Protein AF-A0A6J2YXF5-F1 (afdb_monomer)

Structure (mmCIF, N/CA/C/O backbone):
data_AF-A0A6J2YXF5-F1
#
_entry.id   AF-A0A6J2YXF5-F1
#
loop_
_atom_site.group_PDB
_atom_site.id
_atom_site.type_symbol
_atom_site.label_atom_id
_atom_site.label_alt_id
_atom_site.label_comp_id
_atom_site.label_asym_id
_atom_site.label_entity_id
_atom_site.label_seq_id
_atom_site.pdbx_PDB_ins_code
_atom_site.Cartn_x
_atom_site.Cartn_y
_atom_site.Cartn_z
_atom_site.occupancy
_atom_site.B_iso_or_equiv
_atom_site.auth_seq_id
_atom_site.auth_comp_id
_atom_site.auth_asym_id
_atom_site.auth_atom_id
_atom_site.pdbx_PDB_model_num
ATOM 1 N N . MET A 1 1 ? -17.215 -34.865 30.996 1.00 81.81 1 MET A N 1
ATOM 2 C CA . MET A 1 1 ? -18.492 -35.358 31.549 1.00 81.81 1 MET A CA 1
ATOM 3 C C . MET A 1 1 ? -18.773 -36.703 30.914 1.00 81.81 1 MET A C 1
ATOM 5 O O . MET A 1 1 ? -18.484 -36.851 29.732 1.00 81.81 1 MET A O 1
ATOM 9 N N . GLU A 1 2 ? -19.252 -37.684 31.664 1.00 87.50 2 GLU A N 1
ATOM 10 C CA . GLU A 1 2 ? -19.532 -39.028 31.152 1.00 87.50 2 GLU A CA 1
ATOM 11 C C . GLU A 1 2 ? -20.879 -39.518 31.681 1.00 87.50 2 GLU A C 1
ATOM 13 O O . GLU A 1 2 ? -21.127 -39.458 32.880 1.00 87.50 2 GLU A O 1
ATOM 18 N N . LEU A 1 3 ? -21.770 -39.935 30.782 1.00 86.31 3 LEU A N 1
ATOM 19 C CA . LEU A 1 3 ? -23.107 -40.429 31.119 1.00 86.31 3 LEU A CA 1
ATOM 20 C C . LEU A 1 3 ? -23.121 -41.953 31.066 1.00 86.31 3 LEU A C 1
ATOM 22 O O . LEU A 1 3 ? -22.744 -42.523 30.044 1.00 86.31 3 LEU A O 1
ATOM 26 N N . PHE A 1 4 ? -23.613 -42.597 32.121 1.00 88.25 4 PHE A N 1
ATOM 27 C CA . PHE A 1 4 ? -23.769 -44.047 32.197 1.00 88.25 4 PHE A CA 1
ATOM 28 C C . PHE A 1 4 ? -25.241 -44.434 32.060 1.00 88.25 4 PHE A C 1
ATOM 30 O O . PHE A 1 4 ? -26.101 -43.891 32.755 1.00 88.25 4 PHE A O 1
ATOM 37 N N . GLY A 1 5 ? -25.535 -45.395 31.188 1.00 87.62 5 GLY A N 1
ATOM 38 C CA . GLY A 1 5 ? -26.879 -45.933 30.978 1.00 87.62 5 GLY A CA 1
ATOM 39 C C . GLY A 1 5 ? -26.873 -47.456 30.919 1.00 87.62 5 GLY A C 1
ATOM 40 O O . GLY A 1 5 ? -25.886 -48.062 30.500 1.00 87.62 5 GLY A O 1
ATOM 41 N N . ARG A 1 6 ? -27.974 -48.077 31.345 1.00 86.69 6 ARG A N 1
ATOM 42 C CA . ARG A 1 6 ? -28.215 -49.515 31.201 1.00 86.69 6 ARG A CA 1
ATOM 43 C C . ARG A 1 6 ? -29.016 -49.771 29.930 1.00 86.69 6 ARG A C 1
ATOM 45 O O . ARG A 1 6 ? -30.092 -49.199 29.756 1.00 86.69 6 ARG A O 1
ATOM 52 N N . PHE A 1 7 ? -28.492 -50.632 29.069 1.00 85.19 7 PHE A N 1
ATOM 53 C CA . PHE A 1 7 ? -29.080 -50.978 27.780 1.00 85.19 7 PHE A CA 1
ATOM 54 C C . PHE A 1 7 ? -29.434 -52.461 27.737 1.00 85.19 7 PHE A C 1
ATOM 56 O O . PHE A 1 7 ? -28.696 -53.286 28.269 1.00 85.19 7 PHE A O 1
ATOM 63 N N . LEU A 1 8 ? -30.540 -52.782 27.069 1.00 80.25 8 LEU A N 1
ATOM 64 C CA . LEU A 1 8 ? -31.022 -54.139 26.834 1.00 80.25 8 LEU A CA 1
ATOM 65 C C . LEU A 1 8 ? -30.918 -54.471 25.346 1.00 80.25 8 LEU A C 1
ATOM 67 O O . LEU A 1 8 ? -31.509 -53.781 24.518 1.00 80.25 8 LEU A O 1
ATOM 71 N N . LEU A 1 9 ? -30.224 -55.553 25.008 1.00 81.44 9 LEU A N 1
ATOM 72 C CA . LEU A 1 9 ? -30.224 -56.100 23.655 1.00 81.44 9 LEU A CA 1
ATOM 73 C C . LEU A 1 9 ? -31.433 -57.022 23.489 1.00 81.44 9 LEU A C 1
ATOM 75 O O . LEU A 1 9 ? -31.398 -58.172 23.933 1.00 81.44 9 LEU A O 1
ATOM 79 N N . GLN A 1 10 ? -32.493 -56.538 22.836 1.00 70.75 10 GLN A N 1
ATOM 80 C CA . GLN A 1 10 ? -33.773 -57.261 22.750 1.00 70.75 10 GLN A CA 1
ATOM 81 C C . GLN A 1 10 ? -33.646 -58.644 22.094 1.00 70.75 10 GLN A C 1
ATOM 83 O O . GLN A 1 10 ? -34.370 -59.564 22.450 1.00 70.75 10 GLN A O 1
ATOM 88 N N . THR A 1 11 ? -32.686 -58.830 21.185 1.00 73.19 11 THR A N 1
ATOM 89 C CA . THR A 1 11 ? -32.476 -60.108 20.485 1.00 73.19 11 THR A CA 1
ATOM 90 C C . THR A 1 11 ? -31.821 -61.195 21.341 1.00 73.19 11 THR A C 1
ATOM 92 O O . THR A 1 11 ? -31.823 -62.354 20.938 1.00 73.19 11 THR A O 1
ATOM 95 N N . LYS A 1 12 ? -31.177 -60.839 22.463 1.00 73.81 12 LYS A N 1
ATOM 96 C CA . LYS A 1 12 ? -30.428 -61.782 23.318 1.00 73.81 12 LYS A CA 1
ATOM 97 C C . LYS A 1 12 ? -30.793 -61.702 24.806 1.00 73.81 12 LYS A C 1
ATOM 99 O O . LYS A 1 12 ? -30.184 -62.421 25.587 1.00 73.81 12 LYS A O 1
ATOM 104 N N . GLU A 1 13 ? -31.719 -60.820 25.188 1.00 76.31 13 GLU A N 1
ATOM 105 C CA . GLU A 1 13 ? -32.077 -60.518 26.587 1.00 76.31 13 GLU A CA 1
ATOM 106 C C . GLU A 1 13 ? -30.859 -60.231 27.490 1.00 76.31 13 GLU A C 1
ATOM 108 O O . GLU A 1 13 ? -30.827 -60.581 28.666 1.00 76.31 13 GLU A O 1
ATOM 113 N N . VAL A 1 14 ? -29.824 -59.586 26.938 1.00 81.25 14 VAL A N 1
ATOM 114 C CA . VAL A 1 14 ? -28.616 -59.211 27.690 1.00 81.25 14 VAL A CA 1
ATOM 115 C C . VAL A 1 14 ? -28.714 -57.754 28.120 1.00 81.25 14 VAL A C 1
ATOM 117 O O . VAL A 1 14 ? -28.900 -56.875 27.276 1.00 81.25 14 VAL A O 1
ATOM 120 N N . GLU A 1 15 ? -28.539 -57.500 29.418 1.00 84.00 15 GLU A N 1
ATOM 121 C CA . GLU A 1 15 ? -28.377 -56.155 29.974 1.00 84.00 15 GLU A CA 1
ATOM 122 C C . GLU A 1 15 ? -26.894 -55.791 30.105 1.00 84.00 15 GLU A C 1
ATOM 124 O O . GLU A 1 15 ? -26.099 -56.551 30.661 1.00 84.00 15 GLU A O 1
ATOM 129 N N . GLU A 1 16 ? -26.514 -54.604 29.634 1.00 85.56 16 GLU A N 1
ATOM 130 C CA . GLU A 1 16 ? -25.147 -54.098 29.750 1.00 85.56 16 GLU A CA 1
ATOM 131 C C . GLU A 1 16 ? -25.129 -52.602 30.087 1.00 85.56 16 GLU A C 1
ATOM 133 O O . GLU A 1 16 ? -25.951 -51.815 29.611 1.00 85.56 16 GLU A O 1
ATOM 138 N N . THR A 1 17 ? -24.163 -52.187 30.906 1.00 87.62 17 THR A N 1
ATOM 139 C CA . THR A 1 17 ? -23.922 -50.769 31.192 1.00 87.62 17 THR A CA 1
ATOM 140 C C . THR A 1 17 ? -23.001 -50.185 30.127 1.00 87.62 17 THR A C 1
ATOM 142 O O . THR A 1 17 ? -21.880 -50.657 29.947 1.00 87.62 17 THR A O 1
ATOM 145 N N . LYS A 1 18 ? -23.447 -49.127 29.447 1.00 83.81 18 LYS A N 1
ATOM 146 C CA . LYS A 1 18 ? -22.651 -48.367 28.473 1.00 83.81 18 LYS A CA 1
ATOM 147 C C . LYS A 1 18 ? -22.400 -46.953 28.987 1.00 83.81 18 LYS A C 1
ATOM 149 O O . LYS A 1 18 ? -23.236 -46.393 29.701 1.00 83.81 18 LYS A O 1
ATOM 154 N N . SER A 1 19 ? -21.259 -46.376 28.616 1.00 87.75 19 SER A N 1
ATOM 155 C CA . SER A 1 19 ? -20.890 -45.007 28.975 1.00 87.75 19 SER A CA 1
ATOM 156 C C . SER A 1 19 ? -20.626 -44.138 27.746 1.00 87.75 19 SER A C 1
ATOM 158 O O . SER A 1 19 ? -20.085 -44.591 26.736 1.00 87.75 19 SER A O 1
ATOM 160 N N . PHE A 1 20 ? -21.017 -42.867 27.835 1.00 84.00 20 PHE A N 1
ATOM 161 C CA . PHE A 1 20 ? -20.854 -41.874 26.777 1.00 84.00 20 PHE A CA 1
ATOM 162 C C . PHE A 1 20 ? -20.138 -40.648 27.334 1.00 84.00 20 PHE A C 1
ATOM 164 O O . PHE A 1 20 ? -20.731 -39.786 27.983 1.00 84.00 20 PHE A O 1
ATOM 171 N N . GLY A 1 21 ? -18.832 -40.588 27.085 1.00 84.88 21 GLY A N 1
ATOM 172 C CA . GLY A 1 21 ? -17.963 -39.509 27.545 1.00 84.88 21 GLY A CA 1
ATOM 173 C C . GLY A 1 21 ? -17.811 -38.360 26.549 1.00 84.88 21 GLY A C 1
ATOM 174 O O . GLY A 1 21 ? -17.783 -38.560 25.330 1.00 84.88 21 GLY A O 1
ATOM 175 N N . SER A 1 22 ? -17.620 -37.154 27.082 1.00 81.62 22 SER A N 1
ATOM 176 C CA . SER A 1 22 ? -17.067 -35.988 26.392 1.00 81.62 22 SER A CA 1
ATOM 177 C C . SER A 1 22 ? -15.570 -35.821 26.700 1.00 81.62 22 SER A C 1
ATOM 179 O O . SER A 1 22 ? -15.079 -36.260 27.740 1.00 81.62 22 SER A O 1
ATOM 181 N N . ARG A 1 23 ? -14.820 -35.172 25.797 1.00 80.62 23 ARG A N 1
ATOM 182 C CA . ARG A 1 23 ? -13.412 -34.804 26.047 1.00 80.62 23 ARG A CA 1
ATOM 183 C C . ARG A 1 23 ? -13.326 -33.697 27.105 1.00 80.62 23 ARG A C 1
ATOM 185 O O . ARG A 1 23 ? -14.256 -32.906 27.227 1.00 80.62 23 ARG A O 1
ATOM 192 N N . PHE A 1 24 ? -12.204 -33.596 27.818 1.00 76.19 24 PHE A N 1
ATOM 193 C CA . PHE A 1 24 ? -11.936 -32.441 28.683 1.00 76.19 24 PHE A CA 1
ATOM 194 C C . PHE A 1 24 ? -11.943 -31.140 27.867 1.00 76.19 24 PHE A C 1
ATOM 196 O O . PHE A 1 24 ? -11.403 -31.099 26.760 1.00 76.19 24 PHE A O 1
ATOM 203 N N . ARG A 1 25 ? -12.536 -30.082 28.427 1.00 74.19 25 ARG A N 1
ATOM 204 C CA . ARG A 1 25 ? -12.453 -28.711 27.907 1.00 74.19 25 ARG A CA 1
ATOM 205 C C . ARG A 1 25 ? -11.840 -27.819 28.979 1.00 74.19 25 ARG A C 1
ATOM 207 O O . ARG A 1 25 ? -12.090 -28.030 30.164 1.00 74.19 25 ARG A O 1
ATOM 214 N N . GLY A 1 26 ? -11.003 -26.873 28.559 1.00 72.56 26 GLY A N 1
ATOM 215 C CA . GLY A 1 26 ? -10.453 -25.870 29.464 1.00 72.56 26 GLY A CA 1
ATOM 216 C C . GLY A 1 26 ? -11.548 -24.895 29.881 1.00 72.56 26 GLY A C 1
ATOM 217 O O . GLY A 1 26 ? -12.262 -24.395 29.018 1.00 72.56 26 GLY A O 1
ATOM 218 N N . ALA A 1 27 ? -11.666 -24.642 31.182 1.00 65.00 27 ALA A N 1
ATOM 219 C CA . ALA A 1 27 ? -12.513 -23.598 31.740 1.00 65.00 27 ALA A CA 1
ATOM 220 C C . ALA A 1 27 ? -11.621 -22.636 32.535 1.00 65.00 27 ALA A C 1
ATOM 222 O O . ALA A 1 27 ? -10.811 -23.063 33.361 1.00 65.00 27 ALA A O 1
ATOM 223 N N . SER A 1 28 ? -11.720 -21.348 32.235 1.00 68.19 28 SER A N 1
ATOM 224 C CA . SER A 1 28 ? -11.086 -20.256 32.967 1.00 68.19 28 SER A CA 1
ATOM 225 C C . SER A 1 28 ? -12.117 -19.568 33.865 1.00 68.19 28 SER A C 1
ATOM 227 O O . SER A 1 28 ? -13.302 -19.890 33.837 1.00 68.19 28 SER A O 1
ATOM 229 N N . GLN A 1 29 ? -11.679 -18.589 34.656 1.00 57.66 29 GLN A N 1
ATOM 230 C CA . GLN A 1 29 ? -12.562 -17.829 35.546 1.00 57.66 29 GLN A CA 1
ATOM 231 C C . GLN A 1 29 ? -13.671 -17.050 34.805 1.00 57.66 29 GLN A C 1
ATOM 233 O O . GLN A 1 29 ? -14.617 -16.617 35.447 1.00 57.66 29 GLN A O 1
ATOM 238 N N . GLY A 1 30 ? -13.554 -16.884 33.480 1.00 47.50 30 GLY A N 1
ATOM 239 C CA . GLY A 1 30 ? -14.558 -16.254 32.614 1.00 47.50 30 GLY A CA 1
ATOM 240 C C . GLY A 1 30 ? -15.265 -17.226 31.667 1.00 47.50 30 GLY A C 1
ATOM 241 O O . GLY A 1 30 ? -15.813 -16.793 30.663 1.00 47.50 30 GLY A O 1
ATOM 242 N N . THR A 1 31 ? -15.185 -18.538 31.907 1.00 63.00 31 THR A N 1
ATOM 243 C CA . THR A 1 31 ? -15.945 -19.519 31.121 1.00 63.00 31 THR A CA 1
ATOM 244 C C . THR A 1 31 ? -17.374 -19.588 31.632 1.00 63.00 31 THR A C 1
ATOM 246 O O . THR A 1 31 ? -17.581 -19.892 32.806 1.00 63.00 31 THR A O 1
ATOM 249 N N . ASP A 1 32 ? -18.335 -19.339 30.743 1.00 72.38 32 ASP A N 1
ATOM 250 C CA . ASP A 1 32 ? -19.746 -19.594 31.007 1.00 72.38 32 ASP A CA 1
ATOM 251 C C . ASP A 1 32 ? -19.946 -21.100 31.227 1.00 72.38 32 ASP A C 1
ATOM 253 O O . ASP A 1 32 ? -19.741 -21.930 30.333 1.00 72.38 32 ASP A O 1
ATOM 257 N N . LEU A 1 33 ? -20.254 -21.463 32.470 1.00 73.19 33 LEU A N 1
ATOM 258 C CA . LEU A 1 33 ? -20.399 -22.856 32.867 1.00 73.19 33 LEU A CA 1
ATOM 259 C C . LEU A 1 33 ? -21.708 -23.464 32.357 1.00 73.19 33 LEU A C 1
ATOM 261 O O . LEU A 1 33 ? -21.728 -24.677 32.150 1.00 73.19 33 LEU A O 1
ATOM 265 N N . GLU A 1 34 ? -22.754 -22.664 32.132 1.00 75.88 34 GLU A N 1
ATOM 266 C CA . GLU A 1 34 ? -24.018 -23.142 31.561 1.00 75.88 34 GLU A CA 1
ATOM 267 C C . GLU A 1 34 ? -23.834 -23.467 30.082 1.00 75.88 34 GLU A C 1
ATOM 269 O O . GLU A 1 34 ? -24.131 -24.588 29.666 1.00 75.88 34 GLU A O 1
ATOM 274 N N . GLU A 1 35 ? -23.210 -22.571 29.313 1.00 74.44 35 GLU A N 1
ATOM 275 C CA . GLU A 1 35 ? -22.917 -22.829 27.899 1.00 74.44 35 GLU A CA 1
ATOM 276 C C . GLU A 1 35 ? -22.004 -24.056 27.737 1.00 74.44 35 GLU A C 1
ATOM 278 O O . GLU A 1 35 ? -22.238 -24.947 26.911 1.00 74.44 35 GLU A O 1
ATOM 283 N N . LEU A 1 36 ? -20.963 -24.156 28.570 1.00 75.19 36 LEU A N 1
ATOM 284 C CA . LEU A 1 36 ? -20.053 -25.298 28.554 1.00 75.19 36 LEU A CA 1
ATOM 285 C C . LEU A 1 36 ? -20.788 -26.606 28.892 1.00 75.19 36 LEU A C 1
ATOM 287 O O . LEU A 1 36 ? -20.504 -27.655 28.297 1.00 75.19 36 LEU A O 1
ATOM 291 N N . PHE A 1 37 ? -21.730 -26.557 29.835 1.00 79.19 37 PHE A N 1
ATOM 292 C CA . PHE A 1 37 ? -22.561 -27.694 30.211 1.00 79.19 37 PHE A CA 1
ATOM 293 C C . PHE A 1 37 ? -23.513 -28.101 29.079 1.00 79.19 37 PHE A C 1
ATOM 295 O O . PHE A 1 37 ? -23.594 -29.291 28.758 1.00 79.19 37 PHE A O 1
ATOM 302 N N . ASP A 1 38 ? -24.149 -27.153 28.398 1.00 79.56 38 ASP A N 1
ATOM 303 C CA . ASP A 1 38 ? -25.025 -27.416 27.252 1.00 79.56 38 ASP A CA 1
ATOM 304 C C . ASP A 1 38 ? -24.269 -28.026 26.073 1.00 79.56 38 ASP A C 1
ATOM 306 O O . ASP A 1 38 ? -24.717 -29.008 25.466 1.00 79.56 38 ASP A O 1
ATOM 310 N N . GLN A 1 39 ? -23.057 -27.544 25.801 1.00 77.50 39 GLN A N 1
ATOM 311 C CA . GLN A 1 39 ? -22.173 -28.132 24.797 1.00 77.50 39 GLN A CA 1
ATOM 312 C C . GLN A 1 39 ? -21.798 -29.579 25.151 1.00 77.50 39 GLN A C 1
ATOM 314 O O . GLN A 1 39 ? -21.797 -30.461 24.282 1.00 77.50 39 GLN A O 1
ATOM 319 N N . PHE A 1 40 ? -21.490 -29.861 26.422 1.00 80.06 40 PHE A N 1
ATOM 320 C CA . PHE A 1 40 ? -21.219 -31.228 26.865 1.00 80.06 40 PHE A CA 1
ATOM 321 C C . PHE A 1 40 ? -22.443 -32.128 26.734 1.00 80.06 40 PHE A C 1
ATOM 323 O O . PHE A 1 40 ? -22.324 -33.253 26.239 1.00 80.06 40 PHE A O 1
ATOM 330 N N . THR A 1 41 ? -23.606 -31.628 27.131 1.00 79.75 41 THR A N 1
ATOM 331 C CA . THR A 1 41 ? -24.871 -32.357 27.080 1.00 79.75 41 THR A CA 1
ATOM 332 C C . THR A 1 41 ? -25.263 -32.663 25.638 1.00 79.75 41 THR A C 1
ATOM 334 O O . THR A 1 41 ? -25.659 -33.786 25.340 1.00 79.75 41 THR A O 1
ATOM 337 N N . THR A 1 42 ? -25.059 -31.724 24.715 1.00 82.31 42 THR A N 1
ATOM 338 C CA . THR A 1 42 ? -25.308 -31.905 23.277 1.00 82.31 42 THR A CA 1
ATOM 339 C C . THR A 1 42 ? -24.417 -32.991 22.675 1.00 82.31 42 THR A C 1
ATOM 341 O O . THR A 1 42 ? -24.897 -33.863 21.953 1.00 82.31 42 THR A O 1
ATOM 344 N N . ILE A 1 43 ? -23.122 -33.010 23.016 1.00 78.81 43 ILE A N 1
ATOM 345 C CA . ILE A 1 43 ? -22.189 -34.048 22.543 1.00 78.81 43 ILE A CA 1
ATOM 346 C C . ILE A 1 43 ? -22.591 -35.431 23.057 1.00 78.81 43 ILE A C 1
ATOM 348 O O . ILE A 1 43 ? -22.544 -36.405 22.302 1.00 78.81 43 ILE A O 1
ATOM 352 N N . ILE A 1 44 ? -22.961 -35.521 24.335 1.00 80.88 44 ILE A N 1
ATOM 353 C CA . ILE A 1 44 ? -23.395 -36.777 24.946 1.00 80.88 44 ILE A CA 1
ATOM 354 C C . ILE A 1 44 ? -24.712 -37.240 24.316 1.00 80.88 44 ILE A C 1
ATOM 356 O O . ILE A 1 44 ? -24.788 -38.392 23.900 1.00 80.88 44 ILE A O 1
ATOM 360 N N . LYS A 1 45 ? -25.702 -36.347 24.157 1.00 78.31 45 LYS A N 1
ATOM 361 C CA . LYS A 1 45 ? -26.982 -36.631 23.483 1.00 78.31 45 LYS A CA 1
ATOM 362 C C . LYS A 1 45 ? -26.776 -37.135 22.057 1.00 78.31 45 LYS A C 1
ATOM 364 O O . LYS A 1 45 ? -27.368 -38.143 21.694 1.00 78.31 45 LYS A O 1
ATOM 369 N N . ARG A 1 46 ? -25.889 -36.505 21.281 1.00 79.62 46 ARG A N 1
ATOM 370 C CA . ARG A 1 46 ? -25.586 -36.943 19.912 1.00 79.62 46 ARG A CA 1
ATOM 371 C C . ARG A 1 46 ? -24.956 -38.334 19.882 1.00 79.62 46 ARG A C 1
ATOM 373 O O . ARG A 1 46 ? -25.410 -39.185 19.136 1.00 79.62 46 ARG A O 1
ATOM 380 N N . ARG A 1 47 ? -23.943 -38.599 20.715 1.00 77.44 47 ARG A N 1
ATOM 381 C CA . ARG A 1 47 ? -23.305 -39.933 20.794 1.00 77.44 47 ARG A CA 1
ATOM 382 C C . ARG A 1 47 ? -24.276 -41.016 21.252 1.00 77.44 47 ARG A C 1
ATOM 384 O O . ARG A 1 47 ? -24.196 -42.150 20.796 1.00 77.44 47 ARG A O 1
ATOM 391 N N . PHE A 1 48 ? -25.176 -40.648 22.153 1.00 75.69 48 PHE A N 1
ATOM 392 C CA . PHE A 1 48 ? -26.252 -41.501 22.618 1.00 75.69 48 PHE A CA 1
ATOM 393 C C . PHE A 1 48 ? -27.255 -41.812 21.487 1.00 75.69 48 PHE A C 1
ATOM 395 O O . PHE A 1 48 ? -27.607 -42.971 21.292 1.00 75.69 48 PHE A O 1
ATOM 402 N N . GLN A 1 49 ? -27.658 -40.813 20.693 1.00 72.38 49 GLN A N 1
ATOM 403 C CA . GLN A 1 49 ? -28.525 -40.995 19.518 1.00 72.38 49 GLN A CA 1
ATOM 404 C C . GLN A 1 49 ? -27.847 -41.822 18.421 1.00 72.38 49 GLN A C 1
ATOM 406 O O . GLN A 1 49 ? -28.428 -42.796 17.963 1.00 72.38 49 GLN A O 1
ATOM 411 N N . GLU A 1 50 ? -26.590 -41.523 18.082 1.00 74.75 50 GLU A N 1
ATOM 412 C CA . GLU A 1 50 ? -25.794 -42.294 17.115 1.00 74.75 50 GLU A CA 1
ATOM 413 C C . GLU A 1 50 ? -25.680 -43.780 17.507 1.00 74.75 50 GLU A C 1
ATOM 415 O O . GLU A 1 50 ? -25.598 -44.645 16.637 1.00 74.75 50 GLU A O 1
ATOM 420 N N . PHE A 1 51 ? -25.658 -44.095 18.807 1.00 71.88 51 PHE A N 1
ATOM 421 C CA . PHE A 1 51 ? -25.639 -45.476 19.298 1.00 71.88 51 PHE A CA 1
ATOM 422 C C . PHE A 1 51 ? -26.998 -46.181 19.141 1.00 71.88 51 PHE A C 1
ATOM 424 O O . PHE A 1 51 ? -27.030 -47.368 18.806 1.00 71.88 51 PHE A O 1
ATOM 431 N N . ASN A 1 52 ? -28.100 -45.449 19.333 1.00 65.06 52 ASN A N 1
ATOM 432 C CA . ASN A 1 52 ? -29.458 -45.954 19.117 1.00 65.06 52 ASN A CA 1
ATOM 433 C C . ASN A 1 52 ? -29.812 -46.091 17.623 1.00 65.06 52 ASN A C 1
ATOM 435 O O . ASN A 1 52 ? -30.533 -47.012 17.261 1.00 65.06 52 ASN A O 1
ATOM 439 N N . GLU A 1 53 ? -29.316 -45.203 16.755 1.00 58.84 53 GLU A N 1
ATOM 440 C CA . GLU A 1 53 ? -29.668 -45.155 15.324 1.00 58.84 53 GLU A CA 1
ATOM 441 C C . GLU A 1 53 ? -28.892 -46.162 14.455 1.00 58.84 53 GLU A C 1
ATOM 443 O O . GLU A 1 53 ? -29.319 -46.477 13.349 1.00 58.84 53 GLU A O 1
ATOM 448 N N . LYS A 1 54 ? -27.763 -46.704 14.929 1.00 51.66 54 LYS A N 1
ATOM 449 C CA . LYS A 1 54 ? -26.884 -47.600 14.145 1.00 51.66 54 LYS A CA 1
ATOM 450 C C . LYS A 1 54 ? -27.246 -49.095 14.202 1.00 51.66 54 LYS A C 1
ATOM 452 O O . LYS A 1 54 ? -26.347 -49.921 14.342 1.00 51.66 54 LYS A O 1
ATOM 457 N N . ASP A 1 55 ? -28.528 -49.456 14.107 1.00 50.47 55 ASP A N 1
ATOM 458 C CA . ASP A 1 55 ? -29.008 -50.858 14.028 1.00 50.47 55 ASP A CA 1
ATOM 459 C C . ASP A 1 55 ? -28.434 -51.804 15.111 1.00 50.47 55 ASP A C 1
ATOM 461 O O . ASP A 1 55 ? -28.314 -53.016 14.931 1.00 50.47 55 ASP A O 1
ATOM 465 N N . SER A 1 56 ? -28.057 -51.265 16.274 1.00 56.00 56 SER A N 1
ATOM 466 C CA . SER A 1 56 ? -27.318 -52.019 17.292 1.00 56.00 56 SER A CA 1
ATOM 467 C C . SER A 1 56 ? -28.210 -52.993 18.084 1.00 56.00 56 SER A C 1
ATOM 469 O O . SER A 1 56 ? -27.697 -53.859 18.791 1.00 56.00 56 SER A O 1
ATOM 471 N N . GLY A 1 57 ? -29.540 -52.874 17.960 1.00 68.62 57 GLY A N 1
ATOM 472 C CA . GLY A 1 57 ? -30.534 -53.688 18.672 1.00 68.62 57 GLY A CA 1
ATOM 473 C C . GLY A 1 57 ? -30.626 -53.405 20.179 1.00 68.62 57 GLY A C 1
ATOM 474 O O . GLY A 1 57 ? -31.373 -54.083 20.889 1.00 68.62 57 GLY A O 1
ATOM 475 N N . TRP A 1 58 ? -29.860 -52.428 20.675 1.00 74.06 58 TRP A N 1
ATOM 476 C CA . TRP A 1 58 ? -29.810 -52.044 22.081 1.00 74.06 58 TRP A CA 1
ATOM 477 C C . TRP A 1 58 ? -30.830 -50.948 22.385 1.00 74.06 58 TRP A C 1
ATOM 479 O O . TRP A 1 58 ? -30.770 -49.855 21.828 1.00 74.06 58 TRP A O 1
ATOM 489 N N . THR A 1 59 ? -31.718 -51.218 23.336 1.00 76.94 59 THR A N 1
ATOM 490 C CA . THR A 1 59 ? -32.714 -50.265 23.829 1.00 76.94 59 THR A CA 1
ATOM 491 C C . THR A 1 59 ? -32.283 -49.741 25.193 1.00 76.94 59 THR A C 1
ATOM 493 O O . THR A 1 59 ? -31.963 -50.524 26.090 1.00 76.94 59 THR A O 1
ATOM 496 N N . LEU A 1 60 ? -32.282 -48.419 25.383 1.00 80.50 60 LEU A N 1
ATOM 497 C CA . LEU A 1 60 ? -32.044 -47.831 26.703 1.00 80.50 60 LEU A CA 1
ATOM 498 C C . LEU A 1 60 ? -33.175 -48.236 27.662 1.00 80.50 60 LEU A C 1
ATOM 500 O O . LEU A 1 60 ? -34.338 -47.954 27.392 1.00 80.50 60 LEU A O 1
ATOM 504 N N . GLN A 1 61 ? -32.823 -48.819 28.809 1.00 82.25 61 GLN A N 1
ATOM 505 C CA . GLN A 1 61 ? -33.768 -49.056 29.905 1.00 82.25 61 GLN A CA 1
ATOM 506 C C . GLN A 1 61 ? -33.777 -47.901 30.907 1.00 82.25 61 GLN A C 1
ATOM 508 O O . GLN A 1 61 ? -34.835 -47.379 31.244 1.00 82.25 61 GLN A O 1
ATOM 513 N N . GLN A 1 62 ? -32.600 -47.506 31.402 1.00 84.12 62 GLN A N 1
ATOM 514 C CA . GLN A 1 62 ? -32.486 -46.432 32.388 1.00 84.12 62 GLN A CA 1
ATOM 515 C C . GLN A 1 62 ? -31.133 -45.726 32.324 1.00 84.12 62 GLN A C 1
ATOM 517 O O . GLN A 1 62 ? -30.100 -46.339 32.044 1.00 84.12 62 GLN A O 1
ATOM 522 N N . LEU A 1 63 ? -31.134 -44.436 32.649 1.00 86.31 63 LEU A N 1
ATOM 523 C CA . LEU A 1 63 ? -29.913 -43.689 32.944 1.00 86.31 63 LEU A CA 1
ATOM 524 C C . LEU A 1 63 ? -29.495 -43.979 34.388 1.00 86.31 63 LEU A C 1
ATOM 526 O O . LEU A 1 63 ? -30.331 -43.971 35.286 1.00 86.31 63 LEU A O 1
ATOM 530 N N . LEU A 1 64 ? -28.211 -44.264 34.605 1.00 88.69 64 LEU A N 1
ATOM 531 C CA . LEU A 1 64 ? -27.682 -44.629 35.919 1.00 88.69 64 LEU A CA 1
ATOM 532 C C . LEU A 1 64 ? -27.173 -43.397 36.673 1.00 88.69 64 LEU A C 1
ATOM 534 O O . LEU A 1 64 ? -27.659 -43.099 37.756 1.00 88.69 64 LEU A O 1
ATOM 538 N N . HIS A 1 65 ? -26.176 -42.703 36.123 1.00 86.75 65 HIS A N 1
ATOM 539 C CA . HIS A 1 65 ? -25.586 -41.496 36.712 1.00 86.75 65 HIS A CA 1
ATOM 540 C C . HIS A 1 65 ? -24.730 -40.742 35.685 1.00 86.75 65 HIS A C 1
ATOM 542 O O . HIS A 1 65 ? -24.408 -41.262 34.611 1.00 86.75 65 HIS A O 1
ATOM 548 N N . VAL A 1 66 ? -24.359 -39.508 36.035 1.00 83.38 66 VAL A N 1
ATOM 549 C CA . VAL A 1 66 ? -23.424 -38.669 35.279 1.00 83.38 66 VAL A CA 1
ATOM 550 C C . VAL A 1 66 ? -22.192 -38.395 36.129 1.00 83.38 66 VAL A C 1
ATOM 552 O O . VAL A 1 66 ? -22.298 -37.858 37.229 1.00 83.38 66 VAL A O 1
ATOM 555 N N . ASP A 1 67 ? -21.025 -38.687 35.570 1.00 86.19 67 ASP A N 1
ATOM 556 C CA . ASP A 1 67 ? -19.731 -38.324 36.131 1.00 86.19 67 ASP A CA 1
ATOM 557 C C . ASP A 1 67 ? -19.264 -36.975 35.567 1.00 86.19 67 ASP A C 1
ATOM 559 O O . ASP A 1 67 ? -18.946 -36.832 34.376 1.00 86.19 67 ASP A O 1
ATOM 563 N N . VAL A 1 68 ? -19.141 -35.975 36.441 1.00 82.31 68 VAL A N 1
ATOM 564 C CA . VAL A 1 68 ? -18.492 -34.696 36.125 1.00 82.31 68 VAL A CA 1
ATOM 565 C C . VAL A 1 68 ? -17.112 -34.671 36.772 1.00 82.31 68 VAL A C 1
ATOM 567 O O . VAL A 1 68 ? -16.973 -34.575 37.987 1.00 82.31 68 VAL A O 1
ATOM 570 N N . ARG A 1 69 ? -16.066 -34.752 35.944 1.00 81.31 69 ARG A N 1
ATOM 571 C CA . ARG A 1 69 ? -14.672 -34.672 36.396 1.00 81.31 69 ARG A CA 1
ATOM 572 C C . ARG A 1 69 ? -14.135 -33.269 36.151 1.00 81.31 69 ARG A C 1
ATOM 574 O O . ARG A 1 69 ? -13.987 -32.867 34.997 1.00 81.31 69 ARG A O 1
ATOM 581 N N . VAL A 1 70 ? -13.832 -32.551 37.231 1.00 77.06 70 VAL A N 1
ATOM 582 C CA . VAL A 1 70 ? -13.244 -31.207 37.196 1.00 77.06 70 VAL A CA 1
ATOM 583 C C . VAL A 1 70 ? -11.797 -31.288 37.663 1.00 77.06 70 VAL A C 1
ATOM 585 O O . VAL A 1 70 ? -11.523 -31.739 38.770 1.00 77.06 70 VAL A O 1
ATOM 588 N N . ASN A 1 71 ? -10.872 -30.826 36.822 1.00 74.25 71 ASN A N 1
ATOM 589 C CA . ASN A 1 71 ? -9.455 -30.731 37.158 1.00 74.25 71 ASN A CA 1
ATOM 590 C C . ASN A 1 71 ? -9.045 -29.258 37.161 1.00 74.25 71 ASN A C 1
ATOM 592 O O . ASN A 1 71 ? -9.196 -28.574 36.148 1.00 74.25 71 ASN A O 1
ATOM 596 N N . LYS A 1 72 ? -8.493 -28.768 38.276 1.00 65.94 72 LYS A N 1
ATOM 597 C CA . LYS A 1 72 ? -7.899 -27.429 38.328 1.00 65.94 72 LYS A CA 1
ATOM 598 C C . LYS A 1 72 ? -6.600 -27.433 37.521 1.00 65.94 72 LYS A C 1
ATOM 600 O O . LYS A 1 72 ? -5.597 -27.990 37.961 1.00 65.94 72 LYS A O 1
ATOM 605 N N . ILE A 1 73 ? -6.618 -26.812 36.344 1.00 52.47 73 ILE A N 1
ATOM 606 C CA . ILE A 1 73 ? -5.403 -26.548 35.572 1.00 52.47 73 ILE A CA 1
ATOM 607 C C . ILE A 1 73 ? -4.744 -25.309 36.172 1.00 52.47 73 ILE A C 1
ATOM 609 O O . ILE A 1 73 ? -5.211 -24.191 35.986 1.00 52.47 73 ILE A O 1
ATOM 613 N N . ASN A 1 74 ? -3.645 -25.515 36.892 1.00 54.84 74 ASN A N 1
ATOM 614 C CA . ASN A 1 74 ? -2.646 -24.472 37.068 1.00 54.84 74 ASN A CA 1
ATOM 615 C C . ASN A 1 74 ? -1.706 -24.606 35.868 1.00 54.84 74 ASN A C 1
ATOM 617 O O . ASN A 1 74 ? -0.896 -25.537 35.873 1.00 54.84 74 ASN A O 1
ATOM 621 N N . PRO A 1 75 ? -1.832 -23.775 34.814 1.00 46.09 75 PRO A N 1
ATOM 622 C CA . PRO A 1 75 ? -0.899 -23.846 33.706 1.00 46.09 75 PRO A CA 1
ATOM 623 C C . PRO A 1 75 ? 0.485 -23.570 34.283 1.00 46.09 75 PRO A C 1
ATOM 625 O O . PRO A 1 75 ? 0.754 -22.489 34.811 1.00 46.09 75 PRO A O 1
ATOM 628 N N . LEU A 1 76 ? 1.333 -24.594 34.264 1.00 48.22 76 LEU A N 1
ATOM 629 C CA . LEU A 1 76 ? 2.709 -24.469 34.700 1.00 48.22 76 LEU A CA 1
ATOM 630 C C . LEU A 1 76 ? 3.353 -23.464 33.745 1.00 48.22 76 LEU A C 1
ATOM 632 O O . LEU A 1 76 ? 3.478 -23.728 32.549 1.00 48.22 76 LEU A O 1
ATOM 636 N N . LYS A 1 77 ? 3.690 -22.274 34.251 1.00 49.81 77 LYS A N 1
ATOM 637 C CA . LYS A 1 77 ? 4.574 -21.365 33.519 1.00 49.81 77 LYS A CA 1
ATOM 638 C C . LYS A 1 77 ? 5.893 -22.107 33.310 1.00 49.81 77 LYS A C 1
ATOM 640 O O . LYS A 1 77 ? 6.289 -22.878 34.184 1.00 49.81 77 LYS A O 1
ATOM 645 N N . ALA A 1 78 ? 6.557 -21.892 32.175 1.00 55.25 78 ALA A N 1
ATOM 646 C CA . ALA A 1 78 ? 7.905 -22.415 31.986 1.00 55.25 78 ALA A CA 1
ATOM 647 C C . ALA A 1 78 ? 8.761 -21.967 33.180 1.00 55.25 78 ALA A C 1
ATOM 649 O O . ALA A 1 78 ? 8.895 -20.767 33.419 1.00 55.25 78 ALA A O 1
ATOM 650 N N . SER A 1 79 ? 9.231 -22.933 33.971 1.00 61.81 79 SER A N 1
ATOM 651 C CA . SER A 1 79 ? 9.992 -22.686 35.189 1.00 61.81 79 SER A CA 1
ATOM 652 C C . SER A 1 79 ? 11.311 -23.473 35.229 1.00 61.81 79 SER A C 1
ATOM 654 O O . SER A 1 79 ? 11.750 -24.039 34.222 1.00 61.81 79 SER A O 1
ATOM 656 N N . SER A 1 80 ? 11.931 -23.552 36.405 1.00 77.31 80 SER A N 1
ATOM 657 C CA . SER A 1 80 ? 12.901 -24.596 36.748 1.00 77.31 80 SER A CA 1
ATOM 658 C C . SER A 1 80 ? 12.223 -25.946 37.001 1.00 77.31 80 SER A C 1
ATOM 660 O O . SER A 1 80 ? 11.003 -26.069 36.861 1.00 77.31 80 SER A O 1
ATOM 662 N N . TYR A 1 81 ? 13.019 -26.959 37.346 1.00 84.94 81 TYR A N 1
ATOM 663 C CA . TYR A 1 81 ? 12.580 -28.320 37.637 1.00 84.94 81 TYR A CA 1
ATOM 664 C C . TYR A 1 81 ? 11.370 -28.358 38.572 1.00 84.94 81 TYR A C 1
ATOM 666 O O . TYR A 1 81 ? 11.423 -27.892 39.712 1.00 84.94 81 TYR A O 1
ATOM 674 N N . ILE A 1 82 ? 10.302 -28.996 38.099 1.00 82.81 82 ILE A N 1
ATOM 675 C CA . ILE A 1 82 ? 9.106 -29.267 38.890 1.00 82.81 82 ILE A CA 1
ATOM 676 C C . ILE A 1 82 ? 9.101 -30.761 39.229 1.00 82.81 82 ILE A C 1
ATOM 678 O O . ILE A 1 82 ? 9.065 -31.582 38.307 1.00 82.81 82 ILE A O 1
ATOM 682 N N . PRO A 1 83 ? 9.138 -31.152 40.516 1.00 83.31 83 PRO A N 1
ATOM 683 C CA . PRO A 1 83 ? 9.069 -32.555 40.910 1.00 83.31 83 PRO A CA 1
ATOM 684 C C . PRO A 1 83 ? 7.779 -33.215 40.409 1.00 83.31 83 PRO A C 1
ATOM 686 O O . PRO A 1 83 ? 6.694 -32.641 40.522 1.00 83.31 83 PRO A O 1
ATOM 689 N N . LEU A 1 84 ? 7.883 -34.438 39.881 1.00 85.25 84 LEU A N 1
ATOM 690 C CA . LEU A 1 84 ? 6.697 -35.214 39.513 1.00 85.25 84 LEU A CA 1
ATOM 691 C C . LEU A 1 84 ? 5.935 -35.644 40.780 1.00 85.25 84 LEU A C 1
ATOM 693 O O . LEU A 1 84 ? 6.564 -35.964 41.791 1.00 85.25 84 LEU A O 1
ATOM 697 N N . PRO A 1 85 ? 4.595 -35.745 40.734 1.00 89.00 85 PRO A N 1
ATOM 698 C CA . PRO A 1 85 ? 3.839 -36.465 41.753 1.00 89.00 85 PRO A CA 1
ATOM 699 C C . PRO A 1 85 ? 4.367 -37.899 41.922 1.00 89.00 85 PRO A C 1
ATOM 701 O O . PRO A 1 85 ? 4.652 -38.572 40.925 1.00 89.00 85 PRO A O 1
ATOM 704 N N . LYS A 1 86 ? 4.446 -38.390 43.169 1.00 86.50 86 LYS A N 1
ATOM 705 C CA . LYS A 1 86 ? 5.032 -39.706 43.514 1.00 86.50 86 LYS A CA 1
ATOM 706 C C . LYS A 1 86 ? 4.455 -40.865 42.692 1.00 86.50 86 LYS A C 1
ATOM 708 O O . LYS A 1 86 ? 5.172 -41.787 42.319 1.00 86.50 86 LYS A O 1
ATOM 713 N N . GLU A 1 87 ? 3.167 -40.803 42.372 1.00 87.69 87 GLU A N 1
ATOM 714 C CA . GLU A 1 87 ? 2.453 -41.807 41.572 1.00 87.69 87 GLU A CA 1
ATOM 715 C C . GLU A 1 87 ? 2.946 -41.887 40.118 1.00 87.69 87 GLU A C 1
ATOM 717 O O . GLU A 1 87 ? 2.951 -42.963 39.520 1.00 87.69 87 GLU A O 1
ATOM 722 N N . ILE A 1 88 ? 3.361 -40.758 39.534 1.00 83.00 88 ILE A N 1
ATOM 723 C CA . ILE A 1 88 ? 3.892 -40.680 38.164 1.00 83.00 88 ILE A CA 1
ATOM 724 C C . ILE A 1 88 ? 5.378 -41.044 38.160 1.00 83.00 88 ILE A C 1
ATOM 726 O O . ILE A 1 88 ? 5.831 -41.779 37.279 1.00 83.00 88 ILE A O 1
ATOM 730 N N . GLU A 1 89 ? 6.122 -40.581 39.167 1.00 82.75 89 GLU A N 1
ATOM 731 C CA . GLU A 1 89 ? 7.531 -40.927 39.364 1.00 82.75 89 GLU A CA 1
ATOM 732 C C . GLU A 1 89 ? 7.721 -42.447 39.522 1.00 82.75 89 GLU A C 1
ATOM 734 O O . GLU A 1 89 ? 8.560 -43.041 38.841 1.00 82.75 89 GLU A O 1
ATOM 739 N N . ALA A 1 90 ? 6.873 -43.102 40.326 1.00 84.12 90 ALA A N 1
ATOM 740 C CA . ALA A 1 90 ? 6.911 -44.548 40.557 1.00 84.12 90 ALA A CA 1
ATOM 741 C C . ALA A 1 90 ? 6.716 -45.369 39.273 1.00 84.12 90 ALA A C 1
ATOM 743 O O . ALA A 1 90 ? 7.354 -46.407 39.094 1.00 84.12 90 ALA A O 1
ATOM 744 N N . LYS A 1 91 ? 5.879 -44.886 38.345 1.00 86.88 91 LYS A N 1
ATOM 745 C CA . LYS A 1 91 ? 5.639 -45.544 37.051 1.00 86.88 91 LYS A CA 1
ATOM 746 C C . LYS A 1 91 ? 6.844 -45.480 36.122 1.00 86.88 91 LYS A C 1
ATOM 748 O O . LYS A 1 91 ? 6.861 -46.187 35.117 1.00 86.88 91 LYS A O 1
ATOM 753 N N . ARG A 1 92 ? 7.815 -44.600 36.406 1.00 79.88 92 ARG A N 1
ATOM 754 C CA . ARG A 1 92 ? 8.956 -44.308 35.533 1.00 79.88 92 ARG A CA 1
ATOM 755 C C . ARG A 1 92 ? 8.497 -44.104 34.085 1.00 79.88 92 ARG A C 1
ATOM 757 O O . ARG A 1 92 ? 9.173 -44.535 33.172 1.00 79.88 92 ARG A O 1
ATOM 764 N N . ALA A 1 93 ? 7.325 -43.529 33.823 1.00 81.19 93 ALA A N 1
ATOM 765 C CA . ALA A 1 93 ? 6.810 -43.395 32.453 1.00 81.19 93 ALA A CA 1
ATOM 766 C C . ALA A 1 93 ? 7.276 -42.086 31.798 1.00 81.19 93 ALA A C 1
ATOM 768 O O . ALA A 1 93 ? 7.489 -42.039 30.591 1.00 81.19 93 ALA A O 1
ATOM 769 N N . VAL A 1 94 ? 7.519 -41.054 32.606 1.00 84.25 94 VAL A N 1
ATOM 770 C CA . VAL A 1 94 ? 7.866 -39.699 32.167 1.00 84.25 94 VAL A CA 1
ATOM 771 C C . VAL A 1 94 ? 9.355 -39.443 32.386 1.00 84.25 94 VAL A C 1
ATOM 773 O O . VAL A 1 94 ? 9.888 -39.739 33.454 1.00 84.25 94 VAL A O 1
ATOM 776 N N . LEU A 1 95 ? 10.029 -38.895 31.375 1.00 87.12 95 LEU A N 1
ATOM 777 C CA . LEU A 1 95 ? 11.373 -38.345 31.523 1.00 87.12 95 LEU A CA 1
ATOM 778 C C . LEU A 1 95 ? 11.249 -36.888 31.989 1.00 87.12 95 LEU A C 1
ATOM 780 O O . LEU A 1 95 ? 10.821 -36.040 31.214 1.00 87.12 95 LEU A O 1
ATOM 784 N N . ASN A 1 96 ? 11.578 -36.610 33.252 1.00 88.88 96 ASN A N 1
ATOM 785 C CA . ASN A 1 96 ? 11.526 -35.258 33.814 1.00 88.88 96 ASN A CA 1
ATOM 786 C C . ASN A 1 96 ? 12.940 -34.683 33.943 1.00 88.88 96 ASN A C 1
ATOM 788 O O . ASN A 1 96 ? 13.743 -35.203 34.722 1.00 88.88 96 ASN A O 1
ATOM 792 N N . ILE A 1 97 ? 13.250 -33.647 33.164 1.00 89.44 97 ILE A N 1
ATOM 793 C CA . ILE A 1 97 ? 14.589 -33.055 33.131 1.00 89.44 97 ILE A CA 1
ATOM 794 C C . ILE A 1 97 ? 14.800 -32.146 34.342 1.00 89.44 97 ILE A C 1
ATOM 796 O O . ILE A 1 97 ? 14.016 -31.242 34.608 1.00 89.44 97 ILE A O 1
ATOM 800 N N . GLN A 1 98 ? 15.886 -32.380 35.074 1.00 90.12 98 GLN A N 1
ATOM 801 C CA . GLN A 1 98 ? 16.259 -31.640 36.276 1.00 90.12 98 GLN A CA 1
ATOM 802 C C . GLN A 1 98 ? 17.059 -30.386 35.915 1.00 90.12 98 GLN A C 1
ATOM 804 O O . GLN A 1 98 ? 18.290 -30.407 35.926 1.00 90.12 98 GLN A O 1
ATOM 809 N N . ASN A 1 99 ? 16.362 -29.299 35.579 1.00 87.81 99 ASN A N 1
ATOM 810 C CA . ASN A 1 99 ? 16.958 -27.998 35.273 1.00 87.81 99 ASN A CA 1
ATOM 811 C C . ASN A 1 99 ? 16.837 -26.991 36.433 1.00 87.81 99 ASN A C 1
ATOM 813 O O . ASN A 1 99 ? 15.866 -26.994 37.185 1.00 87.81 99 ASN A O 1
ATOM 817 N N . THR A 1 100 ? 17.815 -26.094 36.567 1.00 85.12 100 THR A N 1
ATOM 818 C CA . THR A 1 100 ? 17.818 -25.005 37.568 1.00 85.12 100 THR A CA 1
ATOM 819 C C . THR A 1 100 ? 17.520 -23.628 36.967 1.00 85.12 100 THR A C 1
ATOM 821 O O . THR A 1 100 ? 17.308 -22.670 37.704 1.00 85.12 100 THR A O 1
ATOM 824 N N . ASP A 1 101 ? 17.482 -23.529 35.638 1.00 82.69 101 ASP A N 1
ATOM 825 C CA . ASP A 1 101 ? 17.150 -22.325 34.872 1.00 82.69 101 ASP A CA 1
ATOM 826 C C . ASP A 1 101 ? 15.646 -22.243 34.546 1.00 82.69 101 ASP A C 1
ATOM 828 O O . ASP A 1 101 ? 14.872 -23.114 34.921 1.00 82.69 101 ASP A O 1
ATOM 832 N N . GLN A 1 102 ? 15.211 -21.216 33.814 1.00 76.75 102 GLN A N 1
ATOM 833 C CA . GLN A 1 102 ? 13.818 -21.079 33.356 1.00 76.75 102 GLN A CA 1
ATOM 834 C C . GLN A 1 102 ? 13.568 -21.755 31.989 1.00 76.75 102 GLN A C 1
ATOM 836 O O . GLN A 1 102 ? 12.670 -21.358 31.248 1.00 76.75 102 GLN A O 1
ATOM 841 N N . LYS A 1 103 ? 14.386 -22.751 31.611 1.00 79.94 103 LYS A N 1
ATOM 842 C CA . LYS A 1 103 ? 14.391 -23.361 30.267 1.00 79.94 103 LYS A CA 1
ATOM 843 C C . LYS A 1 103 ? 13.786 -24.771 30.231 1.00 79.94 103 LYS A C 1
ATOM 845 O O . LYS A 1 103 ? 14.067 -25.526 29.303 1.00 79.94 103 LYS A O 1
ATOM 850 N N . CYS A 1 104 ? 12.920 -25.145 31.181 1.00 82.38 104 CYS A N 1
ATOM 851 C CA . CYS A 1 104 ? 12.338 -26.499 31.239 1.00 82.38 104 CYS A CA 1
ATOM 852 C C . CYS A 1 104 ? 11.655 -26.935 29.929 1.00 82.38 104 CYS A C 1
ATOM 854 O O . CYS A 1 104 ? 11.750 -28.103 29.553 1.00 82.38 104 CYS A O 1
ATOM 856 N N . PHE A 1 105 ? 11.021 -26.005 29.200 1.00 80.69 105 PHE A N 1
ATOM 857 C CA . PHE A 1 105 ? 10.440 -26.273 27.882 1.00 80.69 105 PHE A CA 1
ATOM 858 C C . PHE A 1 105 ? 11.514 -26.654 26.856 1.00 80.69 105 PHE A C 1
ATOM 860 O O . PHE A 1 105 ? 11.395 -27.694 26.214 1.00 80.69 105 PHE A O 1
ATOM 867 N N . VAL A 1 106 ? 12.585 -25.858 26.754 1.00 81.00 106 VAL A N 1
ATOM 868 C CA . VAL A 1 106 ? 13.715 -26.111 25.844 1.00 81.00 106 VAL A CA 1
ATOM 869 C C . VAL A 1 106 ? 14.311 -27.485 26.133 1.00 81.00 106 VAL A C 1
ATOM 871 O O . VAL A 1 106 ? 14.422 -28.308 25.231 1.00 81.00 106 VAL A O 1
ATOM 874 N N . TRP A 1 107 ? 14.600 -27.779 27.402 1.00 87.94 107 TRP A N 1
ATOM 875 C CA . TRP A 1 107 ? 15.181 -29.061 27.796 1.00 87.94 107 TRP A CA 1
ATOM 876 C C . TRP A 1 107 ? 14.261 -30.251 27.528 1.00 87.94 107 TRP A C 1
ATOM 878 O O . TRP A 1 107 ? 14.734 -31.302 27.104 1.00 87.94 107 TRP A O 1
ATOM 888 N N . SER A 1 108 ? 12.951 -30.089 27.726 1.00 86.25 108 SER A N 1
ATOM 889 C CA . SER A 1 108 ? 11.972 -31.144 27.440 1.00 86.25 108 SER A CA 1
ATOM 890 C C . SER A 1 108 ? 11.887 -31.453 25.944 1.00 86.25 108 SER A C 1
ATOM 892 O O . SER A 1 108 ? 11.794 -32.618 25.565 1.00 86.25 108 SER A O 1
ATOM 894 N N . VAL A 1 109 ? 11.955 -30.426 25.091 1.00 83.44 109 VAL A N 1
ATOM 895 C CA . VAL A 1 109 ? 11.956 -30.595 23.630 1.00 83.44 109 VAL A CA 1
ATOM 896 C C . VAL A 1 109 ? 13.279 -31.205 23.152 1.00 83.44 109 VAL A C 1
ATOM 898 O O . VAL A 1 109 ? 13.253 -32.157 22.374 1.00 83.44 109 VAL A O 1
ATOM 901 N N . LEU A 1 110 ? 14.430 -30.745 23.660 1.00 85.44 110 LEU A N 1
ATOM 902 C CA . LEU A 1 110 ? 15.735 -31.330 23.315 1.00 85.44 110 LEU A CA 1
ATOM 903 C C . LEU A 1 110 ? 15.847 -32.792 23.744 1.00 85.44 110 LEU A C 1
ATOM 905 O O . LEU A 1 110 ? 16.374 -33.599 22.987 1.00 85.44 110 LEU A O 1
ATOM 909 N N . ALA A 1 111 ? 15.307 -33.160 24.908 1.00 87.00 111 ALA A N 1
ATOM 910 C CA . ALA A 1 111 ? 15.296 -34.549 25.361 1.00 87.00 111 ALA A CA 1
ATOM 911 C C . ALA A 1 111 ? 14.437 -35.470 24.477 1.00 87.00 111 ALA A C 1
ATOM 913 O O . ALA A 1 111 ? 14.693 -36.673 24.416 1.00 87.00 111 ALA A O 1
ATOM 914 N N . ALA A 1 112 ? 13.434 -34.919 23.786 1.00 85.25 112 ALA A N 1
ATOM 915 C CA . ALA A 1 112 ? 12.648 -35.651 22.798 1.00 85.25 112 ALA A CA 1
ATOM 916 C C . ALA A 1 112 ? 13.382 -35.793 21.452 1.00 85.25 112 ALA A C 1
ATOM 918 O O . ALA A 1 112 ? 13.280 -36.845 20.825 1.00 85.25 112 ALA A O 1
ATOM 919 N N . PHE A 1 113 ? 14.126 -34.769 21.018 1.00 80.44 113 PHE A N 1
ATOM 920 C CA . PHE A 1 113 ? 14.915 -34.817 19.778 1.00 80.44 113 PHE A CA 1
ATOM 921 C C . PHE A 1 113 ? 16.206 -35.629 19.901 1.00 80.44 113 PHE A C 1
ATOM 923 O O . PHE A 1 113 ? 16.602 -36.285 18.942 1.00 80.44 113 PHE A O 1
ATOM 930 N N . HIS A 1 114 ? 16.813 -35.647 21.086 1.00 85.75 114 HIS A N 1
ATOM 931 C CA . HIS A 1 114 ? 18.070 -36.339 21.372 1.00 85.75 114 HIS A CA 1
ATOM 932 C C . HIS A 1 114 ? 17.863 -37.378 22.475 1.00 85.75 114 HIS A C 1
ATOM 934 O O . HIS A 1 114 ? 18.308 -37.171 23.602 1.00 85.75 114 HIS A O 1
ATOM 940 N N . PRO A 1 115 ? 17.146 -38.485 22.214 1.00 86.38 115 PRO A N 1
ATOM 941 C CA . PRO A 1 115 ? 16.786 -39.439 23.255 1.00 86.38 115 PRO A CA 1
ATOM 942 C C . PRO A 1 115 ? 18.026 -40.107 23.861 1.00 86.38 115 PRO A C 1
ATOM 944 O O . PRO A 1 115 ? 18.770 -40.819 23.188 1.00 86.38 115 PRO A O 1
ATOM 947 N N . VAL A 1 116 ? 18.212 -39.931 25.170 1.00 86.81 116 VAL A N 1
ATOM 948 C CA . VAL A 1 116 ? 19.290 -40.571 25.938 1.00 86.81 116 VAL A CA 1
ATOM 949 C C . VAL A 1 116 ? 18.741 -41.804 26.663 1.00 86.81 116 VAL A C 1
ATOM 951 O O . VAL A 1 116 ? 17.682 -41.725 27.298 1.00 86.81 116 VAL A O 1
ATOM 954 N N . PRO A 1 117 ? 19.440 -42.955 26.632 1.00 84.75 117 PRO A N 1
ATOM 955 C CA . PRO A 1 117 ? 19.039 -44.126 27.398 1.00 84.75 117 PRO A CA 1
ATOM 956 C C . PRO A 1 117 ? 18.902 -43.806 28.890 1.00 84.75 117 PRO A C 1
ATOM 958 O O . PRO A 1 117 ? 19.772 -43.188 29.504 1.00 84.75 117 PRO A O 1
ATOM 961 N N . ARG A 1 118 ? 17.830 -44.286 29.528 1.00 79.06 118 ARG A N 1
ATOM 962 C CA . ARG A 1 118 ? 17.578 -44.021 30.959 1.00 79.06 118 ARG A CA 1
ATOM 963 C C . ARG A 1 118 ? 18.670 -44.531 31.898 1.00 79.06 118 ARG A C 1
ATOM 965 O O . ARG A 1 118 ? 18.805 -44.007 32.999 1.00 79.06 118 ARG A O 1
ATOM 972 N N . THR A 1 119 ? 19.459 -45.510 31.463 1.00 79.81 119 THR A N 1
ATOM 973 C CA . THR A 1 119 ? 20.636 -46.026 32.178 1.00 79.81 119 THR A CA 1
ATOM 974 C C . THR A 1 119 ? 21.769 -45.002 32.296 1.00 79.81 119 THR A C 1
ATOM 976 O O . THR A 1 119 ? 22.641 -45.167 33.141 1.00 79.81 119 THR A O 1
ATOM 979 N N . GLN A 1 120 ? 21.745 -43.927 31.502 1.00 84.56 120 GLN A N 1
ATOM 980 C CA . GLN A 1 120 ? 22.769 -42.879 31.459 1.00 84.56 120 GLN A CA 1
ATOM 981 C C . GLN A 1 120 ? 22.305 -41.564 32.107 1.00 84.56 120 GLN A C 1
ATOM 983 O O . GLN A 1 120 ? 22.752 -40.481 31.738 1.00 84.56 120 GLN A O 1
ATOM 988 N N . ASN A 1 121 ? 21.405 -41.635 33.096 1.00 86.69 121 ASN A N 1
ATOM 989 C CA . ASN A 1 121 ? 20.867 -40.456 33.787 1.00 86.69 121 ASN A CA 1
ATOM 990 C C . ASN A 1 121 ? 20.244 -39.435 32.816 1.00 86.69 121 ASN A C 1
ATOM 992 O O . ASN A 1 121 ? 20.546 -38.243 32.867 1.00 86.69 121 ASN A O 1
ATOM 996 N N . ALA A 1 122 ? 19.364 -39.904 31.926 1.00 85.56 122 ALA A N 1
ATOM 997 C CA . ALA A 1 122 ? 18.691 -39.090 30.909 1.00 85.56 122 ALA A CA 1
ATOM 998 C C . ALA A 1 122 ? 17.936 -37.863 31.469 1.00 85.56 122 ALA A C 1
ATOM 1000 O O . ALA A 1 122 ? 17.553 -36.976 30.723 1.00 85.56 122 ALA A O 1
ATOM 1001 N N . ASN A 1 123 ? 17.703 -37.780 32.775 1.00 89.06 123 ASN A N 1
ATOM 1002 C CA . ASN A 1 123 ? 17.101 -36.625 33.437 1.00 89.06 123 ASN A CA 1
ATOM 1003 C C . ASN A 1 123 ? 18.059 -35.428 33.615 1.00 89.06 123 ASN A C 1
ATOM 1005 O O . ASN A 1 123 ? 17.610 -34.368 34.040 1.00 89.06 123 ASN A O 1
ATOM 1009 N N . ARG A 1 124 ? 19.363 -35.562 33.339 1.00 90.31 124 ARG A N 1
ATOM 1010 C CA . ARG A 1 124 ? 20.352 -34.485 33.536 1.00 90.31 124 ARG A CA 1
ATOM 1011 C C . ARG A 1 124 ? 20.442 -33.553 32.327 1.00 90.31 124 ARG A C 1
ATOM 1013 O O . ARG A 1 124 ? 20.645 -34.018 31.210 1.00 90.31 124 ARG A O 1
ATOM 1020 N N . VAL A 1 125 ? 20.415 -32.239 32.573 1.00 88.44 125 VAL A N 1
ATOM 1021 C CA . VAL A 1 125 ? 20.574 -31.196 31.535 1.00 88.44 125 VAL A CA 1
ATOM 1022 C C . VAL A 1 125 ? 21.886 -31.331 30.753 1.00 88.44 125 VAL A C 1
ATOM 1024 O O . VAL A 1 125 ? 21.891 -31.108 29.548 1.00 88.44 125 VAL A O 1
ATOM 1027 N N . GLN A 1 126 ? 22.975 -31.763 31.400 1.00 88.88 126 GLN A N 1
ATOM 1028 C CA . GLN A 1 126 ? 24.302 -31.918 30.777 1.00 88.88 126 GLN A CA 1
ATOM 1029 C C . GLN A 1 126 ? 24.287 -32.770 29.500 1.00 88.88 126 GLN A C 1
ATOM 1031 O O . GLN A 1 126 ? 25.063 -32.506 28.588 1.00 88.88 126 GLN A O 1
ATOM 1036 N N . ASN A 1 127 ? 23.383 -33.750 29.411 1.00 88.06 127 ASN A N 1
ATOM 1037 C CA . ASN A 1 127 ? 23.276 -34.617 28.239 1.00 88.06 127 ASN A CA 1
ATOM 1038 C C . ASN A 1 127 ? 22.702 -33.900 27.004 1.00 88.06 127 ASN A C 1
ATOM 1040 O O . ASN A 1 127 ? 22.857 -34.387 25.891 1.00 88.06 127 ASN A O 1
ATOM 1044 N N . TYR A 1 128 ? 22.030 -32.765 27.205 1.00 89.38 128 TYR A N 1
ATOM 1045 C CA . TYR A 1 128 ? 21.344 -32.006 26.156 1.00 89.38 128 TYR A CA 1
ATOM 1046 C C . TYR A 1 128 ? 21.970 -30.633 25.913 1.00 89.38 128 TYR A C 1
ATOM 1048 O O . TYR A 1 128 ? 21.607 -29.936 24.971 1.00 89.38 128 TYR A O 1
ATOM 1056 N N . GLN A 1 129 ? 22.912 -30.235 26.764 1.00 85.38 129 GLN A N 1
ATOM 1057 C CA . GLN A 1 129 ? 23.486 -28.895 26.784 1.00 85.38 129 GLN A CA 1
ATOM 1058 C C . GLN A 1 129 ? 24.278 -28.573 25.504 1.00 85.38 129 GLN A C 1
ATOM 1060 O O . GLN A 1 129 ? 24.250 -27.436 25.041 1.00 85.38 129 GLN A O 1
ATOM 1065 N N . SER A 1 130 ? 24.903 -29.571 24.864 1.00 86.50 130 SER A N 1
ATOM 1066 C CA . SER A 1 130 ? 25.528 -29.411 23.537 1.00 86.50 130 SER A CA 1
ATOM 1067 C C . SER A 1 130 ? 24.537 -29.036 22.434 1.00 86.50 130 SER A C 1
ATOM 1069 O O . SER A 1 130 ? 24.939 -28.432 21.444 1.00 86.50 130 SER A O 1
ATOM 1071 N N . PHE A 1 131 ? 23.256 -29.365 22.608 1.00 83.19 131 PHE A N 1
ATOM 1072 C CA . PHE A 1 131 ? 22.191 -29.124 21.634 1.00 83.19 131 PHE A CA 1
ATOM 1073 C C . PHE A 1 131 ? 21.357 -27.884 21.971 1.00 83.19 131 PHE A C 1
ATOM 1075 O O . PHE A 1 131 ? 20.386 -27.590 21.284 1.00 83.19 131 PHE A O 1
ATOM 1082 N N . GLU A 1 132 ? 21.721 -27.127 23.012 1.00 78.69 132 GLU A N 1
ATOM 1083 C CA . GLU A 1 132 ? 20.963 -25.949 23.449 1.00 78.69 132 GLU A CA 1
ATOM 1084 C C . GLU A 1 132 ? 20.749 -24.933 22.316 1.00 78.69 132 GLU A C 1
ATOM 1086 O O . GLU A 1 132 ? 19.686 -24.327 22.208 1.00 78.69 132 GLU A O 1
ATOM 1091 N N . GLN A 1 133 ? 21.735 -24.796 21.427 1.00 74.69 133 GLN A N 1
ATOM 1092 C CA . GLN A 1 133 ? 21.680 -23.881 20.285 1.00 74.69 133 GLN A CA 1
ATOM 1093 C C . GLN A 1 133 ? 20.795 -24.376 19.127 1.00 74.69 133 GLN A C 1
ATOM 1095 O O . GLN A 1 133 ? 20.565 -23.622 18.182 1.00 74.69 133 GLN A O 1
ATOM 1100 N N . GLU A 1 134 ? 20.287 -25.612 19.168 1.00 75.19 134 GLU A N 1
ATOM 1101 C CA . GLU A 1 134 ? 19.382 -26.137 18.136 1.00 75.19 134 GLU A CA 1
ATOM 1102 C C . GLU A 1 134 ? 17.962 -25.564 18.241 1.00 75.19 134 GLU A C 1
ATOM 1104 O O . GLU A 1 134 ? 17.243 -25.496 17.239 1.00 75.19 134 GLU A O 1
ATOM 1109 N N . LEU A 1 135 ? 17.561 -25.122 19.438 1.00 66.75 135 LEU A N 1
ATOM 1110 C CA . LEU A 1 135 ? 16.266 -24.502 19.699 1.00 66.75 135 LEU A CA 1
ATOM 1111 C C . LEU A 1 135 ? 16.433 -23.018 20.017 1.00 66.75 135 LEU A C 1
ATOM 1113 O O . LEU A 1 135 ? 16.698 -22.624 21.151 1.00 66.75 135 LEU A O 1
ATOM 1117 N N . ASP A 1 136 ? 16.184 -22.180 19.017 1.00 62.81 136 ASP A N 1
ATOM 1118 C CA . ASP A 1 136 ? 16.034 -20.745 19.224 1.00 62.81 136 ASP A CA 1
ATOM 1119 C C . ASP A 1 136 ? 14.574 -20.419 19.574 1.00 62.81 136 ASP A C 1
ATOM 1121 O O . ASP A 1 136 ? 13.708 -20.349 18.702 1.00 62.81 136 ASP A O 1
ATOM 1125 N N . VAL A 1 137 ? 14.291 -20.270 20.871 1.00 62.06 137 VAL A N 1
ATOM 1126 C CA . VAL A 1 137 ? 12.974 -19.853 21.392 1.00 62.06 137 VAL A CA 1
ATOM 1127 C C . VAL A 1 137 ? 12.903 -18.347 21.671 1.00 62.06 137 VAL A C 1
ATOM 1129 O O . VAL A 1 137 ? 11.966 -17.884 22.324 1.00 62.06 137 VAL A O 1
ATOM 1132 N N . SER A 1 138 ? 13.900 -17.573 21.228 1.00 57.38 138 SER A N 1
ATOM 1133 C CA . SER A 1 138 ? 13.934 -16.135 21.481 1.00 57.38 138 SER A CA 1
ATOM 1134 C C . SER A 1 138 ? 12.938 -15.386 20.589 1.00 57.38 138 SER A C 1
ATOM 1136 O O . SER A 1 138 ? 12.814 -15.633 19.388 1.00 57.38 138 SER A O 1
ATOM 1138 N N . VAL A 1 139 ? 12.204 -14.449 21.189 1.00 58.94 139 VAL A N 1
ATOM 1139 C CA . VAL A 1 139 ? 11.412 -13.459 20.457 1.00 58.94 139 VAL A CA 1
ATOM 1140 C C . VAL A 1 139 ? 12.154 -12.135 20.559 1.00 58.94 139 VAL A C 1
ATOM 1142 O O . VAL A 1 139 ? 12.390 -11.642 21.658 1.00 58.94 139 VAL A O 1
ATOM 1145 N N . GLU A 1 140 ? 12.542 -11.572 19.417 1.00 67.19 140 GLU A N 1
ATOM 1146 C CA . GLU A 1 140 ? 13.261 -10.301 19.367 1.00 67.19 140 GLU A CA 1
ATOM 1147 C C . GLU A 1 140 ? 12.245 -9.150 19.323 1.00 67.19 140 GLU A C 1
ATOM 1149 O O . GLU A 1 140 ? 11.520 -8.952 18.338 1.00 67.19 140 GLU A O 1
ATOM 1154 N N . THR A 1 141 ? 12.189 -8.377 20.405 1.00 73.38 141 THR A N 1
ATOM 1155 C CA . THR A 1 141 ? 11.558 -7.056 20.413 1.00 73.38 141 THR A CA 1
ATOM 1156 C C . THR A 1 141 ? 12.628 -5.976 20.239 1.00 73.38 141 THR A C 1
ATOM 1158 O O . THR A 1 141 ? 13.792 -6.197 20.584 1.00 73.38 141 THR A O 1
ATOM 1161 N N . PRO A 1 142 ? 12.286 -4.814 19.657 1.00 77.19 142 PRO A N 1
ATOM 1162 C CA . PRO A 1 142 ? 13.205 -3.682 19.623 1.00 77.19 142 PRO A CA 1
ATOM 1163 C C . PRO A 1 142 ? 13.644 -3.299 21.043 1.00 77.19 142 PRO A C 1
ATOM 1165 O O . PRO A 1 142 ? 12.846 -3.389 21.974 1.00 77.19 142 PRO A O 1
ATOM 1168 N N . SER A 1 143 ? 14.890 -2.862 21.214 1.00 79.12 143 SER A N 1
ATOM 1169 C CA . SER A 1 143 ? 15.436 -2.490 22.524 1.00 79.12 143 SER A CA 1
ATOM 1170 C C . SER A 1 143 ? 15.660 -0.977 22.657 1.00 79.12 143 SER A C 1
ATOM 1172 O O . SER A 1 143 ? 15.641 -0.244 21.668 1.00 79.12 143 SER A O 1
ATOM 1174 N N . ASP A 1 144 ? 15.892 -0.496 23.881 1.00 80.06 144 ASP A N 1
ATOM 1175 C CA . ASP A 1 144 ? 16.355 0.881 24.120 1.00 80.06 144 ASP A CA 1
ATOM 1176 C C . ASP A 1 144 ? 17.854 1.057 23.798 1.00 80.06 144 ASP A C 1
ATOM 1178 O O . ASP A 1 144 ? 18.400 2.153 23.940 1.00 80.06 144 ASP A O 1
ATOM 1182 N N . ASN A 1 145 ? 18.540 -0.007 23.353 1.00 83.62 145 ASN A N 1
ATOM 1183 C CA . ASN A 1 145 ? 19.946 0.083 22.986 1.00 83.62 145 ASN A CA 1
ATOM 1184 C C . ASN A 1 145 ? 20.121 1.056 21.824 1.00 83.62 145 ASN A C 1
ATOM 1186 O O . ASN A 1 145 ? 19.381 1.034 20.837 1.00 83.62 145 ASN A O 1
ATOM 1190 N N . LEU A 1 146 ? 21.146 1.895 21.934 1.00 83.75 146 LEU A N 1
ATOM 1191 C CA . LEU A 1 146 ? 21.505 2.814 20.871 1.00 83.75 146 LEU A CA 1
ATOM 1192 C C . LEU A 1 146 ? 22.119 2.038 19.714 1.00 83.75 146 LEU A C 1
ATOM 1194 O O . LEU A 1 146 ? 23.150 1.377 19.847 1.00 83.75 146 LEU A O 1
ATOM 1198 N N . LYS A 1 147 ? 21.509 2.191 18.546 1.00 82.69 147 LYS A N 1
ATOM 1199 C CA . LYS A 1 147 ? 22.054 1.739 17.281 1.00 82.69 147 LYS A CA 1
ATOM 1200 C C . LYS A 1 147 ? 22.469 2.948 16.466 1.00 82.69 147 LYS A C 1
ATOM 1202 O O . LYS A 1 147 ? 21.682 3.862 16.222 1.00 82.69 147 LYS A O 1
ATOM 1207 N N . LYS A 1 148 ? 23.708 2.925 15.980 1.00 80.38 148 LYS A N 1
ATOM 1208 C CA . LYS A 1 148 ? 24.158 3.907 14.999 1.00 80.38 148 LYS A CA 1
ATOM 1209 C C . LYS A 1 148 ? 23.460 3.623 13.671 1.00 80.38 148 LYS A C 1
ATOM 1211 O O . LYS A 1 148 ? 23.609 2.538 13.102 1.00 80.38 148 LYS A O 1
ATOM 1216 N N . ASN A 1 149 ? 22.657 4.564 13.190 1.00 80.56 149 ASN A N 1
ATOM 1217 C CA . ASN A 1 149 ? 22.031 4.436 11.883 1.00 80.56 149 ASN A CA 1
ATOM 1218 C C . ASN A 1 149 ? 23.061 4.623 10.761 1.00 80.56 149 ASN A C 1
ATOM 1220 O O . ASN A 1 149 ? 24.214 4.999 10.984 1.00 80.56 149 ASN A O 1
ATOM 1224 N N . LYS A 1 150 ? 22.616 4.392 9.523 1.00 78.50 150 LYS A N 1
ATOM 1225 C CA . LYS A 1 150 ? 23.444 4.543 8.321 1.00 78.50 150 LYS A CA 1
ATOM 1226 C C . LYS A 1 150 ? 24.078 5.939 8.206 1.00 78.50 150 LYS A C 1
ATOM 1228 O O . LYS A 1 150 ? 25.151 6.071 7.638 1.00 78.50 150 LYS A O 1
ATOM 1233 N N . TYR A 1 151 ? 23.448 6.958 8.783 1.00 78.88 151 TYR A N 1
ATOM 1234 C CA . TYR A 1 151 ? 23.838 8.366 8.703 1.00 78.88 151 TYR A CA 1
ATOM 1235 C C . TYR A 1 151 ? 24.591 8.871 9.943 1.00 78.88 151 TYR A C 1
ATOM 1237 O O . TYR A 1 151 ? 24.863 10.064 10.057 1.00 78.88 151 TYR A O 1
ATOM 1245 N N . GLY A 1 152 ? 24.982 7.959 10.837 1.00 73.69 152 GLY A N 1
ATOM 1246 C CA . GLY A 1 152 ? 25.838 8.239 11.982 1.00 73.69 152 GLY A CA 1
ATOM 1247 C C . GLY A 1 152 ? 25.119 8.692 13.252 1.00 73.69 152 GLY A C 1
ATOM 1248 O O . GLY A 1 152 ? 25.796 8.959 14.239 1.00 73.69 152 GLY A O 1
ATOM 1249 N N . GLU A 1 153 ? 23.788 8.739 13.257 1.00 77.56 153 GLU A N 1
ATOM 1250 C CA . GLU A 1 153 ? 22.994 9.086 14.441 1.00 77.56 153 GLU A CA 1
ATOM 1251 C C . GLU A 1 153 ? 22.851 7.882 15.364 1.00 77.56 153 GLU A C 1
ATOM 1253 O O . GLU A 1 153 ? 22.519 6.787 14.907 1.00 77.56 153 GLU A O 1
ATOM 1258 N N . ASN A 1 154 ? 23.036 8.095 16.664 1.00 81.25 154 ASN A N 1
ATOM 1259 C CA . ASN A 1 154 ? 22.701 7.104 17.678 1.00 81.25 154 ASN A CA 1
ATOM 1260 C C . ASN A 1 154 ? 21.205 7.199 17.974 1.00 81.25 154 ASN A C 1
ATOM 1262 O O . ASN A 1 154 ? 20.752 8.167 18.578 1.00 81.25 154 ASN A O 1
ATOM 1266 N N . ILE A 1 155 ? 20.448 6.205 17.518 1.00 82.88 155 ILE A N 1
ATOM 1267 C CA . ILE A 1 155 ? 19.001 6.135 17.708 1.00 82.88 155 ILE A CA 1
ATOM 1268 C C . ILE A 1 155 ? 18.696 4.834 18.456 1.00 82.88 155 ILE A C 1
ATOM 1270 O O . ILE A 1 155 ? 19.228 3.791 18.067 1.00 82.88 155 ILE A O 1
ATOM 1274 N N . PRO A 1 156 ? 17.859 4.858 19.504 1.00 86.06 156 PRO A N 1
ATOM 1275 C CA . PRO A 1 156 ? 17.327 3.641 20.109 1.00 86.06 156 PRO A CA 1
ATOM 1276 C C . PRO A 1 156 ? 16.717 2.696 19.061 1.00 86.06 156 PRO A C 1
ATOM 1278 O O . PRO A 1 156 ? 16.008 3.139 18.155 1.00 86.06 156 PRO A O 1
ATOM 1281 N N . GLU A 1 157 ? 16.965 1.389 19.162 1.00 85.19 157 GLU A N 1
ATOM 1282 C CA . GLU A 1 157 ? 16.421 0.402 18.210 1.00 85.19 157 GLU A CA 1
ATOM 1283 C C . GLU A 1 157 ? 14.889 0.392 18.156 1.00 85.19 157 GLU A C 1
ATOM 1285 O O . GLU A 1 157 ? 14.301 0.030 17.133 1.00 85.19 157 GLU A O 1
ATOM 1290 N N . ASN A 1 158 ? 14.241 0.802 19.245 1.00 89.56 158 ASN A N 1
ATOM 1291 C CA . ASN A 1 158 ? 12.799 0.945 19.345 1.00 89.56 158 ASN A CA 1
ATOM 1292 C C . ASN A 1 158 ? 12.252 2.270 18.796 1.00 89.56 158 ASN A C 1
ATOM 1294 O O . ASN A 1 158 ? 11.055 2.491 18.928 1.00 89.56 158 ASN A O 1
ATOM 1298 N N . ILE A 1 159 ? 13.045 3.136 18.162 1.00 91.88 159 ILE A N 1
ATOM 1299 C CA . ILE A 1 159 ? 12.518 4.326 17.481 1.00 91.88 159 ILE A CA 1
ATOM 1300 C C . ILE A 1 159 ? 12.404 4.076 15.977 1.00 91.88 159 ILE A C 1
ATOM 1302 O O . ILE A 1 159 ? 13.383 3.842 15.266 1.00 91.88 159 ILE A O 1
ATOM 1306 N N . LEU A 1 160 ? 11.176 4.184 15.477 1.00 92.62 160 LEU A N 1
ATOM 1307 C CA . LEU A 1 160 ? 10.850 4.161 14.062 1.00 92.62 160 LEU A CA 1
ATOM 1308 C C . LEU A 1 160 ? 10.711 5.592 13.536 1.00 92.62 160 LEU A C 1
ATOM 1310 O O . LEU A 1 160 ? 9.788 6.312 13.906 1.00 92.62 160 LEU A O 1
ATOM 1314 N N . LYS A 1 161 ? 11.606 5.972 12.624 1.00 92.25 161 LYS A N 1
ATOM 1315 C CA . LYS A 1 161 ? 11.575 7.252 11.908 1.00 92.25 161 LYS A CA 1
ATOM 1316 C C . LYS A 1 161 ? 12.114 7.115 10.491 1.00 92.25 161 LYS A C 1
ATOM 1318 O O . LYS A 1 161 ? 12.720 6.094 10.142 1.00 92.25 161 LYS A O 1
ATOM 1323 N N . PHE A 1 162 ? 11.919 8.143 9.670 1.00 92.94 162 PHE A N 1
ATOM 1324 C CA . PHE A 1 162 ? 12.495 8.158 8.330 1.00 92.94 162 PHE A CA 1
ATOM 1325 C C . PHE A 1 162 ? 14.027 8.195 8.405 1.00 92.94 162 PHE A C 1
ATOM 1327 O O . PHE A 1 162 ? 14.619 9.111 8.968 1.00 92.94 162 PHE A O 1
ATOM 1334 N N . THR A 1 163 ? 14.674 7.177 7.839 1.00 88.69 163 THR A N 1
ATOM 1335 C CA . THR A 1 163 ? 16.144 7.052 7.821 1.00 88.69 163 THR A CA 1
ATOM 1336 C C . THR A 1 163 ? 16.699 6.737 6.437 1.00 88.69 163 THR A C 1
ATOM 1338 O O . THR A 1 163 ? 17.912 6.727 6.262 1.00 88.69 163 THR A O 1
ATOM 1341 N N . ASN A 1 164 ? 15.841 6.504 5.440 1.00 91.06 164 ASN A N 1
ATOM 1342 C CA . ASN A 1 164 ? 16.243 6.058 4.107 1.00 91.06 164 ASN A CA 1
ATOM 1343 C C . ASN A 1 164 ? 16.519 7.245 3.169 1.00 91.06 164 ASN A C 1
ATOM 1345 O O . ASN A 1 164 ? 15.918 7.349 2.095 1.00 91.06 164 ASN A O 1
ATOM 1349 N N . PHE A 1 165 ? 17.392 8.174 3.572 1.00 91.25 165 PHE A N 1
ATOM 1350 C CA . PHE A 1 165 ? 17.657 9.391 2.796 1.00 91.25 165 PHE A CA 1
ATOM 1351 C C . PHE A 1 165 ? 18.216 9.097 1.400 1.00 91.25 165 PHE A C 1
ATOM 1353 O O . PHE A 1 165 ? 17.956 9.862 0.479 1.00 91.25 165 PHE A O 1
ATOM 1360 N N . GLU A 1 166 ? 18.900 7.968 1.192 1.00 91.00 166 GLU A N 1
ATOM 1361 C CA . GLU A 1 166 ? 19.372 7.537 -0.127 1.00 91.00 166 GLU A CA 1
ATOM 1362 C C . GLU A 1 166 ? 18.237 7.356 -1.137 1.00 91.00 166 GLU A C 1
ATOM 1364 O O . GLU A 1 166 ? 18.470 7.458 -2.336 1.00 91.00 166 GLU A O 1
ATOM 1369 N N . ARG A 1 167 ? 16.999 7.130 -0.677 1.00 94.00 167 ARG A N 1
ATOM 1370 C CA . ARG A 1 167 ? 15.837 6.963 -1.558 1.00 94.00 167 ARG A CA 1
ATOM 1371 C C . ARG A 1 167 ? 15.351 8.285 -2.163 1.00 94.00 167 ARG A C 1
ATOM 1373 O O . ARG A 1 167 ? 14.517 8.262 -3.065 1.00 94.00 167 ARG A O 1
ATOM 1380 N N . LYS A 1 168 ? 15.903 9.424 -1.716 1.00 92.94 168 LYS A N 1
ATOM 1381 C CA . LYS A 1 168 ? 15.775 10.727 -2.394 1.00 92.94 168 LYS A CA 1
ATOM 1382 C C . LYS A 1 168 ? 16.550 10.749 -3.721 1.00 92.94 168 LYS A C 1
ATOM 1384 O O . LYS A 1 168 ? 16.243 11.569 -4.580 1.00 92.94 168 LYS A O 1
ATOM 1389 N N . LEU A 1 169 ? 17.553 9.878 -3.900 1.00 91.56 169 LEU A N 1
ATOM 1390 C CA . LEU A 1 169 ? 18.287 9.783 -5.161 1.00 91.56 169 LEU A CA 1
ATOM 1391 C C . LEU A 1 169 ? 17.451 9.097 -6.229 1.00 91.56 169 LEU A C 1
ATOM 1393 O O . LEU A 1 169 ? 17.011 7.956 -6.052 1.00 91.56 169 LEU A O 1
ATOM 1397 N N . LYS A 1 170 ? 17.350 9.776 -7.371 1.00 93.06 170 LYS A N 1
ATOM 1398 C CA . LYS A 1 170 ? 16.796 9.219 -8.594 1.00 93.06 170 LYS A CA 1
ATOM 1399 C C . LYS A 1 170 ? 17.713 8.099 -9.110 1.00 93.06 170 LYS A C 1
ATOM 1401 O O . LYS A 1 170 ? 18.915 8.300 -9.286 1.00 93.06 170 LYS A O 1
ATOM 1406 N N . VAL A 1 171 ? 17.162 6.902 -9.292 1.00 95.00 171 VAL A N 1
ATOM 1407 C CA . VAL A 1 171 ? 17.855 5.731 -9.848 1.00 95.00 171 VAL A CA 1
ATOM 1408 C C . VAL A 1 171 ? 18.251 6.016 -11.306 1.00 95.00 171 VAL A C 1
ATOM 1410 O O . VAL A 1 171 ? 17.387 6.304 -12.129 1.00 95.00 171 VAL A O 1
ATOM 1413 N N . PRO A 1 172 ? 19.533 5.952 -11.679 1.00 94.00 172 PRO A N 1
ATOM 1414 C CA . PRO A 1 172 ? 19.972 6.471 -12.977 1.00 94.00 172 PRO A CA 1
ATOM 1415 C C . PRO A 1 172 ? 19.534 5.631 -14.179 1.00 94.00 172 PRO A C 1
ATOM 1417 O O . PRO A 1 172 ? 19.292 6.193 -15.243 1.00 94.00 172 PRO A O 1
ATOM 1420 N N . PHE A 1 173 ? 19.440 4.310 -14.007 1.00 95.81 173 PHE A N 1
ATOM 1421 C CA . PHE A 1 173 ? 19.058 3.368 -15.054 1.00 95.81 173 PHE A CA 1
ATOM 1422 C C . PHE A 1 173 ? 17.864 2.542 -14.597 1.00 95.81 173 PHE A C 1
ATOM 1424 O O . PHE A 1 173 ? 17.894 1.979 -13.502 1.00 95.81 173 PHE A O 1
ATOM 1431 N N . VAL A 1 174 ? 16.835 2.465 -15.435 1.00 97.81 174 VAL A N 1
ATOM 1432 C CA . VAL A 1 174 ? 15.623 1.671 -15.204 1.00 97.81 174 VAL A CA 1
ATOM 1433 C C . VAL A 1 174 ? 15.319 0.892 -16.474 1.00 97.81 174 VAL A C 1
ATOM 1435 O O . VAL A 1 174 ? 15.410 1.449 -17.566 1.00 97.81 174 VAL A O 1
ATOM 1438 N N . VAL A 1 175 ? 14.983 -0.388 -16.346 1.00 98.25 175 VAL A N 1
ATOM 1439 C CA . VAL A 1 175 ? 14.575 -1.224 -17.479 1.00 98.25 175 VAL A CA 1
ATOM 1440 C C . VAL A 1 175 ? 13.068 -1.424 -17.421 1.00 98.25 175 VAL A C 1
ATOM 1442 O O . VAL A 1 175 ? 12.541 -1.763 -16.367 1.00 98.25 175 VAL A O 1
ATOM 1445 N N . TYR A 1 176 ? 12.386 -1.241 -18.543 1.00 97.88 176 TYR A N 1
ATOM 1446 C CA . TYR A 1 176 ? 10.981 -1.596 -18.739 1.00 97.88 176 TYR A CA 1
ATOM 1447 C C . TYR A 1 176 ? 10.926 -2.703 -19.775 1.00 97.88 176 TYR A C 1
ATOM 1449 O O . TYR A 1 176 ? 11.564 -2.564 -20.813 1.00 97.88 176 TYR A O 1
ATOM 1457 N N . ALA A 1 177 ? 10.232 -3.798 -19.500 1.00 95.94 177 ALA A N 1
ATOM 1458 C CA . ALA A 1 177 ? 10.252 -4.973 -20.358 1.00 95.94 177 ALA A CA 1
ATOM 1459 C C . ALA A 1 177 ? 8.885 -5.649 -20.423 1.00 95.94 177 ALA A C 1
ATOM 1461 O O . ALA A 1 177 ? 8.065 -5.484 -19.517 1.00 95.94 177 ALA A O 1
ATOM 1462 N N . ASP A 1 178 ? 8.672 -6.397 -21.501 1.00 94.38 178 ASP A N 1
ATOM 1463 C CA . ASP A 1 178 ? 7.482 -7.215 -21.713 1.00 94.38 178 ASP A CA 1
ATOM 1464 C C . ASP A 1 178 ? 7.788 -8.404 -22.646 1.00 94.38 178 ASP A C 1
ATOM 1466 O O . ASP A 1 178 ? 8.793 -8.389 -23.373 1.00 94.38 178 ASP A O 1
ATOM 1470 N N . PHE A 1 179 ? 6.940 -9.432 -22.607 1.00 92.44 179 PHE A N 1
ATOM 1471 C CA . PHE A 1 179 ? 7.033 -10.646 -23.423 1.00 92.44 179 PHE A CA 1
ATOM 1472 C C . PHE A 1 179 ? 5.729 -10.905 -24.172 1.00 92.44 179 PHE A C 1
ATOM 1474 O O . PHE A 1 179 ? 4.650 -10.692 -23.638 1.00 92.44 179 PHE A O 1
ATOM 1481 N N . GLU A 1 180 ? 5.839 -11.518 -25.350 1.00 91.88 180 GLU A N 1
ATOM 1482 C CA . GLU A 1 180 ? 4.699 -12.189 -25.976 1.00 91.88 180 GLU A CA 1
ATOM 1483 C C . GLU A 1 180 ? 4.914 -13.697 -26.014 1.00 91.88 180 GLU A C 1
ATOM 1485 O O . GLU A 1 180 ? 6.034 -14.202 -26.191 1.00 91.88 180 GLU A O 1
ATOM 1490 N N . THR A 1 181 ? 3.811 -14.421 -25.847 1.00 90.38 181 THR A N 1
ATOM 1491 C CA . THR A 1 181 ? 3.796 -15.879 -25.751 1.00 90.38 181 THR A CA 1
ATOM 1492 C C . THR A 1 181 ? 2.837 -16.488 -26.756 1.00 90.38 181 THR A C 1
ATOM 1494 O O . THR A 1 181 ? 1.726 -15.992 -26.928 1.00 90.38 181 THR A O 1
ATOM 1497 N N . ILE A 1 182 ? 3.243 -17.609 -27.340 1.00 90.38 182 ILE A N 1
ATOM 1498 C CA . ILE A 1 182 ? 2.360 -18.524 -28.051 1.00 90.38 182 ILE A CA 1
ATOM 1499 C C . ILE A 1 182 ? 1.549 -19.289 -27.004 1.00 90.38 182 ILE A C 1
ATOM 1501 O O . ILE A 1 182 ? 2.090 -19.677 -25.962 1.00 90.38 182 ILE A O 1
ATOM 1505 N N . LEU A 1 183 ? 0.262 -19.494 -27.279 1.00 87.25 183 LEU A N 1
ATOM 1506 C CA . LEU A 1 183 ? -0.630 -20.309 -26.458 1.00 87.25 183 LEU A CA 1
ATOM 1507 C C . LEU A 1 183 ? -0.739 -21.711 -27.059 1.00 87.25 183 LEU A C 1
ATOM 1509 O O . LEU A 1 183 ? -1.690 -22.014 -27.771 1.00 87.25 183 LEU A O 1
ATOM 1513 N N . GLU A 1 184 ? 0.239 -22.570 -26.779 1.00 84.81 184 GLU A N 1
ATOM 1514 C CA . GLU A 1 184 ? 0.237 -23.943 -27.291 1.00 84.81 184 GLU A CA 1
ATOM 1515 C C . GLU A 1 184 ? -0.834 -24.774 -26.559 1.00 84.81 184 GLU A C 1
ATOM 1517 O O . GLU A 1 184 ? -0.783 -24.879 -25.329 1.00 84.81 184 GLU A O 1
ATOM 1522 N N . PRO A 1 185 ? -1.816 -25.374 -27.253 1.00 82.88 185 PRO A N 1
ATOM 1523 C CA . PRO A 1 185 ? -2.851 -26.172 -26.603 1.00 82.88 185 PRO A CA 1
ATOM 1524 C C . PRO A 1 185 ? -2.270 -27.429 -25.946 1.00 82.88 185 PRO A C 1
ATOM 1526 O O . PRO A 1 185 ? -1.518 -28.179 -26.568 1.00 82.88 185 PR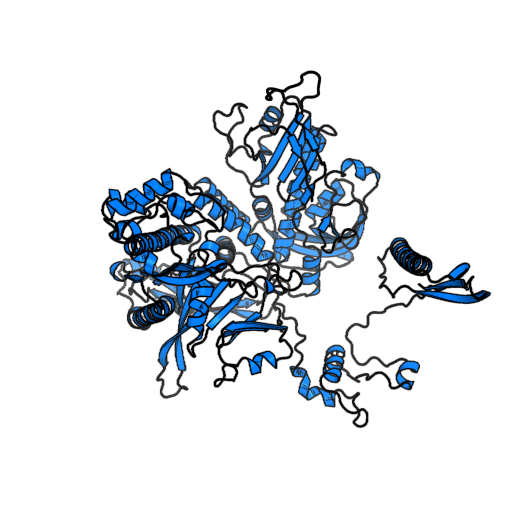O A O 1
ATOM 1529 N N . ILE A 1 186 ? -2.661 -27.703 -24.701 1.00 80.44 186 ILE A N 1
ATOM 1530 C CA . ILE A 1 186 ? -2.316 -28.946 -24.002 1.00 80.44 186 ILE A CA 1
ATOM 1531 C C . ILE A 1 186 ? -3.471 -29.931 -24.191 1.00 80.44 186 ILE A C 1
ATOM 1533 O O . ILE A 1 186 ? -4.598 -29.663 -23.773 1.00 80.44 186 ILE A O 1
ATOM 1537 N N . GLN A 1 187 ? -3.197 -31.104 -24.767 1.00 62.47 187 GLN A N 1
ATOM 1538 C CA . GLN A 1 187 ? -4.154 -32.212 -24.748 1.00 62.47 187 GLN A CA 1
ATOM 1539 C C . GLN A 1 187 ? -4.155 -32.842 -23.351 1.00 62.47 187 GLN A C 1
ATOM 1541 O O . GLN A 1 187 ? -3.312 -33.676 -23.038 1.00 62.47 187 GLN A O 1
ATOM 1546 N N . THR A 1 188 ? -5.074 -32.418 -22.485 1.00 56.22 188 THR A N 1
ATOM 1547 C CA . THR A 1 188 ? -5.300 -33.082 -21.196 1.00 56.22 188 THR A CA 1
ATOM 1548 C C . THR A 1 188 ? -6.120 -34.353 -21.435 1.00 56.22 188 THR A C 1
ATOM 1550 O O . THR A 1 188 ? -7.262 -34.283 -21.894 1.00 56.22 188 THR A O 1
ATOM 1553 N N . GLU A 1 189 ? -5.552 -35.528 -21.149 1.00 52.28 189 GLU A N 1
ATOM 1554 C CA . GLU A 1 189 ? -6.318 -36.777 -21.142 1.00 52.28 189 GLU A CA 1
ATOM 1555 C C . GLU A 1 189 ? -7.396 -36.708 -20.042 1.00 52.28 189 GLU A C 1
ATOM 1557 O O . GLU A 1 189 ? -7.135 -36.266 -18.923 1.00 52.28 189 GLU A O 1
ATOM 1562 N N . GLN A 1 190 ? -8.621 -37.162 -20.338 1.00 50.03 190 GLN A N 1
ATOM 1563 C CA . GLN A 1 190 ? -9.778 -37.084 -19.425 1.00 50.03 190 GLN A CA 1
ATOM 1564 C C . GLN A 1 190 ? -9.558 -37.759 -18.053 1.00 50.03 190 GLN A C 1
ATOM 1566 O O . GLN A 1 190 ? -10.320 -37.503 -17.124 1.00 50.03 190 GLN A O 1
ATOM 1571 N N . ASN A 1 191 ? -8.514 -38.579 -17.905 1.00 44.78 191 ASN A N 1
ATOM 1572 C CA . ASN A 1 191 ? -8.189 -39.320 -16.686 1.00 44.78 191 ASN A CA 1
ATOM 1573 C C . ASN A 1 191 ? -7.468 -38.489 -15.601 1.00 44.78 191 ASN A C 1
ATOM 1575 O O . ASN A 1 191 ? -7.309 -38.987 -14.491 1.00 44.78 191 ASN A O 1
ATOM 1579 N N . GLU A 1 192 ? -7.051 -37.245 -15.876 1.00 45.62 192 GLU A N 1
ATOM 1580 C CA . GLU A 1 192 ? -6.447 -36.347 -14.864 1.00 45.62 192 GLU A CA 1
ATOM 1581 C C . GLU A 1 192 ? -7.473 -35.463 -14.124 1.00 45.62 192 GLU A C 1
ATOM 1583 O O . GLU A 1 192 ? -7.125 -34.727 -13.200 1.00 45.62 192 GLU A O 1
ATOM 1588 N N . LEU A 1 193 ? -8.751 -35.536 -14.508 1.00 50.56 193 LEU A N 1
ATOM 1589 C CA . LEU A 1 193 ? -9.853 -34.770 -13.922 1.00 50.56 193 LEU A CA 1
ATOM 1590 C C . LEU A 1 193 ? -10.464 -35.500 -12.718 1.00 50.56 193 LEU A C 1
ATOM 1592 O O . LEU A 1 193 ? -11.669 -35.739 -12.685 1.00 50.56 193 LEU A O 1
ATOM 1596 N N . ASP A 1 194 ? -9.646 -35.884 -11.740 1.00 49.44 194 ASP A N 1
ATOM 1597 C CA . ASP A 1 194 ? -10.159 -36.365 -10.456 1.00 49.44 194 ASP A CA 1
ATOM 1598 C C . ASP A 1 194 ? -10.459 -35.155 -9.542 1.00 49.44 194 ASP A C 1
ATOM 1600 O O . ASP A 1 194 ? -9.524 -34.451 -9.133 1.00 49.44 194 ASP A O 1
ATOM 1604 N N . PRO A 1 195 ? -11.734 -34.884 -9.191 1.00 54.47 195 PRO A N 1
ATOM 1605 C CA . PRO A 1 195 ? -12.111 -33.800 -8.283 1.00 54.47 195 PRO A CA 1
ATOM 1606 C C . PRO A 1 195 ? -11.531 -33.951 -6.868 1.00 54.47 195 PRO A C 1
ATOM 1608 O O . PRO A 1 195 ? -11.528 -32.979 -6.108 1.00 54.47 195 PRO A O 1
ATOM 1611 N N . GLU A 1 196 ? -11.049 -35.143 -6.494 1.00 51.34 196 GLU A N 1
ATOM 1612 C CA . GLU A 1 196 ? -10.322 -35.351 -5.239 1.00 51.34 196 GLU A CA 1
ATOM 1613 C C . GLU A 1 196 ? -8.853 -34.888 -5.313 1.00 51.34 196 GLU A C 1
ATOM 1615 O O . GLU A 1 196 ? -8.252 -34.623 -4.270 1.00 51.34 196 GLU A O 1
ATOM 1620 N N . ILE A 1 197 ? -8.284 -34.719 -6.519 1.00 53.34 197 ILE A N 1
ATOM 1621 C CA . ILE A 1 197 ? -6.865 -34.383 -6.745 1.00 53.34 197 ILE A CA 1
ATOM 1622 C C . ILE A 1 197 ? -6.674 -32.928 -7.211 1.00 53.34 197 ILE A C 1
ATOM 1624 O O . ILE A 1 197 ? -5.782 -32.240 -6.709 1.00 53.34 197 ILE A O 1
ATOM 1628 N N . SER A 1 198 ? -7.489 -32.417 -8.144 1.00 48.66 198 SER A N 1
ATOM 1629 C CA . SER A 1 198 ? -7.377 -31.028 -8.626 1.00 48.66 198 SER A CA 1
ATOM 1630 C C . SER A 1 198 ? -8.672 -30.506 -9.257 1.00 48.66 198 SER A C 1
ATOM 1632 O O . SER A 1 198 ? -9.258 -31.140 -10.125 1.00 48.66 198 SER A O 1
ATOM 1634 N N . TYR A 1 199 ? -9.066 -29.280 -8.892 1.00 55.03 199 TYR A N 1
ATOM 1635 C CA . TYR A 1 199 ? -10.162 -28.535 -9.536 1.00 55.03 199 TYR A CA 1
ATOM 1636 C C . TYR A 1 199 ? -9.689 -27.657 -10.713 1.00 55.03 199 TYR A C 1
ATOM 1638 O O . TYR A 1 199 ? -10.489 -26.926 -11.298 1.00 55.03 199 TYR A O 1
ATOM 1646 N N . THR A 1 200 ? -8.394 -27.684 -11.047 1.00 52.28 200 THR A N 1
ATOM 1647 C CA . THR A 1 200 ? -7.781 -26.810 -12.058 1.00 52.28 200 THR A CA 1
ATOM 1648 C C . THR A 1 200 ? -7.336 -27.620 -13.270 1.00 52.28 200 THR A C 1
ATOM 1650 O O . THR A 1 200 ? -6.526 -28.535 -13.132 1.00 52.28 200 THR A O 1
ATOM 1653 N N . VAL A 1 201 ? -7.810 -27.232 -14.458 1.00 63.03 201 VAL A N 1
ATOM 1654 C CA . VAL A 1 201 ? -7.432 -27.832 -15.748 1.00 63.03 201 VAL A CA 1
ATOM 1655 C C . VAL A 1 201 ? -6.452 -26.910 -16.466 1.00 63.03 201 VAL A C 1
ATOM 1657 O O . VAL A 1 201 ? -6.764 -25.744 -16.710 1.00 63.03 201 VAL A O 1
ATOM 1660 N N . LYS A 1 202 ? -5.263 -27.417 -16.808 1.00 66.38 202 LYS A N 1
ATOM 1661 C CA . LYS A 1 202 ? -4.313 -26.694 -17.664 1.00 66.38 202 LYS A CA 1
ATOM 1662 C C . LYS A 1 202 ? -4.715 -26.891 -19.123 1.00 66.38 202 LYS A C 1
ATOM 1664 O O . LYS A 1 202 ? -4.646 -28.006 -19.627 1.00 66.38 202 LYS A O 1
ATOM 1669 N N . THR A 1 203 ? -5.140 -25.815 -19.778 1.00 72.31 203 THR A N 1
ATOM 1670 C CA . THR A 1 203 ? -5.616 -25.851 -21.171 1.00 72.31 203 THR A CA 1
ATOM 1671 C C . THR A 1 203 ? -4.536 -25.479 -22.182 1.00 72.31 203 THR A C 1
ATOM 1673 O O . THR A 1 203 ? -4.522 -26.030 -23.274 1.00 72.31 203 THR A O 1
ATOM 1676 N N . HIS A 1 204 ? -3.615 -24.584 -21.815 1.00 77.81 204 HIS A N 1
ATOM 1677 C CA . HIS A 1 204 ? -2.566 -24.082 -22.703 1.00 77.81 204 HIS A CA 1
ATOM 1678 C C . HIS A 1 204 ? -1.220 -23.976 -21.982 1.00 77.81 204 HIS A C 1
ATOM 1680 O O . HIS A 1 204 ? -1.154 -23.723 -20.774 1.00 77.81 204 HIS A O 1
ATOM 1686 N N . GLN A 1 205 ? -0.144 -24.139 -22.744 1.00 81.25 205 GLN A N 1
ATOM 1687 C CA . GLN A 1 205 ? 1.229 -23.869 -22.359 1.00 81.25 205 GLN A CA 1
ATOM 1688 C C . GLN A 1 205 ? 1.675 -22.552 -22.997 1.00 81.25 205 GLN A C 1
ATOM 1690 O O . GLN A 1 205 ? 1.560 -22.352 -24.200 1.00 81.25 205 GLN A O 1
ATOM 1695 N N . HIS A 1 206 ? 2.204 -21.648 -22.177 1.00 84.50 206 HIS A N 1
ATOM 1696 C CA . HIS A 1 206 ? 2.709 -20.361 -22.642 1.00 84.50 206 HIS A CA 1
ATOM 1697 C C . HIS A 1 206 ? 4.174 -20.501 -23.052 1.00 84.50 206 HIS A C 1
ATOM 1699 O O . HIS A 1 206 ? 5.026 -20.782 -22.204 1.00 84.50 206 HIS A O 1
ATOM 1705 N N . VAL A 1 207 ? 4.471 -20.285 -24.333 1.00 87.75 207 VAL A N 1
ATOM 1706 C CA . VAL A 1 207 ? 5.833 -20.362 -24.881 1.00 87.75 207 VAL A CA 1
ATOM 1707 C C . VAL A 1 207 ? 6.280 -18.973 -25.345 1.00 87.75 207 VAL A C 1
ATOM 1709 O O . VAL A 1 207 ? 5.732 -18.461 -26.321 1.00 87.75 207 VAL A O 1
ATOM 1712 N N . PRO A 1 208 ? 7.253 -18.326 -24.673 1.00 90.12 208 PRO A N 1
ATOM 1713 C CA . PRO A 1 208 ? 7.759 -17.019 -25.090 1.00 90.12 208 PRO A CA 1
ATOM 1714 C C . PRO A 1 208 ? 8.375 -17.069 -26.490 1.00 90.12 208 PRO A C 1
ATOM 1716 O O . PRO A 1 208 ? 9.326 -17.823 -26.708 1.00 90.12 208 PRO A O 1
ATOM 1719 N N . TYR A 1 209 ? 7.876 -16.236 -27.408 1.00 93.38 209 TYR A N 1
ATOM 1720 C CA . TYR A 1 209 ? 8.406 -16.119 -28.775 1.00 93.38 209 TYR A CA 1
ATOM 1721 C C . TYR A 1 209 ? 9.000 -14.743 -29.076 1.00 93.38 209 TYR A C 1
ATOM 1723 O O . TYR A 1 209 ? 9.746 -14.595 -30.042 1.00 93.38 209 TYR A O 1
ATOM 1731 N N . SER A 1 210 ? 8.687 -13.722 -28.279 1.00 94.56 210 SER A N 1
ATOM 1732 C CA . SER A 1 210 ? 9.321 -12.414 -28.412 1.00 94.56 210 SER A CA 1
ATOM 1733 C C . SER A 1 210 ? 9.411 -11.679 -27.089 1.00 94.56 210 SER A C 1
ATOM 1735 O O . SER A 1 210 ? 8.615 -11.910 -26.181 1.00 94.56 210 SER A O 1
ATOM 1737 N N . PHE A 1 211 ? 10.369 -10.763 -27.006 1.00 95.38 211 PHE A N 1
ATOM 1738 C CA . PHE A 1 211 ? 10.468 -9.795 -25.922 1.00 95.38 211 PHE A CA 1
ATOM 1739 C C . PHE A 1 211 ? 10.828 -8.417 -26.468 1.00 95.38 211 PHE A C 1
ATOM 1741 O O . PHE A 1 211 ? 11.421 -8.269 -27.544 1.00 95.38 211 PHE A O 1
ATOM 1748 N N . ALA A 1 212 ? 10.525 -7.396 -25.679 1.00 97.12 212 ALA A N 1
ATOM 1749 C CA . ALA A 1 212 ? 11.121 -6.086 -25.836 1.00 97.12 212 ALA A CA 1
ATOM 1750 C C . ALA A 1 212 ? 11.523 -5.537 -24.473 1.00 97.12 212 ALA A C 1
ATOM 1752 O O . ALA A 1 212 ? 10.886 -5.816 -23.458 1.00 97.12 212 ALA A O 1
ATOM 1753 N N . TYR A 1 213 ? 12.582 -4.736 -24.451 1.00 97.56 213 TYR A N 1
ATOM 1754 C CA . TYR A 1 213 ? 12.890 -3.918 -23.294 1.00 97.56 213 TYR A CA 1
ATOM 1755 C C . TYR A 1 213 ? 13.462 -2.563 -23.684 1.00 97.56 213 TYR A C 1
ATOM 1757 O O . TYR A 1 213 ? 14.158 -2.398 -24.690 1.00 97.56 213 TYR A O 1
ATOM 1765 N N . TYR A 1 214 ? 13.180 -1.584 -22.837 1.00 98.19 214 TYR A N 1
ATOM 1766 C CA . TYR A 1 214 ? 13.717 -0.244 -22.907 1.00 98.19 214 TYR A CA 1
ATOM 1767 C C . TYR A 1 214 ? 14.542 0.055 -21.662 1.00 98.19 214 TYR A C 1
ATOM 1769 O O . TYR A 1 214 ? 14.030 0.034 -20.544 1.00 98.19 214 TYR A O 1
ATOM 1777 N N . ILE A 1 215 ? 15.823 0.356 -21.858 1.00 97.88 215 ILE A N 1
ATOM 1778 C CA . ILE A 1 215 ? 16.698 0.866 -20.808 1.00 97.88 215 ILE A CA 1
ATOM 1779 C C . ILE A 1 215 ? 16.617 2.387 -20.841 1.00 97.88 215 ILE A C 1
ATOM 1781 O O . ILE A 1 215 ? 17.137 3.023 -21.760 1.00 97.88 215 ILE A O 1
ATOM 1785 N N . LYS A 1 216 ? 15.994 2.976 -19.822 1.00 96.88 216 LYS A N 1
ATOM 1786 C CA . LYS A 1 216 ? 15.922 4.420 -19.629 1.00 96.88 216 LYS A CA 1
ATOM 1787 C C . LYS A 1 216 ? 17.123 4.904 -18.819 1.00 96.88 216 LYS A C 1
ATOM 1789 O O . LYS A 1 216 ? 17.336 4.450 -17.696 1.00 96.88 216 LYS A O 1
ATOM 1794 N N . CYS A 1 217 ? 17.869 5.856 -19.374 1.00 94.94 217 CYS A N 1
ATOM 1795 C CA . CYS A 1 217 ? 18.900 6.618 -18.671 1.00 94.94 217 CYS A CA 1
ATOM 1796 C C . CYS A 1 217 ? 18.353 7.998 -18.285 1.00 94.94 217 CYS A C 1
ATOM 1798 O O . CYS A 1 217 ? 17.821 8.715 -19.132 1.00 94.94 217 CYS A O 1
ATOM 1800 N N . ASP A 1 218 ? 18.487 8.368 -17.013 1.00 89.31 218 ASP A N 1
ATOM 1801 C CA . ASP A 1 218 ? 17.939 9.617 -16.473 1.00 89.31 218 ASP A CA 1
ATOM 1802 C C . ASP A 1 218 ? 18.804 10.854 -16.764 1.00 89.31 218 ASP A C 1
ATOM 1804 O O . ASP A 1 218 ? 18.288 11.935 -17.036 1.00 89.31 218 ASP A O 1
ATOM 1808 N N . PHE A 1 219 ? 20.129 10.713 -16.707 1.00 87.44 219 PHE A N 1
ATOM 1809 C CA . PHE A 1 219 ? 21.046 11.856 -16.799 1.00 87.44 219 PHE A CA 1
ATOM 1810 C C . PHE A 1 219 ? 21.518 12.152 -18.230 1.00 87.44 219 PHE A C 1
ATOM 1812 O O . PHE A 1 219 ? 22.014 13.248 -18.489 1.00 87.44 219 PHE A O 1
ATOM 1819 N N . ASP A 1 220 ? 21.371 11.193 -19.147 1.00 88.25 220 ASP A N 1
ATOM 1820 C CA . ASP A 1 220 ? 21.713 11.334 -20.562 1.00 88.25 220 ASP A CA 1
ATOM 1821 C C . ASP A 1 220 ? 20.788 10.459 -21.424 1.00 88.25 220 ASP A C 1
ATOM 1823 O O . ASP A 1 220 ? 20.970 9.245 -21.549 1.00 88.25 220 ASP A O 1
ATOM 1827 N N . ASN A 1 221 ? 19.798 11.094 -22.058 1.00 87.06 221 ASN A N 1
ATOM 1828 C CA . ASN A 1 221 ? 18.825 10.420 -22.921 1.00 87.06 221 ASN A CA 1
ATOM 1829 C C . ASN A 1 221 ? 19.465 9.699 -24.121 1.00 87.06 221 ASN A C 1
ATOM 1831 O O . ASN A 1 221 ? 18.839 8.780 -24.657 1.00 87.06 221 ASN A O 1
ATOM 1835 N N . SER A 1 222 ? 20.676 10.081 -24.548 1.00 88.12 222 SER A N 1
ATOM 1836 C CA . SER A 1 222 ? 21.384 9.404 -25.644 1.00 88.12 222 SER A CA 1
ATOM 1837 C C . SER A 1 222 ? 21.850 7.994 -25.264 1.00 88.12 222 SER A C 1
ATOM 1839 O O . SER A 1 222 ? 22.011 7.149 -26.140 1.00 88.12 222 SER A O 1
ATOM 1841 N N . GLN A 1 223 ? 21.973 7.708 -23.962 1.00 91.50 223 GLN A N 1
ATOM 1842 C CA . GLN A 1 223 ? 22.298 6.376 -23.440 1.00 91.50 223 GLN A CA 1
ATOM 1843 C C . GLN A 1 223 ? 21.067 5.473 -23.286 1.00 91.50 223 GLN A C 1
ATOM 1845 O O . GLN A 1 223 ? 21.205 4.331 -22.853 1.00 91.50 223 GLN A O 1
ATOM 1850 N N . SER A 1 224 ? 19.859 5.970 -23.582 1.00 94.81 224 SER A N 1
ATOM 1851 C CA . SER A 1 224 ? 18.647 5.149 -23.494 1.00 94.81 224 SER A CA 1
ATOM 1852 C C . SER A 1 224 ? 18.499 4.274 -24.739 1.00 94.81 224 SER A C 1
ATOM 1854 O O . SER A 1 224 ? 18.575 4.781 -25.859 1.00 94.81 224 SER A O 1
ATOM 1856 N N . ILE A 1 225 ? 18.266 2.974 -24.551 1.00 94.94 225 ILE A N 1
ATOM 1857 C CA . ILE A 1 225 ? 18.333 1.962 -25.616 1.00 94.94 225 ILE A CA 1
ATOM 1858 C C . ILE A 1 225 ? 17.058 1.117 -25.608 1.00 94.94 225 ILE A C 1
ATOM 1860 O O . ILE A 1 225 ? 16.654 0.619 -24.560 1.00 94.94 225 ILE A O 1
ATOM 1864 N N . PHE A 1 226 ? 16.450 0.930 -26.781 1.00 96.88 226 PHE A N 1
ATOM 1865 C CA . PHE A 1 226 ? 15.373 -0.037 -27.005 1.00 96.88 226 PHE A CA 1
ATOM 1866 C C . PHE A 1 226 ? 15.919 -1.264 -27.732 1.00 96.88 226 PHE A C 1
ATOM 1868 O O . PHE A 1 226 ? 16.640 -1.121 -28.723 1.00 96.88 226 PHE A O 1
ATOM 1875 N N . LYS A 1 227 ? 15.553 -2.455 -27.265 1.00 96.94 227 LYS A N 1
ATOM 1876 C CA . LYS A 1 227 ? 15.881 -3.732 -27.900 1.00 96.94 227 LYS A CA 1
ATOM 1877 C C . LYS A 1 227 ? 14.646 -4.616 -27.967 1.00 96.94 227 LYS A C 1
ATOM 1879 O O . LYS A 1 227 ? 13.794 -4.579 -27.084 1.00 96.94 227 LYS A O 1
ATOM 1884 N N . THR A 1 228 ? 14.573 -5.417 -29.019 1.00 96.88 228 THR A N 1
ATOM 1885 C CA . THR A 1 228 ? 13.521 -6.409 -29.224 1.00 96.88 228 THR A CA 1
ATOM 1886 C C . THR A 1 228 ? 14.091 -7.619 -29.948 1.00 96.88 228 THR A C 1
ATOM 1888 O O . THR A 1 228 ? 15.095 -7.508 -30.656 1.00 96.88 228 THR A O 1
ATOM 1891 N N . PHE A 1 229 ? 13.466 -8.766 -29.735 1.00 97.12 229 PHE A N 1
ATOM 1892 C CA . PHE A 1 229 ? 13.811 -10.025 -30.368 1.00 97.12 229 PHE A CA 1
ATOM 1893 C C . PHE A 1 229 ? 12.534 -10.828 -30.597 1.00 97.12 229 PHE A C 1
ATOM 1895 O O . PHE A 1 229 ? 11.681 -10.882 -29.710 1.00 97.12 229 PHE A O 1
ATOM 1902 N N . ARG A 1 230 ? 12.445 -11.488 -31.756 1.00 95.62 230 ARG A N 1
ATOM 1903 C CA . ARG A 1 230 ? 11.420 -12.477 -32.089 1.00 95.62 230 ARG A CA 1
ATOM 1904 C C . ARG A 1 230 ? 12.103 -13.753 -32.569 1.00 95.62 230 ARG A C 1
ATOM 1906 O O . ARG A 1 230 ? 12.890 -13.711 -33.512 1.00 95.62 230 ARG A O 1
ATOM 1913 N N . GLY A 1 231 ? 11.794 -14.876 -31.936 1.00 93.44 231 GLY A N 1
ATOM 1914 C CA . GLY A 1 231 ? 12.359 -16.178 -32.258 1.00 93.44 231 GLY A CA 1
ATOM 1915 C C . GLY A 1 231 ? 12.165 -17.203 -31.138 1.00 93.44 231 GLY A C 1
ATOM 1916 O O . GLY A 1 231 ? 11.659 -16.870 -30.063 1.00 93.44 231 GLY A O 1
ATOM 1917 N N . PRO A 1 232 ? 12.566 -18.462 -31.375 1.00 90.12 232 PRO A N 1
ATOM 1918 C CA . PRO A 1 232 ? 12.588 -19.479 -30.330 1.00 90.12 232 PRO A CA 1
ATOM 1919 C C . PRO A 1 232 ? 13.546 -19.082 -29.198 1.00 90.12 232 PRO A C 1
ATOM 1921 O O . PRO A 1 232 ? 14.446 -18.263 -29.386 1.00 90.12 232 PRO A O 1
ATOM 1924 N N . ASP A 1 233 ? 13.341 -19.665 -28.013 1.00 89.69 233 ASP A N 1
ATOM 1925 C CA . ASP A 1 233 ? 14.167 -19.419 -26.821 1.00 89.69 233 ASP A CA 1
ATOM 1926 C C . ASP A 1 233 ? 14.254 -17.935 -26.401 1.00 89.69 233 ASP A C 1
ATOM 1928 O O . ASP A 1 233 ? 15.233 -17.508 -25.785 1.00 89.69 233 ASP A O 1
ATOM 1932 N N . ALA A 1 234 ? 13.212 -17.140 -26.678 1.00 91.50 234 ALA A N 1
ATOM 1933 C CA . ALA A 1 234 ? 13.187 -15.702 -26.388 1.00 91.50 234 ALA A CA 1
ATOM 1934 C C . ALA A 1 234 ? 13.541 -15.367 -24.925 1.00 91.50 234 ALA A C 1
ATOM 1936 O O . ALA A 1 234 ? 14.213 -14.375 -24.660 1.00 91.50 234 ALA A O 1
ATOM 1937 N N . HIS A 1 235 ? 13.149 -16.215 -23.971 1.00 87.50 235 HIS A N 1
ATOM 1938 C CA . HIS A 1 235 ? 13.485 -16.062 -22.553 1.00 87.50 235 HIS A CA 1
ATOM 1939 C C . HIS A 1 235 ? 14.993 -16.187 -22.263 1.00 87.50 235 HIS A C 1
ATOM 1941 O O . HIS A 1 235 ? 15.486 -15.454 -21.410 1.00 87.50 235 HIS A O 1
ATOM 1947 N N . LYS A 1 236 ? 15.736 -17.050 -22.975 1.00 89.00 236 LYS A N 1
ATOM 1948 C CA . LYS A 1 236 ? 17.198 -17.195 -22.820 1.00 89.00 236 LYS A CA 1
ATOM 1949 C C . LYS A 1 236 ? 17.930 -15.990 -23.380 1.00 89.00 236 LYS A C 1
ATOM 1951 O O . LYS A 1 236 ? 18.684 -15.327 -22.673 1.00 89.00 236 LYS A O 1
ATOM 1956 N N . VAL A 1 237 ? 17.591 -15.639 -24.622 1.00 93.44 237 VAL A N 1
ATOM 1957 C CA . VAL A 1 237 ? 18.149 -14.472 -25.316 1.00 93.44 237 VAL A CA 1
ATOM 1958 C C . VAL A 1 237 ? 17.897 -13.192 -24.513 1.00 93.44 237 VAL A C 1
ATOM 1960 O O . VAL A 1 237 ? 18.779 -12.340 -24.421 1.00 93.44 237 VAL A O 1
ATOM 1963 N N . PHE A 1 238 ? 16.723 -13.069 -23.882 1.00 93.31 238 PHE A N 1
ATOM 1964 C CA . PHE A 1 238 ? 16.403 -11.948 -23.000 1.00 93.31 238 PHE A CA 1
ATOM 1965 C C . PHE A 1 238 ? 17.381 -11.826 -21.829 1.00 93.31 238 PHE A C 1
ATOM 1967 O O . PHE A 1 238 ? 17.909 -10.737 -21.603 1.00 93.31 238 PHE A O 1
ATOM 1974 N N . ILE A 1 239 ? 17.630 -12.917 -21.095 1.00 89.75 239 ILE A N 1
ATOM 1975 C CA . ILE A 1 239 ? 18.545 -12.905 -19.947 1.00 89.75 239 ILE A CA 1
ATOM 1976 C C . ILE A 1 239 ? 19.967 -12.567 -20.400 1.00 89.75 239 ILE A C 1
ATOM 1978 O O . ILE A 1 239 ? 20.555 -11.631 -19.857 1.00 89.75 239 ILE A O 1
ATOM 1982 N N . ASP A 1 240 ? 20.472 -13.221 -21.446 1.00 91.38 240 ASP A N 1
ATOM 1983 C CA . ASP A 1 240 ? 21.822 -12.981 -21.973 1.00 91.38 240 ASP A CA 1
ATOM 1984 C C . ASP A 1 240 ? 22.037 -11.516 -22.382 1.00 91.38 240 ASP A C 1
ATOM 1986 O O . ASP A 1 240 ? 23.047 -10.883 -22.041 1.00 91.38 240 ASP A O 1
ATOM 1990 N N . TRP A 1 241 ? 21.073 -10.946 -23.113 1.00 95.19 241 TRP A N 1
ATOM 1991 C CA . TRP A 1 241 ? 21.137 -9.561 -23.575 1.00 95.19 241 TRP A CA 1
ATOM 1992 C C . TRP A 1 241 ? 21.030 -8.572 -22.418 1.00 95.19 241 TRP A C 1
ATOM 1994 O O . TRP A 1 241 ? 21.828 -7.631 -22.345 1.00 95.19 241 TRP A O 1
ATOM 2004 N N . LEU A 1 242 ? 20.083 -8.796 -21.503 1.00 93.94 242 LEU A N 1
ATOM 2005 C CA . LEU A 1 242 ? 19.874 -7.946 -20.337 1.00 93.94 242 LEU A CA 1
ATOM 2006 C C . LEU A 1 242 ? 21.126 -7.911 -19.458 1.00 93.94 242 LEU A C 1
ATOM 2008 O O . LEU A 1 242 ? 21.571 -6.838 -19.052 1.00 93.94 242 LEU A O 1
ATOM 2012 N N . GLU A 1 243 ? 21.738 -9.064 -19.197 1.00 91.94 243 GLU A N 1
ATOM 2013 C CA . GLU A 1 243 ? 22.970 -9.133 -18.420 1.00 91.94 243 GLU A CA 1
ATOM 2014 C C . GLU A 1 243 ? 24.135 -8.435 -19.089 1.00 91.94 243 GLU A C 1
ATOM 2016 O O . GLU A 1 243 ? 24.863 -7.691 -18.428 1.00 91.94 243 GLU A O 1
ATOM 2021 N N . THR A 1 244 ? 24.316 -8.663 -20.387 1.00 93.88 244 THR A N 1
ATOM 2022 C CA . THR A 1 244 ? 25.386 -8.035 -21.162 1.00 93.88 244 THR A CA 1
ATOM 2023 C C . THR A 1 244 ? 25.259 -6.513 -21.112 1.00 93.88 244 THR A C 1
ATOM 2025 O O . THR A 1 244 ? 26.233 -5.810 -20.816 1.00 93.88 244 THR A O 1
ATOM 2028 N N . ASP A 1 245 ? 24.048 -5.991 -21.314 1.00 95.12 245 ASP A N 1
ATOM 2029 C CA . ASP A 1 245 ? 23.782 -4.556 -21.258 1.00 95.12 245 ASP A CA 1
ATOM 2030 C C . ASP A 1 245 ? 23.976 -3.994 -19.848 1.00 95.12 245 ASP A C 1
ATOM 2032 O O . ASP A 1 245 ? 24.644 -2.971 -19.679 1.00 95.12 245 ASP A O 1
ATOM 2036 N N . CYS A 1 246 ? 23.466 -4.667 -18.813 1.00 94.31 246 CYS A N 1
ATOM 2037 C CA . CYS A 1 246 ? 23.632 -4.231 -17.428 1.00 94.31 246 CYS A CA 1
ATOM 2038 C C . CYS A 1 246 ? 25.098 -4.287 -16.960 1.00 94.31 246 CYS A C 1
ATOM 2040 O O . CYS A 1 246 ? 25.549 -3.363 -16.277 1.00 94.31 246 CYS A O 1
ATOM 2042 N N . LYS A 1 247 ? 25.874 -5.303 -17.367 1.00 93.25 247 LYS A N 1
ATOM 2043 C CA . LYS A 1 247 ? 27.332 -5.384 -17.139 1.00 93.25 247 LYS A CA 1
ATOM 2044 C C . LYS A 1 247 ? 28.052 -4.228 -17.841 1.00 93.25 247 LYS A C 1
ATOM 2046 O O . LYS A 1 247 ? 28.925 -3.592 -17.246 1.00 93.25 247 LYS A O 1
ATOM 2051 N N . SER A 1 248 ? 27.666 -3.896 -19.074 1.00 93.06 248 SER A N 1
ATOM 2052 C CA . SER A 1 248 ? 28.210 -2.740 -19.799 1.00 93.06 248 SER A CA 1
ATOM 2053 C C . SER A 1 248 ? 27.887 -1.416 -19.095 1.00 93.06 248 SER A C 1
ATOM 2055 O O . SER A 1 248 ? 28.781 -0.592 -18.896 1.00 93.06 248 SER A O 1
ATOM 2057 N N . ILE A 1 249 ? 26.639 -1.217 -18.660 1.00 92.81 249 ILE A N 1
ATOM 2058 C CA . ILE A 1 249 ? 26.210 -0.028 -17.905 1.00 92.81 249 ILE A CA 1
ATOM 2059 C C . ILE A 1 249 ? 27.017 0.109 -16.616 1.00 92.81 249 ILE A C 1
ATOM 2061 O O . ILE A 1 249 ? 27.523 1.194 -16.316 1.00 92.81 249 ILE A O 1
ATOM 2065 N N . TYR A 1 250 ? 27.191 -0.991 -15.881 1.00 92.31 250 TYR A N 1
ATOM 2066 C CA . TYR A 1 250 ? 27.987 -0.997 -14.663 1.00 92.31 250 TYR A CA 1
ATOM 2067 C C . TYR A 1 250 ? 29.418 -0.528 -14.931 1.00 92.31 250 TYR A C 1
ATOM 2069 O O . TYR A 1 250 ? 29.890 0.420 -14.303 1.00 92.31 250 TYR A O 1
ATOM 2077 N N . ASN A 1 251 ? 30.086 -1.147 -15.906 1.00 90.56 251 ASN A N 1
ATOM 2078 C CA . ASN A 1 251 ? 31.480 -0.858 -16.228 1.00 90.56 251 ASN A CA 1
ATOM 2079 C C . ASN A 1 251 ? 31.697 0.566 -16.754 1.00 90.56 251 ASN A C 1
ATOM 2081 O O . ASN A 1 251 ? 32.726 1.168 -16.454 1.00 90.56 251 ASN A O 1
ATOM 2085 N N . ARG A 1 252 ? 30.738 1.111 -17.513 1.00 88.69 252 ARG A N 1
ATOM 2086 C CA . ARG A 1 252 ? 30.831 2.464 -18.079 1.00 88.69 252 ARG A CA 1
ATOM 2087 C C . ARG A 1 252 ? 30.503 3.558 -17.068 1.00 88.69 252 ARG A C 1
ATOM 2089 O O . ARG A 1 252 ? 31.190 4.573 -17.053 1.00 88.69 252 ARG A O 1
ATOM 2096 N N . PHE A 1 253 ? 29.469 3.364 -16.247 1.00 87.94 253 PHE A N 1
ATOM 2097 C CA . PHE A 1 253 ? 28.871 4.457 -15.470 1.00 87.94 253 PHE A CA 1
ATOM 2098 C C . PHE A 1 253 ? 28.864 4.239 -13.957 1.00 87.94 253 PHE A C 1
ATOM 2100 O O . PHE A 1 253 ? 28.956 5.208 -13.213 1.00 87.94 253 PHE A O 1
ATOM 2107 N N . MET A 1 254 ? 28.726 3.002 -13.471 1.00 86.81 254 MET A N 1
ATOM 2108 C CA . MET A 1 254 ? 28.547 2.747 -12.031 1.00 86.81 254 MET A CA 1
ATOM 2109 C C . MET A 1 254 ? 29.851 2.395 -11.310 1.00 86.81 254 MET A C 1
ATOM 2111 O O . MET A 1 254 ? 29.956 2.619 -10.105 1.00 86.81 254 MET A O 1
ATOM 2115 N N . LYS A 1 255 ? 30.833 1.842 -12.032 1.00 84.62 255 LYS A N 1
ATOM 2116 C CA . LYS A 1 255 ? 32.126 1.413 -11.484 1.00 84.62 255 LYS A CA 1
ATOM 2117 C C . LYS A 1 255 ? 33.012 2.593 -11.083 1.00 84.62 255 LYS A C 1
ATOM 2119 O O . LYS A 1 255 ? 33.634 2.553 -10.026 1.00 84.62 255 LYS A O 1
ATOM 2124 N N . ASN A 1 256 ? 33.066 3.631 -11.917 1.00 81.81 256 ASN A N 1
ATOM 2125 C CA . ASN A 1 256 ? 33.952 4.778 -11.729 1.00 81.81 256 ASN A CA 1
ATOM 2126 C C . ASN A 1 256 ? 33.149 6.018 -11.330 1.00 81.81 256 ASN A C 1
ATOM 2128 O O . ASN A 1 256 ? 32.183 6.376 -11.998 1.00 81.81 256 ASN A O 1
ATOM 2132 N N . ILE A 1 257 ? 33.571 6.685 -10.256 1.00 82.38 257 ILE A N 1
ATOM 2133 C CA . ILE A 1 257 ? 32.957 7.932 -9.790 1.00 82.38 257 ILE A CA 1
ATOM 2134 C C . ILE A 1 257 ? 33.546 9.096 -10.591 1.00 82.38 257 ILE A C 1
ATOM 2136 O O . ILE A 1 257 ? 34.757 9.313 -10.572 1.00 82.38 257 ILE A O 1
ATOM 2140 N N . VAL A 1 258 ? 32.689 9.861 -11.268 1.00 85.69 258 VAL A N 1
ATOM 2141 C CA . VAL A 1 258 ? 33.080 11.108 -11.935 1.00 85.69 258 VAL A CA 1
ATOM 2142 C C . VAL A 1 258 ? 33.436 12.145 -10.876 1.00 85.69 258 VAL A C 1
ATOM 2144 O O . VAL A 1 258 ? 32.615 12.458 -10.013 1.00 85.69 258 VAL A O 1
ATOM 2147 N N . SER A 1 259 ? 34.654 12.687 -10.952 1.00 87.38 259 SER A N 1
ATOM 2148 C CA . SER A 1 259 ? 35.118 13.728 -10.035 1.00 87.38 259 SER A CA 1
ATOM 2149 C C . SER A 1 259 ? 34.243 14.979 -10.108 1.00 87.38 259 SER A C 1
ATOM 2151 O O . SER A 1 259 ? 33.736 15.352 -11.168 1.00 87.38 259 SER A O 1
ATOM 2153 N N . MET A 1 260 ? 34.087 15.646 -8.966 1.00 90.94 260 MET A N 1
ATOM 2154 C CA . MET A 1 260 ? 33.311 16.876 -8.869 1.00 90.94 260 MET A CA 1
ATOM 2155 C C . MET A 1 260 ? 33.871 17.962 -9.797 1.00 90.94 260 MET A C 1
ATOM 2157 O O . MET A 1 260 ? 35.073 18.225 -9.809 1.00 90.94 260 MET A O 1
ATOM 2161 N N . SER A 1 261 ? 32.990 18.609 -10.555 1.00 90.69 261 SER A N 1
ATOM 2162 C CA . SER A 1 261 ? 33.339 19.787 -11.346 1.00 90.69 261 SER A CA 1
ATOM 2163 C C . SER A 1 261 ? 33.702 20.965 -10.428 1.00 90.69 261 SER A C 1
ATOM 2165 O O . SER A 1 261 ? 33.154 21.054 -9.326 1.00 90.69 261 SER A O 1
ATOM 2167 N N . PRO A 1 262 ? 34.584 21.889 -10.854 1.00 89.25 262 PRO A N 1
ATOM 2168 C CA . PRO A 1 262 ? 34.884 23.092 -10.079 1.00 89.25 262 PRO A CA 1
ATOM 2169 C C . PRO A 1 262 ? 33.605 23.863 -9.727 1.00 89.25 262 PRO A C 1
ATOM 2171 O O . PRO A 1 262 ? 32.741 24.047 -10.588 1.00 89.25 262 PRO A O 1
ATOM 2174 N N . LEU A 1 263 ? 33.477 24.293 -8.468 1.00 90.06 263 LEU A N 1
ATOM 2175 C CA . LEU A 1 263 ? 32.334 25.095 -8.029 1.00 90.06 263 LEU A CA 1
ATOM 2176 C C . LEU A 1 263 ? 32.420 26.498 -8.639 1.00 90.06 263 LEU A C 1
ATOM 2178 O O . LEU A 1 263 ? 33.503 27.067 -8.774 1.00 90.06 263 LEU A O 1
ATOM 2182 N N . SER A 1 264 ? 31.267 27.075 -8.974 1.00 90.75 264 SER A N 1
ATOM 2183 C CA . SER A 1 264 ? 31.188 28.505 -9.278 1.00 90.75 264 SER A CA 1
ATOM 2184 C C . SER A 1 264 ? 31.313 29.340 -7.999 1.00 90.75 264 SER A C 1
ATOM 2186 O O . SER A 1 264 ? 31.008 28.863 -6.906 1.00 90.75 264 SER A O 1
ATOM 2188 N N . SER A 1 265 ? 31.675 30.621 -8.119 1.00 90.88 265 SER A N 1
ATOM 2189 C CA . SER A 1 265 ? 31.766 31.531 -6.963 1.00 90.88 265 SER A CA 1
ATOM 2190 C C . SER A 1 265 ? 30.451 31.638 -6.174 1.00 90.88 265 SER A C 1
ATOM 2192 O O . SER A 1 265 ? 30.469 31.823 -4.961 1.00 90.88 265 SER A O 1
ATOM 2194 N N . VAL A 1 266 ? 29.304 31.473 -6.848 1.00 91.06 266 VAL A N 1
ATOM 2195 C CA . VAL A 1 266 ? 27.979 31.433 -6.206 1.00 91.06 266 VAL A CA 1
ATOM 2196 C C . VAL A 1 266 ? 27.816 30.157 -5.378 1.00 91.06 266 VAL A C 1
ATOM 2198 O O . VAL A 1 266 ? 27.435 30.230 -4.216 1.00 91.06 266 VAL A O 1
ATOM 2201 N N . GLN A 1 267 ? 28.175 28.996 -5.934 1.00 90.81 267 GLN A N 1
ATOM 2202 C CA . GLN A 1 267 ? 28.087 27.711 -5.231 1.00 90.81 267 GLN A CA 1
ATOM 2203 C C . GLN A 1 267 ? 29.046 27.629 -4.040 1.00 90.81 267 GLN A C 1
ATOM 2205 O O . GLN A 1 267 ? 28.729 27.008 -3.025 1.00 90.81 267 GLN A O 1
ATOM 2210 N N . GLU A 1 268 ? 30.221 28.253 -4.143 1.00 90.69 268 GLU A N 1
ATOM 2211 C CA . GLU A 1 268 ? 31.135 28.375 -3.009 1.00 90.69 268 GLU A CA 1
ATOM 2212 C C . GLU A 1 268 ? 30.528 29.230 -1.896 1.00 90.69 268 GLU A C 1
ATOM 2214 O O . GLU A 1 268 ? 30.544 28.812 -0.738 1.00 90.69 268 GLU A O 1
ATOM 2219 N N . ALA A 1 269 ? 29.943 30.384 -2.232 1.00 89.38 269 ALA A N 1
ATOM 2220 C CA . ALA A 1 269 ? 29.255 31.223 -1.255 1.00 89.38 269 ALA A CA 1
ATOM 2221 C C . ALA A 1 269 ? 28.088 30.474 -0.584 1.00 89.38 269 ALA A C 1
ATOM 2223 O O . ALA A 1 269 ? 27.994 30.472 0.645 1.00 89.38 269 ALA A O 1
ATOM 2224 N N . GLU A 1 270 ? 27.261 29.768 -1.363 1.00 90.06 270 GLU A N 1
ATOM 2225 C CA . GLU A 1 270 ? 26.174 28.919 -0.856 1.00 90.06 270 GLU A CA 1
ATOM 2226 C C . GLU A 1 270 ? 26.691 27.837 0.099 1.00 90.06 270 GLU A C 1
ATOM 2228 O O . GLU A 1 270 ? 26.131 27.641 1.176 1.00 90.06 270 GLU A O 1
ATOM 2233 N N . PHE A 1 271 ? 27.787 27.156 -0.249 1.00 90.75 271 PHE A N 1
ATOM 2234 C CA . PHE A 1 271 ? 28.396 26.142 0.613 1.00 90.75 271 PHE A CA 1
ATOM 2235 C C . PHE A 1 271 ? 28.787 26.708 1.983 1.00 90.75 271 PHE A C 1
ATOM 2237 O O . PHE A 1 271 ? 28.524 26.065 3.000 1.00 90.75 271 PHE A O 1
ATOM 2244 N N . TYR A 1 272 ? 29.396 27.899 2.025 1.00 87.88 272 TYR A N 1
ATOM 2245 C CA . TYR A 1 272 ? 29.819 28.512 3.286 1.00 87.88 272 TYR A CA 1
ATOM 2246 C C . TYR A 1 272 ? 28.650 29.048 4.117 1.00 87.88 272 TYR A C 1
ATOM 2248 O O . TYR A 1 272 ? 28.708 28.943 5.344 1.00 87.88 272 TYR A O 1
ATOM 2256 N N . GLN A 1 273 ? 27.601 29.564 3.469 1.00 88.50 273 GLN A N 1
ATOM 2257 C CA . GLN A 1 273 ? 26.405 30.106 4.125 1.00 88.50 273 GLN A CA 1
ATOM 2258 C C . GLN A 1 273 ? 25.425 29.026 4.601 1.00 88.50 273 GLN A C 1
ATOM 2260 O O . GLN A 1 273 ? 24.638 29.275 5.513 1.00 88.50 273 GLN A O 1
ATOM 2265 N N . MET A 1 274 ? 25.460 27.828 4.011 1.00 88.31 274 MET A N 1
ATOM 2266 C CA . MET A 1 274 ? 24.546 26.748 4.372 1.00 88.31 274 MET A CA 1
ATOM 2267 C C . MET A 1 274 ? 24.731 26.286 5.821 1.00 88.31 274 MET A C 1
ATOM 2269 O O . MET A 1 274 ? 25.807 25.830 6.218 1.00 88.31 274 MET A O 1
ATOM 2273 N N . THR A 1 275 ? 23.634 26.352 6.579 1.00 90.62 275 THR A N 1
ATOM 2274 C CA . THR A 1 275 ? 23.544 25.946 7.992 1.00 90.62 275 THR A CA 1
ATOM 2275 C C . THR A 1 275 ? 23.024 24.523 8.180 1.00 90.62 275 THR A C 1
ATOM 2277 O O . THR A 1 275 ? 23.197 23.956 9.255 1.00 90.62 275 THR A O 1
ATOM 2280 N N . HIS A 1 276 ? 22.421 23.930 7.144 1.00 93.19 276 HIS A N 1
ATOM 2281 C CA . HIS A 1 276 ? 21.836 22.591 7.187 1.00 93.19 276 HIS A CA 1
ATOM 2282 C C . HIS A 1 276 ? 22.363 21.700 6.052 1.00 93.19 276 HIS A C 1
ATOM 2284 O O . HIS A 1 276 ? 22.618 22.153 4.935 1.00 93.19 276 HIS A O 1
ATOM 2290 N N . CYS A 1 277 ? 22.503 20.407 6.336 1.00 92.31 277 CYS A N 1
ATOM 2291 C CA . CYS A 1 277 ? 22.843 19.361 5.379 1.00 92.31 277 CYS A CA 1
ATOM 2292 C C . CYS A 1 277 ? 21.684 19.135 4.400 1.00 92.31 277 CYS A C 1
ATOM 2294 O O . CYS A 1 277 ? 20.584 18.785 4.816 1.00 92.31 277 CYS A O 1
ATOM 2296 N N . HIS A 1 278 ? 21.928 19.220 3.091 1.00 91.69 278 HIS A N 1
ATOM 2297 C CA . HIS A 1 278 ? 20.861 19.052 2.089 1.00 91.69 278 HIS A CA 1
ATOM 2298 C C . HIS A 1 278 ? 20.306 17.605 1.989 1.00 91.69 278 HIS A C 1
ATOM 2300 O O . HIS A 1 278 ? 19.225 17.375 1.437 1.00 91.69 278 HIS A O 1
ATOM 2306 N N . ILE A 1 279 ? 21.032 16.609 2.519 1.00 91.31 279 ILE A N 1
ATOM 2307 C CA . ILE A 1 279 ? 20.646 15.186 2.465 1.00 91.31 279 ILE A CA 1
ATOM 2308 C C . ILE A 1 279 ? 19.691 14.848 3.604 1.00 91.31 279 ILE A C 1
ATOM 2310 O O . ILE A 1 279 ? 18.563 14.425 3.345 1.00 91.31 279 ILE A O 1
ATOM 2314 N N . CYS A 1 280 ? 20.161 15.017 4.843 1.00 87.75 280 CYS A N 1
ATOM 2315 C CA . CYS A 1 280 ? 19.426 14.636 6.047 1.00 87.75 280 CYS A CA 1
ATOM 2316 C C . CYS A 1 280 ? 18.650 15.794 6.678 1.00 87.75 280 CYS A C 1
ATOM 2318 O O . CYS A 1 280 ? 17.986 15.575 7.682 1.00 87.75 280 CYS A O 1
ATOM 2320 N N . GLU A 1 281 ? 18.796 17.020 6.162 1.00 88.19 281 GLU A N 1
ATOM 2321 C CA . GLU A 1 281 ? 18.100 18.245 6.609 1.00 88.19 281 GLU A CA 1
ATOM 2322 C C . GLU A 1 281 ? 18.426 18.676 8.064 1.00 88.19 281 GLU A C 1
ATOM 2324 O O . GLU A 1 281 ? 17.995 19.718 8.533 1.00 88.19 281 GLU A O 1
ATOM 2329 N N . ARG A 1 282 ? 19.321 17.914 8.704 1.00 86.94 282 ARG A N 1
ATOM 2330 C CA . ARG A 1 282 ? 20.320 18.217 9.746 1.00 86.94 282 ARG A CA 1
ATOM 2331 C C . ARG A 1 282 ? 20.925 19.624 9.855 1.00 86.94 282 ARG A C 1
ATOM 2333 O O . ARG A 1 282 ? 21.678 19.908 8.925 1.00 86.94 282 ARG A O 1
ATOM 2340 N N . PRO A 1 283 ? 20.784 20.448 10.915 1.00 89.50 283 PRO A N 1
ATOM 2341 C CA . PRO A 1 283 ? 21.771 21.510 11.147 1.00 89.50 283 PRO A CA 1
ATOM 2342 C C . PRO A 1 283 ? 23.190 20.934 11.294 1.00 89.50 283 PRO A C 1
ATOM 2344 O O . PRO A 1 283 ? 23.354 19.838 11.833 1.00 89.50 283 PRO A O 1
ATOM 2347 N N . PHE A 1 284 ? 24.196 21.676 10.825 1.00 89.25 284 PHE A N 1
ATOM 2348 C CA . PHE A 1 284 ? 25.608 21.372 11.070 1.00 89.25 284 PHE A CA 1
ATOM 2349 C C . PHE A 1 284 ? 26.010 21.830 12.475 1.00 89.25 284 PHE A C 1
ATOM 2351 O O . PHE A 1 284 ? 25.858 23.007 12.807 1.00 89.25 284 PHE A O 1
ATOM 2358 N N . ASN A 1 285 ? 26.550 20.927 13.291 1.00 85.06 285 ASN A N 1
ATOM 2359 C CA . ASN A 1 285 ? 27.136 21.278 14.584 1.00 85.06 285 ASN A CA 1
ATOM 2360 C C . ASN A 1 285 ? 28.599 21.716 14.423 1.00 85.06 285 ASN A C 1
ATOM 2362 O O . ASN A 1 285 ? 29.223 21.487 13.391 1.00 85.06 285 ASN A O 1
ATOM 2366 N N . VAL A 1 286 ? 29.172 22.315 15.471 1.00 80.25 286 VAL A N 1
ATOM 2367 C CA . VAL A 1 286 ? 30.568 22.801 15.471 1.00 80.25 286 VAL A CA 1
ATOM 2368 C C . VAL A 1 286 ? 31.579 21.676 15.197 1.00 80.25 286 VAL A C 1
ATOM 2370 O O . VAL A 1 286 ? 32.620 21.919 14.597 1.00 80.25 286 VAL A O 1
ATOM 2373 N N . GLU A 1 287 ? 31.260 20.448 15.609 1.00 80.00 287 GLU A N 1
ATOM 2374 C CA . GLU A 1 287 ? 32.106 19.262 15.420 1.00 80.00 287 GLU A CA 1
ATOM 2375 C C . GLU A 1 287 ? 31.894 18.566 14.063 1.00 80.00 287 GLU A C 1
ATOM 2377 O O . GLU A 1 287 ? 32.658 17.668 13.705 1.00 80.00 287 GLU A O 1
ATOM 2382 N N . ASP A 1 288 ? 30.862 18.948 13.304 1.00 82.50 288 ASP A N 1
ATOM 2383 C CA . ASP A 1 288 ? 30.521 18.276 12.055 1.00 82.50 288 ASP A CA 1
ATOM 2384 C C . ASP A 1 288 ? 31.443 18.715 10.907 1.00 82.50 288 ASP A C 1
ATOM 2386 O O . ASP A 1 288 ? 31.541 19.890 10.550 1.00 82.50 288 ASP A O 1
ATOM 2390 N N . GLU A 1 289 ? 32.066 17.741 10.241 1.00 84.62 289 GLU A N 1
ATOM 2391 C CA . GLU A 1 289 ? 32.803 17.990 9.004 1.00 84.62 289 GLU A CA 1
ATOM 2392 C C . GLU A 1 289 ? 31.824 18.229 7.841 1.00 84.62 289 GLU A C 1
ATOM 2394 O O . GLU A 1 289 ? 31.138 17.312 7.359 1.00 84.62 289 GLU A O 1
ATOM 2399 N N . ARG A 1 290 ? 31.774 19.482 7.373 1.00 90.62 290 ARG A N 1
ATOM 2400 C CA . ARG A 1 290 ? 30.976 19.900 6.217 1.00 90.62 290 ARG A CA 1
ATOM 2401 C C . ARG A 1 290 ? 31.716 19.590 4.916 1.00 90.62 290 ARG A C 1
ATOM 2403 O O . ARG A 1 290 ? 32.752 20.184 4.622 1.00 90.62 290 ARG A O 1
ATOM 2410 N N . VAL A 1 291 ? 31.139 18.712 4.099 1.00 92.81 291 VAL A N 1
ATOM 2411 C CA . VAL A 1 291 ? 31.706 18.270 2.815 1.00 92.81 291 VAL A CA 1
ATOM 2412 C C . VAL A 1 291 ? 30.829 18.679 1.630 1.00 92.81 291 VAL A C 1
ATOM 2414 O O . VAL A 1 291 ? 29.645 18.988 1.787 1.00 92.81 291 VAL A O 1
ATOM 2417 N N . ARG A 1 292 ? 31.421 18.694 0.431 1.00 92.88 292 ARG A N 1
ATOM 2418 C CA . ARG A 1 292 ? 30.743 19.029 -0.830 1.00 92.88 292 ARG A CA 1
ATOM 2419 C C . ARG A 1 292 ? 30.225 17.752 -1.495 1.00 92.88 292 ARG A C 1
ATOM 2421 O O . ARG A 1 292 ? 31.018 16.972 -2.020 1.00 92.88 292 ARG A O 1
ATOM 2428 N N . ASP A 1 293 ? 28.913 17.540 -1.465 1.00 92.19 293 ASP A N 1
ATOM 2429 C CA . ASP A 1 293 ? 28.276 16.417 -2.162 1.00 92.19 293 ASP A CA 1
ATOM 2430 C C . ASP A 1 293 ? 28.121 16.724 -3.652 1.00 92.19 293 ASP A C 1
ATOM 2432 O O . ASP A 1 293 ? 27.836 17.859 -4.055 1.00 92.19 293 ASP A O 1
ATOM 2436 N N . HIS A 1 294 ? 28.294 15.699 -4.481 1.00 90.81 294 HIS A N 1
ATOM 2437 C CA . HIS A 1 294 ? 28.161 15.819 -5.925 1.00 90.81 294 HIS A CA 1
ATOM 2438 C C . HIS A 1 294 ? 27.585 14.553 -6.553 1.00 90.81 294 HIS A C 1
ATOM 2440 O O . HIS A 1 294 ? 27.586 13.458 -5.994 1.00 90.81 294 HIS A O 1
ATOM 2446 N N . CYS A 1 295 ? 27.077 14.705 -7.770 1.00 88.00 295 CYS A N 1
ATOM 2447 C CA . CYS A 1 295 ? 26.609 13.590 -8.566 1.00 88.00 295 CYS A CA 1
ATOM 2448 C C . CYS A 1 295 ? 27.784 12.760 -9.088 1.00 88.00 295 CYS A C 1
ATOM 2450 O O . CYS A 1 295 ? 28.523 13.219 -9.953 1.00 88.00 295 CYS A O 1
ATOM 2452 N N . HIS A 1 296 ? 27.890 11.506 -8.648 1.00 86.25 296 HIS A N 1
ATOM 2453 C CA . HIS A 1 296 ? 28.948 10.581 -9.079 1.00 86.25 296 HIS A CA 1
ATOM 2454 C C . HIS A 1 296 ? 28.900 10.199 -10.567 1.00 86.25 296 HIS A C 1
ATOM 2456 O O . HIS A 1 296 ? 29.840 9.589 -11.061 1.00 86.25 296 HIS A O 1
ATOM 2462 N N . LEU A 1 297 ? 27.816 10.536 -11.274 1.00 86.25 297 LEU A N 1
ATOM 2463 C CA . LEU A 1 297 ? 27.646 10.255 -12.704 1.00 86.25 297 LEU A CA 1
ATOM 2464 C C . LEU A 1 297 ? 27.958 11.470 -13.583 1.00 86.25 297 LEU A C 1
ATOM 2466 O O . LEU A 1 297 ? 28.360 11.307 -14.726 1.00 86.25 297 LEU A O 1
ATOM 2470 N N . THR A 1 298 ? 27.762 12.689 -13.070 1.00 86.62 298 THR A N 1
ATOM 2471 C CA . THR A 1 298 ? 27.880 13.922 -13.871 1.00 86.62 298 THR A CA 1
ATOM 2472 C C . THR A 1 298 ? 28.887 14.926 -13.315 1.00 86.62 298 THR A C 1
ATOM 2474 O O . THR A 1 298 ? 29.066 15.980 -13.914 1.00 86.62 298 THR A O 1
ATOM 2477 N N . GLY A 1 299 ? 29.464 14.688 -12.133 1.00 88.00 299 GLY A N 1
ATOM 2478 C CA . GLY A 1 299 ? 30.361 15.617 -11.434 1.00 88.00 299 GLY A CA 1
ATOM 2479 C C . GLY A 1 299 ? 29.683 16.865 -10.846 1.00 88.00 299 GLY A C 1
ATOM 2480 O O . GLY A 1 299 ? 30.335 17.661 -10.175 1.00 88.00 299 GLY A O 1
ATOM 2481 N N . LYS A 1 300 ? 28.376 17.064 -11.061 1.00 90.00 300 LYS A N 1
ATOM 2482 C CA . LYS A 1 300 ? 27.668 18.292 -10.654 1.00 90.00 300 LYS A CA 1
ATOM 2483 C C . LYS A 1 300 ? 27.510 18.376 -9.135 1.00 90.00 300 LYS A C 1
ATOM 2485 O O . LYS A 1 300 ? 27.014 17.427 -8.526 1.00 90.00 300 LYS A O 1
ATOM 2490 N N . TYR A 1 301 ? 27.875 19.518 -8.555 1.00 91.94 301 TYR A N 1
ATOM 2491 C CA . TYR A 1 301 ? 27.659 19.830 -7.140 1.00 91.94 301 TYR A CA 1
ATOM 2492 C C . TYR A 1 301 ? 26.163 19.825 -6.791 1.00 91.94 301 TYR A C 1
ATOM 2494 O O . TYR A 1 301 ? 25.345 20.339 -7.555 1.00 91.94 301 TYR A O 1
ATOM 2502 N N . ARG A 1 302 ? 25.815 19.219 -5.650 1.00 91.31 302 ARG A N 1
ATOM 2503 C CA . ARG A 1 302 ? 24.431 19.088 -5.161 1.00 91.31 302 ARG A CA 1
ATOM 2504 C C . ARG A 1 302 ? 24.164 19.910 -3.908 1.00 91.31 302 ARG A C 1
ATOM 2506 O O . ARG A 1 302 ? 23.061 20.421 -3.752 1.00 91.31 302 ARG A O 1
ATOM 2513 N N . GLY A 1 303 ? 25.154 20.043 -3.027 1.00 92.62 303 GLY A N 1
ATOM 2514 C CA . GLY A 1 303 ? 25.006 20.826 -1.806 1.00 92.62 303 GLY A CA 1
ATOM 2515 C C . GLY A 1 303 ? 25.992 20.453 -0.705 1.00 92.62 303 GLY A C 1
ATOM 2516 O O . GLY A 1 303 ? 26.751 19.485 -0.802 1.00 92.62 303 GLY A O 1
ATOM 2517 N N . ALA A 1 304 ? 25.948 21.222 0.382 1.00 93.25 304 ALA A N 1
ATOM 2518 C CA . ALA A 1 304 ? 26.690 20.923 1.597 1.00 93.25 304 ALA A CA 1
ATOM 2519 C C . ALA A 1 304 ? 26.070 19.707 2.301 1.00 93.25 304 ALA A C 1
ATOM 2521 O O . ALA A 1 304 ? 24.843 19.596 2.418 1.00 93.25 304 ALA A O 1
ATOM 2522 N N . ALA A 1 305 ? 26.903 18.788 2.782 1.00 93.50 305 ALA A N 1
ATOM 2523 C CA . ALA A 1 305 ? 26.462 17.587 3.480 1.00 93.50 305 ALA A CA 1
ATOM 2524 C C . ALA A 1 305 ? 27.367 17.240 4.664 1.00 93.50 305 ALA A C 1
ATOM 2526 O O . ALA A 1 305 ? 28.526 17.647 4.710 1.00 93.50 305 ALA A O 1
ATOM 2527 N N . HIS A 1 306 ? 26.850 16.447 5.608 1.00 91.38 306 HIS A N 1
ATOM 2528 C CA . HIS A 1 306 ? 27.704 15.772 6.586 1.00 91.38 306 HIS A CA 1
ATOM 2529 C C . HIS A 1 306 ? 28.585 14.748 5.868 1.00 91.38 306 HIS A C 1
ATOM 2531 O O . HIS A 1 306 ? 28.096 14.047 4.976 1.00 91.38 306 HIS A O 1
ATOM 2537 N N . SER A 1 307 ? 29.831 14.586 6.318 1.00 90.50 307 SER A N 1
ATOM 2538 C CA . SER A 1 307 ? 30.770 13.579 5.796 1.00 90.50 307 SER A CA 1
ATOM 2539 C C . SER A 1 307 ? 30.135 12.177 5.697 1.00 90.50 307 SER A C 1
ATOM 2541 O O . SER A 1 307 ? 30.105 11.562 4.628 1.00 90.50 307 SER A O 1
ATOM 2543 N N . VAL A 1 308 ? 29.458 11.719 6.760 1.00 89.81 308 VAL A N 1
ATOM 2544 C CA . VAL A 1 308 ? 28.748 10.423 6.777 1.00 89.81 308 VAL A CA 1
ATOM 2545 C C . VAL A 1 308 ? 27.544 10.394 5.827 1.00 89.81 308 VAL A C 1
ATOM 2547 O O . VAL A 1 308 ? 27.275 9.364 5.207 1.00 89.81 308 VAL A O 1
ATOM 2550 N N . CYS A 1 309 ? 26.813 11.505 5.679 1.00 89.69 309 CYS A N 1
ATOM 2551 C CA . CYS A 1 309 ? 25.677 11.573 4.757 1.00 89.69 309 CYS A CA 1
ATOM 2552 C C . CYS A 1 309 ? 26.130 11.430 3.307 1.00 89.69 309 CYS A C 1
ATOM 2554 O O . CYS A 1 309 ? 25.603 10.573 2.601 1.00 89.69 309 CYS A O 1
ATOM 2556 N N . ASN A 1 310 ? 27.150 12.189 2.910 1.00 90.44 310 ASN A N 1
ATOM 2557 C CA . ASN A 1 310 ? 27.780 12.116 1.593 1.00 90.44 310 ASN A CA 1
ATOM 2558 C C . ASN A 1 310 ? 28.261 10.685 1.273 1.00 90.44 310 ASN A C 1
ATOM 2560 O O . ASN A 1 310 ? 27.967 10.130 0.217 1.00 90.44 310 ASN A O 1
ATOM 2564 N N . LEU A 1 311 ? 28.904 10.007 2.233 1.00 88.06 311 LEU A N 1
ATOM 2565 C CA . LEU A 1 311 ? 29.374 8.626 2.047 1.00 88.06 311 LEU A CA 1
ATOM 2566 C C . LEU A 1 311 ? 28.252 7.596 1.839 1.00 88.06 311 LEU A C 1
ATOM 2568 O O . LEU A 1 311 ? 28.502 6.544 1.244 1.00 88.06 311 LEU A O 1
ATOM 2572 N N . ASN A 1 312 ? 27.042 7.868 2.328 1.00 88.25 312 ASN A N 1
ATOM 2573 C CA . ASN A 1 312 ? 25.903 6.950 2.255 1.00 88.25 312 ASN A CA 1
ATOM 2574 C C . ASN A 1 312 ? 24.879 7.318 1.178 1.00 88.25 312 ASN A C 1
ATOM 2576 O O . ASN A 1 312 ? 24.035 6.488 0.824 1.00 88.25 312 ASN A O 1
ATOM 2580 N N . PHE A 1 313 ? 24.960 8.533 0.641 1.00 89.31 313 PHE A N 1
ATOM 2581 C CA . PHE A 1 313 ? 24.111 9.058 -0.420 1.00 89.31 313 PHE A CA 1
ATOM 2582 C C . PHE A 1 313 ? 24.696 8.726 -1.796 1.00 89.31 313 PHE A C 1
ATOM 2584 O O . PHE A 1 313 ? 25.072 9.581 -2.593 1.00 89.31 313 PHE A O 1
ATOM 2591 N N . LYS A 1 314 ? 24.804 7.424 -2.060 1.00 87.12 314 LYS A N 1
ATOM 2592 C CA . LYS A 1 314 ? 25.420 6.873 -3.270 1.00 87.12 314 LYS A CA 1
ATOM 2593 C C . LYS A 1 314 ? 24.371 6.329 -4.226 1.00 87.12 314 LYS A C 1
ATOM 2595 O O . LYS A 1 314 ? 23.311 5.866 -3.804 1.00 87.12 314 LYS A O 1
ATOM 2600 N N . VAL A 1 315 ? 24.718 6.335 -5.513 1.00 86.94 315 VAL A N 1
ATOM 2601 C CA . VAL A 1 315 ? 23.960 5.628 -6.550 1.00 86.94 315 VAL A CA 1
ATOM 2602 C C . VAL A 1 315 ? 23.757 4.172 -6.106 1.00 86.94 315 VAL A C 1
ATOM 2604 O O . VAL A 1 315 ? 24.722 3.529 -5.679 1.00 86.94 315 VAL A O 1
ATOM 2607 N N . PRO A 1 316 ? 22.522 3.648 -6.154 1.00 90.44 316 PRO A N 1
ATOM 2608 C CA . PRO A 1 316 ? 22.256 2.285 -5.725 1.00 90.44 316 PRO A CA 1
ATOM 2609 C C . PRO A 1 316 ? 23.012 1.267 -6.583 1.00 90.44 316 PRO A C 1
ATOM 2611 O O . PRO A 1 316 ? 23.003 1.356 -7.804 1.00 90.44 316 PRO A O 1
ATOM 2614 N N . ASN A 1 317 ? 23.594 0.241 -5.953 1.00 91.00 317 ASN A N 1
ATOM 2615 C CA . ASN A 1 317 ? 24.189 -0.901 -6.660 1.00 91.00 317 ASN A CA 1
ATOM 2616 C C . ASN A 1 317 ? 23.110 -1.921 -7.086 1.00 91.00 317 ASN A C 1
ATOM 2618 O O . ASN A 1 317 ? 23.140 -3.091 -6.691 1.00 91.00 317 ASN A O 1
ATOM 2622 N N . PHE A 1 318 ? 22.084 -1.443 -7.790 1.00 94.88 318 PHE A N 1
ATOM 2623 C CA . PHE A 1 318 ? 21.061 -2.267 -8.426 1.00 94.88 318 PHE A CA 1
ATOM 2624 C C . PHE A 1 318 ? 20.428 -1.543 -9.621 1.00 94.88 318 PHE A C 1
ATOM 2626 O O . PHE A 1 318 ? 20.370 -0.315 -9.627 1.00 94.88 318 PHE A O 1
ATOM 2633 N N . ILE A 1 319 ? 19.903 -2.310 -10.578 1.00 96.56 319 ILE A N 1
ATOM 2634 C CA . ILE A 1 319 ? 19.070 -1.819 -11.683 1.00 96.56 319 ILE A CA 1
ATOM 2635 C C . ILE A 1 319 ? 17.670 -2.445 -11.541 1.00 96.56 319 ILE A C 1
ATOM 2637 O O . ILE A 1 319 ? 17.561 -3.675 -11.488 1.00 96.56 319 ILE A O 1
ATOM 2641 N N . PRO A 1 320 ? 16.601 -1.641 -11.403 1.00 97.12 320 PRO A N 1
ATOM 2642 C CA . PRO A 1 320 ? 15.231 -2.134 -11.415 1.00 97.12 320 PRO A CA 1
ATOM 2643 C C . PRO A 1 320 ? 14.785 -2.483 -12.841 1.00 97.12 320 PRO A C 1
ATOM 2645 O O . PRO A 1 320 ? 15.044 -1.734 -13.783 1.00 97.12 320 PRO A O 1
ATOM 2648 N N . VAL A 1 321 ? 14.096 -3.613 -12.965 1.00 96.44 321 VAL A N 1
ATOM 2649 C CA . VAL A 1 321 ? 13.509 -4.143 -14.197 1.00 96.44 321 VAL A CA 1
ATOM 2650 C C . VAL A 1 321 ? 12.008 -4.275 -13.969 1.00 96.44 321 VAL A C 1
ATOM 2652 O O . VAL A 1 321 ? 11.576 -5.102 -13.168 1.00 96.44 321 VAL A O 1
ATOM 2655 N N . PHE A 1 322 ? 11.219 -3.429 -14.620 1.00 95.88 322 PHE A N 1
ATOM 2656 C CA . PHE A 1 322 ? 9.773 -3.373 -14.478 1.00 95.88 322 PHE A CA 1
ATOM 2657 C C . PHE A 1 322 ? 9.071 -4.149 -15.584 1.00 95.88 322 PHE A C 1
ATOM 2659 O O . PHE A 1 322 ? 9.267 -3.877 -16.764 1.00 95.88 322 PHE A O 1
ATOM 2666 N N . PHE A 1 323 ? 8.180 -5.034 -15.155 1.00 93.38 323 PHE A N 1
ATOM 2667 C CA . PHE A 1 323 ? 7.138 -5.653 -15.967 1.00 93.38 323 PHE A CA 1
ATOM 2668 C C . PHE A 1 323 ? 5.773 -5.182 -15.448 1.00 93.38 323 PHE A C 1
ATOM 2670 O O . PHE A 1 323 ? 5.647 -4.746 -14.292 1.00 93.38 323 PHE A O 1
ATOM 2677 N N . HIS A 1 324 ? 4.733 -5.230 -16.275 1.00 90.69 324 HIS A N 1
ATOM 2678 C CA . HIS A 1 324 ? 3.382 -4.877 -15.845 1.00 90.69 324 HIS A CA 1
ATOM 2679 C C . HIS A 1 324 ? 2.569 -6.128 -15.528 1.00 90.69 324 HIS A C 1
ATOM 2681 O O . HIS A 1 324 ? 2.282 -6.910 -16.418 1.00 90.69 324 HIS A O 1
ATOM 2687 N N . ASN A 1 325 ? 2.154 -6.292 -14.264 1.00 84.25 325 ASN A N 1
ATOM 2688 C CA . ASN A 1 325 ? 1.433 -7.474 -13.771 1.00 84.25 325 ASN A CA 1
ATOM 2689 C C . ASN A 1 325 ? 2.284 -8.769 -13.731 1.00 84.25 325 ASN A C 1
ATOM 2691 O O . ASN A 1 325 ? 1.763 -9.888 -13.735 1.00 84.25 325 ASN A O 1
ATOM 2695 N N . MET A 1 326 ? 3.600 -8.605 -13.570 1.00 81.00 326 MET A N 1
ATOM 2696 C CA . MET A 1 326 ? 4.599 -9.680 -13.501 1.00 81.00 326 MET A CA 1
ATOM 2697 C C . MET A 1 326 ? 4.267 -10.781 -12.485 1.00 81.00 326 MET A C 1
ATOM 2699 O O . MET A 1 326 ? 4.524 -11.963 -12.727 1.00 81.00 326 MET A O 1
ATOM 2703 N N . SER A 1 327 ? 3.727 -10.395 -11.317 1.00 68.00 327 SER A N 1
ATOM 2704 C CA . SER A 1 327 ? 3.517 -11.306 -10.178 1.00 68.00 327 SER A CA 1
ATOM 2705 C C . SER A 1 327 ? 2.532 -12.438 -10.488 1.00 68.00 327 SER A C 1
ATOM 2707 O O . SER A 1 327 ? 2.477 -13.406 -9.731 1.00 68.00 327 SER A O 1
ATOM 2709 N N . ASN A 1 328 ? 1.706 -12.277 -11.527 1.00 63.16 328 ASN A N 1
ATOM 2710 C CA . ASN A 1 328 ? 0.650 -13.217 -11.895 1.00 63.16 328 ASN A CA 1
ATOM 2711 C C . ASN A 1 328 ? 0.945 -13.986 -13.193 1.00 63.16 328 ASN A C 1
ATOM 2713 O O . ASN A 1 328 ? 0.301 -15.007 -13.411 1.00 63.16 328 ASN A O 1
ATOM 2717 N N . PHE A 1 329 ? 1.850 -13.497 -14.048 1.00 59.69 329 PHE A N 1
ATOM 2718 C CA . PHE A 1 329 ? 2.012 -14.009 -15.413 1.00 59.69 329 PHE A CA 1
ATOM 2719 C C . PHE A 1 329 ? 3.488 -14.174 -15.804 1.00 59.69 329 PHE A C 1
ATOM 2721 O O . PHE A 1 329 ? 4.000 -15.294 -15.790 1.00 59.69 329 PHE A O 1
ATOM 2728 N N . ASP A 1 330 ? 4.203 -13.071 -16.050 1.00 56.59 330 ASP A N 1
ATOM 2729 C CA . ASP A 1 330 ? 5.515 -13.092 -16.723 1.00 56.59 330 ASP A CA 1
ATOM 2730 C C . ASP A 1 330 ? 6.607 -13.818 -15.949 1.00 56.59 330 ASP A C 1
ATOM 2732 O O . ASP A 1 330 ? 7.500 -14.428 -16.533 1.00 56.59 330 ASP A O 1
ATOM 2736 N N . SER A 1 331 ? 6.546 -13.774 -14.616 1.00 63.16 331 SER A N 1
ATOM 2737 C CA . SER A 1 331 ? 7.606 -14.355 -13.791 1.00 63.16 331 SER A CA 1
ATOM 2738 C C . SER A 1 331 ? 7.809 -15.850 -14.048 1.00 63.16 331 SER A C 1
ATOM 2740 O O . SER A 1 331 ? 8.943 -16.316 -14.019 1.00 63.16 331 SER A O 1
ATOM 2742 N N . HIS A 1 332 ? 6.760 -16.604 -14.387 1.00 69.06 332 HIS A N 1
ATOM 2743 C CA . HIS A 1 332 ? 6.886 -18.034 -14.682 1.00 69.06 332 HIS A CA 1
ATOM 2744 C C . HIS A 1 332 ? 7.620 -18.330 -15.998 1.00 69.06 332 HIS A C 1
ATOM 2746 O O . HIS A 1 332 ? 8.136 -19.437 -16.154 1.00 69.06 332 HIS A O 1
ATOM 2752 N N . LEU A 1 333 ? 7.694 -17.357 -16.913 1.00 67.69 333 LEU A N 1
ATOM 2753 C CA . LEU A 1 333 ? 8.260 -17.528 -18.253 1.00 67.69 333 LEU A CA 1
ATOM 2754 C C . LEU A 1 333 ? 9.789 -17.599 -18.240 1.00 67.69 333 LEU A C 1
ATOM 2756 O O . LEU A 1 333 ? 10.374 -18.377 -18.985 1.00 67.69 333 LEU A O 1
ATOM 2760 N N . PHE A 1 334 ? 10.438 -16.806 -17.386 1.00 72.94 334 PHE A N 1
ATOM 2761 C CA . PHE A 1 334 ? 11.899 -16.668 -17.375 1.00 72.94 334 PHE A CA 1
ATOM 2762 C C . PHE A 1 334 ? 12.547 -16.993 -16.024 1.00 72.94 334 PHE A C 1
ATOM 2764 O O . PHE A 1 334 ? 13.770 -17.070 -15.947 1.00 72.94 334 PHE A O 1
ATOM 2771 N N . ILE A 1 335 ? 11.779 -17.227 -14.948 1.00 74.88 335 ILE A N 1
ATOM 2772 C CA . ILE A 1 335 ? 12.363 -17.575 -13.639 1.00 74.88 335 ILE A CA 1
ATOM 2773 C C . ILE A 1 335 ? 13.195 -18.854 -13.682 1.00 74.88 335 ILE A C 1
ATOM 2775 O O . ILE A 1 335 ? 14.191 -18.949 -12.970 1.00 74.88 335 ILE A O 1
ATOM 2779 N N . LYS A 1 336 ? 12.800 -19.820 -14.522 1.00 70.88 336 LYS A N 1
ATOM 2780 C CA . LYS A 1 336 ? 13.566 -21.049 -14.735 1.00 70.88 336 LYS A CA 1
ATOM 2781 C C . LYS A 1 336 ? 14.952 -20.703 -15.261 1.00 70.88 336 LYS A C 1
ATOM 2783 O O . LYS A 1 336 ? 15.931 -21.115 -14.660 1.00 70.88 336 LYS A O 1
ATOM 2788 N N . GLU A 1 337 ? 15.013 -19.855 -16.283 1.00 74.62 337 GLU A N 1
ATOM 2789 C CA . GLU A 1 337 ? 16.259 -19.431 -16.921 1.00 74.62 337 GLU A CA 1
ATOM 2790 C C . GLU A 1 337 ? 17.129 -18.554 -16.018 1.00 74.62 337 GLU A C 1
ATOM 2792 O O . GLU A 1 337 ? 18.335 -18.753 -15.927 1.00 74.62 337 GLU A O 1
ATOM 2797 N N . LEU A 1 338 ? 16.515 -17.655 -15.238 1.00 73.25 338 LEU A N 1
ATOM 2798 C CA . LEU A 1 338 ? 17.219 -16.896 -14.196 1.00 73.25 338 LEU A CA 1
ATOM 2799 C C . LEU A 1 338 ? 17.934 -17.797 -13.181 1.00 73.25 338 LEU A C 1
ATOM 2801 O O . LEU A 1 338 ? 18.846 -17.332 -12.498 1.00 73.25 338 LEU A O 1
ATOM 2805 N N . ALA A 1 339 ? 17.481 -19.043 -13.053 1.00 67.06 339 ALA A N 1
ATOM 2806 C CA . ALA A 1 339 ? 17.954 -20.016 -12.089 1.00 67.06 339 ALA A CA 1
ATOM 2807 C C . ALA A 1 339 ? 18.869 -21.096 -12.711 1.00 67.06 339 ALA A C 1
ATOM 2809 O O . ALA A 1 339 ? 19.405 -21.919 -11.977 1.00 67.06 339 ALA A O 1
ATOM 2810 N N . VAL A 1 340 ? 19.084 -21.105 -14.033 1.00 63.47 340 VAL A N 1
ATOM 2811 C CA . VAL A 1 340 ? 19.968 -22.087 -14.697 1.00 63.47 340 VAL A CA 1
ATOM 2812 C C . VAL A 1 340 ? 21.445 -21.844 -14.355 1.00 63.47 340 VAL A C 1
ATOM 2814 O O . VAL A 1 340 ? 22.229 -22.788 -14.280 1.00 63.47 340 VAL A O 1
ATOM 2817 N N . GLU A 1 341 ? 21.833 -20.597 -14.091 1.00 61.41 341 GLU A N 1
ATOM 2818 C CA . GLU A 1 341 ? 23.220 -20.236 -13.787 1.00 61.41 341 GLU A CA 1
ATOM 2819 C C . GLU A 1 341 ? 23.562 -20.370 -12.291 1.00 61.41 341 GLU A C 1
ATOM 2821 O O . GLU A 1 341 ? 22.718 -20.179 -11.414 1.00 61.41 341 GLU A O 1
ATOM 2826 N N . GLU A 1 342 ? 24.839 -20.624 -11.966 1.00 61.47 342 GLU A N 1
ATOM 2827 C CA . GLU A 1 342 ? 25.333 -20.770 -10.579 1.00 61.47 342 GLU A CA 1
ATOM 2828 C C . GLU A 1 342 ? 25.149 -19.508 -9.703 1.00 61.47 342 GLU A C 1
ATOM 2830 O O . GLU A 1 342 ? 25.372 -19.530 -8.481 1.00 61.47 342 GLU A O 1
ATOM 2835 N N . GLU A 1 343 ? 24.726 -18.398 -10.305 1.00 67.19 343 GLU A N 1
ATOM 2836 C CA . GLU A 1 343 ? 24.522 -17.109 -9.663 1.00 67.19 343 GLU A CA 1
ATOM 2837 C C . GLU A 1 343 ? 23.457 -17.142 -8.547 1.00 67.19 343 GLU A C 1
ATOM 2839 O O . GLU A 1 343 ? 22.705 -18.100 -8.328 1.00 67.19 343 GLU A O 1
ATOM 2844 N N . ARG A 1 344 ? 23.449 -16.095 -7.717 1.00 75.94 344 ARG A N 1
ATOM 2845 C CA . ARG A 1 344 ? 22.538 -16.002 -6.571 1.00 75.94 344 ARG A CA 1
ATOM 2846 C C . ARG A 1 344 ? 21.212 -15.378 -7.005 1.00 75.94 344 ARG A C 1
ATOM 2848 O O . ARG A 1 344 ? 21.205 -14.297 -7.588 1.00 75.94 344 ARG A O 1
ATOM 2855 N N . LEU A 1 345 ? 20.104 -16.005 -6.607 1.00 79.62 345 LEU A N 1
ATOM 2856 C CA . LEU A 1 345 ? 18.744 -15.497 -6.785 1.00 79.62 345 LEU A CA 1
ATOM 2857 C C . LEU A 1 345 ? 18.068 -15.326 -5.416 1.00 79.62 345 LEU A C 1
ATOM 2859 O O . LEU A 1 345 ? 17.883 -16.293 -4.679 1.00 79.62 345 LEU A O 1
ATOM 2863 N N . ASP A 1 346 ? 17.702 -14.093 -5.064 1.00 82.69 34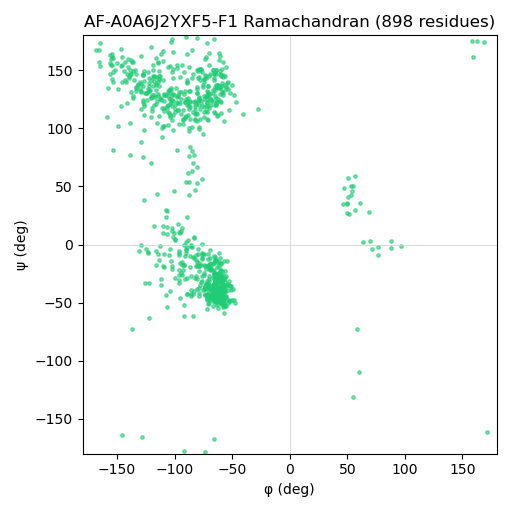6 ASP A N 1
ATOM 2864 C CA . ASP A 1 346 ? 16.907 -13.806 -3.863 1.00 82.69 346 ASP A CA 1
ATOM 2865 C C . ASP A 1 346 ? 15.442 -13.564 -4.251 1.00 82.69 346 ASP A C 1
ATOM 2867 O O . ASP A 1 346 ? 15.161 -12.920 -5.262 1.00 82.69 346 ASP A O 1
ATOM 2871 N N . VAL A 1 347 ? 14.498 -14.022 -3.422 1.00 81.88 347 VAL A N 1
ATOM 2872 C CA . VAL A 1 347 ? 13.057 -13.854 -3.667 1.00 81.88 347 VAL A CA 1
ATOM 2873 C C . VAL A 1 347 ? 12.323 -13.244 -2.487 1.00 81.88 347 VAL A C 1
ATOM 2875 O O . VAL A 1 347 ? 12.634 -13.519 -1.327 1.00 81.88 347 VAL A O 1
ATOM 2878 N N . ILE A 1 348 ? 11.302 -12.445 -2.794 1.00 80.81 348 ILE A N 1
ATOM 2879 C CA . ILE A 1 348 ? 10.323 -11.951 -1.825 1.00 80.81 348 ILE A CA 1
ATOM 2880 C C . ILE A 1 348 ? 8.987 -12.637 -2.138 1.00 80.81 348 ILE A C 1
ATOM 2882 O O . ILE A 1 348 ? 8.240 -12.149 -2.985 1.00 80.81 348 ILE A O 1
ATOM 2886 N N . PRO A 1 349 ? 8.674 -13.782 -1.512 1.00 75.06 349 PRO A N 1
ATOM 2887 C CA . PRO A 1 349 ? 7.478 -14.551 -1.838 1.00 75.06 349 PRO A CA 1
ATOM 2888 C C . PRO A 1 349 ? 6.222 -13.948 -1.198 1.00 75.06 349 PRO A C 1
ATOM 2890 O O . PRO A 1 349 ? 6.256 -13.475 -0.059 1.00 75.06 349 PRO A O 1
ATOM 2893 N N . GLN A 1 350 ? 5.096 -14.012 -1.911 1.00 73.00 350 GLN A N 1
ATOM 2894 C CA . GLN A 1 350 ? 3.769 -13.814 -1.321 1.00 73.00 350 GLN A CA 1
ATOM 2895 C C . GLN A 1 350 ? 3.145 -15.163 -0.954 1.00 73.00 350 GLN A C 1
ATOM 2897 O O . GLN A 1 350 ? 2.624 -15.324 0.147 1.00 73.00 350 GLN A O 1
ATOM 2902 N N . ASN A 1 351 ? 3.220 -16.130 -1.865 1.00 69.88 351 ASN A N 1
ATOM 2903 C CA . ASN A 1 351 ? 2.854 -17.524 -1.638 1.00 69.88 351 ASN A CA 1
ATOM 2904 C C . ASN A 1 351 ? 3.792 -18.435 -2.460 1.00 69.88 351 ASN A C 1
ATOM 2906 O O . ASN A 1 351 ? 4.862 -17.984 -2.868 1.00 69.88 351 ASN A O 1
ATOM 2910 N N . LYS A 1 352 ? 3.429 -19.711 -2.648 1.00 64.38 352 LYS A N 1
ATOM 2911 C CA . LYS A 1 352 ? 4.246 -20.681 -3.398 1.00 64.38 352 LYS A CA 1
ATOM 2912 C C . LYS A 1 352 ? 4.414 -20.326 -4.880 1.00 64.38 352 LYS A C 1
ATOM 2914 O O . LYS A 1 352 ? 5.432 -20.680 -5.449 1.00 64.38 352 LYS A O 1
ATOM 2919 N N . GLU A 1 353 ? 3.447 -19.637 -5.477 1.00 64.12 353 GLU A N 1
ATOM 2920 C CA . GLU A 1 353 ? 3.380 -19.391 -6.925 1.00 64.12 353 GLU A CA 1
ATOM 2921 C C . GLU A 1 353 ? 3.601 -17.918 -7.277 1.00 64.12 353 GLU A C 1
ATOM 2923 O O . GLU A 1 353 ? 4.148 -17.601 -8.325 1.00 64.12 353 GLU A O 1
ATOM 2928 N N . ARG A 1 354 ? 3.222 -17.003 -6.381 1.00 68.75 354 ARG A N 1
ATOM 2929 C CA . ARG A 1 354 ? 3.301 -15.556 -6.578 1.00 68.75 354 ARG A CA 1
ATOM 2930 C C . ARG A 1 354 ? 4.411 -14.952 -5.743 1.00 68.75 354 ARG A C 1
ATOM 2932 O O . ARG A 1 354 ? 4.445 -15.081 -4.511 1.00 68.75 354 ARG A O 1
ATOM 2939 N N . TYR A 1 355 ? 5.252 -14.179 -6.410 1.00 74.19 355 TYR A N 1
ATOM 2940 C CA . TYR A 1 355 ? 6.375 -13.477 -5.810 1.00 74.19 355 TYR A CA 1
ATOM 2941 C C . TYR A 1 355 ? 6.199 -11.971 -5.981 1.00 74.19 355 TYR A C 1
ATOM 2943 O O . TYR A 1 355 ? 5.730 -11.490 -7.005 1.00 74.19 355 TYR A O 1
ATOM 2951 N N . ILE A 1 356 ? 6.561 -11.215 -4.947 1.00 77.62 356 ILE A N 1
ATOM 2952 C CA . ILE A 1 356 ? 6.553 -9.750 -4.961 1.00 77.62 356 ILE A CA 1
ATOM 2953 C C . ILE A 1 356 ? 7.715 -9.226 -5.815 1.00 77.62 356 ILE A C 1
ATOM 2955 O O . ILE A 1 356 ? 7.563 -8.217 -6.494 1.00 77.62 356 ILE A O 1
ATOM 2959 N N . SER A 1 357 ? 8.879 -9.879 -5.742 1.00 85.50 357 SER A N 1
ATOM 2960 C CA . SER A 1 357 ? 10.081 -9.515 -6.497 1.00 85.50 357 SER A CA 1
ATOM 2961 C C . SER A 1 357 ? 11.110 -10.647 -6.487 1.00 85.50 357 SER A C 1
ATOM 2963 O O . SER A 1 357 ? 11.179 -11.418 -5.520 1.00 85.50 357 SER A O 1
ATOM 2965 N N . PHE A 1 358 ? 11.942 -10.681 -7.528 1.00 85.31 358 PHE A N 1
ATOM 2966 C CA . PHE A 1 358 ? 13.152 -11.498 -7.626 1.00 85.31 358 PHE A CA 1
ATOM 2967 C C . PHE A 1 358 ? 14.362 -10.585 -7.790 1.00 85.31 358 PHE A C 1
ATOM 2969 O O . PHE A 1 358 ? 14.281 -9.532 -8.423 1.00 85.31 358 PHE A O 1
ATOM 2976 N N . THR A 1 359 ? 15.496 -10.970 -7.218 1.00 89.00 359 THR A N 1
ATOM 2977 C CA . THR A 1 359 ? 16.760 -10.254 -7.385 1.00 89.00 359 THR A CA 1
ATOM 2978 C C . THR A 1 359 ? 17.839 -11.210 -7.864 1.00 89.00 359 THR A C 1
ATOM 2980 O O . THR A 1 359 ? 18.262 -12.072 -7.091 1.00 89.00 359 THR A O 1
ATOM 2983 N N . LYS A 1 360 ? 18.297 -11.032 -9.110 1.00 87.75 360 LYS A N 1
ATOM 2984 C CA . LYS A 1 360 ? 19.456 -11.747 -9.667 1.00 87.75 360 LYS A CA 1
ATOM 2985 C C . LYS A 1 360 ? 20.740 -10.969 -9.378 1.00 87.75 360 LYS A C 1
ATOM 2987 O O . LYS A 1 360 ? 20.748 -9.736 -9.424 1.00 87.75 360 LYS A O 1
ATOM 2992 N N . TYR A 1 361 ? 21.802 -11.682 -9.022 1.00 88.19 361 TYR A N 1
ATOM 2993 C CA . TYR A 1 361 ? 23.112 -11.122 -8.701 1.00 88.19 361 TYR A CA 1
ATOM 2994 C C . TYR A 1 361 ? 24.103 -11.470 -9.802 1.00 88.19 361 TYR A C 1
ATOM 2996 O O . TYR A 1 361 ? 24.650 -12.567 -9.782 1.00 88.19 361 TYR A O 1
ATOM 3004 N N . ILE A 1 362 ? 24.379 -10.508 -10.675 1.00 88.88 362 ILE A N 1
ATOM 3005 C CA . ILE A 1 362 ? 25.284 -10.698 -11.807 1.00 88.88 362 ILE A CA 1
ATOM 3006 C C . ILE A 1 362 ? 26.711 -10.327 -11.418 1.00 88.88 362 ILE A C 1
ATOM 3008 O O . ILE A 1 362 ? 26.941 -9.271 -10.815 1.00 88.88 362 ILE A O 1
ATOM 3012 N N . MET A 1 363 ? 27.681 -11.183 -11.733 1.00 86.25 363 MET A N 1
ATOM 3013 C CA . MET A 1 363 ? 29.093 -10.891 -11.462 1.00 86.25 363 MET A CA 1
ATOM 3014 C C . MET A 1 363 ? 29.610 -9.795 -12.409 1.00 86.25 363 MET A C 1
ATOM 3016 O O . MET A 1 363 ? 29.431 -9.879 -13.623 1.00 86.25 363 MET A O 1
ATOM 3020 N N . VAL A 1 364 ? 30.251 -8.756 -11.861 1.00 86.38 364 VAL A N 1
ATOM 3021 C CA . VAL A 1 364 ? 30.735 -7.584 -12.628 1.00 86.38 364 VAL A CA 1
ATOM 3022 C C . VAL A 1 364 ? 32.228 -7.289 -12.446 1.00 86.38 364 VAL A C 1
ATOM 3024 O O . VAL A 1 364 ? 32.763 -6.399 -13.106 1.00 86.38 364 VAL A O 1
ATOM 3027 N N . GLY A 1 365 ? 32.921 -8.029 -11.581 1.00 80.81 365 GLY A N 1
ATOM 3028 C CA . GLY A 1 365 ? 34.373 -7.946 -11.432 1.00 80.81 365 GLY A CA 1
ATOM 3029 C C . GLY A 1 365 ? 34.899 -8.678 -10.200 1.00 80.81 365 GLY A C 1
ATOM 3030 O O . GLY A 1 365 ? 34.119 -9.130 -9.361 1.00 80.81 365 GLY A O 1
ATOM 3031 N N . ASP A 1 366 ? 36.224 -8.732 -10.088 1.00 75.38 366 ASP A N 1
ATOM 3032 C CA . ASP A 1 366 ? 36.957 -9.258 -8.935 1.00 75.38 366 ASP A CA 1
ATOM 3033 C C . ASP A 1 366 ? 37.719 -8.121 -8.242 1.00 75.38 366 ASP A C 1
ATOM 3035 O O . ASP A 1 366 ? 38.331 -7.281 -8.908 1.00 75.38 366 ASP A O 1
ATOM 3039 N N . ASP A 1 367 ? 37.672 -8.080 -6.909 1.00 63.44 367 ASP A N 1
ATOM 3040 C CA . ASP A 1 367 ? 38.486 -7.163 -6.113 1.00 63.44 367 ASP A CA 1
ATOM 3041 C C . ASP A 1 367 ? 39.897 -7.749 -5.926 1.00 63.44 367 ASP A C 1
ATOM 3043 O O . ASP A 1 367 ? 40.068 -8.785 -5.275 1.00 63.44 367 ASP A O 1
ATOM 3047 N N . ASN A 1 368 ? 40.898 -7.109 -6.538 1.00 53.69 368 ASN A N 1
ATOM 3048 C CA . ASN A 1 368 ? 42.306 -7.527 -6.537 1.00 53.69 368 ASN A CA 1
ATOM 3049 C C . ASN A 1 368 ? 43.134 -6.724 -5.515 1.00 53.69 368 ASN A C 1
ATOM 3051 O O . ASN A 1 368 ? 44.227 -6.249 -5.825 1.00 53.69 368 ASN A O 1
ATOM 3055 N N . ASP A 1 369 ? 42.626 -6.562 -4.294 1.00 54.41 369 ASP A N 1
ATOM 3056 C CA . ASP A 1 369 ? 43.418 -6.049 -3.172 1.00 54.41 369 ASP A CA 1
ATOM 3057 C C . ASP A 1 369 ? 44.381 -7.156 -2.699 1.00 54.41 369 ASP A C 1
ATOM 3059 O O . ASP A 1 369 ? 43.948 -8.187 -2.183 1.00 54.41 369 ASP A O 1
ATOM 3063 N N . GLN A 1 370 ? 45.698 -6.959 -2.857 1.00 50.59 370 GLN A N 1
ATOM 3064 C CA . GLN A 1 370 ? 46.733 -7.975 -2.570 1.00 50.59 370 GLN A CA 1
ATOM 3065 C C . GLN A 1 370 ? 46.775 -8.456 -1.100 1.00 50.59 370 GLN A C 1
ATOM 3067 O O . GLN A 1 370 ? 47.412 -9.467 -0.809 1.00 50.59 370 GLN A O 1
ATOM 3072 N N . GLU A 1 371 ? 46.071 -7.786 -0.181 1.00 55.62 371 GLU A N 1
ATOM 3073 C CA . GLU A 1 371 ? 46.012 -8.125 1.250 1.00 55.62 371 GLU A CA 1
ATOM 3074 C C . GLU A 1 371 ? 44.659 -8.697 1.721 1.00 55.62 371 GLU A C 1
ATOM 3076 O O . GLU A 1 371 ? 44.553 -9.178 2.853 1.00 55.62 371 GLU A O 1
ATOM 3081 N N . LYS A 1 372 ? 43.608 -8.695 0.886 1.00 55.44 372 LYS A N 1
ATOM 3082 C CA . LYS A 1 372 ? 42.278 -9.223 1.246 1.00 55.44 372 LYS A CA 1
ATOM 3083 C C . LYS A 1 372 ? 41.923 -10.416 0.363 1.00 55.44 372 LYS A C 1
ATOM 3085 O O . LYS A 1 372 ? 42.250 -10.463 -0.814 1.00 55.44 372 LYS A O 1
ATOM 3090 N N . ARG A 1 373 ? 41.234 -11.415 0.933 1.00 55.34 373 ARG A N 1
ATOM 3091 C CA . ARG A 1 373 ? 40.659 -12.534 0.160 1.00 55.34 373 ARG A CA 1
ATOM 3092 C C . ARG A 1 373 ? 39.891 -11.980 -1.049 1.00 55.34 373 ARG A C 1
ATOM 3094 O O . ARG A 1 373 ? 39.014 -11.149 -0.833 1.00 55.34 373 ARG A O 1
ATOM 3101 N N . GLN A 1 374 ? 40.174 -12.497 -2.252 1.00 57.25 374 GLN A N 1
ATOM 3102 C CA . GLN A 1 374 ? 39.454 -12.185 -3.497 1.00 57.25 374 GLN A CA 1
ATOM 3103 C C . GLN A 1 374 ? 37.944 -12.104 -3.249 1.00 57.25 374 GLN A C 1
ATOM 3105 O O . GLN A 1 374 ? 37.300 -13.109 -2.924 1.00 57.25 374 GLN A O 1
ATOM 3110 N N . GLN A 1 375 ? 37.384 -10.901 -3.371 1.00 66.50 375 GLN A N 1
ATOM 3111 C CA . GLN A 1 375 ? 35.961 -10.666 -3.173 1.00 66.50 375 GLN A CA 1
ATOM 3112 C C . GLN A 1 375 ? 35.314 -10.361 -4.524 1.00 66.50 375 GLN A C 1
ATOM 3114 O O . GLN A 1 375 ? 35.602 -9.350 -5.157 1.00 66.50 375 GLN A O 1
ATOM 3119 N N . LYS A 1 376 ? 34.426 -11.255 -4.971 1.00 77.75 376 LYS A N 1
ATOM 3120 C CA . LYS A 1 376 ? 33.634 -11.063 -6.193 1.00 77.75 376 LYS A CA 1
ATOM 3121 C C . LYS A 1 376 ? 32.657 -9.898 -6.009 1.00 77.75 376 LYS A C 1
ATOM 3123 O O . LYS A 1 376 ? 31.941 -9.840 -5.003 1.00 77.75 376 LYS A O 1
ATOM 3128 N N . ILE A 1 377 ? 32.602 -8.998 -6.986 1.00 84.44 377 ILE A N 1
ATOM 3129 C CA . ILE A 1 377 ? 31.697 -7.846 -7.020 1.00 84.44 377 ILE A CA 1
ATOM 3130 C C . ILE A 1 377 ? 30.463 -8.215 -7.845 1.00 84.44 377 ILE A C 1
ATOM 3132 O O . ILE A 1 377 ? 30.576 -8.707 -8.968 1.00 84.44 377 ILE A O 1
ATOM 3136 N N . PHE A 1 378 ? 29.278 -7.944 -7.294 1.00 88.44 378 PHE A N 1
ATOM 3137 C CA . PHE A 1 378 ? 27.998 -8.244 -7.936 1.00 88.44 378 PHE A CA 1
ATOM 3138 C C . PHE A 1 378 ? 27.142 -6.987 -8.116 1.00 88.44 378 PHE A C 1
ATOM 3140 O O . PHE A 1 378 ? 27.019 -6.176 -7.189 1.00 88.44 378 PHE A O 1
ATOM 3147 N N . LEU A 1 379 ? 26.493 -6.871 -9.275 1.00 92.06 379 LEU A N 1
ATOM 3148 C CA . LEU A 1 379 ? 25.387 -5.947 -9.524 1.00 92.06 379 LEU A CA 1
ATOM 3149 C C . LEU A 1 379 ? 24.058 -6.689 -9.313 1.00 92.06 379 LEU A C 1
ATOM 3151 O O . LEU A 1 379 ? 23.937 -7.876 -9.601 1.00 92.06 379 LEU A O 1
ATOM 3155 N N . LYS A 1 380 ? 23.047 -6.001 -8.780 1.00 94.69 380 LYS A N 1
ATOM 3156 C CA . LYS A 1 380 ? 21.726 -6.589 -8.517 1.00 94.69 380 LYS A CA 1
ATOM 3157 C C . LYS A 1 380 ? 20.725 -6.165 -9.589 1.00 94.69 380 LYS A C 1
ATOM 3159 O O . LYS A 1 380 ? 20.482 -4.972 -9.740 1.00 94.69 380 LYS A O 1
ATOM 3164 N N . LEU A 1 381 ? 20.078 -7.114 -10.252 1.00 94.62 381 LEU A N 1
ATOM 3165 C CA . LEU A 1 381 ? 18.917 -6.861 -11.107 1.00 94.62 381 LEU A CA 1
ATOM 3166 C C . LEU A 1 381 ? 17.652 -7.146 -10.307 1.00 94.62 381 LEU A C 1
ATOM 3168 O O . LEU A 1 381 ? 17.453 -8.275 -9.860 1.00 94.62 381 LEU A O 1
ATOM 3172 N N . ARG A 1 382 ? 16.826 -6.124 -10.067 1.00 94.50 382 ARG A N 1
ATOM 3173 C CA . ARG A 1 382 ? 15.591 -6.251 -9.279 1.00 94.50 382 ARG A CA 1
ATOM 3174 C C . ARG A 1 382 ? 14.390 -6.291 -10.204 1.00 94.50 382 ARG A C 1
ATOM 3176 O O . ARG A 1 382 ? 13.998 -5.254 -10.722 1.00 94.50 382 ARG A O 1
ATOM 3183 N N . PHE A 1 383 ? 13.784 -7.458 -10.346 1.00 92.69 383 PHE A N 1
ATOM 3184 C CA . PHE A 1 383 ? 12.553 -7.631 -11.105 1.00 92.69 383 PHE A CA 1
ATOM 3185 C C . PHE A 1 383 ? 11.368 -7.173 -10.255 1.00 92.69 383 PHE A C 1
ATOM 3187 O O . PHE A 1 383 ? 11.161 -7.668 -9.139 1.00 92.69 383 PHE A O 1
ATOM 3194 N N . LEU A 1 384 ? 10.642 -6.180 -10.759 1.00 93.06 384 LEU A N 1
ATOM 3195 C CA . LEU A 1 384 ? 9.584 -5.455 -10.071 1.00 93.06 384 LEU A CA 1
ATOM 3196 C C . LEU A 1 384 ? 8.307 -5.447 -10.907 1.00 93.06 384 LEU A C 1
ATOM 3198 O O . LEU A 1 384 ? 8.329 -5.378 -12.133 1.00 93.06 384 LEU A O 1
ATOM 3202 N N . ASP A 1 385 ? 7.181 -5.462 -10.206 1.00 91.81 385 ASP A N 1
ATOM 3203 C CA . ASP A 1 385 ? 5.859 -5.400 -10.811 1.00 91.81 385 ASP A CA 1
ATOM 3204 C C . ASP A 1 385 ? 5.297 -3.979 -10.700 1.00 91.81 385 ASP A C 1
ATOM 3206 O O . ASP A 1 385 ? 4.967 -3.512 -9.604 1.00 91.81 385 ASP A O 1
ATOM 3210 N N . SER A 1 386 ? 5.167 -3.289 -11.834 1.00 92.94 386 SER A N 1
ATOM 3211 C CA . SER A 1 386 ? 4.605 -1.933 -11.876 1.00 92.94 386 SER A CA 1
ATOM 3212 C C . SER A 1 386 ? 3.146 -1.883 -11.401 1.00 92.94 386 SER A C 1
ATOM 3214 O O . SER A 1 386 ? 2.724 -0.867 -10.842 1.00 92.94 386 SER A O 1
ATOM 3216 N N . PHE A 1 387 ? 2.393 -2.987 -11.494 1.00 90.38 387 PHE A N 1
ATOM 3217 C CA . PHE A 1 387 ? 1.013 -3.074 -11.006 1.00 90.38 387 PHE A CA 1
ATOM 3218 C C . PHE A 1 387 ? 0.928 -2.939 -9.474 1.00 90.38 387 PHE A C 1
ATOM 3220 O O . PHE A 1 387 ? -0.072 -2.473 -8.930 1.00 90.38 387 PHE A O 1
ATOM 3227 N N . ARG A 1 388 ? 2.009 -3.265 -8.746 1.00 88.69 388 ARG A N 1
ATOM 3228 C CA . ARG A 1 388 ? 2.104 -3.052 -7.285 1.00 88.69 388 ARG A CA 1
ATOM 3229 C C . ARG A 1 388 ? 2.319 -1.592 -6.886 1.00 88.69 388 ARG A C 1
ATOM 3231 O O . ARG A 1 388 ? 2.285 -1.277 -5.692 1.00 88.69 388 ARG A O 1
ATOM 3238 N N . PHE A 1 389 ? 2.564 -0.723 -7.861 1.00 90.25 389 PHE A N 1
ATOM 3239 C CA . PHE A 1 389 ? 2.595 0.726 -7.692 1.00 90.25 389 PHE A CA 1
ATOM 3240 C C . PHE A 1 389 ? 1.330 1.375 -8.251 1.00 90.25 389 PHE A C 1
ATOM 3242 O O . PHE A 1 389 ? 0.774 2.272 -7.623 1.00 90.25 389 PHE A O 1
ATOM 3249 N N . MET A 1 390 ? 0.860 0.878 -9.396 1.00 88.06 390 MET A N 1
ATOM 3250 C CA . MET A 1 390 ? -0.267 1.409 -10.154 1.00 88.06 390 MET A CA 1
ATOM 3251 C C . MET A 1 390 ? -1.244 0.272 -10.469 1.00 88.06 390 MET A C 1
ATOM 3253 O O . MET A 1 390 ? -1.134 -0.379 -11.504 1.00 88.06 390 MET A O 1
ATOM 3257 N N . ALA A 1 391 ? -2.194 0.021 -9.565 1.00 86.81 391 ALA A N 1
ATOM 3258 C CA . ALA A 1 391 ? -3.119 -1.116 -9.631 1.00 86.81 391 ALA A CA 1
ATOM 3259 C C . ALA A 1 391 ? -4.249 -0.922 -10.668 1.00 86.81 391 ALA A C 1
ATOM 3261 O O . ALA A 1 391 ? -5.435 -0.958 -10.346 1.00 86.81 391 ALA A O 1
ATOM 3262 N N . SER A 1 392 ? -3.877 -0.673 -11.922 1.00 87.94 392 SER A N 1
ATOM 3263 C CA . SER A 1 392 ? -4.766 -0.518 -13.071 1.00 87.94 392 SER A CA 1
ATOM 3264 C C . SER A 1 392 ? -4.088 -1.086 -14.315 1.00 87.94 392 SER A C 1
ATOM 3266 O O . SER A 1 392 ? -2.866 -1.153 -14.378 1.00 87.94 392 SER A O 1
ATOM 3268 N N . SER A 1 393 ? -4.874 -1.503 -15.305 1.00 89.06 393 SER A N 1
ATOM 3269 C CA . SER A 1 393 ? -4.349 -2.016 -16.575 1.00 89.06 393 SER A CA 1
ATOM 3270 C C . SER A 1 393 ? -3.589 -0.935 -17.343 1.00 89.06 393 SER A C 1
ATOM 3272 O O . SER A 1 393 ? -4.053 0.209 -17.378 1.00 89.06 393 SER A O 1
ATOM 3274 N N . LEU A 1 394 ? -2.542 -1.320 -18.075 1.00 89.75 394 LEU A N 1
ATOM 3275 C CA . LEU A 1 394 ? -1.791 -0.417 -18.953 1.00 89.75 394 LEU A CA 1
ATOM 3276 C C . LEU A 1 394 ? -2.676 0.385 -19.927 1.00 89.75 394 LEU A C 1
ATOM 3278 O O . LEU A 1 394 ? -2.417 1.564 -20.145 1.00 89.75 394 LEU A O 1
ATOM 3282 N N . ASP A 1 395 ? -3.763 -0.200 -20.441 1.00 89.38 395 ASP A N 1
ATOM 3283 C CA . ASP A 1 395 ? -4.740 0.509 -21.286 1.00 89.38 395 ASP A CA 1
ATOM 3284 C C . ASP A 1 395 ? -5.324 1.744 -20.581 1.00 89.38 395 ASP A C 1
ATOM 3286 O O . ASP A 1 395 ? -5.114 2.880 -20.996 1.00 89.38 395 ASP A O 1
ATOM 3290 N N . LYS A 1 396 ? -5.952 1.543 -19.420 1.00 88.50 396 LYS A N 1
ATOM 3291 C CA . LYS A 1 396 ? -6.450 2.646 -18.586 1.00 88.50 396 LYS A CA 1
ATOM 3292 C C . LYS A 1 396 ? -5.352 3.642 -18.203 1.00 88.50 396 LYS A C 1
ATOM 3294 O O . LYS A 1 396 ? -5.630 4.832 -18.113 1.00 88.50 396 LYS A O 1
ATOM 3299 N N . LEU A 1 397 ? -4.131 3.183 -17.926 1.00 88.94 397 LEU A N 1
ATOM 3300 C CA . LEU A 1 397 ? -3.030 4.067 -17.529 1.00 88.94 397 LEU A CA 1
ATOM 3301 C C . LEU A 1 397 ? -2.564 4.957 -18.690 1.00 88.94 397 LEU A C 1
ATOM 3303 O O . LEU A 1 397 ? -2.451 6.167 -18.515 1.00 88.94 397 LEU A O 1
ATOM 3307 N N . SER A 1 398 ? -2.370 4.385 -19.878 1.00 88.50 398 SER A N 1
ATOM 3308 C CA . SER A 1 398 ? -1.944 5.117 -21.079 1.00 88.50 398 SER A CA 1
ATOM 3309 C C . SER A 1 398 ? -2.959 6.175 -21.526 1.00 88.50 398 SER A C 1
ATOM 3311 O O . SER A 1 398 ? -2.566 7.287 -21.883 1.00 88.50 398 SER A O 1
ATOM 3313 N N . GLN A 1 399 ? -4.261 5.888 -21.406 1.00 87.81 399 GLN A N 1
ATOM 3314 C CA . GLN A 1 399 ? -5.339 6.839 -21.711 1.00 87.81 399 GLN A CA 1
ATOM 3315 C C . GLN A 1 399 ? -5.329 8.091 -20.817 1.00 87.81 399 GLN A C 1
ATOM 3317 O O . GLN A 1 399 ? -5.828 9.134 -21.233 1.00 87.81 399 GLN A O 1
ATOM 3322 N N . ASN A 1 400 ? -4.767 8.008 -19.603 1.00 85.81 400 ASN A N 1
ATOM 3323 C CA . ASN A 1 400 ? -4.690 9.144 -18.677 1.00 85.81 400 ASN A CA 1
ATOM 3324 C C . ASN A 1 400 ? -3.522 10.093 -18.969 1.00 85.81 400 ASN A C 1
ATOM 3326 O O . ASN A 1 400 ? -3.487 11.189 -18.410 1.00 85.81 400 ASN A O 1
ATOM 3330 N N . LEU A 1 401 ? -2.563 9.691 -19.805 1.00 86.75 401 LEU A N 1
ATOM 3331 C CA . LEU A 1 401 ? -1.477 10.581 -20.193 1.00 86.75 401 LEU A CA 1
ATOM 3332 C C . LEU A 1 401 ? -2.014 11.689 -21.113 1.00 86.75 401 LEU A C 1
ATOM 3334 O O . LEU A 1 401 ? -3.090 11.583 -21.705 1.00 86.75 401 LEU A O 1
ATOM 3338 N N . THR A 1 402 ? -1.235 12.743 -21.302 1.00 88.38 402 THR A N 1
ATOM 3339 C CA . THR A 1 402 ? -1.392 13.724 -22.385 1.00 88.38 402 THR A CA 1
ATOM 3340 C C . THR A 1 402 ? -0.383 13.445 -23.500 1.00 88.38 402 THR A C 1
ATOM 3342 O O . THR A 1 402 ? 0.587 12.707 -23.316 1.00 88.38 402 THR A O 1
ATOM 3345 N N . SER A 1 403 ? -0.565 14.046 -24.679 1.00 88.12 403 SER A N 1
ATOM 3346 C CA . SER A 1 403 ? 0.377 13.863 -25.797 1.00 88.12 403 SER A CA 1
ATOM 3347 C C . SER A 1 403 ? 1.798 14.331 -25.459 1.00 88.12 403 SER A C 1
ATOM 3349 O O . SER A 1 403 ? 2.756 13.789 -25.999 1.00 88.12 403 SER A O 1
ATOM 3351 N N . GLN A 1 404 ? 1.939 15.298 -24.545 1.00 88.19 404 GLN A N 1
ATOM 3352 C CA . GLN A 1 404 ? 3.234 15.796 -24.065 1.00 88.19 404 GLN A CA 1
ATOM 3353 C C . GLN A 1 404 ? 3.907 14.842 -23.067 1.00 88.19 404 GLN A C 1
ATOM 3355 O O . GLN A 1 404 ? 5.132 14.825 -22.954 1.00 88.19 404 GLN A O 1
ATOM 3360 N N . GLN A 1 405 ? 3.117 14.042 -22.349 1.00 90.44 405 GLN A N 1
ATOM 3361 C CA . GLN A 1 405 ? 3.614 13.063 -21.383 1.00 90.44 405 GLN A CA 1
ATOM 3362 C C . GLN A 1 405 ? 4.098 11.765 -22.044 1.00 90.44 405 GLN A C 1
ATOM 3364 O O . GLN A 1 405 ? 4.880 11.044 -21.433 1.00 90.44 405 GLN A O 1
ATOM 3369 N N . CYS A 1 406 ? 3.691 11.491 -23.288 1.00 92.19 406 CYS A N 1
ATOM 3370 C CA . CYS A 1 406 ? 4.140 10.337 -24.074 1.00 92.19 406 CYS A CA 1
ATOM 3371 C C . CYS A 1 406 ? 5.465 10.625 -24.806 1.00 92.19 406 CYS A C 1
ATOM 3373 O O . CYS A 1 406 ? 5.508 10.713 -26.039 1.00 92.19 406 CYS A O 1
ATOM 3375 N N . ARG A 1 407 ? 6.535 10.862 -24.038 1.00 92.94 407 ARG A N 1
ATOM 3376 C CA . ARG A 1 407 ? 7.834 11.331 -24.546 1.00 92.94 407 ARG A CA 1
ATOM 3377 C C . ARG A 1 407 ? 8.564 10.230 -25.309 1.00 92.94 407 ARG A C 1
ATOM 3379 O O . ARG A 1 407 ? 9.076 10.475 -26.402 1.00 92.94 407 ARG A O 1
ATOM 3386 N N . GLU A 1 408 ? 8.605 9.029 -24.746 1.00 94.25 408 GLU A N 1
ATOM 3387 C CA . GLU A 1 408 ? 9.333 7.901 -25.320 1.00 94.25 408 GLU A CA 1
ATOM 3388 C C . GLU A 1 408 ? 8.577 7.310 -26.510 1.00 94.25 408 GLU A C 1
ATOM 3390 O O . GLU A 1 408 ? 9.191 7.037 -27.540 1.00 94.25 408 GLU A O 1
ATOM 3395 N N . VAL A 1 409 ? 7.244 7.224 -26.448 1.00 94.31 409 VAL A N 1
ATOM 3396 C CA . VAL A 1 409 ? 6.434 6.834 -27.614 1.00 94.31 409 VAL A CA 1
ATOM 3397 C C . VAL A 1 409 ? 6.667 7.793 -28.787 1.00 94.31 409 VAL A C 1
ATOM 3399 O O . VAL A 1 409 ? 6.974 7.349 -29.893 1.00 94.31 409 VAL A O 1
ATOM 3402 N N . ARG A 1 410 ? 6.618 9.113 -28.554 1.00 94.25 410 ARG A N 1
ATOM 3403 C CA . ARG A 1 410 ? 6.832 10.129 -29.604 1.00 94.25 410 ARG A CA 1
ATOM 3404 C C . ARG A 1 410 ? 8.230 10.068 -30.226 1.00 94.25 410 ARG A C 1
ATOM 3406 O O . ARG A 1 410 ? 8.385 10.374 -31.404 1.00 94.25 410 ARG A O 1
ATOM 3413 N N . LYS A 1 411 ? 9.246 9.653 -29.462 1.00 92.69 411 LYS A N 1
ATOM 3414 C CA . LYS A 1 411 ? 10.620 9.470 -29.959 1.00 92.69 411 LYS A CA 1
ATOM 3415 C C . LYS A 1 411 ? 10.710 8.368 -31.020 1.00 92.69 411 LYS A C 1
ATOM 3417 O O . LYS A 1 411 ? 11.466 8.520 -31.976 1.00 92.69 411 LYS A O 1
ATOM 3422 N N . TYR A 1 412 ? 9.970 7.272 -30.852 1.00 93.12 412 TYR A N 1
ATOM 3423 C CA . TYR A 1 412 ? 9.995 6.137 -31.783 1.00 93.12 412 TYR A CA 1
ATOM 3424 C C . TYR A 1 412 ? 8.932 6.212 -32.879 1.00 93.12 412 TYR A C 1
ATOM 3426 O O . TYR A 1 412 ? 9.117 5.588 -33.921 1.00 93.12 412 TYR A O 1
ATOM 3434 N N . PHE A 1 413 ? 7.866 6.980 -32.656 1.00 93.38 413 PHE A N 1
ATOM 3435 C CA . PHE A 1 413 ? 6.770 7.200 -33.596 1.00 93.38 413 PHE A CA 1
ATOM 3436 C C . PHE A 1 413 ? 6.552 8.712 -33.776 1.00 93.38 413 PHE A C 1
ATOM 3438 O O . PHE A 1 413 ? 5.634 9.280 -33.183 1.00 93.38 413 PHE A O 1
ATOM 3445 N N . PRO A 1 414 ? 7.429 9.406 -34.530 1.00 91.44 414 PRO A N 1
ATOM 3446 C CA . PRO A 1 414 ? 7.363 10.861 -34.689 1.00 91.44 414 PRO A CA 1
ATOM 3447 C C . PRO A 1 414 ? 6.271 11.317 -35.666 1.00 91.44 414 PRO A C 1
ATOM 3449 O O . PRO A 1 414 ? 5.907 12.492 -35.669 1.00 91.44 414 PRO A O 1
ATOM 3452 N N . ASN A 1 415 ? 5.763 10.418 -36.515 1.00 93.81 415 ASN A N 1
ATOM 3453 C CA . ASN A 1 415 ? 4.644 10.707 -37.403 1.00 93.81 415 ASN A CA 1
ATOM 3454 C C . ASN A 1 415 ? 3.358 10.883 -36.575 1.00 93.81 415 ASN A C 1
ATOM 3456 O O . ASN A 1 415 ? 3.034 10.035 -35.749 1.00 93.81 415 ASN A O 1
ATOM 3460 N N . GLU A 1 416 ? 2.615 11.972 -36.791 1.00 91.44 416 GLU A N 1
ATOM 3461 C CA . GLU A 1 416 ? 1.436 12.296 -35.972 1.00 91.44 416 GLU A CA 1
ATOM 3462 C C . GLU A 1 416 ? 0.291 11.282 -36.110 1.00 91.44 416 GLU A C 1
ATOM 3464 O O . GLU A 1 416 ? -0.418 11.036 -35.136 1.00 91.44 416 GLU A O 1
ATOM 3469 N N . GLU A 1 417 ? 0.107 10.661 -37.276 1.00 90.62 417 GLU A N 1
ATOM 3470 C CA . GLU A 1 417 ? -0.929 9.638 -37.459 1.00 90.62 417 GLU A CA 1
ATOM 3471 C C . GLU A 1 417 ? -0.539 8.333 -36.750 1.00 90.62 417 GLU A C 1
ATOM 3473 O O . GLU A 1 417 ? -1.345 7.771 -36.011 1.00 90.62 417 GLU A O 1
ATOM 3478 N N . GLU A 1 418 ? 0.721 7.904 -36.873 1.00 91.25 418 GLU A N 1
ATOM 3479 C CA . GLU A 1 418 ? 1.256 6.745 -36.139 1.00 91.25 418 GLU A CA 1
ATOM 3480 C C . GLU A 1 418 ? 1.195 6.961 -34.623 1.00 91.25 418 GLU A C 1
ATOM 3482 O O . GLU A 1 418 ? 0.719 6.101 -33.880 1.00 91.25 418 GLU A O 1
ATOM 3487 N N . PHE A 1 419 ? 1.619 8.141 -34.162 1.00 92.81 419 PHE A N 1
ATOM 3488 C CA . PHE A 1 419 ? 1.627 8.510 -32.752 1.00 92.81 419 PHE A CA 1
ATOM 3489 C C . PHE A 1 419 ? 0.228 8.467 -32.137 1.00 92.81 419 PHE A C 1
ATOM 3491 O O . PHE A 1 419 ? 0.053 7.915 -31.051 1.00 92.81 419 PHE A O 1
ATOM 3498 N N . LYS A 1 420 ? -0.782 9.030 -32.816 1.00 90.06 420 LYS A N 1
ATOM 3499 C CA . LYS A 1 420 ? -2.169 9.031 -32.321 1.00 90.06 420 LYS A CA 1
ATOM 3500 C C . LYS A 1 420 ? -2.690 7.618 -32.080 1.00 90.06 420 LYS A C 1
ATOM 3502 O O . LYS A 1 420 ? -3.398 7.403 -31.101 1.00 90.06 420 LYS A O 1
ATOM 3507 N N . VAL A 1 421 ? -2.339 6.675 -32.955 1.00 88.69 421 VAL A N 1
ATOM 3508 C CA . VAL A 1 421 ? -2.820 5.293 -32.868 1.00 88.69 421 VAL A CA 1
ATOM 3509 C C . VAL A 1 421 ? -2.046 4.493 -31.812 1.00 88.69 421 VAL A C 1
ATOM 3511 O O . VAL A 1 421 ? -2.669 3.816 -31.000 1.00 88.69 421 VAL A O 1
ATOM 3514 N N . ILE A 1 422 ? -0.714 4.610 -31.771 1.00 90.88 422 ILE A N 1
ATOM 3515 C CA . ILE A 1 422 ? 0.166 3.866 -30.842 1.00 90.88 422 ILE A CA 1
ATOM 3516 C C . ILE A 1 422 ? 0.074 4.361 -29.394 1.00 90.88 422 ILE A C 1
ATOM 3518 O O . ILE A 1 422 ? 0.386 3.644 -28.450 1.00 90.88 422 ILE A O 1
ATOM 3522 N N . ARG A 1 423 ? -0.392 5.591 -29.178 1.00 88.56 423 ARG A N 1
ATOM 3523 C CA . ARG A 1 423 ? -0.592 6.139 -27.832 1.00 88.56 423 ARG A CA 1
ATOM 3524 C C . ARG A 1 423 ? -1.678 5.413 -27.020 1.00 88.56 423 ARG A C 1
ATOM 3526 O O . ARG A 1 423 ? -1.781 5.624 -25.812 1.00 88.56 423 ARG A O 1
ATOM 3533 N N . MET A 1 424 ? -2.490 4.585 -27.669 1.00 85.56 424 MET A N 1
ATOM 3534 C CA . MET A 1 424 ? -3.471 3.710 -27.033 1.00 85.56 424 MET A CA 1
ATOM 3535 C C . MET A 1 424 ? -2.934 2.281 -26.974 1.00 85.56 424 MET A C 1
ATOM 3537 O O . MET A 1 424 ? -2.192 1.868 -27.863 1.00 85.56 424 MET A O 1
ATOM 3541 N N . LYS A 1 425 ? -3.351 1.498 -25.970 1.00 87.50 425 LYS A N 1
ATOM 3542 C CA . LYS A 1 425 ? -2.982 0.079 -25.931 1.00 87.50 425 LYS A CA 1
ATOM 3543 C C . LYS A 1 425 ? -3.469 -0.620 -27.205 1.00 87.50 425 LYS A C 1
ATOM 3545 O O . LYS A 1 425 ? -4.625 -0.464 -27.614 1.00 87.50 425 LYS A O 1
ATOM 3550 N N . GLY A 1 426 ? -2.563 -1.371 -27.828 1.00 85.88 426 GLY A N 1
ATOM 3551 C CA . GLY A 1 426 ? -2.858 -2.150 -29.022 1.00 85.88 426 GLY A CA 1
ATOM 3552 C C . GLY A 1 426 ? -3.857 -3.275 -28.746 1.00 85.88 426 GLY A C 1
ATOM 3553 O O . GLY A 1 426 ? -4.275 -3.516 -27.613 1.00 85.88 426 GLY A O 1
ATOM 3554 N N . VAL A 1 427 ? -4.228 -3.997 -29.796 1.00 90.06 427 VAL A N 1
ATOM 3555 C CA . VAL A 1 427 ? -5.096 -5.174 -29.708 1.00 90.06 427 VAL A CA 1
ATOM 3556 C C . VAL A 1 427 ? -4.337 -6.341 -30.308 1.00 90.06 427 VAL A C 1
ATOM 3558 O O . VAL A 1 427 ? -3.810 -6.204 -31.403 1.00 90.06 427 VAL A O 1
ATOM 3561 N N . PHE A 1 428 ? -4.302 -7.486 -29.634 1.00 91.38 428 PHE A N 1
ATOM 3562 C CA . PHE A 1 428 ? -3.588 -8.655 -30.137 1.00 91.38 428 PHE A CA 1
ATOM 3563 C C . PHE A 1 428 ? -4.450 -9.926 -30.054 1.00 91.38 428 PHE A C 1
ATOM 3565 O O . PHE A 1 428 ? -5.143 -10.116 -29.046 1.00 91.38 428 PHE A O 1
ATOM 3572 N N . PRO A 1 429 ? -4.460 -10.789 -31.091 1.00 91.56 429 PRO A N 1
ATOM 3573 C CA . PRO A 1 429 ? -5.289 -11.990 -31.126 1.00 91.56 429 PRO A CA 1
ATOM 3574 C C . PRO A 1 429 ? -4.605 -13.159 -30.393 1.00 91.56 429 PRO A C 1
ATOM 3576 O O . PRO A 1 429 ? -4.175 -14.128 -31.010 1.00 91.56 429 PRO A O 1
ATOM 3579 N N . TYR A 1 430 ? -4.504 -13.072 -29.063 1.00 88.38 430 TYR A N 1
ATOM 3580 C CA . TYR A 1 430 ? -3.767 -14.042 -28.234 1.00 88.38 430 TYR A CA 1
ATOM 3581 C C . TYR A 1 430 ? -4.166 -15.505 -28.474 1.00 88.38 430 TYR A C 1
ATOM 3583 O O . TYR A 1 430 ? -3.298 -16.342 -28.689 1.00 88.38 430 TYR A O 1
ATOM 3591 N N . SER A 1 431 ? -5.467 -15.814 -28.482 1.00 88.19 431 SER A N 1
ATOM 3592 C CA . SER A 1 431 ? -5.972 -17.183 -28.678 1.00 88.19 431 SER A CA 1
ATOM 3593 C C . SER A 1 431 ? -5.754 -17.729 -30.093 1.00 88.19 431 SER A C 1
ATOM 3595 O O . SER A 1 431 ? -5.792 -18.936 -30.283 1.00 88.19 431 SER A O 1
ATOM 3597 N N . TYR A 1 432 ? -5.515 -16.869 -31.088 1.00 91.06 432 TYR A N 1
ATOM 3598 C CA . TYR A 1 432 ? -5.221 -17.300 -32.458 1.00 91.06 432 TYR A CA 1
ATOM 3599 C C . TYR A 1 432 ? -3.754 -17.706 -32.649 1.00 91.06 432 TYR A C 1
ATOM 3601 O O . TYR A 1 432 ? -3.447 -18.507 -33.530 1.00 91.06 432 TYR A O 1
ATOM 3609 N N . VAL A 1 433 ? -2.840 -17.139 -31.854 1.00 91.06 433 VAL A N 1
ATOM 3610 C CA . VAL A 1 433 ? -1.394 -17.383 -31.954 1.00 91.06 433 VAL A CA 1
ATOM 3611 C C . VAL A 1 433 ? -1.027 -18.611 -31.116 1.00 91.06 433 VAL A C 1
ATOM 3613 O O . VAL A 1 433 ? -0.485 -18.515 -30.015 1.00 91.06 433 VAL A O 1
ATOM 3616 N N . ASP A 1 434 ? -1.357 -19.782 -31.659 1.00 90.81 434 ASP A N 1
ATOM 3617 C CA . ASP A 1 434 ? -1.171 -21.104 -31.042 1.00 90.81 434 ASP A CA 1
ATOM 3618 C C . ASP A 1 434 ? 0.114 -21.832 -31.478 1.00 90.81 434 ASP A C 1
ATOM 3620 O O . ASP A 1 434 ? 0.483 -22.859 -30.911 1.00 90.81 434 ASP A O 1
ATOM 3624 N N . SER A 1 435 ? 0.821 -21.297 -32.478 1.00 91.69 435 SER A N 1
ATOM 3625 C CA . SER A 1 435 ? 2.069 -21.849 -33.005 1.00 91.69 435 SER A CA 1
ATOM 3626 C C . SER A 1 435 ? 2.926 -20.770 -33.670 1.00 91.69 435 SER A C 1
ATOM 3628 O O . SER A 1 435 ? 2.421 -19.738 -34.115 1.00 91.69 435 SER A O 1
ATOM 3630 N N . PHE A 1 436 ? 4.231 -21.030 -33.819 1.00 92.06 436 PHE A N 1
ATOM 3631 C CA . PHE A 1 436 ? 5.149 -20.120 -34.520 1.00 92.06 436 PHE A CA 1
ATOM 3632 C C . PHE A 1 436 ? 4.712 -19.832 -35.962 1.00 92.06 436 PHE A C 1
ATOM 3634 O O . PHE A 1 436 ? 4.860 -18.707 -36.425 1.00 92.06 436 PHE A O 1
ATOM 3641 N N . SER A 1 437 ? 4.119 -20.815 -36.649 1.00 92.94 437 SER A N 1
ATOM 3642 C CA . SER A 1 437 ? 3.674 -20.662 -38.041 1.00 92.94 437 SER A CA 1
ATOM 3643 C C . SER A 1 437 ? 2.604 -19.581 -38.227 1.00 92.94 437 SER A C 1
ATOM 3645 O O . SER A 1 437 ? 2.564 -18.935 -39.269 1.00 92.94 437 SER A O 1
ATOM 3647 N N . LYS A 1 438 ? 1.782 -19.314 -37.200 1.00 93.25 438 LYS A N 1
ATOM 3648 C CA . LYS A 1 438 ? 0.775 -18.241 -37.229 1.00 93.25 438 LYS A CA 1
ATOM 3649 C C . LYS A 1 438 ? 1.393 -16.855 -37.327 1.00 93.25 438 LYS A C 1
ATOM 3651 O O . LYS A 1 438 ? 0.755 -15.939 -37.834 1.00 93.25 438 LYS A O 1
ATOM 3656 N N . LEU A 1 439 ? 2.629 -16.684 -36.862 1.00 93.56 439 LEU A N 1
ATOM 3657 C CA . LEU A 1 439 ? 3.340 -15.412 -36.968 1.00 93.56 439 LEU A CA 1
ATOM 3658 C C . LEU A 1 439 ? 3.719 -15.092 -38.422 1.00 93.56 439 LEU A C 1
ATOM 3660 O O . LEU A 1 439 ? 3.900 -13.922 -38.748 1.00 93.56 439 LEU A O 1
ATOM 3664 N N . ASP A 1 440 ? 3.776 -16.094 -39.300 1.00 95.38 440 ASP A N 1
ATOM 3665 C CA . ASP A 1 440 ? 4.056 -15.916 -40.727 1.00 95.38 440 ASP A CA 1
ATOM 3666 C C . ASP A 1 440 ? 2.790 -15.594 -41.547 1.00 95.38 440 ASP A C 1
ATOM 3668 O O . ASP A 1 440 ? 2.872 -15.362 -42.758 1.00 95.38 440 ASP A O 1
ATOM 3672 N N . ASP A 1 441 ? 1.610 -15.540 -40.910 1.00 94.69 441 ASP A N 1
ATOM 3673 C CA . ASP A 1 441 ? 0.354 -15.213 -41.584 1.00 94.69 441 ASP A CA 1
ATOM 3674 C C . ASP A 1 441 ? 0.431 -13.819 -42.218 1.00 94.69 441 ASP A C 1
ATOM 3676 O O . ASP A 1 441 ? 0.648 -12.807 -41.551 1.00 94.69 441 ASP A O 1
ATOM 3680 N N . THR A 1 442 ? 0.199 -13.758 -43.530 1.00 94.75 442 THR A N 1
ATOM 3681 C CA . THR A 1 442 ? 0.346 -12.530 -44.334 1.00 94.75 442 THR A CA 1
ATOM 3682 C C . THR A 1 442 ? -0.865 -11.597 -44.290 1.00 94.75 442 THR A C 1
ATOM 3684 O O . THR A 1 442 ? -0.948 -10.612 -45.027 1.00 94.75 442 THR A O 1
ATOM 3687 N N . LYS A 1 443 ? -1.852 -11.920 -43.453 1.00 93.31 443 LYS A N 1
ATOM 3688 C CA . LYS A 1 443 ? -3.084 -11.152 -43.268 1.00 93.31 443 LYS A CA 1
ATOM 3689 C C . LYS A 1 443 ? -3.435 -11.117 -41.791 1.00 93.31 443 LYS A C 1
ATOM 3691 O O . LYS A 1 443 ? -3.268 -12.115 -41.095 1.00 93.31 443 LYS A O 1
ATOM 3696 N N . LEU A 1 444 ? -4.000 -9.997 -41.345 1.00 92.94 444 LEU A N 1
ATOM 3697 C CA . LEU A 1 444 ? -4.591 -9.927 -40.016 1.00 92.94 444 LEU A CA 1
ATOM 3698 C C . LEU A 1 444 ? -5.759 -10.934 -39.921 1.00 92.94 444 LEU A C 1
ATOM 3700 O O . LEU A 1 444 ? -6.566 -10.996 -40.858 1.00 92.94 444 LEU A O 1
ATOM 3704 N N . PRO A 1 445 ? -5.878 -11.705 -38.824 1.00 93.50 445 PRO A N 1
ATOM 3705 C CA . PRO A 1 445 ? -6.973 -12.652 -38.643 1.00 93.50 445 PRO A CA 1
ATOM 3706 C C . PRO A 1 445 ? -8.357 -11.991 -38.774 1.00 93.50 445 PRO A C 1
ATOM 3708 O O . PRO A 1 445 ? -8.504 -10.794 -38.488 1.00 93.50 445 PRO A O 1
ATOM 3711 N N . PRO A 1 446 ? -9.396 -12.745 -39.184 1.00 93.12 446 PRO A N 1
ATOM 3712 C CA . PRO A 1 446 ? -10.772 -12.255 -39.135 1.00 93.12 446 PRO A CA 1
ATOM 3713 C C . PRO A 1 446 ? -11.173 -11.922 -37.691 1.00 93.12 446 PRO A C 1
ATOM 3715 O O . PRO A 1 446 ? -10.543 -12.392 -36.744 1.00 93.12 446 PRO A O 1
ATOM 3718 N N . ILE A 1 447 ? -12.239 -11.136 -37.515 1.00 92.44 447 ILE A N 1
ATOM 3719 C CA . ILE A 1 447 ? -12.694 -10.675 -36.191 1.00 92.44 447 ILE A CA 1
ATOM 3720 C C . ILE A 1 447 ? -12.928 -11.825 -35.195 1.00 92.44 447 ILE A C 1
ATOM 3722 O O . ILE A 1 447 ? -12.606 -11.689 -34.017 1.00 92.44 447 ILE A O 1
ATOM 3726 N N . ASP A 1 448 ? -13.384 -12.984 -35.675 1.00 90.62 448 ASP A N 1
ATOM 3727 C CA . ASP A 1 448 ? -13.588 -14.185 -34.855 1.00 90.62 448 ASP A CA 1
ATOM 3728 C C . ASP A 1 448 ? -12.272 -14.742 -34.282 1.00 90.62 448 ASP A C 1
ATOM 3730 O O . ASP A 1 448 ? -12.259 -15.323 -33.200 1.00 90.62 448 ASP A O 1
ATOM 3734 N N . GLY A 1 449 ? -11.141 -14.502 -34.955 1.00 88.69 449 GLY A N 1
ATOM 3735 C CA . GLY A 1 449 ? -9.803 -14.854 -34.470 1.00 88.69 449 GLY A CA 1
ATOM 3736 C C . GLY A 1 449 ? -9.337 -14.014 -33.275 1.00 88.69 449 GLY A C 1
ATOM 3737 O O . GLY A 1 449 ? -8.360 -14.361 -32.624 1.00 88.69 449 GLY A O 1
ATOM 3738 N N . PHE A 1 450 ? -10.035 -12.926 -32.942 1.00 91.62 450 PHE A N 1
ATOM 3739 C CA . PHE A 1 450 ? -9.763 -12.111 -31.753 1.00 91.62 450 PHE A CA 1
ATOM 3740 C C . PHE A 1 450 ? -10.620 -12.514 -30.543 1.00 91.62 450 PHE A C 1
ATOM 3742 O O . PHE A 1 450 ? -10.670 -11.784 -29.549 1.00 91.62 450 PHE A O 1
ATOM 3749 N N . TYR A 1 451 ? -11.316 -13.652 -30.607 1.00 88.69 451 TYR A N 1
ATOM 3750 C CA . TYR A 1 451 ? -12.089 -14.158 -29.480 1.00 88.69 451 TYR A CA 1
ATOM 3751 C C . TYR A 1 451 ? -11.188 -14.435 -28.268 1.00 88.69 451 TYR A C 1
ATOM 3753 O O . TYR A 1 451 ? -10.162 -15.103 -28.372 1.00 88.69 451 TYR A O 1
ATOM 3761 N N . ASN A 1 452 ? -11.571 -13.914 -27.102 1.00 83.25 452 ASN A N 1
ATOM 3762 C CA . ASN A 1 452 ? -10.816 -14.091 -25.869 1.00 83.25 452 ASN A CA 1
ATOM 3763 C C . ASN A 1 452 ? -11.338 -15.317 -25.112 1.00 83.25 452 ASN A C 1
ATOM 3765 O O . ASN A 1 452 ? -12.373 -15.238 -24.449 1.00 83.25 452 ASN A O 1
ATOM 3769 N N . GLU A 1 453 ? -10.611 -16.434 -25.157 1.00 80.38 453 GLU A N 1
ATOM 3770 C CA . GLU A 1 453 ? -11.029 -17.669 -24.477 1.00 80.38 453 GLU A CA 1
ATOM 3771 C C . GLU A 1 453 ? -11.068 -17.552 -22.946 1.00 80.38 453 GLU A C 1
ATOM 3773 O O . GLU A 1 453 ? -11.927 -18.157 -22.302 1.00 80.38 453 GLU A O 1
ATOM 3778 N N . LEU A 1 454 ? -10.186 -16.735 -22.356 1.00 75.56 454 LEU A N 1
ATOM 3779 C CA . LEU A 1 454 ? -10.114 -16.533 -20.903 1.00 75.56 454 LEU A CA 1
ATOM 3780 C C . LEU A 1 454 ? -11.350 -15.804 -20.364 1.00 75.56 454 LEU A C 1
ATOM 3782 O O . LEU A 1 454 ? -11.843 -16.134 -19.286 1.00 75.56 454 LEU A O 1
ATOM 3786 N N . ARG A 1 455 ? -11.844 -14.803 -21.099 1.00 79.75 455 ARG A N 1
ATOM 3787 C CA . ARG A 1 455 ? -13.038 -14.024 -20.732 1.00 79.75 455 ARG A CA 1
ATOM 3788 C C . ARG A 1 455 ? -14.320 -14.561 -21.356 1.00 79.75 455 ARG A C 1
ATOM 3790 O O . ARG A 1 455 ? -15.395 -14.207 -20.890 1.00 79.75 455 ARG A O 1
ATOM 3797 N N . LYS A 1 456 ? -14.205 -15.434 -22.361 1.00 83.12 456 LYS A N 1
ATOM 3798 C CA . LYS A 1 456 ? -15.309 -15.906 -23.207 1.00 83.12 456 LYS A CA 1
ATOM 3799 C C . LYS A 1 456 ? -16.073 -14.744 -23.846 1.00 83.12 456 LYS A C 1
ATOM 3801 O O . LYS A 1 456 ? -17.299 -14.686 -23.812 1.00 83.12 456 LYS A O 1
ATOM 3806 N N . GLU A 1 457 ? -15.320 -13.796 -24.396 1.00 87.94 457 GLU A N 1
ATOM 3807 C CA . GLU A 1 457 ? -15.841 -12.550 -24.960 1.00 87.94 457 GLU A CA 1
ATOM 3808 C C . GLU A 1 457 ? -15.290 -12.327 -26.373 1.00 87.94 457 GLU A C 1
ATOM 3810 O O . GLU A 1 457 ? -14.099 -12.524 -26.627 1.00 87.94 457 GLU A O 1
ATOM 3815 N N . ALA A 1 458 ? -16.155 -11.878 -27.285 1.00 88.62 458 ALA A N 1
ATOM 3816 C CA . ALA A 1 458 ? -15.744 -11.392 -28.597 1.00 88.62 458 ALA A CA 1
ATOM 3817 C C . ALA A 1 458 ? -15.153 -9.977 -28.490 1.00 88.62 458 ALA A C 1
ATOM 3819 O O . ALA A 1 458 ? -15.544 -9.180 -27.631 1.00 88.62 458 ALA A O 1
ATOM 3820 N N . ILE A 1 459 ? -14.231 -9.648 -29.393 1.00 90.62 459 ILE A N 1
ATOM 3821 C CA . ILE A 1 459 ? -13.700 -8.291 -29.514 1.00 90.62 459 ILE A CA 1
ATOM 3822 C C . ILE A 1 459 ? -14.800 -7.300 -29.932 1.00 90.62 459 ILE A C 1
ATOM 3824 O O . ILE A 1 459 ? -15.736 -7.636 -30.658 1.00 90.62 459 ILE A O 1
ATOM 3828 N N . LYS A 1 460 ? -14.677 -6.041 -29.505 1.00 91.06 460 LYS A N 1
ATOM 3829 C CA . LYS A 1 460 ? -15.543 -4.958 -29.984 1.00 91.06 460 LYS A CA 1
ATOM 3830 C C . LYS A 1 460 ? -15.160 -4.552 -31.407 1.00 91.06 460 LYS A C 1
ATOM 3832 O O . LYS A 1 460 ? -13.981 -4.406 -31.715 1.00 91.06 460 LYS A O 1
ATOM 3837 N N . GLN A 1 461 ? -16.160 -4.240 -32.229 1.00 90.81 461 GLN A N 1
ATOM 3838 C CA . GLN A 1 461 ? -15.970 -3.821 -33.623 1.00 90.81 461 GLN A CA 1
ATOM 3839 C C . GLN A 1 461 ? -14.936 -2.687 -33.783 1.00 90.81 461 GLN A C 1
ATOM 3841 O O . GLN A 1 461 ? -14.014 -2.804 -34.584 1.00 90.81 461 GLN A O 1
ATOM 3846 N N . GLY A 1 462 ? -15.028 -1.631 -32.967 1.00 89.62 462 GLY A N 1
ATOM 3847 C CA . GLY A 1 462 ? -14.089 -0.502 -33.035 1.00 89.62 462 GLY A CA 1
ATOM 3848 C C . GLY A 1 462 ? -12.643 -0.854 -32.650 1.00 89.62 462 GLY A C 1
ATOM 3849 O O . GLY A 1 462 ? -11.706 -0.263 -33.182 1.00 89.62 462 GLY A O 1
ATOM 3850 N N . ASP A 1 463 ? -12.437 -1.839 -31.769 1.00 90.00 463 ASP A N 1
ATOM 3851 C CA . ASP A 1 463 ? -11.093 -2.315 -31.415 1.00 90.00 463 ASP A CA 1
ATOM 3852 C C . ASP A 1 463 ? -10.472 -3.121 -32.571 1.00 90.00 463 ASP A C 1
ATOM 3854 O O . ASP A 1 463 ? -9.281 -2.975 -32.855 1.00 90.00 463 ASP A O 1
ATOM 3858 N N . TYR A 1 464 ? -11.281 -3.910 -33.289 1.00 93.06 464 TYR A N 1
ATOM 3859 C CA . TYR A 1 464 ? -10.845 -4.628 -34.491 1.00 93.06 464 TYR A CA 1
ATOM 3860 C C . TYR A 1 464 ? -10.529 -3.677 -35.658 1.00 93.06 464 TYR A C 1
ATOM 3862 O O . TYR A 1 464 ? -9.498 -3.813 -36.316 1.00 93.06 464 TYR A O 1
ATOM 3870 N N . GLU A 1 465 ? -11.358 -2.655 -35.880 1.00 92.94 465 GLU A N 1
ATOM 3871 C CA . GLU A 1 465 ? -11.093 -1.608 -36.878 1.00 92.94 465 GLU A CA 1
ATOM 3872 C C . GLU A 1 465 ? -9.791 -0.854 -36.583 1.00 92.94 465 GLU A C 1
ATOM 3874 O O . GLU A 1 465 ? -9.014 -0.570 -37.497 1.00 92.94 465 GLU A O 1
ATOM 3879 N N . ARG A 1 466 ? -9.494 -0.593 -35.302 1.00 91.00 466 ARG A N 1
ATOM 3880 C CA . ARG A 1 466 ? -8.201 -0.030 -34.896 1.00 91.00 466 ARG A CA 1
ATOM 3881 C C . ARG A 1 466 ? -7.048 -0.983 -35.211 1.00 91.00 466 ARG A C 1
ATOM 3883 O O . ARG A 1 466 ? -6.018 -0.520 -35.693 1.00 91.00 466 ARG A O 1
ATOM 3890 N N . ALA A 1 467 ? -7.204 -2.285 -34.970 1.00 92.75 467 ALA A N 1
ATOM 3891 C CA . ALA A 1 467 ? -6.186 -3.278 -35.315 1.00 92.75 467 ALA A CA 1
ATOM 3892 C C . ALA A 1 467 ? -5.890 -3.292 -36.827 1.00 92.75 467 ALA A C 1
ATOM 3894 O O . ALA A 1 467 ? -4.723 -3.260 -37.221 1.00 92.75 467 ALA A O 1
ATOM 3895 N N . LEU A 1 468 ? -6.932 -3.229 -37.666 1.00 93.81 468 LEU A N 1
ATOM 3896 C CA . LEU A 1 468 ? -6.801 -3.078 -39.121 1.00 93.81 468 LEU A CA 1
ATOM 3897 C C . LEU A 1 468 ? -6.112 -1.765 -39.509 1.00 93.81 468 LEU A C 1
ATOM 3899 O O . LEU A 1 468 ? -5.269 -1.754 -40.405 1.00 93.81 468 LEU A O 1
ATOM 3903 N N . ASN A 1 469 ? -6.443 -0.658 -38.841 1.00 93.38 469 ASN A N 1
ATOM 3904 C CA . ASN A 1 469 ? -5.784 0.623 -39.083 1.00 93.38 469 ASN A CA 1
ATOM 3905 C C . ASN A 1 469 ? -4.280 0.541 -38.781 1.00 93.38 469 ASN A C 1
ATOM 3907 O O . ASN A 1 469 ? -3.481 0.931 -39.623 1.00 93.38 469 ASN A O 1
ATOM 3911 N N . VAL A 1 470 ? -3.885 -0.034 -37.638 1.00 93.31 470 VAL A N 1
ATOM 3912 C CA . VAL A 1 470 ? -2.467 -0.260 -37.290 1.00 93.31 470 VAL A CA 1
ATOM 3913 C C . VAL A 1 470 ? -1.782 -1.118 -38.354 1.00 93.31 470 VAL A C 1
ATOM 3915 O O . VAL A 1 470 ? -0.747 -0.715 -38.879 1.00 93.31 470 VAL A O 1
ATOM 3918 N N . TRP A 1 471 ? -2.376 -2.257 -38.720 1.00 95.12 471 TRP A N 1
ATOM 3919 C CA . TRP A 1 471 ? -1.828 -3.153 -39.743 1.00 95.12 471 TRP A CA 1
ATOM 3920 C C . TRP A 1 471 ? -1.523 -2.415 -41.055 1.00 95.12 471 TRP A C 1
ATOM 3922 O O . TRP A 1 471 ? -0.431 -2.529 -41.612 1.00 95.12 471 TRP A O 1
ATOM 3932 N N . ASN A 1 472 ? -2.481 -1.614 -41.528 1.00 94.38 472 ASN A N 1
ATOM 3933 C CA . ASN A 1 472 ? -2.359 -0.879 -42.784 1.00 94.38 472 ASN A CA 1
ATOM 3934 C C . ASN A 1 472 ? -1.395 0.311 -42.680 1.00 94.38 472 ASN A C 1
ATOM 3936 O O . ASN A 1 472 ? -0.594 0.530 -43.589 1.00 94.38 472 ASN A O 1
ATOM 3940 N N . LEU A 1 473 ? -1.459 1.071 -41.583 1.00 94.19 473 LEU A N 1
ATOM 3941 C CA . LEU A 1 473 ? -0.652 2.271 -41.362 1.00 94.19 473 LEU A CA 1
ATOM 3942 C C . LEU A 1 473 ? 0.839 1.934 -41.303 1.00 94.19 473 LEU A C 1
ATOM 3944 O O . LEU A 1 473 ? 1.647 2.586 -41.963 1.00 94.19 473 LEU A O 1
ATOM 3948 N N . PHE A 1 474 ? 1.182 0.868 -40.579 1.00 93.56 474 PHE A N 1
ATOM 3949 C CA . PHE A 1 474 ? 2.554 0.382 -40.456 1.00 93.56 474 PHE A CA 1
ATOM 3950 C C . PHE A 1 474 ? 2.974 -0.573 -41.578 1.00 93.56 474 PHE A C 1
ATOM 3952 O O . PHE A 1 474 ? 4.124 -1.005 -41.608 1.00 93.56 474 PHE A O 1
ATOM 3959 N N . LYS A 1 475 ? 2.073 -0.860 -42.528 1.00 94.69 475 LYS A N 1
ATOM 3960 C CA . LYS A 1 475 ? 2.313 -1.732 -43.688 1.00 94.69 475 LYS A CA 1
ATOM 3961 C C . LYS A 1 475 ? 2.848 -3.111 -43.282 1.00 94.69 475 LYS A C 1
ATOM 3963 O O . LYS A 1 475 ? 3.768 -3.623 -43.920 1.00 94.69 475 LYS A O 1
ATOM 3968 N N . CYS A 1 476 ? 2.272 -3.688 -42.227 1.00 94.38 476 CYS A N 1
ATOM 3969 C CA . CYS A 1 476 ? 2.640 -5.014 -41.740 1.00 94.38 476 CYS A CA 1
ATOM 3970 C C . CYS A 1 476 ? 2.443 -6.054 -42.852 1.00 94.38 476 CYS A C 1
ATOM 3972 O O . CYS A 1 476 ? 1.376 -6.125 -43.466 1.00 94.38 476 CYS A O 1
ATOM 3974 N N . GLN A 1 477 ? 3.473 -6.856 -43.110 1.00 95.62 477 GLN A N 1
ATOM 3975 C CA . GLN A 1 477 ? 3.436 -7.949 -44.080 1.00 95.62 477 GLN A CA 1
ATOM 3976 C C . GLN A 1 477 ? 3.074 -9.279 -43.428 1.00 95.62 477 GLN A C 1
ATOM 3978 O O . GLN A 1 477 ? 2.547 -10.154 -44.107 1.00 95.62 477 GLN A O 1
ATOM 3983 N N . THR A 1 478 ? 3.361 -9.431 -42.133 1.00 96.81 478 THR A N 1
ATOM 3984 C CA . THR A 1 478 ? 3.127 -10.659 -41.362 1.00 96.81 478 THR A CA 1
ATOM 3985 C C . THR A 1 478 ? 2.542 -10.355 -39.982 1.00 96.81 478 THR A C 1
ATOM 3987 O O . THR A 1 478 ? 2.725 -9.259 -39.442 1.00 96.81 478 THR A O 1
ATOM 3990 N N . LEU A 1 479 ? 1.860 -11.334 -39.378 1.00 95.75 479 LEU A N 1
ATOM 3991 C CA . LEU A 1 479 ? 1.353 -11.228 -38.006 1.00 95.75 479 LEU A CA 1
ATOM 3992 C C . LEU A 1 479 ? 2.480 -11.051 -36.980 1.00 95.75 479 LEU A C 1
ATOM 3994 O O . LEU A 1 479 ? 2.300 -10.358 -35.980 1.00 95.75 479 LEU A O 1
ATOM 3998 N N . GLY A 1 480 ? 3.663 -11.594 -37.260 1.00 95.44 480 GLY A N 1
ATOM 3999 C CA . GLY A 1 480 ? 4.871 -11.341 -36.491 1.00 95.44 480 GLY A CA 1
ATOM 4000 C C . GLY A 1 480 ? 5.243 -9.858 -36.479 1.00 95.44 480 GLY A C 1
ATOM 4001 O O . GLY A 1 480 ? 5.459 -9.300 -35.409 1.00 95.44 480 GLY A O 1
ATOM 4002 N N . GLU A 1 481 ? 5.296 -9.188 -37.634 1.00 95.81 481 GLU A N 1
ATOM 4003 C CA . GLU A 1 481 ? 5.619 -7.749 -37.682 1.00 95.81 481 GLU A CA 1
ATOM 4004 C C . GLU A 1 481 ? 4.589 -6.902 -36.928 1.00 95.81 481 GLU A C 1
ATOM 4006 O O . GLU A 1 481 ? 4.944 -5.945 -36.239 1.00 95.81 481 GLU A O 1
ATOM 4011 N N . TYR A 1 482 ? 3.312 -7.281 -37.013 1.00 96.06 482 TYR A N 1
ATOM 4012 C CA . TYR A 1 482 ? 2.255 -6.670 -36.212 1.00 96.06 482 TYR A CA 1
ATOM 4013 C C . TYR A 1 482 ? 2.494 -6.865 -34.706 1.00 96.06 482 TYR A C 1
ATOM 4015 O O . TYR A 1 482 ? 2.379 -5.913 -33.930 1.00 96.06 482 TYR A O 1
ATOM 4023 N N . SER A 1 483 ? 2.892 -8.076 -34.300 1.00 95.19 483 SER A N 1
ATOM 4024 C CA . SER A 1 483 ? 3.275 -8.395 -32.923 1.00 95.19 483 SER A CA 1
ATOM 4025 C C . SER A 1 483 ? 4.460 -7.563 -32.430 1.00 95.19 483 SER A C 1
ATOM 4027 O O . SER A 1 483 ? 4.439 -7.111 -31.288 1.00 95.19 483 SER A O 1
ATOM 4029 N N . ASP A 1 484 ? 5.483 -7.336 -33.256 1.00 95.19 484 ASP A N 1
ATOM 4030 C CA . ASP A 1 484 ? 6.655 -6.545 -32.857 1.00 95.19 484 ASP A CA 1
ATOM 4031 C C . ASP A 1 484 ? 6.260 -5.092 -32.546 1.00 95.19 484 ASP A C 1
ATOM 4033 O O . ASP A 1 484 ? 6.749 -4.488 -31.588 1.00 95.19 484 ASP A O 1
ATOM 4037 N N . ILE A 1 485 ? 5.353 -4.521 -33.348 1.00 94.69 485 ILE A N 1
ATOM 4038 C CA . ILE A 1 485 ? 4.832 -3.163 -33.146 1.00 94.69 485 ILE A CA 1
ATOM 4039 C C . ILE A 1 485 ? 3.969 -3.104 -31.887 1.00 94.69 485 ILE A C 1
ATOM 4041 O O . ILE A 1 485 ? 4.117 -2.164 -31.101 1.00 94.69 485 ILE A O 1
ATOM 4045 N N . TYR A 1 486 ? 3.108 -4.104 -31.680 1.00 94.50 486 TYR A N 1
ATOM 4046 C CA . TYR A 1 486 ? 2.293 -4.238 -30.473 1.00 94.50 486 TYR A CA 1
ATOM 4047 C C . TYR A 1 486 ? 3.168 -4.248 -29.212 1.00 94.50 486 TYR A C 1
ATOM 4049 O O . TYR A 1 486 ? 3.011 -3.392 -28.339 1.00 94.50 486 TYR A O 1
ATOM 4057 N N . LEU A 1 487 ? 4.165 -5.131 -29.172 1.00 95.12 487 LEU A N 1
ATOM 4058 C CA . LEU A 1 487 ? 5.060 -5.290 -28.030 1.00 95.12 487 LEU A CA 1
ATOM 4059 C C . LEU A 1 487 ? 5.923 -4.040 -27.790 1.00 95.12 487 LEU A C 1
ATOM 4061 O O . LEU A 1 487 ? 6.104 -3.586 -26.657 1.00 95.12 487 LEU A O 1
ATOM 4065 N N . LYS A 1 488 ? 6.425 -3.420 -28.866 1.00 95.81 488 LYS A N 1
ATOM 4066 C CA . LYS A 1 488 ? 7.154 -2.147 -28.785 1.00 95.81 488 LYS A CA 1
ATOM 4067 C C . LYS A 1 488 ? 6.286 -1.029 -28.214 1.00 95.81 488 LYS A C 1
ATOM 4069 O O . LYS A 1 488 ? 6.772 -0.249 -27.395 1.00 95.81 488 LYS A O 1
ATOM 4074 N N . SER A 1 489 ? 5.028 -0.944 -28.641 1.00 94.38 489 SER A N 1
ATOM 4075 C CA . SER A 1 489 ? 4.059 0.014 -28.111 1.00 94.38 489 SER A CA 1
ATOM 4076 C C . SER A 1 489 ? 3.851 -0.192 -26.613 1.00 94.38 489 SER A C 1
ATOM 4078 O O . SER A 1 489 ? 3.964 0.765 -25.851 1.00 94.38 489 SER A O 1
ATOM 4080 N N . ASP A 1 490 ? 3.612 -1.428 -26.176 1.00 94.50 490 ASP A N 1
ATOM 4081 C CA . ASP A 1 490 ? 3.353 -1.747 -24.770 1.00 94.50 490 ASP A CA 1
ATOM 4082 C C . ASP A 1 490 ? 4.532 -1.375 -23.854 1.00 94.50 490 ASP A C 1
ATOM 4084 O O . ASP A 1 490 ? 4.336 -0.686 -22.848 1.00 94.50 490 ASP A O 1
ATOM 4088 N N . VAL A 1 491 ? 5.770 -1.707 -24.236 1.00 96.56 491 VAL A N 1
ATOM 4089 C CA . VAL A 1 491 ? 6.968 -1.346 -23.452 1.00 96.56 491 VAL A CA 1
ATOM 4090 C C . VAL A 1 491 ? 7.183 0.171 -23.381 1.00 96.56 491 VAL A C 1
ATOM 4092 O O . VAL A 1 491 ? 7.530 0.705 -22.320 1.00 96.56 491 VAL A O 1
ATOM 4095 N N . LEU A 1 492 ? 6.975 0.895 -24.484 1.00 96.69 492 LEU A N 1
ATOM 4096 C CA . LEU A 1 492 ? 7.133 2.354 -24.507 1.00 96.69 492 LEU A CA 1
ATOM 4097 C C . LEU A 1 492 ? 6.017 3.063 -23.730 1.00 96.69 492 LEU A C 1
ATOM 4099 O O . LEU A 1 492 ? 6.301 4.006 -22.991 1.00 96.69 492 LEU A O 1
ATOM 4103 N N . LEU A 1 493 ? 4.774 2.583 -23.820 1.00 96.00 493 LEU A N 1
ATOM 4104 C CA . LEU A 1 493 ? 3.659 3.082 -23.014 1.00 96.00 493 LEU A CA 1
ATOM 4105 C C . LEU A 1 493 ? 3.900 2.839 -21.526 1.00 96.00 493 LEU A C 1
ATOM 4107 O O . LEU A 1 493 ? 3.699 3.750 -20.725 1.00 96.00 493 LEU A O 1
ATOM 4111 N N . LEU A 1 494 ? 4.367 1.645 -21.147 1.00 96.19 494 LEU A N 1
ATOM 4112 C CA . LEU A 1 494 ? 4.735 1.343 -19.765 1.00 96.19 494 LEU A CA 1
ATOM 4113 C C . LEU A 1 494 ? 5.833 2.287 -19.265 1.00 96.19 494 LEU A C 1
ATOM 4115 O O . LEU A 1 494 ? 5.729 2.809 -18.154 1.00 96.19 494 LEU A O 1
ATOM 4119 N N . THR A 1 495 ? 6.849 2.534 -20.094 1.00 96.88 495 THR A N 1
ATOM 4120 C CA . THR A 1 495 ? 7.931 3.476 -19.787 1.00 96.88 495 THR A CA 1
ATOM 4121 C C . THR A 1 495 ? 7.377 4.874 -19.517 1.00 96.88 495 THR A C 1
ATOM 4123 O O . THR A 1 495 ? 7.649 5.442 -18.462 1.00 96.88 495 THR A O 1
ATOM 4126 N N . ASP A 1 496 ? 6.579 5.424 -20.438 1.00 95.56 496 ASP A N 1
ATOM 4127 C CA . ASP A 1 496 ? 6.012 6.766 -20.284 1.00 95.56 496 ASP A CA 1
ATOM 4128 C C . ASP A 1 496 ? 5.108 6.840 -19.045 1.00 95.56 496 ASP A C 1
ATOM 4130 O O . ASP A 1 496 ? 5.246 7.752 -18.230 1.00 95.56 496 ASP A O 1
ATOM 4134 N N . VAL A 1 497 ? 4.226 5.858 -18.835 1.00 94.25 497 VAL A N 1
ATOM 4135 C CA . VAL A 1 497 ? 3.352 5.798 -17.652 1.00 94.25 497 VAL A CA 1
ATOM 4136 C C . VAL A 1 497 ? 4.172 5.806 -16.358 1.00 94.25 497 VAL A C 1
ATOM 4138 O O . VAL A 1 497 ? 3.895 6.605 -15.458 1.00 94.25 497 VAL A O 1
ATOM 4141 N N . PHE A 1 498 ? 5.186 4.944 -16.246 1.00 95.31 498 PHE A N 1
ATOM 4142 C CA . PHE A 1 498 ? 5.949 4.807 -15.009 1.00 95.31 498 PHE A CA 1
ATOM 4143 C C . PHE A 1 498 ? 6.901 5.987 -14.768 1.00 95.31 498 PHE A C 1
ATOM 4145 O O . PHE A 1 498 ? 7.041 6.422 -13.627 1.00 95.31 498 PHE A O 1
ATOM 4152 N N . GLU A 1 499 ? 7.518 6.563 -15.804 1.00 95.38 499 GLU A N 1
ATOM 4153 C CA . GLU A 1 499 ? 8.362 7.756 -15.647 1.00 95.38 499 GLU A CA 1
ATOM 4154 C C . GLU A 1 499 ? 7.534 8.998 -15.270 1.00 95.38 499 GLU A C 1
ATOM 4156 O O . GLU A 1 499 ? 7.966 9.775 -14.417 1.00 95.38 499 GLU A O 1
ATOM 4161 N N . ASN A 1 500 ? 6.311 9.158 -15.794 1.00 92.94 500 ASN A N 1
ATOM 4162 C CA . ASN A 1 500 ? 5.400 10.213 -15.325 1.00 92.94 500 ASN A CA 1
ATOM 4163 C C . ASN A 1 500 ? 5.009 9.995 -13.854 1.00 92.94 500 ASN A C 1
ATOM 4165 O O . ASN A 1 500 ? 5.083 10.914 -13.038 1.00 92.94 500 ASN A O 1
ATOM 4169 N N . PHE A 1 501 ? 4.662 8.761 -13.479 1.00 92.75 501 PHE A N 1
ATOM 4170 C CA . PHE A 1 501 ? 4.399 8.392 -12.086 1.00 92.75 501 PHE A CA 1
ATOM 4171 C C . PHE A 1 501 ? 5.588 8.702 -11.162 1.00 92.75 501 PHE A C 1
ATOM 4173 O O . PHE A 1 501 ? 5.435 9.210 -10.044 1.00 92.75 501 PHE A O 1
ATOM 4180 N N . ARG A 1 502 ? 6.795 8.425 -11.645 1.00 94.62 502 ARG A N 1
ATOM 4181 C CA . ARG A 1 502 ? 8.045 8.697 -10.951 1.00 94.62 502 ARG A CA 1
ATOM 4182 C C . ARG A 1 502 ? 8.279 10.188 -10.740 1.00 94.62 502 ARG A C 1
ATOM 4184 O O . ARG A 1 502 ? 8.669 10.578 -9.639 1.00 94.62 502 ARG A O 1
ATOM 4191 N N . GLU A 1 503 ? 8.008 11.016 -11.747 1.00 93.00 503 GLU A N 1
ATOM 4192 C CA . GLU A 1 503 ? 8.053 12.478 -11.633 1.00 93.00 503 GLU A CA 1
ATOM 4193 C C . GLU A 1 503 ? 7.071 12.984 -10.569 1.00 93.00 503 GLU A C 1
ATOM 4195 O O . GLU A 1 503 ? 7.476 13.744 -9.687 1.00 93.00 503 GLU A O 1
ATOM 4200 N N . VAL A 1 504 ? 5.827 12.492 -10.566 1.00 92.12 504 VAL A N 1
ATOM 4201 C CA . VAL A 1 504 ? 4.814 12.849 -9.554 1.00 92.12 504 VAL A CA 1
ATOM 4202 C C . VAL A 1 504 ? 5.289 12.511 -8.134 1.00 92.12 504 VAL A C 1
ATOM 4204 O O . VAL A 1 504 ? 5.160 13.336 -7.222 1.00 92.12 504 VAL A O 1
ATOM 4207 N N . CYS A 1 505 ? 5.881 11.330 -7.928 1.00 95.06 505 CYS A N 1
ATOM 4208 C CA . CYS A 1 505 ? 6.405 10.916 -6.622 1.00 95.06 505 CYS A CA 1
ATOM 4209 C C . CYS A 1 505 ? 7.584 11.781 -6.157 1.00 95.06 505 CYS A C 1
ATOM 4211 O O . CYS A 1 505 ? 7.641 12.180 -4.990 1.00 95.06 505 CYS A O 1
ATOM 4213 N N . LEU A 1 506 ? 8.511 12.104 -7.061 1.00 94.75 506 LEU A N 1
ATOM 4214 C CA . LEU A 1 506 ? 9.659 12.954 -6.756 1.00 94.75 506 LEU A CA 1
ATOM 4215 C C . LEU A 1 506 ? 9.230 14.387 -6.433 1.00 94.75 506 LEU A C 1
ATOM 4217 O O . LEU A 1 506 ? 9.715 14.956 -5.461 1.00 94.75 506 LEU A O 1
ATOM 4221 N N . GLN A 1 507 ? 8.290 14.953 -7.189 1.00 93.69 507 GLN A N 1
ATOM 4222 C CA . GLN A 1 507 ? 7.775 16.300 -6.935 1.00 93.69 507 GLN A CA 1
ATOM 4223 C C . GLN A 1 507 ? 6.959 16.380 -5.641 1.00 93.69 507 GLN A C 1
ATOM 4225 O O . GLN A 1 507 ? 7.023 17.383 -4.935 1.00 93.69 507 GLN A O 1
ATOM 4230 N N . THR A 1 508 ? 6.186 15.338 -5.319 1.00 94.44 508 THR A N 1
ATOM 4231 C CA . THR A 1 508 ? 5.280 15.366 -4.161 1.00 94.44 508 THR A CA 1
ATOM 4232 C C . THR A 1 508 ? 5.970 14.959 -2.862 1.00 94.44 508 THR A C 1
ATOM 4234 O O . THR A 1 508 ? 5.779 15.609 -1.838 1.00 94.44 508 THR A O 1
ATOM 4237 N N . TYR A 1 509 ? 6.773 13.893 -2.887 1.00 95.44 509 TYR A N 1
ATOM 4238 C CA . TYR A 1 509 ? 7.377 13.309 -1.685 1.00 95.44 509 TYR A CA 1
ATOM 4239 C C . TYR A 1 509 ? 8.901 13.447 -1.651 1.00 95.44 509 TYR A C 1
ATOM 4241 O O . TYR A 1 509 ? 9.518 13.215 -0.609 1.00 95.44 509 TYR A O 1
ATOM 4249 N N . GLY A 1 510 ? 9.547 13.802 -2.767 1.00 95.44 510 GLY A N 1
ATOM 4250 C CA . GLY A 1 510 ? 11.006 13.807 -2.885 1.00 95.44 510 GLY A CA 1
ATOM 4251 C C . GLY A 1 510 ? 11.610 12.421 -2.669 1.00 95.44 510 GLY A C 1
ATOM 4252 O O . GLY A 1 510 ? 12.641 12.316 -2.007 1.00 95.44 510 GLY A O 1
ATOM 4253 N N . LEU A 1 511 ? 10.921 11.372 -3.126 1.00 96.69 511 LEU A N 1
ATOM 4254 C CA . LEU A 1 511 ? 11.330 9.971 -3.038 1.00 96.69 511 LEU A CA 1
ATOM 4255 C C . LEU A 1 511 ? 11.122 9.307 -4.399 1.00 96.69 511 LEU A C 1
ATOM 4257 O O . LEU A 1 511 ? 10.076 9.491 -5.022 1.00 96.69 511 LEU A O 1
ATOM 4261 N N . ASP A 1 512 ? 12.106 8.533 -4.849 1.00 97.00 512 ASP A N 1
ATOM 4262 C CA . ASP A 1 512 ? 12.017 7.826 -6.125 1.00 97.00 512 ASP A CA 1
ATOM 4263 C C . ASP A 1 512 ? 11.336 6.456 -5.943 1.00 97.00 512 ASP A C 1
ATOM 4265 O O . ASP A 1 512 ? 11.889 5.608 -5.234 1.00 97.00 512 ASP A O 1
ATOM 4269 N N . PRO A 1 513 ? 10.187 6.172 -6.589 1.00 96.19 513 PRO A N 1
ATOM 4270 C CA . PRO A 1 513 ? 9.538 4.863 -6.513 1.00 96.19 513 PRO A CA 1
ATOM 4271 C C . PRO A 1 513 ? 10.435 3.706 -6.971 1.00 96.19 513 PRO A C 1
ATOM 4273 O O . PRO A 1 513 ? 10.284 2.600 -6.454 1.00 96.19 513 PRO A O 1
ATOM 4276 N N . CYS A 1 514 ? 11.415 3.948 -7.851 1.00 96.69 514 CYS A N 1
ATOM 4277 C CA . CYS A 1 514 ? 12.369 2.928 -8.311 1.00 96.69 514 CYS A CA 1
ATOM 4278 C C . CYS A 1 514 ? 13.284 2.392 -7.191 1.00 96.69 514 CYS A C 1
ATOM 4280 O O . CYS A 1 514 ? 13.949 1.370 -7.358 1.00 96.69 514 CYS A O 1
ATOM 4282 N N . GLN A 1 515 ? 13.329 3.066 -6.037 1.00 95.81 515 GLN A N 1
ATOM 4283 C CA . GLN A 1 515 ? 14.060 2.621 -4.846 1.00 95.81 515 GLN A CA 1
ATOM 4284 C C . GLN A 1 515 ? 13.272 1.613 -3.994 1.00 95.81 515 GLN A C 1
ATOM 4286 O O . GLN A 1 515 ? 13.826 1.001 -3.073 1.00 95.81 515 GLN A O 1
ATOM 4291 N N . TYR A 1 516 ? 11.981 1.440 -4.282 1.00 95.31 516 TYR A N 1
ATOM 4292 C CA . TYR A 1 516 ? 11.044 0.646 -3.498 1.00 95.31 516 TYR A CA 1
ATOM 4293 C C . TYR A 1 516 ? 10.609 -0.609 -4.258 1.00 95.31 516 TYR A C 1
ATOM 4295 O O . TYR A 1 516 ? 10.773 -0.724 -5.465 1.00 95.31 516 TYR A O 1
ATOM 4303 N N . PHE A 1 517 ? 10.027 -1.563 -3.530 1.00 91.81 517 PHE A N 1
ATOM 4304 C CA . PHE A 1 517 ? 9.441 -2.773 -4.120 1.00 91.81 517 PHE A CA 1
ATOM 4305 C C . PHE A 1 517 ? 7.928 -2.657 -4.355 1.00 91.81 517 PHE A C 1
ATOM 4307 O O . PHE A 1 517 ? 7.372 -3.430 -5.125 1.00 91.81 517 PHE A O 1
ATOM 4314 N N . THR A 1 518 ? 7.242 -1.755 -3.640 1.00 91.94 518 THR A N 1
ATOM 4315 C CA . THR A 1 518 ? 5.773 -1.620 -3.673 1.00 91.94 518 THR A CA 1
ATOM 4316 C C . THR A 1 518 ? 5.346 -0.200 -3.281 1.00 91.94 518 THR A C 1
ATOM 4318 O O . THR A 1 518 ? 6.051 0.434 -2.484 1.00 91.94 518 THR A O 1
ATOM 4321 N N . ALA A 1 519 ? 4.169 0.258 -3.731 1.00 92.19 519 ALA A N 1
ATOM 4322 C CA . ALA A 1 519 ? 3.590 1.535 -3.294 1.00 92.19 519 ALA A CA 1
ATOM 4323 C C . ALA A 1 519 ? 3.395 1.637 -1.766 1.00 92.19 519 ALA A C 1
ATOM 4325 O O . ALA A 1 519 ? 3.738 2.679 -1.213 1.00 92.19 519 ALA A O 1
ATOM 4326 N N . PRO A 1 520 ? 2.961 0.587 -1.032 1.00 92.25 520 PRO A N 1
ATOM 4327 C CA . PRO A 1 520 ? 2.859 0.669 0.424 1.00 92.25 520 PRO A CA 1
ATOM 4328 C C . PRO A 1 520 ? 4.165 0.980 1.154 1.00 92.25 520 PRO A C 1
ATOM 4330 O O . PRO A 1 520 ? 4.161 1.702 2.146 1.00 92.25 520 PRO A O 1
ATOM 4333 N N . SER A 1 521 ? 5.296 0.462 0.670 1.00 92.62 521 SER A N 1
ATOM 4334 C CA . SER A 1 521 ? 6.600 0.800 1.254 1.00 92.62 521 SER A CA 1
ATOM 4335 C C . SER A 1 521 ? 7.013 2.244 0.950 1.00 92.62 521 SER A C 1
ATOM 4337 O O . SER A 1 521 ? 7.599 2.886 1.816 1.00 92.62 521 SER A O 1
ATOM 4339 N N . LEU A 1 522 ? 6.704 2.749 -0.251 1.00 95.69 522 LEU A N 1
ATOM 4340 C CA . LEU A 1 522 ? 6.931 4.148 -0.627 1.00 95.69 522 LEU A CA 1
ATOM 4341 C C . LEU A 1 522 ? 6.069 5.096 0.215 1.00 95.69 522 LEU A C 1
ATOM 4343 O O . LEU A 1 522 ? 6.585 6.052 0.778 1.00 95.69 522 LEU A O 1
ATOM 4347 N N . SER A 1 523 ? 4.774 4.804 0.327 1.00 95.38 523 SER A N 1
ATOM 4348 C CA . SER A 1 523 ? 3.803 5.593 1.089 1.00 95.38 523 SER A CA 1
ATOM 4349 C C . SER A 1 523 ? 4.189 5.714 2.562 1.00 95.38 523 SER A C 1
ATOM 4351 O O . SER A 1 523 ? 4.186 6.815 3.104 1.00 95.38 523 SER A O 1
ATOM 4353 N N . PHE A 1 524 ? 4.606 4.616 3.197 1.00 95.56 524 PHE A N 1
ATOM 4354 C CA . PHE A 1 524 ? 5.000 4.649 4.603 1.00 95.56 524 PHE A CA 1
ATOM 4355 C C . PHE A 1 524 ? 6.261 5.492 4.846 1.00 95.56 524 PHE A C 1
ATOM 4357 O O . PHE A 1 524 ? 6.293 6.293 5.777 1.00 95.56 524 PHE A O 1
ATOM 4364 N N . ASP A 1 525 ? 7.276 5.373 3.985 1.00 96.06 525 ASP A N 1
ATOM 4365 C CA . ASP A 1 525 ? 8.462 6.237 4.046 1.00 96.06 525 ASP A CA 1
ATOM 4366 C C . ASP A 1 525 ? 8.112 7.706 3.766 1.00 96.06 525 ASP A C 1
ATOM 4368 O O . ASP A 1 525 ? 8.633 8.591 4.440 1.00 96.06 525 ASP A O 1
ATOM 4372 N N . ALA A 1 526 ? 7.224 7.969 2.800 1.00 96.81 526 ALA A N 1
ATOM 4373 C CA . ALA A 1 526 ? 6.743 9.312 2.498 1.00 96.81 526 ALA A CA 1
ATOM 4374 C C . ALA A 1 526 ? 6.018 9.922 3.704 1.00 96.81 526 ALA A C 1
ATOM 4376 O O . ALA A 1 526 ? 6.309 11.056 4.065 1.00 96.81 526 ALA A O 1
ATOM 4377 N N . ALA A 1 527 ? 5.156 9.160 4.383 1.00 96.62 527 ALA A N 1
ATOM 4378 C CA . ALA A 1 527 ? 4.475 9.605 5.593 1.00 96.62 527 ALA A CA 1
ATOM 4379 C C . ALA A 1 527 ? 5.467 9.932 6.719 1.00 96.62 527 ALA A C 1
ATOM 4381 O O . ALA A 1 527 ? 5.394 11.015 7.296 1.00 96.62 527 ALA A O 1
ATOM 4382 N N . LEU A 1 528 ? 6.441 9.056 6.995 1.00 95.62 528 LEU A N 1
ATOM 4383 C CA . LEU A 1 528 ? 7.475 9.321 8.005 1.00 95.62 528 LEU A CA 1
ATOM 4384 C C . LEU A 1 528 ? 8.332 10.546 7.651 1.00 95.62 528 LEU A C 1
ATOM 4386 O O . LEU A 1 528 ? 8.678 11.322 8.536 1.00 95.62 528 LEU A O 1
ATOM 4390 N N . LYS A 1 529 ? 8.664 10.736 6.367 1.00 94.88 529 LYS A N 1
ATOM 4391 C CA . LYS A 1 529 ? 9.463 11.874 5.897 1.00 94.88 529 LYS A CA 1
ATOM 4392 C C . LYS A 1 529 ? 8.687 13.189 5.974 1.00 94.88 529 LYS A C 1
ATOM 4394 O O . LYS A 1 529 ? 9.217 14.172 6.466 1.00 94.88 529 LYS A O 1
ATOM 4399 N N . THR A 1 530 ? 7.445 13.218 5.492 1.00 94.81 530 THR A N 1
ATOM 4400 C CA . THR A 1 530 ? 6.603 14.425 5.478 1.00 94.81 530 THR A CA 1
ATOM 4401 C C . THR A 1 530 ? 6.265 14.904 6.888 1.00 94.81 530 THR A C 1
ATOM 4403 O O . THR A 1 530 ? 6.133 16.103 7.111 1.00 94.81 530 THR A O 1
ATOM 4406 N N . THR A 1 531 ? 6.107 13.977 7.832 1.00 95.19 531 THR A N 1
ATOM 4407 C CA . THR A 1 531 ? 5.696 14.291 9.209 1.00 95.19 531 THR A CA 1
ATOM 4408 C C . THR A 1 531 ? 6.875 14.470 10.161 1.00 95.19 531 THR A C 1
ATOM 4410 O O . THR A 1 531 ? 6.694 15.025 11.242 1.00 95.19 531 THR A O 1
ATOM 4413 N N . SER A 1 532 ? 8.069 13.996 9.782 1.00 93.44 532 SER A N 1
ATOM 4414 C CA . SER A 1 532 ? 9.269 13.950 10.631 1.00 93.44 532 SER A CA 1
ATOM 4415 C C . SER A 1 532 ? 9.026 13.297 11.999 1.00 93.44 532 SER A C 1
ATOM 4417 O O . SER A 1 532 ? 9.716 13.604 12.970 1.00 93.44 532 SER A O 1
ATOM 4419 N N . ILE A 1 533 ? 8.031 12.408 12.088 1.00 95.06 533 ILE A N 1
ATOM 4420 C CA . ILE A 1 533 ? 7.629 11.779 13.344 1.00 95.06 533 ILE A CA 1
ATOM 4421 C C . ILE A 1 533 ? 8.649 10.726 13.789 1.00 95.06 533 ILE A C 1
ATOM 4423 O O . ILE A 1 533 ? 9.212 9.983 12.977 1.00 95.06 533 ILE A O 1
ATOM 4427 N N . GLU A 1 534 ? 8.823 10.613 15.102 1.00 94.50 534 GLU A N 1
ATOM 4428 C CA . GLU A 1 534 ? 9.515 9.502 15.745 1.00 94.50 534 GLU A CA 1
ATOM 4429 C C . GLU A 1 534 ? 8.489 8.668 16.521 1.00 94.50 534 GLU A C 1
ATOM 4431 O O . GLU A 1 534 ? 7.826 9.161 17.433 1.00 94.50 534 GLU A O 1
ATOM 4436 N N . LEU A 1 535 ? 8.327 7.402 16.133 1.00 95.56 535 LEU A N 1
ATOM 4437 C CA . LEU A 1 535 ? 7.384 6.473 16.753 1.00 95.56 535 LEU A CA 1
ATOM 4438 C C . LEU A 1 535 ? 8.133 5.484 17.644 1.00 95.56 535 LEU A C 1
ATOM 4440 O O . LEU A 1 535 ? 9.012 4.765 17.165 1.00 95.56 535 LEU A O 1
ATOM 4444 N N . LYS A 1 536 ? 7.755 5.382 18.920 1.00 95.19 536 LYS A N 1
ATOM 4445 C CA . LYS A 1 536 ? 8.297 4.357 19.820 1.00 95.19 536 LYS A CA 1
ATOM 4446 C C . LYS A 1 536 ? 7.626 3.019 19.516 1.00 95.19 536 LYS A C 1
ATOM 4448 O O . LYS A 1 536 ? 6.403 2.911 19.523 1.00 95.19 536 LYS A O 1
ATOM 4453 N N . LEU A 1 537 ? 8.408 1.998 19.215 1.00 93.62 537 LEU A N 1
ATOM 4454 C CA . LEU A 1 537 ? 7.960 0.627 19.012 1.00 93.62 537 LEU A CA 1
ATOM 4455 C C . LEU A 1 537 ? 7.770 -0.061 20.366 1.00 93.62 537 LEU A C 1
ATOM 4457 O O . LEU A 1 537 ? 8.454 0.250 21.341 1.00 93.62 537 LEU A O 1
ATOM 4461 N N . LEU A 1 538 ? 6.833 -1.007 20.414 1.00 90.38 538 LEU A N 1
ATOM 4462 C CA . LEU A 1 538 ? 6.565 -1.787 21.618 1.00 90.38 538 LEU A CA 1
ATOM 4463 C C . LEU A 1 538 ? 7.724 -2.751 21.876 1.00 90.38 538 LEU A C 1
ATOM 4465 O O . LEU A 1 538 ? 8.105 -3.521 20.994 1.00 90.38 538 LEU A O 1
ATOM 4469 N N . THR A 1 539 ? 8.260 -2.704 23.091 1.00 87.06 539 THR A N 1
ATOM 4470 C CA . THR A 1 539 ? 9.359 -3.567 23.543 1.00 87.06 539 THR A CA 1
ATOM 4471 C C . THR A 1 539 ? 8.861 -4.711 24.434 1.00 87.06 539 THR A C 1
ATOM 4473 O O . THR A 1 539 ? 9.511 -5.752 24.522 1.00 87.06 539 THR A O 1
ATOM 4476 N N . ASP A 1 540 ? 7.676 -4.548 25.031 1.00 85.06 540 ASP A N 1
ATOM 4477 C CA . ASP A 1 540 ? 6.979 -5.531 25.862 1.00 85.06 540 ASP A CA 1
ATOM 4478 C C . ASP A 1 540 ? 6.057 -6.428 25.011 1.00 85.06 540 ASP A C 1
ATOM 4480 O O . ASP A 1 540 ? 5.180 -5.952 24.280 1.00 85.06 540 ASP A O 1
ATOM 4484 N N . LEU A 1 541 ? 6.244 -7.748 25.123 1.00 83.50 541 LEU A N 1
ATOM 4485 C CA . LEU A 1 541 ? 5.426 -8.751 24.440 1.00 83.50 541 LEU A CA 1
ATOM 4486 C C . LEU A 1 541 ? 3.965 -8.740 24.895 1.00 83.50 541 LEU A C 1
ATOM 4488 O O . LEU A 1 541 ? 3.084 -8.963 24.066 1.00 83.50 541 LEU A O 1
ATOM 4492 N N . ASP A 1 542 ? 3.687 -8.469 26.170 1.00 85.12 542 ASP A N 1
ATOM 4493 C CA . ASP A 1 542 ? 2.316 -8.389 26.674 1.00 85.12 542 ASP A CA 1
ATOM 4494 C C . ASP A 1 542 ? 1.583 -7.202 26.042 1.00 85.12 542 ASP A C 1
ATOM 4496 O O . ASP A 1 542 ? 0.462 -7.362 25.568 1.00 85.12 542 ASP A O 1
ATOM 4500 N N . MET A 1 543 ? 2.242 -6.046 25.882 1.00 90.06 543 MET A N 1
ATOM 4501 C CA . MET A 1 543 ? 1.672 -4.916 25.133 1.00 90.06 543 MET A CA 1
ATOM 4502 C C . MET A 1 543 ? 1.426 -5.270 23.658 1.00 90.06 543 MET A C 1
ATOM 4504 O O . MET A 1 543 ? 0.380 -4.929 23.101 1.00 90.06 543 MET A O 1
ATOM 4508 N N . ILE A 1 544 ? 2.355 -5.984 23.009 1.00 89.00 544 ILE A N 1
ATOM 4509 C CA . ILE A 1 544 ? 2.177 -6.445 21.621 1.00 89.00 544 ILE A CA 1
ATOM 4510 C C . ILE A 1 544 ? 0.946 -7.348 21.514 1.00 89.00 544 ILE A C 1
ATOM 4512 O O . ILE A 1 544 ? 0.102 -7.150 20.636 1.00 89.00 544 ILE A O 1
ATOM 4516 N N . HIS A 1 545 ? 0.823 -8.331 22.406 1.00 86.00 545 HIS A N 1
ATOM 4517 C CA . HIS A 1 545 ? -0.338 -9.206 22.446 1.00 86.00 545 HIS A CA 1
ATOM 4518 C C . HIS A 1 545 ? -1.610 -8.422 22.757 1.00 86.00 545 HIS A C 1
ATOM 4520 O O . HIS A 1 545 ? -2.600 -8.620 22.063 1.00 86.00 545 HIS A O 1
ATOM 4526 N N . PHE A 1 546 ? -1.592 -7.506 23.718 1.00 90.38 546 PHE A N 1
ATOM 4527 C CA . PHE A 1 546 ? -2.724 -6.657 24.079 1.00 90.38 546 PHE A CA 1
ATOM 4528 C C . PHE A 1 546 ? -3.294 -5.906 22.866 1.00 90.38 546 PHE A C 1
ATOM 4530 O O . PHE A 1 546 ? -4.479 -6.045 22.562 1.00 90.38 546 PHE A O 1
ATOM 4537 N N . PHE A 1 547 ? -2.451 -5.223 22.082 1.00 93.50 547 PHE A N 1
ATOM 4538 C CA . PHE A 1 547 ? -2.904 -4.577 20.845 1.00 93.50 547 PHE A CA 1
ATOM 4539 C C . PHE A 1 547 ? -3.364 -5.586 19.785 1.00 93.50 547 PHE A C 1
ATOM 4541 O O . PHE A 1 547 ? -4.389 -5.365 19.145 1.00 93.50 547 PHE A O 1
ATOM 4548 N N . LYS A 1 548 ? -2.665 -6.720 19.611 1.00 88.75 548 LYS A N 1
ATOM 4549 C CA . LYS A 1 548 ? -3.085 -7.774 18.664 1.00 88.75 548 LYS A CA 1
ATOM 4550 C C . LYS A 1 548 ? -4.471 -8.338 18.984 1.00 88.75 548 LYS A C 1
ATOM 4552 O O . LYS A 1 548 ? -5.227 -8.583 18.052 1.00 88.75 548 LYS A O 1
ATOM 4557 N N . HIS A 1 549 ? -4.806 -8.525 20.261 1.00 87.06 549 HIS A N 1
ATOM 4558 C CA . HIS A 1 549 ? -6.130 -8.995 20.684 1.00 87.06 549 HIS A CA 1
ATOM 4559 C C . HIS A 1 549 ? -7.219 -7.934 20.458 1.00 87.06 549 HIS A C 1
ATOM 4561 O O . HIS A 1 549 ? -8.360 -8.286 20.171 1.00 87.06 549 HIS A O 1
ATOM 4567 N N . GLY A 1 550 ? -6.878 -6.644 20.554 1.00 90.50 550 GLY A N 1
ATOM 4568 C CA . GLY A 1 550 ? -7.813 -5.545 20.294 1.00 90.50 550 GLY A CA 1
ATOM 4569 C C . GLY A 1 550 ? -8.056 -5.237 18.816 1.00 90.50 550 GLY A C 1
ATOM 4570 O O . GLY A 1 550 ? -9.043 -4.584 18.480 1.00 90.50 550 GLY A O 1
ATOM 4571 N N . ILE A 1 551 ? -7.178 -5.688 17.917 1.00 91.19 551 ILE A N 1
ATOM 4572 C CA . ILE A 1 551 ? -7.296 -5.438 16.478 1.00 91.19 551 ILE A CA 1
ATOM 4573 C C . ILE A 1 551 ? -8.537 -6.138 15.909 1.00 91.19 551 ILE A C 1
ATOM 4575 O O . ILE A 1 551 ? -8.613 -7.363 15.827 1.00 91.19 551 ILE A O 1
ATOM 4579 N N . ARG A 1 552 ? -9.500 -5.328 15.458 1.00 90.44 552 ARG A N 1
ATOM 4580 C CA . ARG A 1 552 ? -10.747 -5.766 14.817 1.00 90.44 552 ARG A CA 1
ATOM 4581 C C . ARG A 1 552 ? -11.012 -4.889 13.597 1.00 90.44 552 ARG A C 1
ATOM 4583 O O . ARG A 1 552 ? -10.963 -3.662 13.713 1.00 90.44 552 ARG A O 1
ATOM 4590 N N . GLY A 1 553 ? -11.244 -5.527 12.448 1.00 88.25 553 GLY A N 1
ATOM 4591 C CA . GLY A 1 553 ? -11.443 -4.867 11.154 1.00 88.25 553 GLY A CA 1
ATOM 4592 C C . GLY A 1 553 ? -12.711 -4.007 11.071 1.00 88.25 553 GLY A C 1
ATOM 4593 O O . GLY A 1 553 ? -13.346 -3.706 12.084 1.00 88.25 553 GLY A O 1
ATOM 4594 N N . GLY A 1 554 ? -13.065 -3.603 9.850 1.00 87.81 554 GLY A N 1
ATOM 4595 C CA . GLY A 1 554 ? -14.356 -2.976 9.567 1.00 87.81 554 GLY A CA 1
ATOM 4596 C C . GLY A 1 554 ? -15.509 -3.956 9.784 1.00 87.81 554 GLY A C 1
ATOM 4597 O O . GLY A 1 554 ? -15.349 -5.163 9.596 1.00 87.81 554 GLY A O 1
ATOM 4598 N N . VAL A 1 555 ? -16.653 -3.438 10.224 1.00 89.94 555 VAL A N 1
ATOM 4599 C CA . VAL A 1 555 ? -17.874 -4.236 10.367 1.00 89.94 555 VAL A CA 1
ATOM 4600 C C . VAL A 1 555 ? -18.525 -4.365 8.997 1.00 89.94 555 VAL A C 1
ATOM 4602 O O . VAL A 1 555 ? -18.713 -3.361 8.319 1.00 89.94 555 VAL A O 1
ATOM 4605 N N . SER A 1 556 ? -18.870 -5.589 8.608 1.00 90.31 556 SER A N 1
ATOM 4606 C CA . SER A 1 556 ? -19.668 -5.863 7.415 1.00 90.31 556 SER A CA 1
ATOM 4607 C C . SER A 1 556 ? -20.862 -6.717 7.817 1.00 90.31 556 SER A C 1
ATOM 4609 O O . SER A 1 556 ? -20.691 -7.779 8.421 1.00 90.31 556 SER A O 1
ATOM 4611 N N . GLN A 1 557 ? -22.070 -6.220 7.560 1.00 88.00 557 GLN A N 1
ATOM 4612 C CA . GLN A 1 557 ? -23.310 -6.864 7.977 1.00 88.00 557 GLN A CA 1
ATOM 4613 C C . GLN A 1 557 ? -24.464 -6.494 7.044 1.00 88.00 557 GLN A C 1
ATOM 4615 O O . GLN A 1 557 ? -24.639 -5.341 6.657 1.00 88.00 557 GLN A O 1
ATOM 4620 N N . CYS A 1 558 ? -25.303 -7.487 6.748 1.00 89.19 558 CYS A N 1
ATOM 4621 C CA . CYS A 1 558 ? -26.599 -7.307 6.107 1.00 89.19 558 CYS A CA 1
ATOM 4622 C C . CYS A 1 558 ? -27.702 -7.461 7.160 1.00 89.19 558 CYS A C 1
ATOM 4624 O O . CYS A 1 558 ? -27.906 -8.557 7.682 1.00 89.19 558 CYS A O 1
ATOM 4626 N N . SER A 1 559 ? -28.393 -6.366 7.473 1.00 87.62 559 SER A N 1
ATOM 4627 C CA . SER A 1 559 ? -29.417 -6.321 8.524 1.00 87.62 559 SER A CA 1
ATOM 4628 C C . SER A 1 559 ? -30.813 -6.638 7.982 1.00 87.62 559 SER A C 1
ATOM 4630 O O . SER A 1 559 ? -31.634 -7.221 8.685 1.00 87.62 559 SER A O 1
ATOM 4632 N N . VAL A 1 560 ? -31.077 -6.328 6.707 1.00 89.06 560 VAL A N 1
ATOM 4633 C CA . VAL A 1 560 ? -32.372 -6.569 6.051 1.00 89.06 560 VAL A CA 1
ATOM 4634 C C . VAL A 1 560 ? -32.164 -7.295 4.722 1.00 89.06 560 VAL A C 1
ATOM 4636 O O . VAL A 1 560 ? -31.244 -6.989 3.978 1.00 89.06 560 VAL A O 1
ATOM 4639 N N . ARG A 1 561 ? -33.027 -8.262 4.382 1.00 89.56 561 ARG A N 1
ATOM 4640 C CA . ARG A 1 561 ? -32.911 -9.035 3.125 1.00 89.56 561 ARG A CA 1
ATOM 4641 C C . ARG A 1 561 ? -33.502 -8.337 1.906 1.00 89.56 561 ARG A C 1
ATOM 4643 O O . ARG A 1 561 ? -33.056 -8.594 0.791 1.00 89.56 561 ARG A O 1
ATOM 4650 N N . LYS A 1 562 ? -34.511 -7.492 2.106 1.00 93.88 562 LYS A N 1
ATOM 4651 C CA . LYS A 1 562 ? -35.205 -6.779 1.036 1.00 93.88 562 LYS A CA 1
ATOM 4652 C C . LYS A 1 562 ? -35.725 -5.433 1.526 1.00 93.88 562 LYS A C 1
ATOM 4654 O O . LYS A 1 562 ? -36.394 -5.387 2.553 1.00 93.88 562 LYS A O 1
ATOM 4659 N N . ALA A 1 563 ? -35.500 -4.382 0.748 1.00 94.00 563 ALA A N 1
ATOM 4660 C CA . ALA A 1 563 ? -36.158 -3.091 0.924 1.00 94.00 563 ALA A CA 1
ATOM 4661 C C . ALA A 1 563 ? -36.575 -2.528 -0.437 1.00 94.00 563 ALA A C 1
ATOM 4663 O O . ALA A 1 563 ? -35.894 -2.748 -1.436 1.00 94.00 563 ALA A O 1
ATOM 4664 N N . ILE A 1 564 ? -37.697 -1.812 -0.477 1.00 94.38 564 ILE A N 1
ATOM 4665 C CA . ILE A 1 564 ? -38.205 -1.140 -1.679 1.00 94.38 564 ILE A CA 1
ATOM 4666 C C . ILE A 1 564 ? -38.410 0.333 -1.332 1.00 94.38 564 ILE A C 1
ATOM 4668 O O . ILE A 1 564 ? -39.027 0.644 -0.311 1.00 94.38 564 ILE A O 1
ATOM 4672 N N . ALA A 1 565 ? -37.882 1.226 -2.165 1.00 93.94 565 ALA A N 1
ATOM 4673 C CA . ALA A 1 565 ? -38.081 2.661 -2.024 1.00 93.94 565 ALA A CA 1
ATOM 4674 C C . ALA A 1 565 ? -39.459 3.080 -2.561 1.00 93.94 565 ALA A C 1
ATOM 4676 O O . ALA A 1 565 ? -39.993 2.482 -3.493 1.00 93.94 565 ALA A O 1
ATOM 4677 N N . ASN A 1 566 ? -40.015 4.148 -1.996 1.00 94.75 566 ASN A N 1
ATOM 4678 C CA . ASN A 1 566 ? -41.221 4.802 -2.492 1.00 94.75 566 ASN A CA 1
ATOM 4679 C C . ASN A 1 566 ? -41.030 6.315 -2.396 1.00 94.75 566 ASN A C 1
ATOM 4681 O O . ASN A 1 566 ? -41.523 6.927 -1.456 1.00 94.75 566 ASN A O 1
ATOM 4685 N N . ASN A 1 567 ? -40.273 6.929 -3.305 1.00 90.25 567 ASN A N 1
ATOM 4686 C CA . ASN A 1 567 ? -40.051 8.377 -3.267 1.00 90.25 567 ASN A CA 1
ATOM 4687 C C . ASN A 1 567 ? -40.655 9.109 -4.465 1.00 90.25 567 ASN A C 1
ATOM 4689 O O . ASN A 1 567 ? -40.844 8.532 -5.533 1.00 90.25 567 ASN A O 1
ATOM 4693 N N . LYS A 1 568 ? -40.923 10.406 -4.268 1.00 89.50 568 LYS A N 1
ATOM 4694 C CA . LYS A 1 568 ? -41.635 11.297 -5.202 1.00 89.50 568 LYS A CA 1
ATOM 4695 C C . LYS A 1 568 ? -40.955 11.442 -6.569 1.00 89.50 568 LYS A C 1
ATOM 4697 O O . LYS A 1 568 ? -41.592 11.886 -7.517 1.00 89.50 568 LYS A O 1
ATOM 4702 N N . PHE A 1 569 ? -39.680 11.072 -6.680 1.00 89.56 569 PHE A N 1
ATOM 4703 C CA . PHE A 1 569 ? -38.905 11.168 -7.917 1.00 89.56 569 PHE A CA 1
ATOM 4704 C C . PHE A 1 569 ? -38.962 9.884 -8.763 1.00 89.56 569 PHE A C 1
ATOM 4706 O O . PHE A 1 569 ? -38.365 9.819 -9.836 1.00 89.56 569 PHE A O 1
ATOM 4713 N N . MET A 1 570 ? -39.670 8.849 -8.300 1.00 89.69 570 MET A N 1
ATOM 4714 C CA . MET A 1 570 ? -39.862 7.595 -9.031 1.00 89.69 570 MET A CA 1
ATOM 4715 C C . MET A 1 570 ? -41.107 7.661 -9.921 1.00 89.69 570 MET A C 1
ATOM 4717 O O . MET A 1 570 ? -42.154 8.146 -9.503 1.00 89.69 570 MET A O 1
ATOM 4721 N N . SER A 1 571 ? -41.042 7.078 -11.122 1.00 87.44 571 SER A N 1
ATOM 4722 C CA . SER A 1 571 ? -42.211 6.954 -12.013 1.00 87.44 571 SER A CA 1
ATOM 4723 C C . SER A 1 571 ? -43.318 6.064 -11.437 1.00 87.44 571 SER A C 1
ATOM 4725 O O . SER A 1 571 ? -44.483 6.224 -11.785 1.00 87.44 571 SER A O 1
ATOM 4727 N N . ILE A 1 572 ? -42.950 5.139 -10.548 1.00 89.88 572 ILE A N 1
ATOM 4728 C CA . ILE A 1 572 ? -43.847 4.207 -9.852 1.00 89.88 572 ILE A CA 1
ATOM 4729 C C . ILE A 1 572 ? -44.237 4.690 -8.446 1.00 89.88 572 ILE A C 1
ATOM 4731 O O . ILE A 1 572 ? -44.642 3.878 -7.616 1.00 89.88 572 ILE A O 1
ATOM 4735 N N . TYR A 1 573 ? -44.063 5.983 -8.149 1.00 92.44 573 TYR A N 1
ATOM 4736 C CA . TYR A 1 573 ? -44.385 6.547 -6.840 1.00 92.44 573 TYR A CA 1
ATOM 4737 C C . TYR A 1 573 ? -45.858 6.335 -6.481 1.00 92.44 573 TYR A C 1
ATOM 4739 O O . TYR A 1 573 ? -46.765 6.662 -7.247 1.00 92.44 573 TYR A O 1
ATOM 4747 N N . ASP A 1 574 ? -46.081 5.821 -5.277 1.00 91.69 574 ASP A N 1
ATOM 4748 C CA . ASP A 1 574 ? -47.399 5.574 -4.721 1.00 91.69 574 ASP A CA 1
ATOM 4749 C C . ASP A 1 574 ? -47.660 6.561 -3.580 1.00 91.69 574 ASP A C 1
ATOM 4751 O O . ASP A 1 574 ? -47.172 6.388 -2.459 1.00 91.69 574 ASP A O 1
ATOM 4755 N N . ALA A 1 575 ? -48.454 7.595 -3.871 1.00 91.25 575 ALA A N 1
ATOM 4756 C CA . ALA A 1 575 ? -48.823 8.633 -2.908 1.00 91.25 575 ALA A CA 1
ATOM 4757 C C . ALA A 1 575 ? -49.663 8.105 -1.726 1.00 91.25 575 ALA A C 1
ATOM 4759 O O . ALA A 1 575 ? -49.817 8.812 -0.733 1.00 91.25 575 ALA A O 1
ATOM 4760 N N . SER A 1 576 ? -50.203 6.879 -1.809 1.00 91.75 576 SER A N 1
ATOM 4761 C CA . SER A 1 576 ? -50.917 6.243 -0.692 1.00 91.75 576 SER A CA 1
ATOM 4762 C C . SER A 1 576 ? -49.979 5.647 0.363 1.00 91.75 576 SER A C 1
ATOM 4764 O O . SER A 1 576 ? -50.406 5.363 1.483 1.00 91.75 576 SER A O 1
ATOM 4766 N N . LYS A 1 577 ? -48.697 5.461 0.025 1.00 91.81 577 LYS A N 1
ATOM 4767 C CA . LYS A 1 577 ? -47.675 4.913 0.919 1.00 91.81 577 LYS A CA 1
ATOM 4768 C C . LYS A 1 577 ? -46.755 6.017 1.443 1.00 91.81 577 LYS A C 1
ATOM 4770 O O . LYS A 1 577 ? -46.542 7.018 0.759 1.00 91.81 577 LYS A O 1
ATOM 4775 N N . PRO A 1 578 ? -46.141 5.829 2.627 1.00 92.38 578 PRO A N 1
ATOM 4776 C CA . PRO A 1 578 ? -45.132 6.752 3.130 1.00 92.38 578 PRO A CA 1
ATOM 4777 C C . PRO A 1 578 ? -44.000 6.967 2.121 1.00 92.38 578 PRO A C 1
ATOM 4779 O O . PRO A 1 578 ? -43.527 6.015 1.486 1.00 92.38 578 PRO A O 1
ATOM 4782 N N . THR A 1 579 ? -43.553 8.216 1.996 1.00 95.69 579 THR A N 1
ATOM 4783 C CA . THR A 1 579 ? -42.397 8.555 1.163 1.00 95.69 579 THR A CA 1
ATOM 4784 C C . THR A 1 579 ? -41.137 7.969 1.805 1.00 95.69 579 THR A C 1
ATOM 4786 O O . THR A 1 579 ? -40.875 8.211 2.981 1.00 95.69 579 THR A O 1
ATOM 4789 N N . SER A 1 580 ? -40.375 7.167 1.061 1.00 95.75 580 SER A N 1
ATOM 4790 C CA . SER A 1 580 ? -39.168 6.497 1.543 1.00 95.75 580 SER A CA 1
ATOM 4791 C C . SER A 1 580 ? -38.064 6.437 0.492 1.00 95.75 580 SER A C 1
ATOM 4793 O O . SER A 1 580 ? -38.308 6.183 -0.689 1.00 95.75 580 SER A O 1
ATOM 4795 N N . TYR A 1 581 ? -36.836 6.643 0.949 1.00 96.31 581 TYR A N 1
ATOM 4796 C CA . TYR A 1 581 ? -35.622 6.677 0.145 1.00 96.31 581 TYR A CA 1
ATOM 4797 C C . TYR A 1 581 ? -34.708 5.530 0.563 1.00 96.31 581 TYR A C 1
ATOM 4799 O O . TYR A 1 581 ? -34.579 5.259 1.755 1.00 96.31 581 TYR A O 1
ATOM 4807 N N . ILE A 1 582 ? -34.069 4.871 -0.403 1.00 96.62 582 ILE A N 1
ATOM 4808 C CA . ILE A 1 582 ? -32.920 3.999 -0.148 1.00 96.62 582 ILE A CA 1
ATOM 4809 C C . ILE A 1 582 ? -31.680 4.793 -0.544 1.00 96.62 582 ILE A C 1
ATOM 4811 O O . ILE A 1 582 ? -31.557 5.196 -1.699 1.00 96.62 582 ILE A O 1
ATOM 4815 N N . MET A 1 583 ? -30.786 5.023 0.413 1.00 96.00 583 MET A N 1
ATOM 4816 C CA . MET A 1 583 ? -29.585 5.834 0.233 1.00 96.00 583 MET A CA 1
ATOM 4817 C C . MET A 1 583 ? -28.346 4.994 0.496 1.00 96.00 583 MET A C 1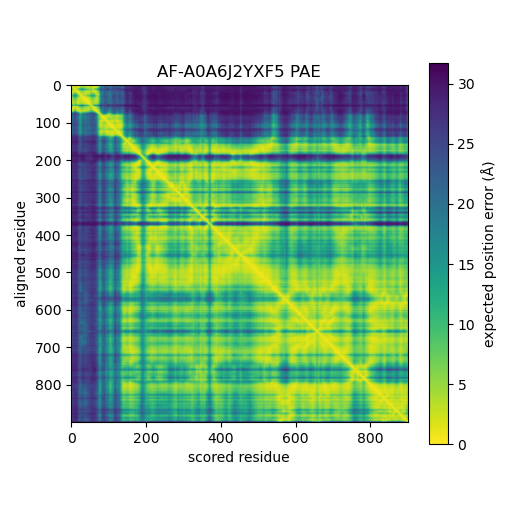
ATOM 4819 O O . MET A 1 583 ? -28.247 4.359 1.544 1.00 96.00 583 MET A O 1
ATOM 4823 N N . TYR A 1 584 ? -27.397 5.017 -0.440 1.00 96.12 584 TYR A N 1
ATOM 4824 C CA . TYR A 1 584 ? -26.060 4.467 -0.237 1.00 96.12 584 TYR A CA 1
ATOM 4825 C C . TYR A 1 584 ? -25.144 5.618 0.165 1.00 96.12 584 TYR A C 1
ATOM 4827 O O . TYR A 1 584 ? -24.724 6.411 -0.677 1.00 96.12 584 TYR A O 1
ATOM 4835 N N . LEU A 1 585 ? -24.825 5.688 1.454 1.00 96.19 585 LEU A N 1
ATOM 4836 C CA . LEU A 1 585 ? -23.940 6.699 2.011 1.00 96.19 585 LEU A CA 1
ATOM 4837 C C . LEU A 1 585 ? -22.569 6.096 2.330 1.00 96.19 585 LEU A C 1
ATOM 4839 O O . LEU A 1 585 ? -22.485 5.114 3.060 1.00 96.19 585 LEU A O 1
ATOM 4843 N N . ASP A 1 586 ? -21.507 6.695 1.806 1.00 95.38 586 ASP A N 1
ATOM 4844 C CA . ASP A 1 586 ? -20.119 6.240 1.926 1.00 95.38 586 ASP A CA 1
ATOM 4845 C C . ASP A 1 586 ? -19.262 7.316 2.604 1.00 95.38 586 ASP A C 1
ATOM 4847 O O . ASP A 1 586 ? -19.250 8.469 2.170 1.00 95.38 586 ASP A O 1
ATOM 4851 N N . ALA A 1 587 ? -18.554 6.980 3.679 1.00 93.50 587 ALA A N 1
ATOM 4852 C CA . ALA A 1 587 ? -17.698 7.925 4.382 1.00 93.50 587 ALA A CA 1
ATOM 4853 C C . ALA A 1 587 ? -16.451 8.246 3.545 1.00 93.50 587 ALA A C 1
ATOM 4855 O O . ALA A 1 587 ? -15.557 7.414 3.364 1.00 93.50 587 ALA A O 1
ATOM 4856 N N . THR A 1 588 ? -16.329 9.495 3.088 1.00 88.81 588 THR A N 1
ATOM 4857 C CA . THR A 1 588 ? -15.205 9.940 2.259 1.00 88.81 588 THR A CA 1
ATOM 4858 C C . THR A 1 588 ? -13.866 9.688 2.961 1.00 88.81 588 THR A C 1
ATOM 4860 O O . THR A 1 588 ? -13.474 10.421 3.871 1.00 88.81 588 THR A O 1
ATOM 4863 N N . ASN A 1 589 ? -13.115 8.684 2.488 1.00 87.50 589 ASN A N 1
ATOM 4864 C CA . ASN A 1 589 ? -11.794 8.315 3.012 1.00 87.50 589 ASN A CA 1
ATOM 4865 C C . ASN A 1 589 ? -11.810 8.135 4.545 1.00 87.50 589 ASN A C 1
ATOM 4867 O O . ASN A 1 589 ? -11.061 8.806 5.258 1.00 87.50 589 ASN A O 1
ATOM 4871 N N . LEU A 1 590 ? -12.669 7.234 5.040 1.00 92.62 590 LEU A N 1
ATOM 4872 C CA . LEU A 1 590 ? -12.880 6.977 6.471 1.00 92.62 590 LEU A CA 1
ATOM 4873 C C . LEU A 1 590 ? -11.572 6.804 7.257 1.00 92.62 590 LEU A C 1
ATOM 4875 O O . LEU A 1 590 ? -11.354 7.467 8.272 1.00 92.62 590 LEU A O 1
ATOM 4879 N N . TYR A 1 591 ? -10.668 5.947 6.776 1.00 92.44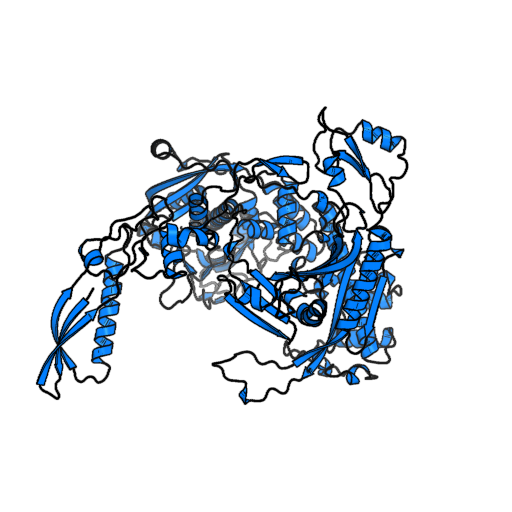 591 TYR A N 1
ATOM 4880 C CA . TYR A 1 591 ? -9.376 5.756 7.434 1.00 92.44 591 TYR A CA 1
ATOM 4881 C C . TYR A 1 591 ? -8.508 7.011 7.375 1.00 92.44 591 TYR A C 1
ATOM 4883 O O . TYR A 1 591 ? -7.812 7.293 8.341 1.00 92.44 591 TYR A O 1
ATOM 4891 N N . GLY A 1 592 ? -8.563 7.794 6.294 1.00 92.94 592 GLY A N 1
ATOM 4892 C CA . GLY A 1 592 ? -7.940 9.117 6.229 1.00 92.94 592 GLY A CA 1
ATOM 4893 C C . GLY A 1 592 ? -8.472 10.075 7.289 1.00 92.94 592 GLY A C 1
ATOM 4894 O O . GLY A 1 592 ? -7.682 10.739 7.951 1.00 92.94 592 GLY A O 1
ATOM 4895 N N . ALA A 1 593 ? -9.788 10.099 7.505 1.00 93.56 593 ALA A N 1
ATOM 4896 C CA . ALA A 1 593 ? -10.408 10.910 8.548 1.00 93.56 593 ALA A CA 1
ATOM 4897 C C . ALA A 1 593 ? -9.935 10.494 9.950 1.00 93.56 593 ALA A C 1
ATOM 4899 O O . ALA A 1 593 ? -9.576 11.352 10.752 1.00 93.56 593 ALA A O 1
ATOM 4900 N N . ALA A 1 594 ? -9.861 9.187 10.223 1.00 95.44 594 ALA A N 1
ATOM 4901 C CA . ALA A 1 594 ? -9.301 8.661 11.467 1.00 95.44 594 ALA A CA 1
ATOM 4902 C C . ALA A 1 594 ? -7.793 8.954 11.602 1.00 95.44 594 ALA A C 1
ATOM 4904 O O . ALA A 1 594 ? -7.333 9.323 12.679 1.00 95.44 594 ALA A O 1
ATOM 4905 N N . MET A 1 595 ? -7.027 8.853 10.509 1.00 96.06 595 MET A N 1
ATOM 4906 C CA . MET A 1 595 ? -5.594 9.170 10.478 1.00 96.06 595 MET A CA 1
ATOM 4907 C C . MET A 1 595 ? -5.298 10.651 10.735 1.00 96.06 595 MET A C 1
ATOM 4909 O O . MET A 1 595 ? -4.222 10.978 11.224 1.00 96.06 595 MET A O 1
ATOM 4913 N N . SER A 1 596 ? -6.243 11.544 10.446 1.00 95.75 596 SER A N 1
ATOM 4914 C CA . SER A 1 596 ? -6.122 12.976 10.734 1.00 95.75 596 SER A CA 1
ATOM 4915 C C . SER A 1 596 ? -6.421 13.349 12.195 1.00 95.75 596 SER A C 1
ATOM 4917 O O . SER A 1 596 ? -6.280 14.521 12.551 1.00 95.75 596 SER A O 1
ATOM 4919 N N . GLN A 1 597 ? -6.831 12.394 13.039 1.00 96.06 597 GLN A N 1
ATOM 4920 C CA . GLN A 1 597 ? -7.039 12.600 14.478 1.00 96.06 597 GLN A CA 1
ATOM 4921 C C . GLN A 1 597 ? -5.766 12.316 15.290 1.00 96.06 597 GLN A C 1
ATOM 4923 O O . GLN A 1 597 ? -4.727 11.948 14.743 1.00 96.06 597 GLN A O 1
ATOM 4928 N N . TYR A 1 598 ? -5.834 12.506 16.611 1.00 97.50 598 TYR A N 1
ATOM 4929 C CA . TYR A 1 598 ? -4.726 12.202 17.513 1.00 97.50 598 TYR A CA 1
ATOM 4930 C C . TYR A 1 598 ? -4.496 10.689 17.575 1.00 97.50 598 TYR A C 1
ATOM 4932 O O . TYR A 1 598 ? -5.380 9.924 17.955 1.00 97.50 598 TYR A O 1
ATOM 4940 N N . LEU A 1 599 ? -3.290 10.269 17.196 1.00 97.81 599 LEU A N 1
ATOM 4941 C CA . LEU A 1 599 ? -2.864 8.875 17.164 1.00 97.81 599 LEU A CA 1
ATOM 4942 C C . LEU A 1 599 ? -1.681 8.653 18.109 1.00 97.81 599 LEU A C 1
ATOM 4944 O O . LEU A 1 599 ? -0.872 9.572 18.275 1.00 97.81 599 LEU A O 1
ATOM 4948 N N . PRO A 1 600 ? -1.523 7.443 18.681 1.00 97.44 600 PRO A N 1
ATOM 4949 C CA . PRO A 1 600 ? -0.417 7.160 19.582 1.00 97.44 600 PRO A CA 1
ATOM 4950 C C . PRO A 1 600 ? 0.943 7.340 18.896 1.00 97.44 600 PRO A C 1
ATOM 4952 O O . PRO A 1 600 ? 1.099 7.039 17.709 1.00 97.44 600 PRO A O 1
ATOM 4955 N N . THR A 1 601 ? 1.932 7.784 19.666 1.00 97.12 601 THR A N 1
ATOM 4956 C CA . THR A 1 601 ? 3.315 8.006 19.218 1.00 97.12 601 THR A CA 1
ATOM 4957 C C . THR A 1 601 ? 4.341 7.272 20.077 1.00 97.12 601 THR A C 1
ATOM 4959 O O . THR A 1 601 ? 5.359 6.814 19.557 1.00 97.12 601 THR A O 1
ATOM 4962 N N . GLY A 1 602 ? 4.095 7.119 21.383 1.00 95.25 602 GLY A N 1
ATOM 4963 C CA . GLY A 1 602 ? 5.039 6.471 22.292 1.00 95.25 602 GLY A CA 1
ATOM 4964 C C . GLY A 1 602 ? 4.676 6.585 23.771 1.00 95.25 602 GLY A C 1
ATOM 4965 O O . GLY A 1 602 ? 3.534 6.872 24.113 1.00 95.25 602 GLY A O 1
ATOM 4966 N N . ASN A 1 603 ? 5.671 6.370 24.640 1.00 94.44 603 ASN A N 1
ATOM 4967 C CA . ASN A 1 603 ? 5.539 6.397 26.107 1.00 94.44 603 ASN A CA 1
ATOM 4968 C C . ASN A 1 603 ? 4.425 5.489 26.648 1.00 94.44 603 ASN A C 1
ATOM 4970 O O . ASN A 1 603 ? 3.587 5.915 27.433 1.00 94.44 603 ASN A O 1
ATOM 4974 N N . PHE A 1 604 ? 4.436 4.233 26.201 1.00 95.56 604 PHE A N 1
ATOM 4975 C CA . PHE A 1 604 ? 3.491 3.215 26.646 1.00 95.56 604 PHE A CA 1
ATOM 4976 C C . PHE A 1 604 ? 3.778 2.793 28.085 1.00 95.56 604 PHE A C 1
ATOM 4978 O O . PHE A 1 604 ? 4.849 2.247 28.357 1.00 95.56 604 PHE A O 1
ATOM 4985 N N . THR A 1 605 ? 2.807 3.005 28.970 1.00 95.31 605 THR A N 1
ATOM 4986 C CA . THR A 1 605 ? 2.931 2.680 30.394 1.00 95.31 605 THR A CA 1
ATOM 4987 C C . THR A 1 605 ? 1.642 2.043 30.899 1.00 95.31 605 THR A C 1
ATOM 4989 O O . THR A 1 605 ? 0.546 2.547 30.649 1.00 95.31 605 THR A O 1
ATOM 4992 N N . TRP A 1 606 ? 1.762 0.918 31.605 1.00 95.94 606 TRP A N 1
ATOM 4993 C CA . TRP A 1 606 ? 0.643 0.341 32.348 1.00 95.94 606 TRP A CA 1
ATOM 4994 C C . TRP A 1 606 ? 0.359 1.202 33.574 1.00 95.94 606 TRP A C 1
ATOM 4996 O O . TRP A 1 606 ? 1.276 1.470 34.348 1.00 95.94 606 TRP A O 1
ATOM 5006 N N . LEU A 1 607 ? -0.892 1.620 33.752 1.00 95.44 607 LEU A N 1
ATOM 5007 C CA . LEU A 1 607 ? -1.285 2.355 34.950 1.00 95.44 607 LEU A CA 1
ATOM 5008 C C . LEU A 1 607 ? -1.341 1.430 36.169 1.00 95.44 607 LEU A C 1
ATOM 5010 O O . LEU A 1 607 ? -1.748 0.269 36.076 1.00 95.44 607 LEU A O 1
ATOM 5014 N N . THR A 1 608 ? -0.967 1.976 37.319 1.00 94.88 608 THR A N 1
ATOM 5015 C CA . THR A 1 608 ? -1.151 1.368 38.639 1.00 94.88 608 THR A CA 1
ATOM 5016 C C . THR A 1 608 ? -2.621 1.406 39.069 1.00 94.88 608 THR A C 1
ATOM 5018 O O . THR A 1 608 ? -3.416 2.191 38.556 1.00 94.88 608 THR A O 1
ATOM 5021 N N . GLU A 1 609 ? -3.007 0.580 40.045 1.00 91.81 609 GLU A N 1
ATOM 5022 C CA . GLU A 1 609 ? -4.385 0.558 40.568 1.00 91.81 609 GLU A CA 1
ATOM 5023 C C . GLU A 1 609 ? -4.826 1.917 41.144 1.00 91.81 609 GLU A C 1
ATOM 5025 O O . GLU A 1 609 ? -5.984 2.314 40.990 1.00 91.81 609 GLU A O 1
ATOM 5030 N N . GLU A 1 610 ? -3.899 2.659 41.757 1.00 92.25 610 GLU A N 1
ATOM 5031 C CA . GLU A 1 610 ? -4.142 4.011 42.269 1.00 92.25 610 GLU A CA 1
ATOM 5032 C C . GLU A 1 610 ? -4.411 5.002 41.126 1.00 92.25 610 GLU A C 1
ATOM 5034 O O . GLU A 1 610 ? -5.390 5.748 41.163 1.00 92.25 610 GLU A O 1
ATOM 5039 N N . GLU A 1 611 ? -3.597 4.973 40.068 1.00 94.00 611 GLU A N 1
ATOM 5040 C CA . GLU A 1 611 ? -3.800 5.817 38.884 1.00 94.00 611 GLU A CA 1
ATOM 5041 C C . GLU A 1 611 ? -5.113 5.491 38.168 1.00 94.00 611 GLU A C 1
ATOM 5043 O O . GLU A 1 611 ? -5.819 6.406 37.751 1.00 94.00 611 GLU A O 1
ATOM 5048 N N . ILE A 1 612 ? -5.472 4.205 38.058 1.00 93.06 612 ILE A N 1
ATOM 5049 C CA . ILE A 1 612 ? -6.752 3.767 37.482 1.00 93.06 612 ILE A CA 1
ATOM 5050 C C . ILE A 1 612 ? -7.920 4.328 38.297 1.00 93.06 612 ILE A C 1
ATOM 5052 O O . ILE A 1 612 ? -8.870 4.854 37.720 1.00 93.06 612 ILE A O 1
ATOM 5056 N N . SER A 1 613 ? -7.841 4.252 39.628 1.00 90.81 613 SER A N 1
ATOM 5057 C CA . SER A 1 613 ? -8.902 4.725 40.527 1.00 90.81 613 SER A CA 1
ATOM 5058 C C . SER A 1 613 ? -9.109 6.241 40.448 1.00 90.81 613 SER A C 1
ATOM 5060 O O . SER A 1 613 ? -10.227 6.724 40.612 1.00 90.81 613 SER A O 1
ATOM 5062 N N . ASN A 1 614 ? -8.043 6.989 40.155 1.00 91.50 614 ASN A N 1
ATOM 5063 C CA . ASN A 1 614 ? -8.069 8.445 40.031 1.00 91.50 614 ASN A CA 1
ATOM 5064 C C . ASN A 1 614 ? -8.361 8.939 38.598 1.00 91.50 614 ASN A C 1
ATOM 5066 O O . ASN A 1 614 ? -8.539 10.141 38.383 1.00 91.50 614 ASN A O 1
ATOM 5070 N N . LEU A 1 615 ? -8.412 8.047 37.602 1.00 92.56 615 LEU A N 1
ATOM 5071 C CA . LEU A 1 615 ? -8.589 8.422 36.201 1.00 92.56 615 LEU A CA 1
ATOM 5072 C C . LEU A 1 615 ? -10.065 8.667 35.861 1.00 92.56 615 LEU A C 1
ATOM 5074 O O . LEU A 1 615 ? -10.841 7.736 35.647 1.00 92.56 615 LEU A O 1
ATOM 5078 N N . ASN A 1 616 ? -10.438 9.933 35.673 1.00 91.81 616 ASN A N 1
ATOM 5079 C CA . ASN A 1 616 ? -11.733 10.275 35.085 1.00 91.81 616 ASN A CA 1
ATOM 5080 C C . ASN A 1 616 ? -11.670 10.251 33.550 1.00 91.81 616 ASN A C 1
ATOM 5082 O O . ASN A 1 616 ? -11.541 11.286 32.890 1.00 91.81 616 ASN A O 1
ATOM 5086 N N . PHE A 1 617 ? -11.762 9.051 32.978 1.00 91.88 617 PHE A N 1
ATOM 5087 C CA . PHE A 1 617 ? -11.588 8.872 31.540 1.00 91.88 617 PHE A CA 1
ATOM 5088 C C . PHE A 1 617 ? -12.749 9.404 30.688 1.00 91.88 617 PHE A C 1
ATOM 5090 O O . PHE A 1 617 ? -12.547 9.657 29.504 1.00 91.88 617 PHE A O 1
ATOM 5097 N N . MET A 1 618 ? -13.940 9.623 31.255 1.00 93.44 618 MET A N 1
ATOM 5098 C CA . MET A 1 618 ? -15.097 10.149 30.511 1.00 93.44 618 MET A CA 1
ATOM 5099 C C . MET A 1 618 ? -14.901 11.595 30.038 1.00 93.44 618 MET A C 1
ATOM 5101 O O . MET A 1 618 ? -15.503 11.999 29.049 1.00 93.44 618 MET A O 1
ATOM 5105 N N . ASN A 1 619 ? -14.015 12.348 30.698 1.00 90.38 619 ASN A N 1
ATOM 5106 C CA . ASN A 1 619 ? -13.765 13.764 30.416 1.00 90.38 619 ASN A CA 1
ATOM 5107 C C . ASN A 1 619 ? -12.493 14.016 29.591 1.00 90.38 619 ASN A C 1
ATOM 5109 O O . ASN A 1 619 ? -12.085 15.164 29.418 1.00 90.38 619 ASN A O 1
ATOM 5113 N N . ILE A 1 620 ? -11.833 12.961 29.111 1.00 92.62 620 ILE A N 1
ATOM 5114 C CA . ILE A 1 620 ? -10.617 13.101 28.307 1.00 92.62 620 ILE A CA 1
ATOM 5115 C C . ILE A 1 620 ? -11.001 13.583 26.911 1.00 92.62 620 ILE A C 1
ATOM 5117 O O . ILE A 1 620 ? -11.696 12.877 26.178 1.00 92.62 620 ILE A O 1
ATOM 5121 N N . ASP A 1 621 ? -10.511 14.767 26.540 1.00 93.44 621 ASP A N 1
ATOM 5122 C CA . ASP A 1 621 ? -10.694 15.314 25.198 1.00 93.44 621 ASP A CA 1
ATOM 5123 C C . ASP A 1 621 ? -9.969 14.460 24.149 1.00 93.44 621 ASP A C 1
ATOM 5125 O O . ASP A 1 621 ? -8.837 14.008 24.353 1.00 93.44 621 ASP A O 1
ATOM 5129 N N . LYS A 1 622 ? -10.600 14.287 22.986 1.00 92.00 622 LYS A N 1
ATOM 5130 C CA . LYS A 1 622 ? -10.035 13.522 21.865 1.00 92.00 622 LYS A CA 1
ATOM 5131 C C . LYS A 1 622 ? -8.724 14.101 21.310 1.00 92.00 622 LYS A C 1
ATOM 5133 O O . LYS A 1 622 ? -7.989 13.377 20.647 1.00 92.00 622 LYS A O 1
ATOM 5138 N N . ASN A 1 623 ? -8.431 15.373 21.586 1.00 94.19 623 ASN A N 1
ATOM 5139 C CA . ASN A 1 623 ? -7.203 16.085 21.221 1.00 94.19 623 ASN A CA 1
ATOM 5140 C C . ASN A 1 623 ? -6.227 16.228 22.401 1.00 94.19 623 ASN A C 1
ATOM 5142 O O . ASN A 1 623 ? -5.272 17.003 22.331 1.00 94.19 623 ASN A O 1
ATOM 5146 N N . SER A 1 624 ? -6.460 15.515 23.507 1.00 95.19 624 SER A N 1
ATOM 5147 C CA . SER A 1 624 ? -5.498 15.423 24.604 1.00 95.19 624 SER A CA 1
ATOM 5148 C C . SER A 1 624 ? -4.166 14.864 24.097 1.00 95.19 624 SER A C 1
ATOM 5150 O O . SER A 1 624 ? -4.142 13.953 23.275 1.00 95.19 624 SER A O 1
ATOM 5152 N N . ASN A 1 625 ? -3.044 15.337 24.638 1.00 96.38 625 ASN A N 1
ATOM 5153 C CA . ASN A 1 625 ? -1.722 14.787 24.314 1.00 96.38 625 ASN A CA 1
ATOM 5154 C C . ASN A 1 625 ? -1.493 13.383 24.901 1.00 96.38 625 ASN A C 1
ATOM 5156 O O . ASN A 1 625 ? -0.527 12.717 24.530 1.00 96.38 625 ASN A O 1
ATOM 5160 N N . ILE A 1 626 ? -2.365 12.936 25.809 1.00 97.06 626 ILE A N 1
ATOM 5161 C CA . ILE A 1 626 ? -2.331 11.607 26.423 1.00 97.06 626 ILE A CA 1
ATOM 5162 C C . ILE A 1 626 ? -3.617 10.867 26.062 1.00 97.06 626 ILE A C 1
ATOM 5164 O O . ILE A 1 626 ? -4.715 11.397 26.253 1.00 97.06 626 ILE A O 1
ATOM 5168 N N . GLY A 1 627 ? -3.461 9.650 25.547 1.00 97.19 627 GLY A N 1
ATOM 5169 C CA . GLY A 1 627 ? -4.540 8.723 25.227 1.00 97.19 627 GLY A CA 1
ATOM 5170 C C . GLY A 1 627 ? -4.411 7.411 25.999 1.00 97.19 627 GLY A C 1
ATOM 5171 O O . GLY A 1 627 ? -3.401 7.153 26.659 1.00 97.19 627 GLY A O 1
ATOM 5172 N N . TYR A 1 628 ? -5.463 6.592 25.926 1.00 98.12 628 TYR A N 1
ATOM 5173 C CA . TYR A 1 628 ? -5.580 5.365 26.715 1.00 98.12 628 TYR A CA 1
ATOM 5174 C C . TYR A 1 628 ? -6.213 4.211 25.924 1.00 98.12 628 TYR A C 1
ATOM 5176 O O . TYR A 1 628 ? -7.101 4.406 25.089 1.00 98.12 628 TYR A O 1
ATOM 5184 N N . VAL A 1 629 ? -5.781 2.985 26.211 1.00 98.25 629 VAL A N 1
ATOM 5185 C CA . VAL A 1 629 ? -6.454 1.751 25.786 1.00 98.25 629 VAL A CA 1
ATOM 5186 C C . VAL A 1 629 ? -6.801 0.936 27.023 1.00 98.25 629 VAL A C 1
ATOM 5188 O O . VAL A 1 629 ? -5.985 0.787 27.930 1.00 98.25 629 VAL A O 1
ATOM 5191 N N . PHE A 1 630 ? -8.010 0.395 27.043 1.00 98.19 630 PHE A N 1
ATOM 5192 C CA . PHE A 1 630 ? -8.587 -0.312 28.176 1.00 98.19 630 PHE A CA 1
ATOM 5193 C C . PHE A 1 630 ? -8.775 -1.791 27.842 1.00 98.19 630 PHE A C 1
ATOM 5195 O O . PHE A 1 630 ? -9.170 -2.105 26.725 1.00 98.19 630 PHE A O 1
ATOM 5202 N N . GLU A 1 631 ? -8.552 -2.686 28.806 1.00 97.50 631 GLU A N 1
ATOM 5203 C CA . GLU A 1 631 ? -9.128 -4.041 28.809 1.00 97.50 631 GLU A CA 1
ATOM 5204 C C . GLU A 1 631 ? -10.241 -4.082 29.857 1.00 97.50 631 GLU A C 1
ATOM 5206 O O . GLU A 1 631 ? -9.977 -3.916 31.052 1.00 97.50 631 GLU A O 1
ATOM 5211 N N . VAL A 1 632 ? -11.484 -4.260 29.407 1.00 97.00 632 VAL A N 1
ATOM 5212 C CA . VAL A 1 632 ? -12.689 -4.068 30.231 1.00 97.00 632 VAL A CA 1
ATOM 5213 C C . VAL A 1 632 ? -13.711 -5.177 30.050 1.00 97.00 632 VAL A C 1
ATOM 5215 O O . VAL A 1 632 ? -13.758 -5.823 29.006 1.00 97.00 632 VAL A O 1
ATOM 5218 N N . ASP A 1 633 ? -14.562 -5.345 31.056 1.00 97.56 633 ASP A N 1
ATOM 5219 C CA . ASP A 1 633 ? -15.822 -6.067 30.920 1.00 97.56 633 ASP A CA 1
ATOM 5220 C C . ASP A 1 633 ? -16.949 -5.050 30.696 1.00 97.56 633 ASP A C 1
ATOM 5222 O O . ASP A 1 633 ? -17.075 -4.079 31.451 1.00 97.56 633 ASP A O 1
ATOM 5226 N N . LEU A 1 634 ? -17.747 -5.260 29.649 1.00 96.94 634 LEU A N 1
ATOM 5227 C CA . LEU A 1 634 ? -18.878 -4.408 29.288 1.00 96.94 634 LEU A CA 1
ATOM 5228 C C . LEU A 1 634 ? -20.162 -5.226 29.322 1.00 96.94 634 LEU A C 1
ATOM 5230 O O . LEU A 1 634 ? -20.271 -6.252 28.656 1.00 96.94 634 LEU A O 1
ATOM 5234 N N . GLU A 1 635 ? -21.148 -4.738 30.054 1.00 97.00 635 GLU A N 1
ATOM 5235 C CA . GLU A 1 635 ? -22.504 -5.266 30.015 1.00 97.00 635 GLU A CA 1
ATOM 5236 C C . GLU A 1 635 ? -23.307 -4.541 28.937 1.00 97.00 635 GLU A C 1
ATOM 5238 O O . GLU A 1 635 ? -23.216 -3.314 28.790 1.00 97.00 635 GLU A O 1
ATOM 5243 N N . TYR A 1 636 ? -24.125 -5.309 28.219 1.00 96.56 636 TYR A N 1
ATOM 5244 C CA . TYR A 1 636 ? -25.094 -4.797 27.259 1.00 96.56 636 TYR A CA 1
ATOM 5245 C C . TYR A 1 636 ? -26.505 -4.912 27.855 1.00 96.56 636 TYR A C 1
ATOM 5247 O O . TYR A 1 636 ? -27.057 -6.008 27.930 1.00 96.56 636 TYR A O 1
ATOM 5255 N N . PRO A 1 637 ? -27.098 -3.814 28.348 1.00 96.06 637 PRO A N 1
ATOM 5256 C CA . PRO A 1 637 ? -28.441 -3.862 28.910 1.00 96.06 637 PRO A CA 1
ATOM 5257 C C . PRO A 1 637 ? -29.512 -4.240 27.878 1.00 96.06 637 PRO A C 1
ATOM 5259 O O . PRO A 1 637 ? -29.560 -3.663 26.793 1.00 96.06 637 PRO A O 1
ATOM 5262 N N . GLU A 1 638 ? -30.444 -5.110 28.272 1.00 95.31 638 GLU A N 1
ATOM 5263 C CA . GLU A 1 638 ? -31.506 -5.633 27.396 1.00 95.31 638 GLU A CA 1
ATOM 5264 C C . GLU A 1 638 ? -32.386 -4.539 26.772 1.00 95.31 638 GLU A C 1
ATOM 5266 O O . GLU A 1 638 ? -32.730 -4.601 25.596 1.00 95.31 638 GLU A O 1
ATOM 5271 N N . HIS A 1 639 ? -32.676 -3.470 27.520 1.00 94.56 639 HIS A N 1
ATOM 5272 C CA . HIS A 1 639 ? -33.472 -2.342 27.021 1.00 94.56 639 HIS A CA 1
ATOM 5273 C C . HIS A 1 639 ? -32.818 -1.573 25.855 1.00 94.56 639 HIS A C 1
ATOM 5275 O O . HIS A 1 639 ? -33.490 -0.770 25.212 1.00 94.56 639 HIS A O 1
ATOM 5281 N N . LEU A 1 640 ? -31.524 -1.786 25.584 1.00 93.69 640 LEU A N 1
ATOM 5282 C CA . LEU A 1 640 ? -30.820 -1.193 24.443 1.00 93.69 640 LEU A CA 1
ATOM 5283 C C . LEU A 1 640 ? -30.868 -2.073 23.193 1.00 93.69 640 LEU A C 1
ATOM 5285 O O . LEU A 1 640 ? -30.462 -1.613 22.127 1.00 93.69 640 LEU A O 1
ATOM 5289 N N . HIS A 1 641 ? -31.326 -3.325 23.295 1.00 93.62 641 HIS A N 1
ATOM 5290 C CA . HIS A 1 641 ? -31.278 -4.262 22.175 1.00 93.62 641 HIS A CA 1
ATOM 5291 C C . HIS A 1 641 ? -32.084 -3.743 20.985 1.00 93.62 641 HIS A C 1
ATOM 5293 O O . HIS A 1 641 ? -31.555 -3.669 19.882 1.00 93.62 641 HIS A O 1
ATOM 5299 N N . ASP A 1 642 ? -33.313 -3.275 21.205 1.00 89.94 642 ASP A N 1
ATOM 5300 C CA . ASP A 1 642 ? -34.134 -2.714 20.125 1.00 89.94 642 ASP A CA 1
ATOM 5301 C C . ASP A 1 642 ? -33.548 -1.419 19.548 1.00 89.94 642 ASP A C 1
ATOM 5303 O O . ASP A 1 642 ? -33.669 -1.165 18.351 1.00 89.94 642 ASP A O 1
ATOM 5307 N N . LEU A 1 643 ? -32.877 -0.612 20.378 1.00 90.31 643 LEU A N 1
ATOM 5308 C CA . LEU A 1 643 ? -32.265 0.644 19.947 1.00 90.31 643 LEU A CA 1
ATOM 5309 C C . LEU A 1 643 ? -31.033 0.409 19.063 1.00 90.31 643 LEU A C 1
ATOM 5311 O O . LEU A 1 643 ? -30.794 1.173 18.130 1.00 90.31 643 LEU A O 1
ATOM 5315 N N . HIS A 1 644 ? -30.253 -0.633 19.362 1.00 92.62 644 HIS A N 1
ATOM 5316 C CA . HIS A 1 644 ? -28.972 -0.919 18.714 1.00 92.62 644 HIS A CA 1
ATOM 5317 C C . HIS A 1 644 ? -28.988 -2.155 17.797 1.00 92.62 644 HIS A C 1
ATOM 5319 O O . HIS A 1 644 ? -27.931 -2.605 17.358 1.00 92.62 644 HIS A O 1
ATOM 5325 N N . ASN A 1 645 ? -30.160 -2.721 17.501 1.00 89.38 645 ASN A N 1
ATOM 5326 C CA . ASN A 1 645 ? -30.331 -3.953 16.713 1.00 89.38 645 ASN A CA 1
ATOM 5327 C C . ASN A 1 645 ? -29.713 -3.935 15.321 1.00 89.38 645 ASN A C 1
ATOM 5329 O O . ASN A 1 645 ? -29.304 -4.974 14.806 1.00 89.38 645 ASN A O 1
ATOM 5333 N N . GLU A 1 646 ? -29.622 -2.759 14.727 1.00 89.12 646 GLU A N 1
ATOM 5334 C CA . GLU A 1 646 ? -29.104 -2.585 13.385 1.00 89.12 646 GLU A CA 1
ATOM 5335 C C . GLU A 1 646 ? -27.581 -2.638 13.327 1.00 89.12 646 GLU A C 1
ATOM 5337 O O . GLU A 1 646 ? -27.033 -3.146 12.349 1.00 89.12 646 GLU A O 1
ATOM 5342 N N . LEU A 1 647 ? -26.909 -2.130 14.363 1.00 93.25 647 LEU A N 1
ATOM 5343 C CA . LEU A 1 647 ? -25.453 -2.110 14.462 1.00 93.25 647 LEU A CA 1
ATOM 5344 C C . LEU A 1 647 ? -25.013 -2.094 15.939 1.00 93.25 647 LEU A C 1
ATOM 5346 O O . LEU A 1 647 ? -24.735 -1.019 16.476 1.00 93.25 647 LEU A O 1
ATOM 5350 N N . PRO A 1 648 ? -24.982 -3.244 16.631 1.00 94.69 648 PRO A N 1
ATOM 5351 C CA . PRO A 1 648 ? -24.555 -3.303 18.026 1.00 94.69 648 PRO A CA 1
ATOM 5352 C C . PRO A 1 648 ? -23.101 -2.851 18.242 1.00 94.69 648 PRO A C 1
ATOM 5354 O O . PRO A 1 648 ? -22.193 -3.300 17.543 1.00 94.69 648 PRO A O 1
ATOM 5357 N N . PHE A 1 649 ? -22.868 -2.019 19.264 1.00 95.00 649 PHE A N 1
ATOM 5358 C CA . PHE A 1 649 ? -21.527 -1.610 19.703 1.00 95.00 649 PHE A CA 1
ATOM 5359 C C . PHE A 1 649 ? -20.617 -2.790 20.096 1.00 95.00 649 PHE A C 1
ATOM 5361 O O . PHE A 1 649 ? -21.077 -3.853 20.509 1.00 95.00 649 PHE A O 1
ATOM 5368 N N . CYS A 1 650 ? -19.300 -2.553 20.035 1.00 94.69 650 CYS A N 1
ATOM 5369 C CA . CYS A 1 650 ? -18.249 -3.483 20.478 1.00 94.69 650 CYS A CA 1
ATOM 5370 C C . CYS A 1 650 ? -18.305 -4.877 19.806 1.00 94.69 650 CYS A C 1
ATOM 5372 O O . CYS A 1 650 ? -18.425 -5.888 20.497 1.00 94.69 650 CYS A O 1
ATOM 5374 N N . PRO A 1 651 ? -18.204 -4.962 18.465 1.00 93.81 651 PRO A N 1
ATOM 5375 C CA . PRO A 1 651 ? -18.283 -6.231 17.742 1.00 93.81 651 PRO A CA 1
ATOM 5376 C C . PRO A 1 651 ? -17.126 -7.180 18.093 1.00 93.81 651 PRO A C 1
ATOM 5378 O O . PRO A 1 651 ? -16.002 -6.745 18.351 1.00 93.81 651 PRO A O 1
ATOM 5381 N N . GLU A 1 652 ? -17.368 -8.490 18.028 1.00 90.81 652 GLU A N 1
ATOM 5382 C CA . GLU A 1 652 ? -16.395 -9.520 18.421 1.00 90.81 652 GLU A CA 1
ATOM 5383 C C . GLU A 1 652 ? -16.088 -10.501 17.294 1.00 90.81 652 GLU A C 1
ATOM 5385 O O . GLU A 1 652 ? -16.932 -10.801 16.457 1.00 90.81 652 GLU A O 1
ATOM 5390 N N . SER A 1 653 ? -14.859 -11.019 17.270 1.00 87.12 653 SER A N 1
ATOM 5391 C CA . SER A 1 653 ? -14.484 -12.086 16.343 1.00 87.12 653 SER A CA 1
ATOM 5392 C C . SER A 1 653 ? -15.008 -13.419 16.872 1.00 87.12 653 SER A C 1
ATOM 5394 O O . SER A 1 653 ? -14.382 -14.026 17.738 1.00 87.12 653 SER A O 1
ATOM 5396 N N . VAL A 1 654 ? -16.135 -13.880 16.339 1.00 84.44 654 VAL A N 1
ATOM 5397 C CA . VAL A 1 654 ? -16.816 -15.112 16.756 1.00 84.44 654 VAL A CA 1
ATOM 5398 C C . VAL A 1 654 ? -16.842 -16.081 15.579 1.00 84.44 654 VAL A C 1
ATOM 5400 O O . VAL A 1 654 ? -16.918 -15.671 14.424 1.00 84.44 654 VAL A O 1
ATOM 5403 N N . GLN A 1 655 ? -16.735 -17.381 15.844 1.00 81.94 655 GLN A N 1
ATOM 5404 C CA . GLN A 1 655 ? -16.959 -18.415 14.835 1.00 81.94 655 GLN A CA 1
ATOM 5405 C C . GLN A 1 655 ? -18.437 -18.821 14.877 1.00 81.94 655 GLN A C 1
ATOM 5407 O O . GLN A 1 655 ? -18.832 -19.463 15.849 1.00 81.94 655 GLN A O 1
ATOM 5412 N N . PRO A 1 656 ? -19.257 -18.457 13.869 1.00 78.00 656 PRO A N 1
ATOM 5413 C CA . PRO A 1 656 ? -20.654 -18.879 13.831 1.00 78.00 656 PRO A CA 1
ATOM 5414 C C . PRO A 1 656 ? -20.782 -20.402 13.827 1.00 78.00 656 PRO A C 1
ATOM 5416 O O . PRO A 1 656 ? -19.926 -21.101 13.272 1.00 78.00 656 PRO A O 1
ATOM 5419 N N . GLU A 1 657 ? -21.886 -20.915 14.365 1.00 76.94 657 GLU A N 1
ATOM 5420 C CA . GLU A 1 657 ? -22.209 -22.337 14.276 1.00 76.94 657 GLU A CA 1
ATOM 5421 C C . GLU A 1 657 ? -22.231 -22.807 12.813 1.00 76.94 657 GLU A C 1
ATOM 5423 O O . GLU A 1 657 ? -22.756 -22.139 11.923 1.00 76.94 657 GLU A O 1
ATOM 5428 N N . GLY A 1 658 ? -21.589 -23.945 12.538 1.00 76.25 658 GLY A N 1
ATOM 5429 C CA . GLY A 1 658 ? -21.449 -24.485 11.180 1.00 76.25 658 GLY A CA 1
ATOM 5430 C C . GLY A 1 658 ? -20.403 -23.788 10.294 1.00 76.25 658 GLY A C 1
ATOM 5431 O O . GLY A 1 658 ? -20.059 -24.320 9.239 1.00 76.25 658 GLY A O 1
ATOM 5432 N N . SER A 1 659 ? -19.829 -22.653 10.713 1.00 75.62 659 SER A N 1
ATOM 5433 C CA . SER A 1 659 ? -18.737 -21.990 9.990 1.00 75.62 659 SER A CA 1
ATOM 5434 C C . SER A 1 659 ? -17.376 -22.579 10.364 1.00 75.62 659 SER A C 1
ATOM 5436 O O . SER A 1 659 ? -17.107 -22.879 11.525 1.00 75.62 659 SER A O 1
ATOM 5438 N N . LYS A 1 660 ? -16.460 -22.685 9.392 1.00 76.38 660 LYS A N 1
ATOM 5439 C CA . LYS A 1 660 ? -15.032 -22.990 9.633 1.00 76.38 660 LYS A CA 1
ATOM 5440 C C . LYS A 1 660 ? -14.181 -21.732 9.863 1.00 76.38 660 LYS A C 1
ATOM 5442 O O . LYS A 1 660 ? -12.976 -21.842 10.069 1.00 76.38 660 LYS A O 1
ATOM 5447 N N . VAL A 1 661 ? -14.788 -20.547 9.777 1.00 74.44 661 VAL A N 1
ATOM 5448 C CA . VAL A 1 661 ? -14.097 -19.253 9.761 1.00 74.44 661 VAL A CA 1
ATOM 5449 C C . VAL A 1 661 ? -14.722 -18.318 10.792 1.00 74.44 661 VAL A C 1
ATOM 5451 O O . VAL A 1 661 ? -15.947 -18.193 10.861 1.00 74.44 661 VAL A O 1
ATOM 5454 N N . SER A 1 662 ? -13.878 -17.653 11.580 1.00 80.69 662 SER A N 1
ATOM 5455 C CA . SER A 1 662 ? -14.299 -16.569 12.469 1.00 80.69 662 SER A CA 1
ATOM 5456 C C . SER A 1 662 ? -14.675 -15.326 11.664 1.00 80.69 662 SER A C 1
ATOM 5458 O O . SER A 1 662 ? -13.954 -14.939 10.744 1.00 80.69 662 SER A O 1
ATOM 5460 N N . LYS A 1 663 ? -15.784 -14.686 12.028 1.00 83.94 663 LYS A N 1
ATOM 5461 C CA . LYS A 1 663 ? -16.250 -13.416 11.465 1.00 83.94 663 LYS A CA 1
ATOM 5462 C C . LYS A 1 663 ? -16.311 -12.362 12.566 1.00 83.94 663 LYS A C 1
ATOM 5464 O O . LYS A 1 663 ? -16.462 -12.699 13.736 1.00 83.94 663 LYS A O 1
ATOM 5469 N N . LEU A 1 664 ? -16.196 -11.091 12.192 1.00 89.38 664 LEU A N 1
ATOM 5470 C CA . LEU A 1 664 ? -16.448 -9.984 13.109 1.00 89.38 664 LEU A CA 1
ATOM 5471 C C . LEU A 1 664 ? -17.962 -9.757 13.186 1.00 89.38 664 LEU A C 1
ATOM 5473 O O . LEU A 1 664 ? -18.565 -9.368 12.192 1.00 89.38 664 LEU A O 1
ATOM 5477 N N . ILE A 1 665 ? -18.563 -10.035 14.341 1.00 88.62 665 ILE A N 1
ATOM 5478 C CA . ILE A 1 665 ? -20.013 -10.063 14.536 1.00 88.62 665 ILE A CA 1
ATOM 5479 C C . ILE A 1 665 ? -20.410 -9.025 15.590 1.00 88.62 665 ILE A C 1
ATOM 5481 O O . ILE A 1 665 ? -20.050 -9.173 16.766 1.00 88.62 665 ILE A O 1
ATOM 5485 N N . PRO A 1 666 ? -21.172 -7.991 15.202 1.00 91.69 666 PRO A N 1
ATOM 5486 C CA . PRO A 1 666 ? -21.928 -7.162 16.132 1.00 91.69 666 PRO A CA 1
ATOM 5487 C C . PRO A 1 666 ? -22.968 -8.014 16.859 1.00 91.69 666 PRO A C 1
ATOM 5489 O O . PRO A 1 666 ? -23.755 -8.718 16.231 1.00 91.69 666 PRO A O 1
ATOM 5492 N N . ASN A 1 667 ? -22.950 -8.003 18.187 1.00 91.50 667 ASN A N 1
ATOM 5493 C CA . ASN A 1 667 ? -23.872 -8.796 18.992 1.00 91.50 667 ASN A CA 1
ATOM 5494 C C . ASN A 1 667 ? -24.076 -8.156 20.371 1.00 91.50 667 ASN A C 1
ATOM 5496 O O . ASN A 1 667 ? -23.240 -7.370 20.823 1.00 91.50 667 ASN A O 1
ATOM 5500 N N . PHE A 1 668 ? -25.156 -8.543 21.043 1.00 94.12 668 PHE A N 1
ATOM 5501 C CA . PHE A 1 668 ? -25.560 -8.005 22.341 1.00 94.12 668 PHE A CA 1
ATOM 5502 C C . PHE A 1 668 ? -24.966 -8.728 23.552 1.00 94.12 668 PHE A C 1
ATOM 5504 O O . PHE A 1 668 ? -25.312 -8.411 24.683 1.00 94.12 668 PHE A O 1
ATOM 5511 N N . ASN A 1 669 ? -24.087 -9.710 23.359 1.00 91.75 669 ASN A N 1
ATOM 5512 C CA . ASN A 1 669 ? -23.511 -10.423 24.494 1.00 91.75 669 ASN A CA 1
ATOM 5513 C C . ASN A 1 669 ? -22.644 -9.471 25.321 1.00 91.75 669 ASN A C 1
ATOM 5515 O O . ASN A 1 669 ? -21.982 -8.588 24.762 1.00 91.75 669 ASN A O 1
ATOM 5519 N N . SER A 1 670 ? -22.590 -9.688 26.634 1.00 93.06 670 SER A N 1
ATOM 5520 C CA . SER A 1 670 ? -21.609 -9.019 27.486 1.00 93.06 670 SER A CA 1
ATOM 5521 C C . SER A 1 670 ? -20.196 -9.294 26.975 1.00 93.06 670 SER A C 1
ATOM 5523 O O . SER A 1 670 ? -19.857 -10.416 26.596 1.00 93.06 670 SER A O 1
ATOM 5525 N N . LYS A 1 671 ? -19.367 -8.255 26.954 1.00 93.56 671 LYS A N 1
ATOM 5526 C CA . LYS A 1 671 ? -17.983 -8.324 26.490 1.00 93.56 671 LYS A CA 1
ATOM 5527 C C . LYS A 1 671 ? -17.093 -8.608 27.681 1.00 93.56 671 LYS A C 1
ATOM 5529 O O . LYS A 1 671 ? -17.178 -7.902 28.680 1.00 93.56 671 LYS A O 1
ATOM 5534 N N . VAL A 1 672 ? -16.225 -9.606 27.565 1.00 92.31 672 VAL A N 1
ATOM 5535 C CA . VAL A 1 672 ? -15.293 -9.992 28.630 1.00 92.31 672 VAL A CA 1
ATOM 5536 C C . VAL A 1 672 ? -13.870 -9.729 28.164 1.00 92.31 672 VAL A C 1
ATOM 5538 O O . VAL A 1 672 ? -13.472 -10.179 27.090 1.00 92.31 672 VAL A O 1
ATOM 5541 N N . ARG A 1 673 ? -13.092 -9.005 28.975 1.00 91.94 673 ARG A N 1
ATOM 5542 C CA . ARG A 1 673 ? -11.700 -8.618 28.684 1.00 91.94 673 ARG A CA 1
ATOM 5543 C C . ARG A 1 673 ? -11.536 -7.985 27.300 1.00 91.94 673 ARG A C 1
ATOM 5545 O O . ARG A 1 673 ? -10.589 -8.250 26.558 1.00 91.94 673 ARG A O 1
ATOM 5552 N N . TYR A 1 674 ? -12.485 -7.139 26.937 1.00 94.81 674 TYR A N 1
ATOM 5553 C CA . TYR A 1 674 ? -12.526 -6.485 25.648 1.00 94.81 674 TYR A CA 1
ATOM 5554 C C . TYR A 1 674 ? -11.509 -5.341 25.611 1.00 94.81 674 TYR A C 1
ATOM 5556 O O . TYR A 1 674 ? -11.586 -4.398 26.397 1.00 94.81 674 TYR A O 1
ATOM 5564 N N . VAL A 1 675 ? -10.550 -5.423 24.684 1.00 97.25 675 VAL A N 1
ATOM 5565 C CA . VAL A 1 675 ? -9.565 -4.355 24.454 1.00 97.25 675 VAL A CA 1
ATOM 5566 C C . VAL A 1 675 ? -10.177 -3.258 23.578 1.00 97.25 675 VAL A C 1
ATOM 5568 O O . VAL A 1 675 ? -10.592 -3.548 22.453 1.00 97.25 675 VAL A O 1
ATOM 5571 N N . ILE A 1 676 ? -10.241 -2.020 24.074 1.00 97.69 676 ILE A N 1
ATOM 5572 C CA . ILE A 1 676 ? -10.945 -0.893 23.439 1.00 97.69 676 ILE A CA 1
ATOM 5573 C C . ILE A 1 676 ? -10.202 0.435 23.616 1.00 97.69 676 ILE A C 1
ATOM 5575 O O . ILE A 1 676 ? -9.620 0.715 24.665 1.00 97.69 676 ILE A O 1
ATOM 5579 N N . HIS A 1 677 ? -10.219 1.269 22.576 1.00 98.06 677 HIS A N 1
ATOM 5580 C CA . HIS A 1 677 ? -9.676 2.627 22.636 1.00 98.06 677 HIS A CA 1
ATOM 5581 C C . HIS A 1 677 ? -10.590 3.549 23.457 1.00 98.06 677 HIS A C 1
ATOM 5583 O O . HIS A 1 677 ? -11.812 3.454 23.337 1.00 98.06 677 HIS A O 1
ATOM 5589 N N . TYR A 1 678 ? -10.026 4.482 24.234 1.00 97.62 678 TYR A N 1
ATOM 5590 C CA . TYR A 1 678 ? -10.808 5.335 25.145 1.00 97.62 678 TYR A CA 1
ATOM 5591 C C . TYR A 1 678 ? -11.966 6.080 24.466 1.00 97.62 678 TYR A C 1
ATOM 5593 O O . TYR A 1 678 ? -13.053 6.125 25.027 1.00 97.62 678 TYR A O 1
ATOM 5601 N N . GLN A 1 679 ? -11.782 6.588 23.241 1.00 96.88 679 GLN A N 1
ATOM 5602 C CA . GLN A 1 679 ? -12.855 7.278 22.508 1.00 96.88 679 GLN A CA 1
ATOM 5603 C C . GLN A 1 679 ? -14.037 6.355 22.178 1.00 96.88 679 GLN A C 1
ATOM 5605 O O . GLN A 1 679 ? -15.192 6.757 22.276 1.00 96.88 679 GLN A O 1
ATOM 5610 N N . ASN A 1 680 ? -13.752 5.108 21.795 1.00 96.50 680 ASN A N 1
ATOM 5611 C CA . ASN A 1 680 ? -14.790 4.131 21.478 1.00 96.50 680 ASN A CA 1
ATOM 5612 C C . ASN A 1 680 ? -15.496 3.664 22.763 1.00 96.50 680 ASN A C 1
ATOM 5614 O O . ASN A 1 680 ? -16.714 3.516 22.788 1.00 96.50 680 ASN A O 1
ATOM 5618 N N . LEU A 1 681 ? -14.749 3.531 23.866 1.00 97.81 681 LEU A N 1
ATOM 5619 C CA . LEU A 1 681 ? -15.320 3.255 25.184 1.00 97.81 681 LEU A CA 1
ATOM 5620 C C . LEU A 1 681 ? -16.239 4.392 25.655 1.00 97.81 681 LEU A C 1
ATOM 5622 O O . LEU A 1 681 ? -17.374 4.127 26.033 1.00 97.81 681 LEU A O 1
ATOM 5626 N N . GLN A 1 682 ? -15.792 5.649 25.582 1.00 97.38 682 GLN A N 1
ATOM 5627 C CA . GLN A 1 682 ? -16.619 6.822 25.891 1.00 97.38 682 GLN A CA 1
ATOM 5628 C C . GLN A 1 682 ? -17.910 6.819 25.064 1.00 97.38 682 GLN A C 1
ATOM 5630 O O . GLN A 1 682 ? -18.990 7.002 25.618 1.00 97.38 682 GLN A O 1
ATOM 5635 N N . GLN A 1 683 ? -17.815 6.568 23.752 1.00 96.88 683 GLN A N 1
ATOM 5636 C CA . GLN A 1 683 ? -18.985 6.513 22.876 1.00 96.88 683 GLN A CA 1
ATOM 5637 C C . GLN A 1 683 ? -19.957 5.400 23.286 1.00 96.88 683 GLN A C 1
ATOM 5639 O O . GLN A 1 683 ? -21.152 5.667 23.393 1.00 96.88 683 GLN A O 1
ATOM 5644 N N . ALA A 1 684 ? -19.463 4.190 23.558 1.00 96.81 684 ALA A N 1
ATOM 5645 C CA . ALA A 1 684 ? -20.282 3.065 24.002 1.00 96.81 684 ALA A CA 1
ATOM 5646 C C . ALA A 1 684 ? -21.017 3.363 25.322 1.00 96.81 684 ALA A C 1
ATOM 5648 O O . ALA A 1 684 ? -22.219 3.119 25.430 1.00 96.81 684 ALA A O 1
ATOM 5649 N N . LEU A 1 685 ? -20.321 3.937 26.310 1.00 97.25 685 LEU A N 1
ATOM 5650 C CA . LEU A 1 685 ? -20.912 4.289 27.607 1.00 97.25 685 LEU A CA 1
ATOM 5651 C C . LEU A 1 685 ? -21.917 5.442 27.493 1.00 97.25 685 LEU A C 1
ATOM 5653 O O . LEU A 1 685 ? -22.976 5.395 28.115 1.00 97.25 685 LEU A O 1
ATOM 5657 N N . ASN A 1 686 ? -21.640 6.441 26.649 1.00 96.12 686 ASN A N 1
ATOM 5658 C CA . ASN A 1 686 ? -22.582 7.527 26.359 1.00 96.12 686 ASN A CA 1
ATOM 5659 C C . ASN A 1 686 ? -23.875 7.024 25.692 1.00 96.12 686 ASN A C 1
ATOM 5661 O O . ASN A 1 686 ? -24.915 7.658 25.839 1.00 96.12 686 ASN A O 1
ATOM 5665 N N . HIS A 1 687 ? -23.823 5.878 25.003 1.00 95.56 687 HIS A N 1
ATOM 5666 C CA . HIS A 1 687 ? -24.988 5.196 24.430 1.00 95.56 687 HIS A CA 1
ATOM 5667 C C . HIS A 1 687 ? -25.582 4.122 25.363 1.00 95.56 687 HIS A C 1
ATOM 5669 O O . HIS A 1 687 ? -26.410 3.320 24.943 1.00 95.56 687 HIS A O 1
ATOM 5675 N N . GLY A 1 688 ? -25.200 4.108 26.644 1.00 95.94 688 GLY A N 1
ATOM 5676 C CA . GLY A 1 688 ? -25.882 3.341 27.690 1.00 95.94 688 GLY A CA 1
ATOM 5677 C C . GLY A 1 688 ? -25.287 1.972 28.022 1.00 95.94 688 GLY A C 1
ATOM 5678 O O . GLY A 1 688 ? -25.795 1.315 28.936 1.00 95.94 688 GLY A O 1
ATOM 5679 N N . LEU A 1 689 ? -24.216 1.530 27.346 1.00 97.12 689 LEU A N 1
ATOM 5680 C CA . LEU A 1 689 ? -23.489 0.332 27.786 1.00 97.12 689 LEU A CA 1
ATOM 5681 C C . LEU A 1 689 ? -22.930 0.561 29.196 1.00 97.12 689 LEU A C 1
ATOM 5683 O O . LEU A 1 689 ? -22.596 1.685 29.576 1.00 97.12 689 LEU A O 1
ATOM 5687 N N . LYS A 1 690 ? -22.820 -0.511 29.984 1.00 97.12 690 LYS A N 1
ATOM 5688 C CA . LYS A 1 690 ? -22.353 -0.421 31.371 1.00 97.12 690 LYS A CA 1
ATOM 5689 C C . LYS A 1 690 ? -20.952 -0.992 31.501 1.00 97.12 690 LYS A C 1
ATOM 5691 O O . LYS A 1 690 ? -20.683 -2.117 31.091 1.00 97.12 690 LYS A O 1
ATOM 5696 N N . LEU A 1 691 ? -20.062 -0.214 32.108 1.00 97.06 691 LEU A N 1
ATOM 5697 C CA . LEU A 1 691 ? -18.728 -0.673 32.463 1.00 97.06 691 LEU A CA 1
ATOM 5698 C C . LEU A 1 691 ? -18.804 -1.527 33.731 1.00 97.06 691 LEU A C 1
ATOM 5700 O O . LEU A 1 691 ? -19.027 -0.991 34.814 1.00 97.06 691 LEU A O 1
ATOM 5704 N N . ALA A 1 692 ? -18.613 -2.839 33.596 1.00 95.81 692 ALA A N 1
ATOM 5705 C CA . ALA A 1 692 ? -18.666 -3.767 34.723 1.00 95.81 692 ALA A CA 1
ATOM 5706 C C . ALA A 1 692 ? -17.325 -3.841 35.462 1.00 95.81 692 ALA A C 1
ATOM 5708 O O . ALA A 1 692 ? -17.279 -3.846 36.693 1.00 95.81 692 ALA A O 1
ATOM 5709 N N . LYS A 1 693 ? -16.213 -3.882 34.716 1.00 94.19 693 LYS A N 1
ATOM 5710 C CA . LYS A 1 693 ? -14.871 -4.000 35.296 1.00 94.19 693 LYS A CA 1
ATOM 5711 C C . LYS A 1 693 ? -13.793 -3.419 34.391 1.00 94.19 693 LYS A C 1
ATOM 5713 O O . LYS A 1 693 ? -13.821 -3.615 33.181 1.00 94.19 693 LYS A O 1
ATOM 5718 N N . ILE A 1 694 ? -12.794 -2.780 34.995 1.00 96.06 694 ILE A N 1
ATOM 5719 C CA . ILE A 1 694 ? -11.517 -2.449 34.352 1.00 96.06 694 ILE A CA 1
ATOM 5720 C C . ILE A 1 694 ? -10.480 -3.471 34.824 1.00 96.06 694 ILE A C 1
ATOM 5722 O O . ILE A 1 694 ? -10.279 -3.630 36.026 1.00 96.06 694 ILE A O 1
ATOM 5726 N N . HIS A 1 695 ? -9.833 -4.182 33.896 1.00 92.44 695 HIS A N 1
ATOM 5727 C CA . HIS A 1 695 ? -8.748 -5.118 34.226 1.00 92.44 695 HIS A CA 1
ATOM 5728 C C . HIS A 1 695 ? -7.390 -4.429 34.219 1.00 92.44 695 HIS A C 1
ATOM 5730 O O . HIS A 1 695 ? -6.568 -4.688 35.092 1.00 92.44 695 HIS A O 1
ATOM 5736 N N . ARG A 1 696 ? -7.148 -3.573 33.222 1.00 94.44 696 ARG A N 1
ATOM 5737 C CA . ARG A 1 696 ? -5.919 -2.784 33.080 1.00 94.44 696 ARG A CA 1
ATOM 5738 C C . ARG A 1 696 ? -6.094 -1.666 32.060 1.00 94.44 696 ARG A C 1
ATOM 5740 O O . ARG A 1 696 ? -6.933 -1.760 31.160 1.00 94.44 696 ARG A O 1
ATOM 5747 N N . ILE A 1 697 ? -5.264 -0.634 32.195 1.00 97.38 697 ILE A N 1
ATOM 5748 C CA . ILE A 1 697 ? -5.225 0.528 31.305 1.00 97.38 697 ILE A CA 1
ATOM 5749 C C . ILE A 1 697 ? -3.785 0.752 30.851 1.00 97.38 697 ILE A C 1
ATOM 5751 O O . ILE A 1 697 ? -2.868 0.791 31.673 1.00 97.38 697 ILE A O 1
ATOM 5755 N N . LEU A 1 698 ? -3.604 0.926 29.546 1.00 97.69 698 LEU A N 1
ATOM 5756 C CA . LEU A 1 698 ? -2.351 1.364 28.945 1.00 97.69 698 LEU A CA 1
ATOM 5757 C C . LEU A 1 698 ? -2.474 2.839 28.550 1.00 97.69 698 LEU A C 1
ATOM 5759 O O . LEU A 1 698 ? -3.345 3.177 27.746 1.00 97.69 698 LEU A O 1
ATOM 5763 N N . SER A 1 699 ? -1.611 3.702 29.084 1.00 97.62 699 SER A N 1
ATOM 5764 C CA . SER A 1 699 ? -1.499 5.106 28.672 1.00 97.62 699 SER A CA 1
ATOM 5765 C C . SER A 1 699 ? -0.420 5.287 27.603 1.00 97.62 699 SER A C 1
ATOM 5767 O O . SER A 1 699 ? 0.503 4.476 27.492 1.00 97.62 699 SER A O 1
ATOM 5769 N N . PHE A 1 700 ? -0.556 6.329 26.782 1.00 97.88 700 PHE A N 1
ATOM 5770 C CA . PHE A 1 700 ? 0.408 6.676 25.737 1.00 97.88 700 PHE A CA 1
ATOM 5771 C C . PHE A 1 700 ? 0.332 8.157 25.359 1.00 97.88 700 PHE A C 1
ATOM 5773 O O . PHE A 1 700 ? -0.713 8.798 25.482 1.00 97.88 700 PHE A O 1
ATOM 5780 N N . ASN A 1 701 ? 1.425 8.683 24.811 1.00 98.19 701 ASN A N 1
ATOM 5781 C CA . ASN A 1 701 ? 1.425 9.981 24.144 1.00 98.19 701 ASN A CA 1
ATOM 5782 C C . ASN A 1 701 ? 0.753 9.867 22.772 1.00 98.19 701 ASN A C 1
ATOM 5784 O O . ASN A 1 701 ? 0.966 8.882 22.063 1.00 98.19 701 ASN A O 1
ATOM 5788 N N . GLN A 1 702 ? -0.004 10.886 22.373 1.00 97.75 702 GLN A N 1
ATOM 5789 C CA . GLN A 1 702 ? -0.663 10.963 21.069 1.00 97.75 702 GLN A CA 1
ATOM 5790 C C . GLN A 1 702 ? -0.611 12.376 20.480 1.00 97.75 702 GLN A C 1
ATOM 5792 O O . GLN A 1 702 ? -0.526 13.366 21.203 1.00 97.75 702 GLN A O 1
ATOM 5797 N N . SER A 1 703 ? -0.654 12.470 19.153 1.00 97.56 703 SER A N 1
ATOM 5798 C CA . SER A 1 703 ? -0.686 13.735 18.409 1.00 97.56 703 SER A CA 1
ATOM 5799 C C . SER A 1 703 ? -1.303 13.521 17.018 1.00 97.56 703 SER A C 1
ATOM 5801 O O . SER A 1 703 ? -1.374 12.376 16.562 1.00 97.56 703 SER A O 1
ATOM 5803 N N . PRO A 1 704 ? -1.750 14.570 16.300 1.00 97.12 704 PRO A N 1
ATOM 5804 C CA . PRO A 1 704 ? -2.345 14.438 14.970 1.00 97.12 704 PRO A CA 1
ATOM 5805 C C . PRO A 1 704 ? -1.260 14.339 13.885 1.00 97.12 704 PRO A C 1
ATOM 5807 O O . PRO A 1 704 ? -1.288 15.041 12.876 1.00 97.12 704 PRO A O 1
ATOM 5810 N N . TRP A 1 705 ? -0.249 13.497 14.112 1.00 96.56 705 TRP A N 1
ATOM 5811 C CA . TRP A 1 705 ? 0.994 13.503 13.341 1.00 96.56 705 TRP A CA 1
ATOM 5812 C C . TRP A 1 705 ? 0.818 13.093 11.875 1.00 96.56 705 TRP A C 1
ATOM 5814 O O . TRP A 1 705 ? 1.574 13.567 11.038 1.00 96.56 705 TRP A O 1
ATOM 5824 N N . LEU A 1 706 ? -0.181 12.270 11.531 1.00 96.81 706 LEU A N 1
ATOM 5825 C CA . LEU A 1 706 ? -0.468 11.902 10.134 1.00 96.81 706 LEU A CA 1
ATOM 5826 C C . LEU A 1 706 ? -1.263 12.963 9.370 1.00 96.81 706 LEU A C 1
ATOM 5828 O O . LEU A 1 706 ? -1.305 12.907 8.139 1.00 96.81 706 LEU A O 1
ATOM 5832 N N . LYS A 1 707 ? -1.869 13.936 10.059 1.00 95.62 707 LYS A N 1
ATOM 5833 C CA . LYS A 1 707 ? -2.785 14.904 9.450 1.00 95.62 707 LYS A CA 1
ATOM 5834 C C . LYS A 1 707 ? -2.143 15.658 8.285 1.00 95.62 707 LYS A C 1
ATOM 5836 O O . LYS A 1 707 ? -2.740 15.745 7.219 1.00 95.62 707 LYS A O 1
ATOM 5841 N N . THR A 1 708 ? -0.906 16.129 8.437 1.00 95.94 708 THR A N 1
ATOM 5842 C CA . THR A 1 708 ? -0.170 16.841 7.375 1.00 95.94 708 THR A CA 1
ATOM 5843 C C . THR A 1 708 ? 0.038 15.994 6.121 1.00 95.94 708 THR A C 1
ATOM 5845 O O . THR A 1 708 ? -0.064 16.512 5.010 1.00 95.94 708 THR A O 1
ATOM 5848 N N . TYR A 1 709 ? 0.290 14.692 6.270 1.00 96.12 709 TYR A N 1
ATOM 5849 C CA . TYR A 1 709 ? 0.426 13.778 5.134 1.00 96.12 709 TYR A CA 1
ATOM 5850 C C . TYR A 1 709 ? -0.919 13.526 4.435 1.00 96.12 709 TYR A C 1
ATOM 5852 O O . TYR A 1 709 ? -0.996 13.554 3.204 1.00 96.12 709 TYR A O 1
ATOM 5860 N N . ILE A 1 710 ? -1.992 13.330 5.208 1.00 95.00 710 ILE A N 1
ATOM 5861 C CA . ILE A 1 710 ? -3.340 13.133 4.660 1.00 95.00 710 ILE A CA 1
ATOM 5862 C C . ILE A 1 710 ? -3.836 14.399 3.954 1.00 95.00 710 ILE A C 1
ATOM 5864 O O . ILE A 1 710 ? -4.378 14.302 2.850 1.00 95.00 710 ILE A O 1
ATOM 5868 N N . ASP A 1 711 ? -3.615 15.576 4.539 1.00 92.94 711 ASP A N 1
ATOM 5869 C CA . ASP A 1 711 ? -3.977 16.868 3.952 1.00 92.94 711 ASP A CA 1
ATOM 5870 C C . ASP A 1 711 ? -3.221 17.107 2.637 1.00 92.94 711 ASP A C 1
ATOM 5872 O O . ASP A 1 711 ? -3.837 17.482 1.639 1.00 92.94 711 ASP A O 1
ATOM 5876 N N . LEU A 1 712 ? -1.912 16.813 2.597 1.00 94.38 712 LEU A N 1
ATOM 5877 C CA . LEU A 1 712 ? -1.096 16.894 1.380 1.00 94.38 712 LEU A CA 1
ATOM 5878 C C . LEU A 1 712 ? -1.689 16.036 0.256 1.00 94.38 712 LEU A C 1
ATOM 5880 O O . LEU A 1 712 ? -1.930 16.532 -0.846 1.00 94.38 712 LEU A O 1
ATOM 5884 N N . ASN A 1 713 ? -1.952 14.758 0.532 1.00 93.19 713 ASN A N 1
ATOM 5885 C CA . ASN A 1 713 ? -2.498 13.837 -0.464 1.00 93.19 713 ASN A CA 1
ATOM 5886 C C . ASN A 1 713 ? -3.923 14.214 -0.879 1.00 93.19 713 ASN A C 1
ATOM 5888 O O . ASN A 1 713 ? -4.281 14.066 -2.044 1.00 93.19 713 ASN A O 1
ATOM 5892 N N . THR A 1 714 ? -4.733 14.727 0.047 1.00 89.19 714 THR A N 1
ATOM 5893 C CA . THR A 1 714 ? -6.101 15.183 -0.240 1.00 89.19 714 THR A CA 1
ATOM 5894 C C . THR A 1 714 ? -6.087 16.421 -1.135 1.00 89.19 714 THR A C 1
ATOM 5896 O O . THR A 1 714 ? -6.805 16.458 -2.131 1.00 89.19 714 THR A O 1
ATOM 5899 N N . ALA A 1 715 ? -5.211 17.393 -0.864 1.00 90.12 715 ALA A N 1
ATOM 5900 C CA . ALA A 1 715 ? -5.031 18.564 -1.718 1.00 90.12 715 ALA A CA 1
ATOM 5901 C C . ALA A 1 715 ? -4.555 18.171 -3.124 1.00 90.12 715 ALA A C 1
ATOM 5903 O O . ALA A 1 715 ? -5.115 18.623 -4.122 1.00 90.12 715 ALA A O 1
ATOM 5904 N N . LYS A 1 716 ? -3.568 17.270 -3.217 1.00 90.69 716 LYS A N 1
ATOM 5905 C CA . LYS A 1 716 ? -3.089 16.746 -4.503 1.00 90.69 716 LYS A CA 1
ATOM 5906 C C . LYS A 1 716 ? -4.179 15.991 -5.266 1.00 90.69 716 LYS A C 1
ATOM 5908 O O . LYS A 1 716 ? -4.336 16.207 -6.460 1.00 90.69 716 LYS A O 1
ATOM 5913 N N . ARG A 1 717 ? -4.983 15.180 -4.576 1.00 87.12 717 ARG A N 1
ATOM 5914 C CA . ARG A 1 717 ? -6.135 14.474 -5.155 1.00 87.12 717 ARG A CA 1
ATOM 5915 C C . ARG A 1 717 ? -7.208 15.429 -5.680 1.00 87.12 717 ARG A C 1
ATOM 5917 O O . ARG A 1 717 ? -7.769 15.169 -6.739 1.00 87.12 717 ARG A O 1
ATOM 5924 N N . ASN A 1 718 ? -7.494 16.512 -4.962 1.00 83.62 718 ASN A N 1
ATOM 5925 C CA . ASN A 1 718 ? -8.482 17.506 -5.385 1.00 83.62 718 ASN A CA 1
ATOM 5926 C C . ASN A 1 718 ? -8.007 18.305 -6.608 1.00 83.62 718 ASN A C 1
ATOM 5928 O O . ASN A 1 718 ? -8.820 18.620 -7.472 1.00 83.62 718 ASN A O 1
ATOM 5932 N N . ASN A 1 719 ? -6.701 18.569 -6.706 1.00 86.62 719 ASN A N 1
ATOM 5933 C CA . ASN A 1 719 ? -6.095 19.290 -7.830 1.00 86.62 719 ASN A CA 1
ATOM 5934 C C . ASN A 1 719 ? -5.783 18.401 -9.046 1.00 86.62 719 ASN A C 1
ATOM 5936 O O . ASN A 1 719 ? -5.433 18.923 -10.099 1.00 86.62 719 ASN A O 1
ATOM 5940 N N . ALA A 1 720 ? -5.864 17.077 -8.909 1.00 84.88 720 ALA A N 1
ATOM 5941 C CA . ALA A 1 720 ? -5.563 16.148 -9.989 1.00 84.88 720 ALA A CA 1
ATOM 5942 C C . ALA A 1 720 ? -6.585 16.264 -11.132 1.00 84.88 720 ALA A C 1
ATOM 5944 O O . ALA A 1 720 ? -7.799 16.181 -10.919 1.00 84.88 720 ALA A O 1
ATOM 5945 N N . GLU A 1 721 ? -6.085 16.392 -12.359 1.00 80.44 721 GLU A N 1
ATOM 5946 C CA . GLU A 1 721 ? -6.914 16.555 -13.561 1.00 80.44 721 GLU A CA 1
ATOM 5947 C C . GLU A 1 721 ? -7.368 15.210 -14.145 1.00 80.44 721 GLU A C 1
ATOM 5949 O O . GLU A 1 721 ? -8.435 15.114 -14.751 1.00 80.44 721 GLU A O 1
ATOM 5954 N N . ASN A 1 722 ? -6.591 14.146 -13.920 1.00 80.06 722 ASN A N 1
ATOM 5955 C CA . ASN A 1 722 ? -6.869 12.807 -14.433 1.00 80.06 722 ASN A CA 1
ATOM 5956 C C . ASN A 1 722 ? -7.266 11.824 -13.317 1.00 80.06 722 ASN A C 1
ATOM 5958 O O . ASN A 1 722 ? -6.973 12.008 -12.132 1.00 80.06 722 ASN A O 1
ATOM 5962 N N . LYS A 1 723 ? -7.964 10.749 -13.704 1.00 78.31 723 LYS A N 1
ATOM 5963 C CA . LYS A 1 723 ? -8.472 9.741 -12.761 1.00 78.31 723 LYS A CA 1
ATOM 5964 C C . LYS A 1 723 ? -7.342 8.952 -12.095 1.00 78.31 723 LYS A C 1
ATOM 5966 O O . LYS A 1 723 ? -7.452 8.610 -10.921 1.00 78.31 723 LYS A O 1
ATOM 5971 N N . PHE A 1 724 ? -6.258 8.699 -12.826 1.00 79.44 724 PHE A N 1
ATOM 5972 C CA . PHE A 1 724 ? -5.109 7.954 -12.321 1.00 79.44 724 PHE A CA 1
ATOM 5973 C C . PHE A 1 724 ? -4.473 8.620 -11.094 1.00 79.44 724 PHE A C 1
ATOM 5975 O O . PHE A 1 724 ? -4.314 7.969 -10.064 1.00 79.44 724 PHE A O 1
ATOM 5982 N N . GLU A 1 725 ? -4.164 9.914 -11.163 1.00 82.69 725 GLU A N 1
ATOM 5983 C CA . GLU A 1 725 ? -3.585 10.653 -10.038 1.00 82.69 725 GLU A CA 1
ATOM 5984 C C . GLU A 1 725 ? -4.530 10.686 -8.832 1.00 82.69 725 GLU A C 1
ATOM 5986 O O . GLU A 1 725 ? -4.094 10.506 -7.691 1.00 82.69 725 GLU A O 1
ATOM 5991 N N . LYS A 1 726 ? -5.842 10.830 -9.070 1.00 83.56 726 LYS A N 1
ATOM 5992 C CA . LYS A 1 726 ? -6.847 10.766 -7.998 1.00 83.56 726 LYS A CA 1
ATOM 5993 C C . LYS A 1 726 ? -6.823 9.424 -7.268 1.00 83.56 726 LYS A C 1
ATOM 5995 O O . LYS A 1 726 ? -6.864 9.398 -6.034 1.00 83.56 726 LYS A O 1
ATOM 6000 N N . ASP A 1 727 ? -6.759 8.331 -8.022 1.00 82.56 727 ASP A N 1
ATOM 6001 C CA . ASP A 1 727 ? -6.700 6.971 -7.485 1.00 82.56 727 ASP A CA 1
ATOM 6002 C C . ASP A 1 727 ? -5.349 6.697 -6.802 1.00 82.56 727 ASP A C 1
ATOM 6004 O O . ASP A 1 727 ? -5.306 6.041 -5.758 1.00 82.56 727 ASP A O 1
ATOM 6008 N N . PHE A 1 728 ? -4.255 7.267 -7.314 1.00 86.44 728 PHE A N 1
ATOM 6009 C CA . PHE A 1 728 ? -2.926 7.176 -6.713 1.00 86.44 728 PHE A CA 1
ATOM 6010 C C . PHE A 1 728 ? -2.875 7.817 -5.323 1.00 86.44 728 PHE A C 1
ATOM 6012 O O . PHE A 1 728 ? -2.527 7.143 -4.355 1.00 86.44 728 PHE A O 1
ATOM 6019 N N . PHE A 1 729 ? -3.267 9.085 -5.174 1.00 89.31 729 PHE A N 1
ATOM 6020 C CA . PHE A 1 729 ? -3.236 9.745 -3.862 1.00 89.31 729 PHE A CA 1
ATOM 6021 C C . PHE A 1 729 ? -4.190 9.083 -2.855 1.00 89.31 729 PHE A C 1
ATOM 6023 O O . PHE A 1 729 ? -3.898 9.043 -1.657 1.00 89.31 729 PHE A O 1
ATOM 6030 N N . LYS A 1 730 ? -5.291 8.480 -3.332 1.00 86.44 730 LYS A N 1
ATOM 6031 C CA . LYS A 1 730 ? -6.154 7.616 -2.510 1.00 86.44 730 LYS A CA 1
ATOM 6032 C C . LYS A 1 730 ? -5.407 6.360 -2.040 1.00 86.44 730 LYS A C 1
ATOM 6034 O O . LYS A 1 730 ? -5.431 6.051 -0.847 1.00 86.44 730 LYS A O 1
ATOM 6039 N N . LEU A 1 731 ? -4.718 5.660 -2.944 1.00 87.44 731 LEU A N 1
ATOM 6040 C CA . LEU A 1 731 ? -3.907 4.484 -2.614 1.00 87.44 731 LEU A CA 1
ATOM 6041 C C . LEU A 1 731 ? -2.817 4.822 -1.591 1.00 87.44 731 LEU A C 1
ATOM 6043 O O . LEU A 1 731 ? -2.615 4.053 -0.654 1.00 87.44 731 LEU A O 1
ATOM 6047 N N . MET A 1 732 ? -2.156 5.973 -1.737 1.00 91.19 732 MET A N 1
ATOM 6048 C CA . MET A 1 732 ? -1.091 6.411 -0.833 1.00 91.19 732 MET A CA 1
ATOM 6049 C C . MET A 1 732 ? -1.581 6.599 0.604 1.00 91.19 732 MET A C 1
ATOM 6051 O O . MET A 1 732 ? -0.870 6.206 1.524 1.00 91.19 732 MET A O 1
ATOM 6055 N N . ASN A 1 733 ? -2.803 7.095 0.817 1.00 90.38 733 ASN A N 1
ATOM 6056 C CA . ASN A 1 733 ? -3.403 7.161 2.154 1.00 90.38 733 ASN A CA 1
ATOM 6057 C C . ASN A 1 733 ? -3.692 5.757 2.712 1.00 90.38 733 ASN A C 1
ATOM 6059 O O . ASN A 1 733 ? -3.220 5.407 3.794 1.00 90.38 733 ASN A O 1
ATOM 6063 N N . ASN A 1 734 ? -4.403 4.918 1.953 1.00 86.88 734 ASN A N 1
ATOM 6064 C CA . ASN A 1 734 ? -4.797 3.571 2.395 1.00 86.88 734 ASN A CA 1
ATOM 6065 C C . ASN A 1 734 ? -3.589 2.659 2.683 1.00 86.88 734 ASN A C 1
ATOM 6067 O O . ASN A 1 734 ? -3.621 1.806 3.573 1.00 86.88 734 ASN A O 1
ATOM 6071 N N . ALA A 1 735 ? -2.501 2.854 1.942 1.00 89.88 735 ALA A N 1
ATOM 6072 C CA . ALA A 1 735 ? -1.253 2.128 2.093 1.00 89.88 735 ALA A CA 1
ATOM 6073 C C . ALA A 1 735 ? -0.580 2.318 3.465 1.00 89.88 735 ALA A C 1
ATOM 6075 O O . ALA A 1 735 ? -0.036 1.345 3.999 1.00 89.88 735 ALA A O 1
ATOM 6076 N N . VAL A 1 736 ? -0.621 3.528 4.044 1.00 90.62 736 VAL A N 1
ATOM 6077 C CA . VAL A 1 736 ? -0.039 3.804 5.373 1.00 90.62 736 VAL A CA 1
ATOM 6078 C C . VAL A 1 736 ? -0.720 2.938 6.424 1.00 90.62 736 VAL A C 1
ATOM 6080 O O . VAL A 1 736 ? -0.045 2.227 7.169 1.00 90.62 736 VAL A O 1
ATOM 6083 N N . PHE A 1 737 ? -2.054 2.933 6.424 1.00 88.44 737 PHE A N 1
ATOM 6084 C CA . PHE A 1 737 ? -2.856 2.110 7.323 1.00 88.44 737 PHE A CA 1
ATOM 6085 C C . PHE A 1 737 ? -2.521 0.614 7.185 1.00 88.44 737 PHE A C 1
ATOM 6087 O O . PHE A 1 737 ? -2.235 -0.065 8.170 1.00 88.44 737 PHE A O 1
ATOM 6094 N N . GLY A 1 738 ? -2.446 0.099 5.954 1.00 87.44 738 GLY A N 1
ATOM 6095 C CA . GLY A 1 738 ? -2.057 -1.295 5.723 1.00 87.44 738 GLY A CA 1
ATOM 6096 C C . GLY A 1 738 ? -0.661 -1.640 6.265 1.00 87.44 738 GLY A C 1
ATOM 6097 O O . GLY A 1 738 ? -0.422 -2.770 6.698 1.00 87.44 738 GLY A O 1
ATOM 6098 N N . LYS A 1 739 ? 0.271 -0.676 6.281 1.00 89.69 739 LYS A N 1
ATOM 6099 C CA . LYS A 1 739 ? 1.632 -0.871 6.803 1.00 89.69 739 LYS A CA 1
ATOM 6100 C C . LYS A 1 739 ? 1.733 -0.864 8.321 1.00 89.69 739 LYS A C 1
ATOM 6102 O O . LYS A 1 739 ? 2.582 -1.591 8.846 1.00 89.69 739 LYS A O 1
ATOM 6107 N N . THR A 1 740 ? 0.894 -0.108 9.023 1.00 89.75 740 THR A N 1
ATOM 6108 C CA . THR A 1 740 ? 0.856 -0.142 10.496 1.00 89.75 740 THR A CA 1
ATOM 6109 C C . THR A 1 740 ? 0.274 -1.462 11.007 1.00 89.75 740 THR A C 1
ATOM 6111 O O . THR A 1 740 ? 0.689 -1.946 12.055 1.00 89.75 740 THR A O 1
ATOM 6114 N N . MET A 1 741 ? -0.586 -2.105 10.211 1.00 84.19 741 MET A N 1
ATOM 6115 C CA . MET A 1 741 ? -1.256 -3.379 10.509 1.00 84.19 741 MET A CA 1
ATOM 6116 C C . MET A 1 741 ? -0.553 -4.625 9.950 1.00 84.19 741 MET A C 1
ATOM 6118 O O . MET A 1 741 ? -1.110 -5.726 9.955 1.00 84.19 741 MET A O 1
ATOM 6122 N N . GLU A 1 742 ? 0.669 -4.481 9.434 1.00 85.31 742 GLU A N 1
ATOM 6123 C CA . GLU A 1 742 ? 1.365 -5.568 8.749 1.00 85.31 742 GLU A CA 1
ATOM 6124 C C . GLU A 1 742 ? 1.693 -6.735 9.704 1.00 85.31 742 GLU A C 1
ATOM 6126 O O . GLU A 1 742 ? 2.562 -6.626 10.572 1.00 85.31 742 GLU A O 1
ATOM 6131 N N . ASN A 1 743 ? 1.057 -7.895 9.496 1.00 81.81 743 ASN A N 1
ATOM 6132 C CA . ASN A 1 743 ? 1.350 -9.095 10.278 1.00 81.81 743 ASN A CA 1
ATOM 6133 C C . ASN A 1 743 ? 2.644 -9.776 9.786 1.00 81.81 743 ASN A C 1
ATOM 6135 O O . ASN A 1 743 ? 2.664 -10.514 8.797 1.00 81.81 743 ASN A O 1
ATOM 6139 N N . VAL A 1 744 ? 3.732 -9.552 10.525 1.00 81.81 744 VAL A N 1
ATOM 6140 C CA . VAL A 1 744 ? 5.065 -10.102 10.236 1.00 81.81 744 VAL A CA 1
ATOM 6141 C C . VAL A 1 744 ? 5.158 -11.629 10.367 1.00 81.81 744 VAL A C 1
ATOM 6143 O O . VAL A 1 744 ? 6.036 -12.230 9.735 1.00 81.81 744 VAL A O 1
ATOM 6146 N N . GLU A 1 745 ? 4.258 -12.263 11.123 1.00 77.19 745 GLU A N 1
ATOM 6147 C CA . GLU A 1 745 ? 4.204 -13.717 11.351 1.00 77.19 745 GLU A CA 1
ATOM 6148 C C . GLU A 1 745 ? 3.708 -14.459 10.109 1.00 77.19 745 GLU A C 1
ATOM 6150 O O . GLU A 1 745 ? 4.186 -15.548 9.802 1.00 77.19 745 GLU A O 1
ATOM 6155 N N . LYS A 1 746 ? 2.793 -13.837 9.353 1.00 78.94 746 LYS A N 1
ATOM 6156 C CA . LYS A 1 746 ? 2.214 -14.413 8.129 1.00 78.94 746 LYS A CA 1
ATOM 6157 C C . LYS A 1 746 ? 3.146 -14.358 6.918 1.00 78.94 746 LYS A C 1
ATOM 6159 O O . LYS A 1 746 ? 2.848 -14.985 5.905 1.00 78.94 746 LYS A O 1
ATOM 6164 N N . ARG A 1 747 ? 4.257 -13.610 6.974 1.00 79.94 747 ARG A N 1
ATOM 6165 C CA . ARG A 1 747 ? 5.193 -13.553 5.838 1.00 79.94 747 ARG A CA 1
ATOM 6166 C C . ARG A 1 747 ? 5.830 -14.928 5.618 1.00 79.94 747 ARG A C 1
ATOM 6168 O O . ARG A 1 747 ? 6.316 -15.551 6.561 1.00 79.94 747 ARG A O 1
ATOM 6175 N N . VAL A 1 748 ? 5.893 -15.345 4.362 1.00 79.06 748 VAL A N 1
ATOM 6176 C CA . VAL A 1 748 ? 6.421 -16.650 3.951 1.00 79.06 748 VAL A CA 1
ATOM 6177 C C . VAL A 1 748 ? 7.948 -16.589 3.812 1.00 79.06 748 VAL A C 1
ATOM 6179 O O . VAL A 1 748 ? 8.503 -15.551 3.451 1.00 79.06 748 VAL A O 1
ATOM 6182 N N . ASN A 1 749 ? 8.642 -17.689 4.113 1.00 82.06 749 ASN A N 1
ATOM 6183 C CA . ASN A 1 749 ? 10.076 -17.843 3.865 1.00 82.06 749 ASN A CA 1
ATOM 6184 C C . ASN A 1 749 ? 10.282 -18.955 2.828 1.00 82.06 749 ASN A C 1
ATOM 6186 O O . ASN A 1 749 ? 10.131 -20.131 3.147 1.00 82.06 749 ASN A O 1
ATOM 6190 N N . ILE A 1 750 ? 10.591 -18.570 1.588 1.00 83.44 750 ILE A N 1
ATOM 6191 C CA . ILE A 1 750 ? 10.852 -19.493 0.476 1.00 83.44 750 ILE A CA 1
ATOM 6192 C C . ILE A 1 750 ? 12.297 -19.315 0.019 1.00 83.44 750 ILE A C 1
ATOM 6194 O O . ILE A 1 750 ? 12.786 -18.185 -0.080 1.00 83.44 750 ILE A O 1
ATOM 6198 N N . LYS A 1 751 ? 12.976 -20.429 -0.252 1.00 83.75 751 LYS A N 1
ATOM 6199 C CA . LYS A 1 751 ? 14.285 -20.473 -0.910 1.00 83.75 751 LYS A CA 1
ATOM 6200 C C . LYS A 1 751 ? 14.118 -21.095 -2.285 1.00 83.75 751 LYS A C 1
ATOM 6202 O O . LYS A 1 751 ? 13.558 -22.179 -2.380 1.00 83.75 751 LYS A O 1
ATOM 6207 N N . LEU A 1 752 ? 14.574 -20.405 -3.325 1.00 79.25 752 LEU A N 1
ATOM 6208 C CA . LEU A 1 752 ? 14.707 -21.000 -4.650 1.00 79.25 752 LEU A CA 1
ATOM 6209 C C . LEU A 1 752 ? 16.083 -21.639 -4.746 1.00 79.25 752 LEU A C 1
ATOM 6211 O O . LEU A 1 752 ? 17.086 -20.987 -4.450 1.00 79.25 752 LEU A O 1
ATOM 6215 N N . VAL A 1 753 ? 16.109 -22.918 -5.099 1.00 78.94 753 VAL A N 1
ATOM 6216 C CA . VAL A 1 753 ? 17.324 -23.721 -5.141 1.00 78.94 753 VAL A CA 1
ATOM 6217 C C . VAL A 1 753 ? 17.395 -24.464 -6.461 1.00 78.94 753 VAL A C 1
ATOM 6219 O O . VAL A 1 753 ? 16.391 -24.977 -6.948 1.00 78.94 753 VAL A O 1
ATOM 6222 N N . THR A 1 754 ? 18.597 -24.490 -7.023 1.00 77.44 754 THR A N 1
ATOM 6223 C CA . THR A 1 754 ? 18.868 -24.934 -8.394 1.00 77.44 754 THR A CA 1
ATOM 6224 C C . THR A 1 754 ? 19.749 -26.175 -8.459 1.00 77.44 754 THR A C 1
ATOM 6226 O O . THR A 1 754 ? 19.980 -26.729 -9.526 1.00 77.44 754 THR A O 1
ATOM 6229 N N . HIS A 1 755 ? 20.241 -26.628 -7.303 1.00 77.69 755 HIS A N 1
ATOM 6230 C CA . HIS A 1 755 ? 21.132 -27.774 -7.177 1.00 77.69 755 HIS A CA 1
ATOM 6231 C C . HIS A 1 755 ? 20.734 -28.617 -5.967 1.00 77.69 755 HIS A C 1
ATOM 6233 O O . HIS A 1 755 ? 20.278 -28.091 -4.945 1.00 77.69 755 HIS A O 1
ATOM 6239 N N . TRP A 1 756 ? 20.922 -29.930 -6.074 1.00 83.62 756 TRP A N 1
ATOM 6240 C CA . TRP A 1 756 ? 20.649 -30.856 -4.979 1.00 83.62 756 TRP A CA 1
ATOM 6241 C C . TRP A 1 756 ? 21.666 -30.707 -3.840 1.00 83.62 756 TRP A C 1
ATOM 6243 O O . TRP A 1 756 ? 21.280 -30.503 -2.688 1.00 83.62 756 TRP A O 1
ATOM 6253 N N . GLU A 1 757 ? 22.952 -30.731 -4.189 1.00 85.94 757 GLU A N 1
ATOM 6254 C CA . GLU A 1 757 ? 24.080 -30.688 -3.257 1.00 85.94 757 GLU A CA 1
ATOM 6255 C C . GLU A 1 757 ? 24.531 -29.255 -2.933 1.00 85.94 757 GLU A C 1
ATOM 6257 O O . GLU A 1 757 ? 24.204 -28.284 -3.623 1.00 85.94 757 GLU A O 1
ATOM 6262 N N . ASN A 1 758 ? 25.318 -29.114 -1.865 1.00 81.44 758 ASN A N 1
ATOM 6263 C CA . ASN A 1 758 ? 25.923 -27.839 -1.494 1.00 81.44 758 ASN A CA 1
ATOM 6264 C C . ASN A 1 758 ? 27.044 -27.458 -2.468 1.00 81.44 758 ASN A C 1
ATOM 6266 O O . ASN A 1 758 ? 28.013 -28.195 -2.625 1.00 81.44 758 ASN A O 1
ATOM 6270 N N . ILE A 1 759 ? 26.983 -26.245 -3.021 1.00 73.50 759 ILE A N 1
ATOM 6271 C CA . ILE A 1 759 ? 28.074 -25.680 -3.823 1.00 73.50 759 ILE A CA 1
ATOM 6272 C C . ILE A 1 759 ? 28.856 -24.695 -2.951 1.00 73.50 759 ILE A C 1
ATOM 6274 O O . ILE A 1 759 ? 28.455 -23.547 -2.723 1.00 73.50 759 ILE A O 1
ATOM 6278 N N . GLY A 1 760 ? 29.980 -25.161 -2.403 1.00 73.62 760 GLY A N 1
ATOM 6279 C CA . GLY A 1 760 ? 30.801 -24.394 -1.469 1.00 73.62 760 GLY A CA 1
ATOM 6280 C C . GLY A 1 760 ? 30.022 -24.008 -0.206 1.00 73.62 760 GLY A C 1
ATOM 6281 O O . GLY A 1 760 ? 29.720 -24.851 0.631 1.00 73.62 760 GLY A O 1
ATOM 6282 N N . ARG A 1 761 ? 29.705 -22.714 -0.048 1.00 70.12 761 ARG A N 1
ATOM 6283 C CA . ARG A 1 761 ? 28.881 -22.200 1.069 1.00 70.12 761 ARG A CA 1
ATOM 6284 C C . ARG A 1 761 ? 27.396 -22.034 0.716 1.00 70.12 761 ARG A C 1
ATOM 6286 O O . ARG A 1 761 ? 26.608 -21.690 1.597 1.00 70.12 761 ARG A O 1
ATOM 6293 N N . LYS A 1 762 ? 27.012 -22.212 -0.554 1.00 71.81 762 LYS A N 1
ATOM 6294 C CA . LYS A 1 762 ? 25.620 -22.127 -1.016 1.00 71.81 762 LYS A CA 1
ATOM 6295 C C . LYS A 1 762 ? 24.954 -23.469 -0.726 1.00 71.81 762 LYS A C 1
ATOM 6297 O O . LYS A 1 762 ? 25.416 -24.503 -1.196 1.00 71.81 762 LYS A O 1
ATOM 6302 N N . LEU A 1 763 ? 23.906 -23.441 0.093 1.00 79.50 763 LEU A N 1
ATOM 6303 C CA . LEU A 1 763 ? 23.186 -24.651 0.472 1.00 79.50 763 LEU A CA 1
ATOM 6304 C C . LEU A 1 763 ? 22.365 -25.174 -0.713 1.00 79.50 763 LEU A C 1
ATOM 6306 O O . LEU A 1 763 ? 21.649 -24.396 -1.347 1.00 79.50 763 LEU A O 1
ATOM 6310 N N . GLY A 1 764 ? 22.478 -26.471 -0.978 1.00 84.06 764 GLY A N 1
ATOM 6311 C CA . GLY A 1 764 ? 21.644 -27.205 -1.923 1.00 84.06 764 GLY A CA 1
ATOM 6312 C C . GLY A 1 764 ? 20.298 -27.592 -1.320 1.00 84.06 764 GLY A C 1
ATOM 6313 O O . GLY A 1 764 ? 20.011 -27.317 -0.148 1.00 84.06 764 GLY A O 1
ATOM 6314 N N . ALA A 1 765 ? 19.453 -28.225 -2.131 1.00 85.50 765 ALA A N 1
ATOM 6315 C CA . ALA A 1 765 ? 18.117 -28.627 -1.713 1.00 85.50 765 ALA A CA 1
ATOM 6316 C C . ALA A 1 765 ? 18.162 -29.619 -0.544 1.00 85.50 765 ALA A C 1
ATOM 6318 O O . ALA A 1 765 ? 17.431 -29.437 0.431 1.00 85.50 765 ALA A O 1
ATOM 6319 N N . GLU A 1 766 ? 19.087 -30.581 -0.588 1.00 86.62 766 GLU A N 1
ATOM 6320 C CA . GLU A 1 766 ? 19.311 -31.569 0.472 1.00 86.62 766 GLU A CA 1
ATOM 6321 C C . GLU A 1 766 ? 19.517 -30.893 1.836 1.00 86.62 766 GLU A C 1
ATOM 6323 O O . GLU A 1 766 ? 18.854 -31.214 2.824 1.00 86.62 766 GLU A O 1
ATOM 6328 N N . ALA A 1 767 ? 20.390 -29.885 1.881 1.00 84.06 767 ALA A N 1
ATOM 6329 C CA . ALA A 1 767 ? 20.748 -29.206 3.117 1.00 84.06 767 ALA A CA 1
ATOM 6330 C C . ALA A 1 767 ? 19.661 -28.267 3.657 1.00 84.06 767 ALA A C 1
ATOM 6332 O O . ALA A 1 767 ? 19.728 -27.868 4.818 1.00 84.06 767 ALA A O 1
ATOM 6333 N N . TYR A 1 768 ? 18.688 -27.855 2.842 1.00 84.44 768 TYR A N 1
ATOM 6334 C CA . TYR A 1 768 ? 17.520 -27.125 3.338 1.00 84.44 768 TYR A CA 1
ATOM 6335 C C . TYR A 1 768 ? 16.418 -28.069 3.816 1.00 84.44 768 TYR A C 1
ATOM 6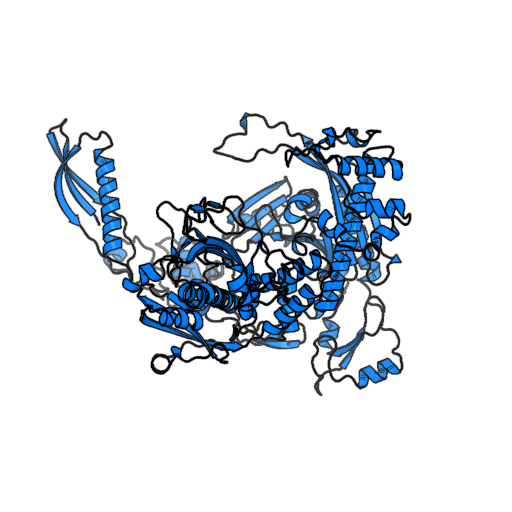337 O O . TYR A 1 768 ? 15.804 -27.780 4.842 1.00 84.44 768 TYR A O 1
ATOM 6345 N N . ILE A 1 769 ? 16.196 -29.182 3.112 1.00 84.88 769 ILE A N 1
ATOM 6346 C CA . ILE A 1 769 ? 15.209 -30.208 3.479 1.00 84.88 769 ILE A CA 1
ATOM 6347 C C . ILE A 1 769 ? 15.590 -30.873 4.807 1.00 84.88 769 ILE A C 1
ATOM 6349 O O . ILE A 1 769 ? 14.719 -31.157 5.623 1.00 84.88 769 ILE A O 1
ATOM 6353 N N . SER A 1 770 ? 16.887 -31.044 5.074 1.00 79.25 770 SER A N 1
ATOM 6354 C CA . SER A 1 770 ? 17.377 -31.605 6.338 1.00 79.25 770 SER A CA 1
ATOM 6355 C C . SER A 1 770 ? 17.225 -30.676 7.549 1.00 79.25 770 SER A C 1
ATOM 6357 O O . SER A 1 770 ? 17.453 -31.101 8.682 1.00 79.25 770 SER A O 1
ATOM 6359 N N . LYS A 1 771 ? 16.837 -29.405 7.362 1.00 77.81 771 LYS A N 1
ATOM 6360 C CA . LYS A 1 771 ? 16.667 -28.475 8.485 1.00 77.81 771 LYS A CA 1
ATOM 6361 C C . LYS A 1 771 ? 15.347 -28.727 9.216 1.00 77.81 771 LYS A C 1
ATOM 6363 O O . LYS A 1 771 ? 14.309 -28.850 8.572 1.00 77.81 771 LYS A O 1
ATOM 6368 N N . PRO A 1 772 ? 15.321 -28.623 10.558 1.00 71.50 772 PRO A N 1
ATOM 6369 C CA . PRO A 1 772 ? 14.132 -28.927 11.368 1.00 71.50 772 PRO A CA 1
ATOM 6370 C C . PRO A 1 772 ? 12.948 -27.975 11.136 1.00 71.50 772 PRO A C 1
ATOM 6372 O O . PRO A 1 772 ? 11.828 -28.252 11.547 1.00 71.50 772 PRO A O 1
ATOM 6375 N N . HIS A 1 773 ? 13.187 -26.832 10.490 1.00 78.12 773 HIS A N 1
ATOM 6376 C CA . HIS A 1 773 ? 12.165 -25.848 10.142 1.00 78.12 773 HIS A CA 1
ATOM 6377 C C . HIS A 1 773 ? 11.752 -25.926 8.665 1.00 78.12 773 HIS A C 1
ATOM 6379 O O . HIS A 1 773 ? 11.139 -24.988 8.159 1.00 78.12 773 HIS A O 1
ATOM 6385 N N . PHE A 1 774 ? 12.093 -26.995 7.947 1.00 81.31 774 PHE A N 1
ATOM 6386 C CA . PHE A 1 774 ? 11.499 -27.300 6.647 1.00 81.31 774 PHE A CA 1
ATOM 6387 C C . PHE A 1 774 ? 9.991 -27.555 6.809 1.00 81.31 774 PHE A C 1
ATOM 6389 O O . PHE A 1 774 ? 9.564 -28.211 7.757 1.00 81.31 774 PHE A O 1
ATOM 6396 N N . LYS A 1 775 ? 9.171 -26.990 5.916 1.00 79.06 775 LYS A N 1
ATOM 6397 C CA . LYS A 1 775 ? 7.717 -27.214 5.896 1.00 79.06 775 LYS A CA 1
ATOM 6398 C C . LYS A 1 775 ? 7.299 -28.110 4.743 1.00 79.06 775 LYS A C 1
ATOM 6400 O O . LYS A 1 775 ? 6.545 -29.047 4.958 1.00 79.06 775 LYS A O 1
ATOM 6405 N N . ASP A 1 776 ? 7.701 -27.737 3.533 1.00 82.62 776 ASP A N 1
ATOM 6406 C CA . ASP A 1 776 ? 7.263 -28.370 2.290 1.00 82.62 776 ASP A CA 1
ATOM 6407 C C . ASP A 1 776 ? 8.140 -27.895 1.115 1.00 82.62 776 ASP A C 1
ATOM 6409 O O . ASP A 1 776 ? 8.863 -26.903 1.246 1.00 82.62 776 ASP A O 1
ATOM 6413 N N . LEU A 1 777 ? 8.059 -28.549 -0.044 1.00 83.00 777 LEU A N 1
ATOM 6414 C CA . LEU A 1 777 ? 8.737 -28.133 -1.274 1.00 83.00 777 LEU A CA 1
ATOM 6415 C C . LEU A 1 777 ? 7.780 -28.070 -2.470 1.00 83.00 777 LEU A C 1
ATOM 6417 O O . LEU A 1 777 ? 6.671 -28.594 -2.455 1.00 83.00 777 LEU A O 1
ATOM 6421 N N . THR A 1 778 ? 8.183 -27.367 -3.520 1.00 78.94 778 THR A N 1
ATOM 6422 C CA . THR A 1 778 ? 7.446 -27.290 -4.785 1.00 78.94 778 THR A CA 1
ATOM 6423 C C . THR A 1 778 ? 8.448 -27.292 -5.927 1.00 78.94 778 THR A C 1
ATOM 6425 O O . THR A 1 778 ? 9.342 -26.448 -5.974 1.00 78.94 778 THR A O 1
ATOM 6428 N N . ILE A 1 779 ? 8.326 -28.270 -6.820 1.00 72.81 779 ILE A N 1
ATOM 6429 C CA . ILE A 1 779 ? 9.233 -28.460 -7.953 1.00 72.81 779 ILE A CA 1
ATOM 6430 C C . ILE A 1 779 ? 8.669 -27.683 -9.146 1.00 72.81 779 ILE A C 1
ATOM 6432 O O . ILE A 1 779 ? 7.531 -27.916 -9.546 1.00 72.81 779 ILE A O 1
ATOM 6436 N N . PHE A 1 780 ? 9.449 -26.754 -9.704 1.00 69.19 780 PHE A N 1
ATOM 6437 C CA . PHE A 1 780 ? 9.066 -25.990 -10.901 1.00 69.19 780 PHE A CA 1
ATOM 6438 C C . PHE A 1 780 ? 9.628 -26.595 -12.192 1.00 69.19 780 PHE A C 1
ATOM 6440 O O . PHE A 1 780 ? 9.033 -26.445 -13.263 1.00 69.19 780 PHE A O 1
ATOM 6447 N N . SER A 1 781 ? 10.789 -27.241 -12.093 1.00 66.12 781 SER A N 1
ATOM 6448 C CA . SER A 1 781 ? 11.480 -27.964 -13.165 1.00 66.12 781 SER A CA 1
ATOM 6449 C C . SER A 1 781 ? 12.561 -28.866 -12.568 1.00 66.12 781 SER A C 1
ATOM 6451 O O . SER A 1 781 ? 12.857 -28.748 -11.380 1.00 66.12 781 SER A O 1
ATOM 6453 N N . GLU A 1 782 ? 13.202 -29.695 -13.396 1.00 66.81 782 GLU A N 1
ATOM 6454 C CA . GLU A 1 782 ? 14.324 -30.563 -12.991 1.00 66.81 782 GLU A CA 1
ATOM 6455 C C . GLU A 1 782 ? 15.414 -29.802 -12.215 1.00 66.81 782 GLU A C 1
ATOM 6457 O O . GLU A 1 782 ? 15.910 -30.290 -11.205 1.00 66.81 782 GLU A O 1
ATOM 6462 N N . ASN A 1 783 ? 15.702 -28.559 -12.623 1.00 70.00 783 ASN A N 1
ATOM 6463 C CA . ASN A 1 783 ? 16.760 -27.727 -12.042 1.00 70.00 783 ASN A CA 1
ATOM 6464 C C . ASN A 1 783 ? 16.250 -26.576 -11.152 1.00 70.00 783 ASN A C 1
ATOM 6466 O O . ASN A 1 783 ? 17.002 -25.644 -10.889 1.00 70.00 783 ASN A O 1
ATOM 6470 N N . LEU A 1 784 ? 14.979 -26.565 -10.716 1.00 75.25 784 LEU A N 1
ATOM 6471 C CA . LEU A 1 784 ? 14.462 -25.486 -9.854 1.00 75.25 784 LEU A CA 1
ATOM 6472 C C . LEU A 1 784 ? 13.407 -25.979 -8.861 1.00 75.25 784 LEU A C 1
ATOM 6474 O O . LEU A 1 784 ? 12.312 -26.403 -9.239 1.00 75.25 784 LEU A O 1
ATOM 6478 N N . VAL A 1 785 ? 13.710 -25.813 -7.574 1.00 78.31 785 VAL A N 1
ATOM 6479 C CA . VAL A 1 785 ? 12.836 -26.170 -6.454 1.00 78.31 785 VAL A CA 1
ATOM 6480 C C . VAL A 1 785 ? 12.636 -24.965 -5.534 1.00 78.31 785 VAL A C 1
ATOM 6482 O O . VAL A 1 785 ? 13.595 -24.324 -5.100 1.00 78.31 785 VAL A O 1
ATOM 6485 N N . ALA A 1 786 ? 11.382 -24.666 -5.193 1.00 81.44 786 ALA A N 1
ATOM 6486 C CA . ALA A 1 786 ? 11.043 -23.802 -4.068 1.00 81.44 786 ALA A CA 1
ATOM 6487 C C . ALA A 1 786 ? 10.957 -24.617 -2.783 1.00 81.44 786 ALA A C 1
ATOM 6489 O O . ALA A 1 786 ? 10.138 -25.523 -2.662 1.00 81.44 786 ALA A O 1
ATOM 6490 N N . ILE A 1 787 ? 11.750 -24.238 -1.789 1.00 83.31 787 ILE A N 1
ATOM 6491 C CA . ILE A 1 787 ? 11.760 -24.859 -0.470 1.00 83.31 787 ILE A CA 1
ATOM 6492 C C . ILE A 1 787 ? 11.100 -23.906 0.519 1.00 83.31 787 ILE A C 1
ATOM 6494 O O . ILE A 1 787 ? 11.571 -22.785 0.742 1.00 83.31 787 ILE A O 1
ATOM 6498 N N . HIS A 1 788 ? 9.988 -24.344 1.102 1.00 84.50 788 HIS A N 1
ATOM 6499 C CA . HIS A 1 788 ? 9.232 -23.591 2.088 1.00 84.50 788 HIS A CA 1
ATOM 6500 C C . HIS A 1 788 ? 9.769 -23.884 3.486 1.00 84.50 788 HIS A C 1
ATOM 6502 O O . HIS A 1 788 ? 9.764 -25.018 3.961 1.00 84.50 788 HIS A O 1
ATOM 6508 N N . MET A 1 789 ? 10.191 -22.823 4.165 1.00 82.25 789 MET A N 1
ATOM 6509 C CA . MET A 1 789 ? 10.758 -22.880 5.502 1.00 82.25 789 MET A CA 1
ATOM 6510 C C . MET A 1 789 ? 9.828 -22.180 6.501 1.00 82.25 789 MET A C 1
ATOM 6512 O O . MET A 1 789 ? 9.251 -21.126 6.219 1.00 82.25 789 MET A O 1
ATOM 6516 N N . ALA A 1 790 ? 9.709 -22.718 7.710 1.00 79.50 790 ALA A N 1
ATOM 6517 C CA . ALA A 1 790 ? 9.186 -21.984 8.848 1.00 79.50 790 ALA A CA 1
ATOM 6518 C C . ALA A 1 790 ? 10.152 -20.852 9.226 1.00 79.50 790 ALA A C 1
ATOM 6520 O O . ALA A 1 790 ? 11.367 -20.924 9.021 1.00 79.50 790 ALA A O 1
ATOM 6521 N N . LYS A 1 791 ? 9.605 -19.765 9.767 1.00 75.06 791 LYS A N 1
ATOM 6522 C CA . LYS A 1 791 ? 10.420 -18.686 10.316 1.00 75.06 791 LYS A CA 1
ATOM 6523 C C . LYS A 1 791 ? 10.920 -19.090 11.691 1.00 75.06 791 LYS A C 1
ATOM 6525 O O . LYS A 1 791 ? 10.113 -19.379 12.562 1.00 75.06 791 LYS A O 1
ATOM 6530 N N . GLN A 1 792 ? 12.234 -19.048 11.871 1.00 70.81 792 GLN A N 1
ATOM 6531 C CA . GLN A 1 792 ? 12.859 -19.253 13.177 1.00 70.81 792 GLN A CA 1
ATOM 6532 C C . GLN A 1 792 ? 12.810 -17.985 14.037 1.00 70.81 792 GLN A C 1
ATOM 6534 O O . GLN A 1 792 ? 12.730 -18.073 15.250 1.00 70.81 792 GLN A O 1
ATOM 6539 N N . LYS A 1 793 ? 12.820 -16.805 13.401 1.00 73.75 793 LYS A N 1
ATOM 6540 C CA . LYS A 1 793 ? 12.847 -15.506 14.080 1.00 73.75 793 LYS A CA 1
ATOM 6541 C C . LYS A 1 793 ? 11.732 -14.591 13.599 1.00 73.75 793 LYS A C 1
ATOM 6543 O O . LYS A 1 793 ? 11.489 -14.462 12.392 1.00 73.75 793 LYS A O 1
ATOM 6548 N N . ILE A 1 794 ? 11.078 -13.926 14.547 1.00 76.44 794 ILE A N 1
ATOM 6549 C CA . ILE A 1 794 ? 10.069 -12.893 14.307 1.00 76.44 794 ILE A CA 1
ATOM 6550 C C . ILE A 1 794 ? 10.524 -11.634 15.040 1.00 76.44 794 ILE A C 1
ATOM 6552 O O . ILE A 1 794 ? 10.751 -11.672 16.243 1.00 76.44 794 ILE A O 1
ATOM 6556 N N . VAL A 1 795 ? 10.636 -10.531 14.298 1.00 81.38 795 VAL A N 1
ATOM 6557 C CA . VAL A 1 795 ? 10.986 -9.214 14.840 1.00 81.38 795 VAL A C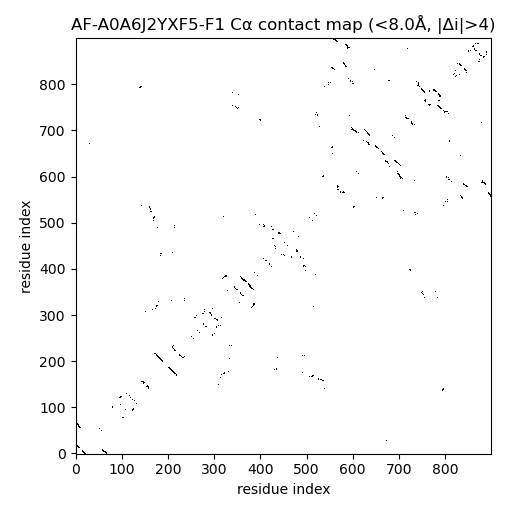A 1
ATOM 6558 C C . VAL A 1 795 ? 9.751 -8.322 14.775 1.00 81.38 795 VAL A C 1
ATOM 6560 O O . VAL A 1 795 ? 9.246 -8.037 13.681 1.00 81.38 795 VAL A O 1
ATOM 6563 N N . TYR A 1 796 ? 9.268 -7.870 15.930 1.00 83.56 796 TYR A N 1
ATOM 6564 C CA . TYR A 1 796 ? 8.102 -6.988 16.035 1.00 83.56 796 TYR A CA 1
ATOM 6565 C C . TYR A 1 796 ? 8.487 -5.519 15.829 1.00 83.56 796 TYR A C 1
ATOM 6567 O O . TYR A 1 796 ? 8.577 -4.737 16.765 1.00 83.56 796 TYR A O 1
ATOM 6575 N N . ASN A 1 797 ? 8.710 -5.132 14.572 1.00 86.31 797 ASN A N 1
ATOM 6576 C CA . ASN A 1 797 ? 9.145 -3.781 14.196 1.00 86.31 797 ASN A CA 1
ATOM 6577 C C . ASN A 1 797 ? 8.052 -2.931 13.527 1.00 86.31 797 ASN A C 1
ATOM 6579 O O . ASN A 1 797 ? 8.341 -2.104 12.657 1.00 86.31 797 ASN A O 1
ATOM 6583 N N . LYS A 1 798 ? 6.787 -3.182 13.874 1.00 89.81 798 LYS A N 1
ATOM 6584 C CA . LYS A 1 798 ? 5.623 -2.507 13.289 1.00 89.81 798 LYS A CA 1
ATOM 6585 C C . LYS A 1 798 ? 4.843 -1.756 14.366 1.00 89.81 798 LYS A C 1
ATOM 6587 O O . LYS A 1 798 ? 4.617 -2.330 15.430 1.00 89.81 798 LYS A O 1
ATOM 6592 N N . PRO A 1 799 ? 4.406 -0.510 14.105 1.00 93.69 799 PRO A N 1
ATOM 6593 C CA . PRO A 1 799 ? 3.645 0.277 15.069 1.00 93.69 799 PRO A CA 1
ATOM 6594 C C . PRO A 1 799 ? 2.166 -0.152 15.061 1.00 93.69 799 PRO A C 1
ATOM 6596 O O . PRO A 1 799 ? 1.285 0.596 14.643 1.00 93.69 799 PRO A O 1
ATOM 6599 N N . ILE A 1 800 ? 1.890 -1.387 15.499 1.00 92.88 800 ILE A N 1
ATOM 6600 C CA . ILE A 1 800 ? 0.549 -2.003 15.441 1.00 92.88 800 ILE A CA 1
ATOM 6601 C C . ILE A 1 800 ? -0.508 -1.232 16.238 1.00 92.88 800 ILE A C 1
ATOM 6603 O O . ILE A 1 800 ? -1.685 -1.258 15.884 1.00 92.88 800 ILE A O 1
ATOM 6607 N N . TYR A 1 801 ? -0.086 -0.496 17.269 1.00 95.19 801 TYR A N 1
ATOM 6608 C CA . TYR A 1 801 ? -0.953 0.374 18.058 1.00 95.19 801 TYR A CA 1
ATOM 6609 C C . TYR A 1 801 ? -1.573 1.496 17.216 1.00 95.19 801 TYR A C 1
ATOM 6611 O O . TYR A 1 801 ? -2.710 1.880 17.463 1.00 95.19 801 TYR A O 1
ATOM 6619 N N . VAL A 1 802 ? -0.871 1.988 16.184 1.00 96.62 802 VAL A N 1
ATOM 6620 C CA . VAL A 1 802 ? -1.394 3.032 15.289 1.00 96.62 802 VAL A CA 1
ATOM 6621 C C . VAL A 1 802 ? -2.558 2.470 14.492 1.00 96.62 802 VAL A C 1
ATOM 6623 O O . VAL A 1 802 ? -3.620 3.078 14.421 1.00 96.62 802 VAL A O 1
ATOM 6626 N N . GLY A 1 803 ? -2.369 1.289 13.902 1.00 95.38 803 GLY A N 1
ATOM 6627 C CA . GLY A 1 803 ? -3.411 0.647 13.116 1.00 95.38 803 GLY A CA 1
ATOM 6628 C C . GLY A 1 803 ? -4.613 0.212 13.963 1.00 95.38 803 GLY A C 1
ATOM 6629 O O . GLY A 1 803 ? -5.747 0.377 13.520 1.00 95.38 803 GLY A O 1
ATOM 6630 N N . PHE A 1 804 ? -4.384 -0.239 15.204 1.00 96.44 804 PHE A N 1
ATOM 6631 C CA . PHE A 1 804 ? -5.445 -0.445 16.195 1.00 96.44 804 PHE A CA 1
ATOM 6632 C C . PHE A 1 804 ? -6.250 0.841 16.442 1.00 96.44 804 PHE A C 1
ATOM 6634 O O . PHE A 1 804 ? -7.468 0.831 16.281 1.00 96.44 804 PHE A O 1
ATOM 6641 N N . SER A 1 805 ? -5.589 1.959 16.765 1.00 97.00 805 SER A N 1
ATOM 6642 C CA . SER A 1 805 ? -6.273 3.231 17.028 1.00 97.00 805 SER A CA 1
ATOM 6643 C C . SER A 1 805 ? -7.037 3.747 15.808 1.00 97.00 805 SER A C 1
ATOM 6645 O O . SER A 1 805 ? -8.173 4.182 15.961 1.00 97.00 805 SER A O 1
ATOM 6647 N N . ILE A 1 806 ? -6.474 3.640 14.597 1.00 96.44 806 ILE A N 1
ATOM 6648 C CA . ILE A 1 806 ? -7.174 4.012 13.353 1.00 96.44 806 ILE A CA 1
ATOM 6649 C C . ILE A 1 806 ? -8.458 3.190 13.193 1.00 96.44 806 ILE A C 1
ATOM 6651 O O . ILE A 1 806 ? -9.508 3.754 12.896 1.00 96.44 806 ILE A O 1
ATOM 6655 N N . LEU A 1 807 ? -8.399 1.873 13.419 1.00 95.19 807 LEU A N 1
ATOM 6656 C CA . LEU A 1 807 ? -9.571 1.001 13.333 1.00 95.19 807 LEU A CA 1
ATOM 6657 C C . LEU A 1 807 ? -10.633 1.347 14.375 1.00 95.19 807 LEU A C 1
ATOM 6659 O O . LEU A 1 807 ? -11.818 1.291 14.063 1.00 95.19 807 LEU A O 1
ATOM 6663 N N . GLU A 1 808 ? -10.249 1.686 15.599 1.00 95.94 808 GLU A N 1
ATOM 6664 C CA . GLU A 1 808 ? -11.209 2.051 16.644 1.00 95.94 808 GLU A CA 1
ATOM 6665 C C . GLU A 1 808 ? -11.839 3.424 16.386 1.00 95.94 808 GLU A C 1
ATOM 6667 O O . GLU A 1 808 ? -13.060 3.542 16.408 1.00 95.94 808 GLU A O 1
ATOM 6672 N N . ILE A 1 809 ? -11.036 4.433 16.039 1.00 95.88 809 ILE A N 1
ATOM 6673 C CA . ILE A 1 809 ? -11.513 5.784 15.702 1.00 95.88 809 ILE A CA 1
ATOM 6674 C C . ILE A 1 809 ? -12.375 5.765 14.429 1.00 95.88 809 ILE A C 1
ATOM 6676 O O . ILE A 1 809 ? -13.368 6.477 14.337 1.00 95.88 809 ILE A O 1
ATOM 6680 N N . SER A 1 810 ? -12.054 4.924 13.441 1.00 95.44 810 SER A N 1
ATOM 6681 C CA . SER A 1 810 ? -12.886 4.800 12.236 1.00 95.44 810 SER A CA 1
ATOM 6682 C C . SER A 1 810 ? -14.301 4.307 12.552 1.00 95.44 810 SER A C 1
ATOM 6684 O O . SER A 1 810 ? -15.266 4.811 11.984 1.00 95.44 810 SER A O 1
ATOM 6686 N N . LYS A 1 811 ? -14.446 3.385 13.516 1.00 95.00 811 LYS A N 1
ATOM 6687 C CA . LYS A 1 811 ? -15.762 2.929 13.968 1.00 95.00 811 LYS A CA 1
ATOM 6688 C C . LYS A 1 811 ? -16.526 4.083 14.605 1.00 95.00 811 LYS A C 1
ATOM 6690 O O . LYS A 1 811 ? -17.690 4.264 14.266 1.00 95.00 811 LYS A O 1
ATOM 6695 N N . THR A 1 812 ? -15.885 4.896 15.452 1.00 95.38 812 THR A N 1
ATOM 6696 C CA . THR A 1 812 ? -16.601 5.976 16.148 1.00 95.38 812 THR A CA 1
ATOM 6697 C C . THR A 1 812 ? -17.254 6.969 15.192 1.00 95.38 812 THR A C 1
ATOM 6699 O O . THR A 1 812 ? -18.365 7.407 15.472 1.00 95.38 812 THR A O 1
ATOM 6702 N N . ILE A 1 813 ? -16.638 7.246 14.038 1.00 95.12 813 ILE A N 1
ATOM 6703 C CA . ILE A 1 813 ? -17.213 8.086 12.972 1.00 95.12 813 ILE A CA 1
ATOM 6704 C C . ILE A 1 813 ? -18.508 7.469 12.415 1.00 95.12 813 ILE A C 1
ATOM 6706 O O . ILE A 1 813 ? -19.519 8.158 12.293 1.00 95.12 813 ILE A O 1
ATOM 6710 N N . MET A 1 814 ? -18.499 6.166 12.118 1.00 96.19 814 MET A N 1
ATOM 6711 C CA . MET A 1 814 ? -19.666 5.459 11.574 1.00 96.19 814 MET A CA 1
ATOM 6712 C C . MET A 1 814 ? -20.807 5.363 12.595 1.00 96.19 814 MET A C 1
ATOM 6714 O O . MET A 1 814 ? -21.961 5.643 12.264 1.00 96.19 814 MET A O 1
ATOM 6718 N N . TYR A 1 815 ? -20.483 5.013 13.845 1.00 95.31 815 TYR A N 1
ATOM 6719 C CA . TYR A 1 815 ? -21.455 4.966 14.941 1.00 95.31 815 TYR A CA 1
ATOM 6720 C C . TYR A 1 815 ? -22.025 6.354 15.254 1.00 95.31 815 TYR A C 1
ATOM 6722 O O . TYR A 1 815 ? -23.221 6.459 15.508 1.00 95.31 815 TYR A O 1
ATOM 6730 N N . ASP A 1 816 ? -21.214 7.416 15.188 1.00 95.06 816 ASP A N 1
ATOM 6731 C CA . ASP A 1 816 ? -21.681 8.789 15.405 1.00 95.06 816 ASP A CA 1
ATOM 6732 C C . ASP A 1 816 ? -22.692 9.208 14.333 1.00 95.06 816 ASP A C 1
ATOM 6734 O O . ASP A 1 816 ? -23.764 9.723 14.646 1.00 95.06 816 ASP A O 1
ATOM 6738 N N . PHE A 1 817 ? -22.413 8.913 13.061 1.00 95.69 817 PHE A N 1
ATOM 6739 C CA . PHE A 1 817 ? -23.357 9.236 11.997 1.00 95.69 817 PHE A CA 1
ATOM 6740 C C . PHE A 1 817 ? -24.690 8.487 12.161 1.00 95.69 817 PHE A C 1
ATOM 6742 O O . PHE A 1 817 ? -25.760 9.084 12.016 1.00 95.69 817 PHE A O 1
ATOM 6749 N N . LEU A 1 818 ? -24.653 7.196 12.504 1.00 95.19 818 LEU A N 1
ATOM 6750 C CA . LEU A 1 818 ? -25.868 6.400 12.669 1.00 95.19 818 LEU A CA 1
ATOM 6751 C C . LEU A 1 818 ? -26.648 6.776 13.940 1.00 95.19 818 LEU A C 1
ATOM 6753 O O . LEU A 1 818 ? -27.830 7.110 13.850 1.00 95.19 818 LEU A O 1
ATOM 6757 N N . TYR A 1 819 ? -26.010 6.735 15.110 1.00 94.75 819 TYR A N 1
ATOM 6758 C CA . TYR A 1 819 ? -26.691 6.852 16.404 1.00 94.75 819 TYR A CA 1
ATOM 6759 C C . TYR A 1 819 ? -26.728 8.268 16.979 1.00 94.75 819 TYR A C 1
ATOM 6761 O O . TYR A 1 819 ? -27.668 8.575 17.707 1.00 94.75 819 TYR A O 1
ATOM 6769 N N . SER A 1 820 ? -25.796 9.155 16.618 1.00 93.31 820 SER A N 1
ATOM 6770 C CA . SER A 1 820 ? -25.832 10.559 17.060 1.00 93.31 820 SER A CA 1
ATOM 6771 C C . SER A 1 820 ? -26.568 11.481 16.078 1.00 93.31 820 SER A C 1
ATOM 6773 O O . SER A 1 820 ? -26.955 12.583 16.463 1.00 93.31 820 SER A O 1
ATOM 6775 N N . TYR A 1 821 ? -26.770 11.070 14.817 1.00 94.62 821 TYR A N 1
ATOM 6776 C CA . TYR A 1 821 ? -27.441 11.891 13.797 1.00 94.62 821 TYR A CA 1
ATOM 6777 C C . TYR A 1 821 ? -28.683 11.235 13.177 1.00 94.62 821 TYR A C 1
ATOM 6779 O O . TYR A 1 821 ? -29.788 11.754 13.353 1.00 94.62 821 TYR A O 1
ATOM 6787 N N . ILE A 1 822 ? -28.541 10.103 12.476 1.00 95.62 822 ILE A N 1
ATOM 6788 C CA . ILE A 1 822 ? -29.660 9.481 11.743 1.00 95.62 822 ILE A CA 1
ATOM 6789 C C . ILE A 1 822 ? -30.775 9.032 12.696 1.00 95.62 822 ILE A C 1
ATOM 6791 O O . ILE A 1 822 ? -31.935 9.407 12.507 1.00 95.62 822 ILE A O 1
ATOM 6795 N N . LYS A 1 823 ? -30.450 8.258 13.737 1.00 93.69 823 LYS A N 1
ATOM 6796 C CA . LYS A 1 823 ? -31.450 7.743 14.684 1.00 93.69 823 LYS A CA 1
ATOM 6797 C C . LYS A 1 823 ? -32.142 8.855 15.487 1.00 93.69 823 LYS A C 1
ATOM 6799 O O . LYS A 1 823 ? -33.365 8.801 15.570 1.00 93.69 823 LYS A O 1
ATOM 6804 N N . PRO A 1 824 ? -31.463 9.902 15.992 1.00 94.00 824 PRO A N 1
ATOM 6805 C CA . PRO A 1 824 ? -32.141 11.026 16.637 1.00 94.00 824 PRO A CA 1
ATOM 6806 C C 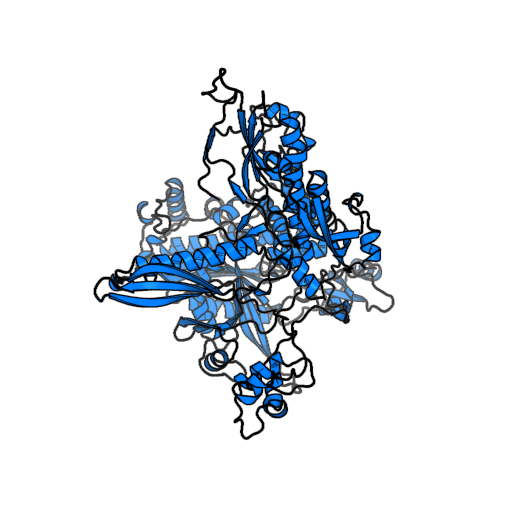. PRO A 1 824 ? -33.047 11.830 15.696 1.00 94.00 824 PRO A C 1
ATOM 6808 O O . PRO A 1 824 ? -34.116 12.264 16.120 1.00 94.00 824 PRO A O 1
ATOM 6811 N N . LYS A 1 825 ? -32.659 12.012 14.423 1.00 94.75 825 LYS A N 1
ATOM 6812 C CA . LYS A 1 825 ? -33.453 12.782 13.448 1.00 94.75 825 LYS A CA 1
ATOM 6813 C C . LYS A 1 825 ? -34.697 12.028 12.965 1.00 94.75 825 LYS A C 1
ATOM 6815 O O . LYS A 1 825 ? -35.767 12.623 12.862 1.00 94.75 825 LYS A O 1
ATOM 6820 N N . TYR A 1 826 ? -34.571 10.736 12.658 1.00 95.06 826 TYR A N 1
ATOM 6821 C CA . TYR A 1 826 ? -35.641 9.965 12.007 1.00 95.06 826 TYR A CA 1
ATOM 6822 C C . TYR A 1 826 ? -36.294 8.912 12.921 1.00 95.06 826 TYR A C 1
ATOM 6824 O O . TYR A 1 826 ? -37.399 8.445 12.637 1.00 95.06 826 TYR A O 1
ATOM 6832 N N . GLY A 1 827 ? -35.656 8.521 14.025 1.00 91.38 827 GLY A N 1
ATOM 6833 C CA . GLY A 1 827 ? -36.132 7.454 14.908 1.00 91.38 827 GLY A CA 1
ATOM 6834 C C . GLY A 1 827 ? -36.361 6.145 14.148 1.00 91.38 827 GLY A C 1
ATOM 6835 O O . GLY A 1 827 ? -35.545 5.732 13.324 1.00 91.38 827 GLY A O 1
ATOM 6836 N N . ASN A 1 828 ? -37.527 5.533 14.364 1.00 90.25 828 ASN A N 1
ATOM 6837 C CA . ASN A 1 828 ? -37.940 4.288 13.700 1.00 90.25 828 ASN A CA 1
ATOM 6838 C C . ASN A 1 828 ? -38.226 4.449 12.194 1.00 90.25 828 ASN A C 1
ATOM 6840 O O . ASN A 1 828 ? -38.502 3.464 11.515 1.00 90.25 828 ASN A O 1
ATOM 6844 N N . LYS A 1 829 ? -38.181 5.678 11.658 1.00 94.31 829 LYS A N 1
ATOM 6845 C CA . LYS A 1 829 ? -38.340 5.948 10.221 1.00 94.31 829 LYS A CA 1
ATOM 6846 C C . LYS A 1 829 ? -37.055 5.729 9.423 1.00 94.31 829 LYS A C 1
ATOM 6848 O O . LYS A 1 829 ? -37.113 5.781 8.198 1.00 94.31 829 LYS A O 1
ATOM 6853 N N . ALA A 1 830 ? -35.917 5.511 10.081 1.00 94.94 830 ALA A N 1
ATOM 6854 C CA . ALA A 1 830 ? -34.664 5.156 9.428 1.00 94.94 830 ALA A CA 1
ATOM 6855 C C . ALA A 1 830 ? -34.215 3.755 9.842 1.00 94.94 830 ALA A C 1
ATOM 6857 O O . ALA A 1 830 ? -34.177 3.447 11.036 1.00 94.94 830 ALA A O 1
ATOM 6858 N N . SER A 1 831 ? -33.827 2.943 8.860 1.00 94.31 831 SER A N 1
ATOM 6859 C CA . SER A 1 831 ? -33.305 1.600 9.084 1.00 94.31 831 SER A CA 1
ATOM 6860 C C . SER A 1 831 ? -32.047 1.316 8.274 1.00 94.31 831 SER A C 1
ATOM 6862 O O . SER A 1 831 ? -31.999 1.581 7.071 1.00 94.31 831 SER A O 1
ATOM 6864 N N . LEU A 1 832 ? -31.024 0.774 8.934 1.00 95.56 832 LEU A N 1
ATOM 6865 C CA . LEU A 1 832 ? -29.834 0.229 8.294 1.00 95.56 832 LEU A CA 1
ATOM 6866 C C . LEU A 1 832 ? -30.156 -1.091 7.598 1.00 95.56 832 LEU A C 1
ATOM 6868 O O . LEU A 1 832 ? -30.533 -2.073 8.229 1.00 95.56 832 LEU A O 1
ATOM 6872 N N . LEU A 1 833 ? -29.957 -1.118 6.285 1.00 94.94 833 LEU A N 1
ATOM 6873 C CA . LEU A 1 833 ? -30.142 -2.305 5.456 1.00 94.94 833 LEU A CA 1
ATOM 6874 C C . LEU A 1 833 ? -28.853 -3.123 5.362 1.00 94.94 833 LEU A C 1
ATOM 6876 O O . LEU A 1 833 ? -28.879 -4.355 5.430 1.00 94.94 833 LEU A O 1
ATOM 6880 N N . TYR A 1 834 ? -27.729 -2.428 5.191 1.00 94.38 834 TYR A N 1
ATOM 6881 C CA . TYR A 1 834 ? -26.414 -3.021 4.991 1.00 94.38 834 TYR A CA 1
ATOM 6882 C C . TYR A 1 834 ? -25.314 -2.046 5.403 1.00 94.38 834 TYR A C 1
ATOM 6884 O O . TYR A 1 834 ? -25.443 -0.837 5.205 1.00 94.38 834 TYR A O 1
ATOM 6892 N N . THR A 1 835 ? -24.217 -2.579 5.923 1.00 93.12 835 THR A N 1
ATOM 6893 C CA . THR A 1 835 ? -22.975 -1.842 6.139 1.00 93.12 835 THR A CA 1
ATOM 6894 C C . THR A 1 835 ? -21.790 -2.669 5.669 1.00 93.12 835 THR A C 1
ATOM 6896 O O . THR A 1 835 ? -21.760 -3.883 5.869 1.00 93.12 835 THR A O 1
ATOM 6899 N N . ASP A 1 836 ? -20.808 -2.009 5.064 1.00 91.75 836 ASP A N 1
ATOM 6900 C CA . ASP A 1 836 ? -19.473 -2.562 4.877 1.00 91.75 836 AS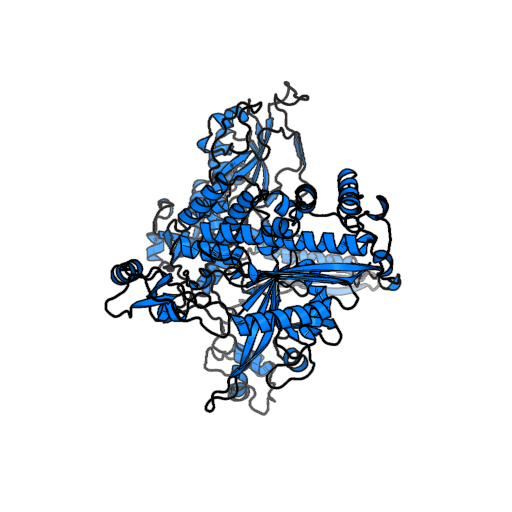P A CA 1
ATOM 6901 C C . ASP A 1 836 ? -18.433 -1.482 5.147 1.00 91.75 836 ASP A C 1
ATOM 6903 O O . ASP A 1 836 ? -18.240 -0.587 4.330 1.00 91.75 836 ASP A O 1
ATOM 6907 N N . THR A 1 837 ? -17.789 -1.584 6.310 1.00 90.69 837 THR A N 1
ATOM 6908 C CA . THR A 1 837 ? -16.663 -0.773 6.786 1.00 90.69 837 THR A CA 1
ATOM 6909 C C . THR A 1 837 ? -16.930 0.733 6.866 1.00 90.69 837 THR A C 1
ATOM 6911 O O . THR A 1 837 ? -17.028 1.269 7.968 1.00 90.69 837 THR A O 1
ATOM 6914 N N . ASP A 1 838 ? -16.998 1.410 5.725 1.00 93.31 838 ASP A N 1
ATOM 6915 C CA . ASP A 1 838 ? -17.168 2.851 5.539 1.00 93.31 838 ASP A CA 1
ATOM 6916 C C . ASP A 1 838 ? -18.507 3.236 4.907 1.00 93.31 838 ASP A C 1
ATOM 6918 O O . ASP A 1 838 ? -18.812 4.422 4.794 1.00 93.31 838 ASP A O 1
ATOM 6922 N N . SER A 1 839 ? -19.347 2.256 4.578 1.00 95.19 839 SER A N 1
ATOM 6923 C CA . SER A 1 839 ? -20.643 2.485 3.947 1.00 95.19 839 SER A CA 1
ATOM 6924 C C . SER A 1 839 ? -21.834 2.112 4.832 1.00 95.19 839 SER A C 1
ATOM 6926 O O . SER A 1 839 ? -21.801 1.137 5.591 1.00 95.19 839 SER A O 1
ATOM 6928 N N . LEU A 1 840 ? -22.912 2.889 4.704 1.00 96.12 840 LEU A N 1
ATOM 6929 C CA . LEU A 1 840 ? -24.240 2.630 5.256 1.00 96.12 840 LEU A CA 1
ATOM 6930 C C . LEU A 1 840 ? -25.275 2.710 4.129 1.00 96.12 840 LEU A C 1
ATOM 6932 O O . LEU A 1 840 ? -25.474 3.765 3.525 1.00 96.12 840 LEU A O 1
ATOM 6936 N N . ILE A 1 841 ? -25.980 1.608 3.883 1.00 96.50 841 ILE A N 1
ATOM 6937 C CA . ILE A 1 841 ? -27.183 1.604 3.052 1.00 96.50 841 ILE A CA 1
ATOM 6938 C C . ILE A 1 841 ? -28.383 1.746 3.982 1.00 96.50 841 ILE A C 1
ATOM 6940 O O . ILE A 1 841 ? -28.672 0.843 4.767 1.00 96.50 841 ILE A O 1
ATOM 6944 N N . LEU A 1 842 ? -29.076 2.877 3.896 1.00 96.56 842 LEU A N 1
ATOM 6945 C CA . LEU A 1 842 ? -30.183 3.234 4.781 1.00 96.56 842 LEU A CA 1
ATOM 6946 C C . LEU A 1 842 ? -31.494 3.298 4.001 1.00 96.56 842 LEU A C 1
ATOM 6948 O O . LEU A 1 842 ? -31.538 3.853 2.904 1.00 96.56 842 LEU A O 1
ATOM 6952 N N . GLN A 1 843 ? -32.576 2.801 4.594 1.00 96.69 843 GLN A N 1
ATOM 6953 C CA . GLN A 1 843 ? -33.935 3.151 4.197 1.00 96.69 843 GLN A CA 1
ATOM 6954 C C . GLN A 1 843 ? -34.455 4.245 5.127 1.00 96.69 843 GLN A C 1
ATOM 6956 O O . GLN A 1 843 ? -34.494 4.043 6.336 1.00 96.69 843 GLN A O 1
ATOM 6961 N N . ILE A 1 844 ? -34.857 5.392 4.582 1.00 96.81 844 ILE A N 1
ATOM 6962 C CA . ILE A 1 844 ? -35.279 6.563 5.361 1.00 96.81 844 ILE A CA 1
ATOM 6963 C C . ILE A 1 844 ? -36.645 7.033 4.874 1.00 96.81 844 ILE A C 1
ATOM 6965 O O . ILE A 1 844 ? -36.811 7.351 3.696 1.00 96.81 844 ILE A O 1
ATOM 6969 N N . GLN A 1 845 ? -37.625 7.098 5.775 1.00 96.62 845 GLN A N 1
ATOM 6970 C CA . GLN A 1 845 ? -38.924 7.709 5.509 1.00 96.62 845 GLN A CA 1
ATOM 6971 C C . GLN A 1 845 ? -38.888 9.196 5.873 1.00 96.62 845 GLN A C 1
ATOM 6973 O O . GLN A 1 845 ? -38.806 9.562 7.046 1.00 96.62 845 GLN A O 1
ATOM 6978 N N . THR A 1 846 ? -38.950 10.048 4.855 1.00 95.25 846 THR A N 1
ATOM 6979 C CA . THR A 1 846 ? -38.930 11.514 4.958 1.00 95.25 846 THR A CA 1
ATOM 6980 C C . THR A 1 846 ? -39.642 12.109 3.742 1.00 95.25 846 THR A C 1
ATOM 6982 O O . THR A 1 846 ? -39.863 11.413 2.747 1.00 95.25 846 THR A O 1
ATOM 6985 N N . ASP A 1 847 ? -40.010 13.385 3.806 1.00 92.69 847 ASP A N 1
ATOM 6986 C CA . ASP A 1 847 ? -40.668 14.073 2.696 1.00 92.69 847 ASP A CA 1
ATOM 6987 C C . ASP A 1 847 ? -39.762 14.245 1.481 1.00 92.69 847 ASP A C 1
ATOM 6989 O O . ASP A 1 847 ? -40.237 14.067 0.352 1.00 92.69 847 ASP A O 1
ATOM 6993 N N . ASN A 1 848 ? -38.495 14.598 1.720 1.00 93.12 848 ASN A N 1
ATOM 6994 C CA . ASN A 1 848 ? -37.447 14.680 0.714 1.00 93.12 848 ASN A CA 1
ATOM 6995 C C . ASN A 1 848 ? -36.055 14.601 1.358 1.00 93.12 848 ASN A C 1
ATOM 6997 O O . ASN A 1 848 ? -35.587 15.549 1.983 1.00 93.12 848 ASN A O 1
ATOM 7001 N N . PHE A 1 849 ? -35.355 13.488 1.140 1.00 93.62 849 PHE A N 1
ATOM 7002 C CA . PHE A 1 849 ? -34.020 13.302 1.707 1.00 93.62 849 PHE A CA 1
ATOM 7003 C C . PHE A 1 849 ? -32.975 14.282 1.139 1.00 93.62 849 PHE A C 1
ATOM 7005 O O . PHE A 1 849 ? -32.016 14.633 1.821 1.00 93.62 849 PHE A O 1
ATOM 7012 N N . TYR A 1 850 ? -33.154 14.771 -0.090 1.00 94.06 850 TYR A N 1
ATOM 7013 C CA . TYR A 1 850 ? -32.228 15.740 -0.684 1.00 94.06 850 TYR A CA 1
ATOM 7014 C C . TYR A 1 850 ? -32.346 17.128 -0.032 1.00 94.06 850 TYR A C 1
ATOM 7016 O O . TYR A 1 850 ? -31.340 17.821 0.117 1.00 94.06 850 TYR A O 1
ATOM 7024 N N . ASP A 1 851 ? -33.543 17.506 0.433 1.00 93.75 851 ASP A N 1
ATOM 7025 C CA . ASP A 1 851 ? -33.729 18.692 1.281 1.00 93.75 851 ASP A CA 1
ATOM 7026 C C . ASP A 1 851 ? -33.021 18.509 2.627 1.00 93.75 851 ASP A C 1
ATOM 7028 O O . ASP A 1 851 ? -32.233 19.360 3.040 1.00 93.75 851 ASP A O 1
ATOM 7032 N N . ASP A 1 852 ? -33.204 17.342 3.252 1.00 94.19 852 ASP A N 1
ATOM 7033 C CA . ASP A 1 852 ? -32.536 16.999 4.508 1.00 94.19 852 ASP A CA 1
ATOM 7034 C C . ASP A 1 852 ? -31.002 17.092 4.405 1.00 94.19 852 ASP A C 1
ATOM 7036 O O . ASP A 1 852 ? -30.344 17.564 5.339 1.00 94.19 852 ASP A O 1
ATOM 7040 N N . MET A 1 853 ? -30.426 16.658 3.276 1.00 93.69 853 MET A N 1
ATOM 7041 C CA . MET A 1 853 ? -28.992 16.779 2.992 1.00 93.69 853 MET A CA 1
ATOM 7042 C C . MET A 1 853 ? -28.549 18.239 2.845 1.00 93.69 853 MET A C 1
ATOM 7044 O O . MET A 1 853 ? -27.509 18.610 3.391 1.00 93.69 853 MET A O 1
ATOM 7048 N N . ARG A 1 854 ? -29.324 19.078 2.142 1.00 93.06 854 ARG A N 1
ATOM 7049 C CA . ARG A 1 854 ? -29.014 20.510 1.969 1.00 93.06 854 ARG A CA 1
ATOM 7050 C C . ARG A 1 854 ? -28.954 21.269 3.284 1.00 93.06 854 ARG A C 1
ATOM 7052 O O . ARG A 1 854 ? -28.098 22.132 3.455 1.00 93.06 854 ARG A O 1
ATOM 7059 N N .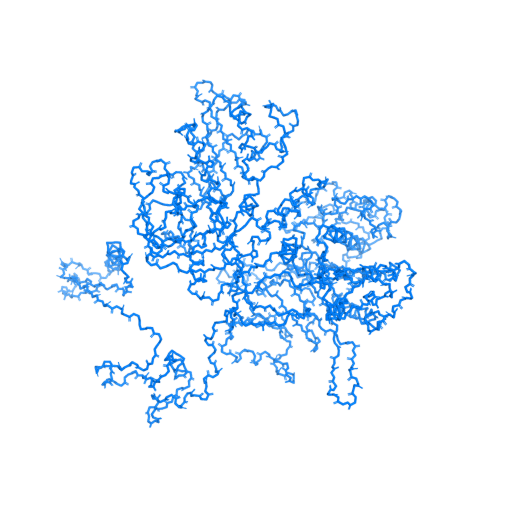 GLU A 1 855 ? -29.852 20.955 4.205 1.00 92.75 855 GLU A N 1
ATOM 7060 C CA . GLU A 1 855 ? -29.887 21.603 5.517 1.00 92.75 855 GLU A CA 1
ATOM 7061 C C . GLU A 1 855 ? -28.716 21.179 6.419 1.00 92.75 855 GLU A C 1
ATOM 7063 O O . GLU A 1 855 ? -28.410 21.864 7.389 1.00 92.75 855 GLU A O 1
ATOM 7068 N N . ASN A 1 856 ? -28.048 20.063 6.101 1.00 92.31 856 ASN A N 1
ATOM 7069 C CA . ASN A 1 856 ? -27.009 19.440 6.928 1.00 92.31 856 ASN A CA 1
ATOM 7070 C C . ASN A 1 856 ? -25.703 19.201 6.141 1.00 92.31 856 ASN A C 1
ATOM 7072 O O . ASN A 1 856 ? -25.035 18.177 6.308 1.00 92.31 856 ASN A O 1
ATOM 7076 N N . LEU A 1 857 ? -25.322 20.133 5.255 1.00 90.00 857 LEU A N 1
ATOM 7077 C CA . LEU A 1 857 ? -24.125 20.023 4.398 1.00 90.00 857 LEU A CA 1
ATOM 7078 C C . LEU A 1 857 ? -22.803 19.885 5.173 1.00 90.00 857 LEU A C 1
ATOM 7080 O O . LEU A 1 857 ? -21.783 19.503 4.599 1.00 90.00 857 LEU A O 1
ATOM 7084 N N . ASP A 1 858 ? -22.784 20.187 6.470 1.00 90.69 858 ASP A N 1
ATOM 7085 C CA . ASP A 1 858 ? -21.648 19.936 7.356 1.00 90.69 858 ASP A CA 1
ATOM 7086 C C . ASP A 1 858 ? -21.393 18.436 7.598 1.00 90.69 858 ASP A C 1
ATOM 7088 O O . ASP A 1 858 ? -20.267 18.060 7.933 1.00 90.69 858 ASP A O 1
ATOM 7092 N N . ARG A 1 859 ? -22.399 17.582 7.367 1.00 91.19 859 ARG A N 1
ATOM 7093 C CA . ARG A 1 859 ? -22.333 16.118 7.527 1.00 91.19 859 ARG A CA 1
ATOM 7094 C C . ARG A 1 859 ? -22.179 15.361 6.211 1.00 91.19 859 ARG A C 1
ATOM 7096 O O . ARG A 1 859 ? -21.744 14.207 6.231 1.00 91.19 859 ARG A O 1
ATOM 7103 N N . PHE A 1 860 ? -22.495 16.005 5.088 1.00 93.31 860 PHE A N 1
ATOM 7104 C CA . PHE A 1 860 ? -22.478 15.386 3.764 1.00 93.31 860 PHE A CA 1
ATOM 7105 C C . PHE A 1 860 ? -21.351 15.911 2.860 1.00 93.31 860 PHE A C 1
ATOM 7107 O O . PHE A 1 860 ? -21.012 17.097 2.850 1.00 93.31 860 PHE A O 1
ATOM 7114 N N . ASP A 1 861 ? -20.761 15.006 2.084 1.00 90.88 861 ASP A N 1
ATOM 7115 C CA . ASP A 1 861 ? -19.880 15.316 0.956 1.00 90.88 861 ASP A CA 1
ATOM 7116 C C . ASP A 1 861 ? -20.718 15.246 -0.326 1.00 90.88 861 ASP A C 1
ATOM 7118 O O . ASP A 1 861 ? -21.350 14.230 -0.616 1.00 90.88 861 ASP A O 1
ATOM 7122 N N . THR A 1 862 ? -20.758 16.348 -1.069 1.00 90.50 862 THR A N 1
ATOM 7123 C CA . THR A 1 862 ? -21.547 16.495 -2.299 1.00 90.50 862 THR A CA 1
ATOM 7124 C C . THR A 1 862 ? -20.648 16.751 -3.508 1.00 90.50 862 THR A C 1
ATOM 7126 O O . THR A 1 862 ? -21.117 17.161 -4.567 1.00 90.50 862 THR A O 1
ATOM 7129 N N . SER A 1 863 ? -19.344 16.492 -3.380 1.00 86.88 863 SER A N 1
ATOM 7130 C CA . SER A 1 863 ? -18.343 16.781 -4.412 1.00 86.88 863 SER A CA 1
ATOM 7131 C C . SER A 1 863 ? -18.490 15.936 -5.681 1.00 86.88 863 SER A C 1
ATOM 7133 O O . SER A 1 863 ? -17.938 16.283 -6.725 1.00 86.88 863 SER A O 1
ATOM 7135 N N . ASN A 1 864 ? -19.235 14.830 -5.614 1.00 87.81 864 ASN A N 1
ATOM 7136 C CA . ASN A 1 864 ? -19.550 13.974 -6.756 1.00 87.81 864 ASN A CA 1
ATOM 7137 C C . ASN A 1 864 ? -20.841 14.370 -7.496 1.00 87.81 864 ASN A C 1
ATOM 7139 O O . ASN A 1 864 ? -21.137 13.772 -8.531 1.00 87.81 864 ASN A O 1
ATOM 7143 N N . TYR A 1 865 ? -21.596 15.357 -7.004 1.00 90.06 865 TYR A N 1
ATOM 7144 C CA . TYR A 1 865 ? -22.767 15.888 -7.701 1.00 90.06 865 TYR A CA 1
ATOM 7145 C C . TYR A 1 865 ? -22.364 16.818 -8.853 1.00 90.06 865 TYR A C 1
ATOM 7147 O O . TYR A 1 865 ? -21.353 17.517 -8.804 1.00 90.06 865 TYR A O 1
ATOM 7155 N N . SER A 1 866 ? -23.192 16.868 -9.899 1.00 89.50 866 SER A N 1
ATOM 7156 C CA . SER A 1 866 ? -23.063 17.866 -10.966 1.00 89.50 866 SER A CA 1
ATOM 7157 C C . SER A 1 866 ? -23.659 19.210 -10.544 1.00 89.50 866 SER A C 1
ATOM 7159 O O . SER A 1 866 ? -24.667 19.242 -9.840 1.00 89.50 866 SER A O 1
ATOM 7161 N N . GLN A 1 867 ? -23.115 20.318 -11.053 1.00 85.88 867 GLN A N 1
ATOM 7162 C CA . GLN A 1 867 ? -23.540 21.677 -10.681 1.00 85.88 867 GLN A CA 1
ATOM 7163 C C . GLN A 1 867 ? -25.024 21.979 -10.970 1.00 85.88 867 GLN A C 1
ATOM 7165 O O . GLN A 1 867 ? -25.630 22.753 -10.243 1.00 85.88 867 GLN A O 1
ATOM 7170 N N . ASN A 1 868 ? -25.618 21.308 -11.965 1.00 86.94 868 ASN A N 1
ATOM 7171 C CA . ASN A 1 868 ? -27.039 21.410 -12.327 1.00 86.94 868 ASN A CA 1
ATOM 7172 C C . ASN A 1 868 ? -27.770 20.072 -12.098 1.00 86.94 868 ASN A C 1
ATOM 7174 O O . ASN A 1 868 ? -28.473 19.581 -12.981 1.00 86.94 868 ASN A O 1
ATOM 7178 N N . ASN A 1 869 ? -27.507 19.402 -10.972 1.00 89.62 869 ASN A N 1
ATOM 7179 C CA . ASN A 1 869 ? -28.168 18.132 -10.660 1.00 89.62 869 ASN A CA 1
ATOM 7180 C C . ASN A 1 869 ? -29.686 18.336 -10.453 1.00 89.62 869 ASN A C 1
ATOM 7182 O O . ASN A 1 869 ? -30.089 19.384 -9.957 1.00 89.62 869 ASN A O 1
ATOM 7186 N N . PRO A 1 870 ? -30.530 17.341 -10.789 1.00 86.12 870 PRO A N 1
ATOM 7187 C CA . PRO A 1 870 ? -31.994 17.473 -10.767 1.00 86.12 870 PRO A CA 1
ATOM 7188 C C . PRO A 1 870 ? -32.590 17.682 -9.371 1.00 86.12 870 PRO A C 1
ATOM 7190 O O . PRO A 1 870 ? -33.779 17.958 -9.251 1.00 86.12 870 PRO A O 1
ATOM 7193 N N . HIS A 1 871 ? -31.775 17.522 -8.329 1.00 89.50 871 HIS A N 1
ATOM 7194 C CA . HIS A 1 871 ? -32.183 17.674 -6.944 1.00 89.50 871 HIS A CA 1
ATOM 7195 C C . HIS A 1 871 ? -31.655 18.961 -6.325 1.00 89.50 871 HIS A C 1
ATOM 7197 O O . HIS A 1 871 ? -31.773 19.077 -5.118 1.00 89.50 871 HIS A O 1
ATOM 7203 N N . ASP A 1 872 ? -31.063 19.892 -7.089 1.00 89.06 872 ASP A N 1
ATOM 7204 C CA . ASP A 1 872 ? -30.508 21.183 -6.639 1.00 89.06 872 ASP A CA 1
ATOM 7205 C C . ASP A 1 872 ? -29.552 21.086 -5.424 1.00 89.06 872 ASP A C 1
ATOM 7207 O O . ASP A 1 872 ? -29.536 21.946 -4.536 1.00 89.06 872 ASP A O 1
ATOM 7211 N N . ILE A 1 873 ? -28.768 20.009 -5.328 1.00 91.00 873 ILE A N 1
ATOM 7212 C CA . ILE A 1 873 ? -27.758 19.836 -4.276 1.00 91.00 873 ILE A CA 1
ATOM 7213 C C . ILE A 1 873 ? -26.540 20.733 -4.568 1.00 91.00 873 ILE A C 1
ATOM 7215 O O . ILE A 1 873 ? -25.952 20.609 -5.646 1.00 91.00 873 ILE A O 1
ATOM 7219 N N . PRO A 1 874 ? -26.100 21.601 -3.637 1.00 88.94 874 PRO A N 1
ATOM 7220 C CA . PRO A 1 874 ? -24.876 22.380 -3.807 1.00 88.94 874 PRO A CA 1
ATOM 7221 C C . PRO A 1 874 ? -23.645 21.475 -3.887 1.00 88.94 874 PRO A C 1
ATOM 7223 O O . PRO A 1 874 ? -23.499 20.569 -3.070 1.00 88.94 874 PRO A O 1
ATOM 7226 N N . VAL A 1 875 ? -22.733 21.741 -4.823 1.00 87.50 875 VAL A N 1
ATOM 7227 C CA . VAL A 1 875 ? -21.475 20.988 -4.968 1.00 87.50 875 VAL A CA 1
ATOM 7228 C C . VAL A 1 875 ? -20.407 21.600 -4.064 1.00 87.50 875 VAL A C 1
ATOM 7230 O O . VAL A 1 875 ? -20.047 22.767 -4.232 1.00 87.50 875 VAL A O 1
ATOM 7233 N N . ASN A 1 876 ? -19.899 20.826 -3.104 1.00 83.44 876 ASN A N 1
ATOM 7234 C CA . ASN A 1 876 ? -18.808 21.233 -2.218 1.00 83.44 876 ASN A CA 1
ATOM 7235 C C . ASN A 1 876 ? -17.460 20.603 -2.622 1.00 83.44 876 ASN A C 1
ATOM 7237 O O . ASN A 1 876 ? -17.373 19.797 -3.549 1.00 83.44 876 ASN A O 1
ATOM 7241 N N . SER A 1 877 ? -16.378 21.002 -1.948 1.00 80.31 877 SER A N 1
ATOM 7242 C CA . SER A 1 877 ? -15.101 20.289 -2.032 1.00 80.31 877 SER A CA 1
ATOM 7243 C C . SER A 1 877 ? -15.164 19.004 -1.209 1.00 80.31 877 SER A C 1
ATOM 7245 O O . SER A 1 877 ? -15.843 18.954 -0.187 1.00 80.31 877 SER A O 1
ATOM 7247 N N . SER A 1 878 ? -14.437 17.968 -1.633 1.00 80.69 878 SER A N 1
ATOM 7248 C CA . SER A 1 878 ? -14.438 16.698 -0.905 1.00 80.69 878 SER A CA 1
ATOM 7249 C C . SER A 1 878 ? -13.815 16.860 0.488 1.00 80.69 878 SER A C 1
ATOM 7251 O O . SER A 1 878 ? -12.694 17.369 0.611 1.00 80.69 878 SER A O 1
ATOM 7253 N N . VAL A 1 879 ? -14.533 16.426 1.531 1.00 82.19 879 VAL A N 1
ATOM 7254 C CA . VAL A 1 879 ? -14.135 16.567 2.944 1.00 82.19 879 VAL A CA 1
ATOM 7255 C C . VAL A 1 879 ? -14.058 15.195 3.608 1.00 82.19 879 VAL A C 1
ATOM 7257 O O . VAL A 1 879 ? -14.980 14.390 3.519 1.00 82.19 879 VAL A O 1
ATOM 7260 N N . LEU A 1 880 ? -12.956 14.942 4.317 1.00 86.19 880 LEU A N 1
ATOM 7261 C CA . LEU A 1 880 ? -12.694 13.669 4.991 1.00 86.19 880 LEU A CA 1
ATOM 7262 C C . LEU A 1 880 ? -13.761 13.343 6.045 1.00 86.19 880 LEU A C 1
ATOM 7264 O O . LEU A 1 880 ? -14.099 14.184 6.876 1.00 86.19 880 LEU A O 1
ATOM 7268 N N . GLY A 1 881 ? -14.235 12.098 6.040 1.00 86.50 881 GLY A N 1
ATOM 7269 C CA . GLY A 1 881 ? -15.131 11.545 7.057 1.00 86.50 881 GLY A CA 1
ATOM 7270 C C . GLY A 1 881 ? -16.592 11.979 6.946 1.00 86.50 881 GLY A C 1
ATOM 7271 O O . GLY A 1 881 ? -17.407 11.503 7.729 1.00 86.50 881 GLY A O 1
ATOM 7272 N N . ARG A 1 882 ? -16.943 12.850 5.990 1.00 91.69 882 ARG A N 1
ATOM 7273 C CA . ARG A 1 882 ? -18.344 13.162 5.678 1.00 91.69 882 ARG A CA 1
ATOM 7274 C C . ARG A 1 882 ? -18.967 12.056 4.838 1.00 91.69 882 ARG A C 1
ATOM 7276 O O . ARG A 1 882 ? -18.274 11.399 4.062 1.00 91.69 882 ARG A O 1
ATOM 7283 N N . MET A 1 883 ? -20.276 11.885 4.977 1.00 95.00 883 MET A N 1
ATOM 7284 C CA . MET A 1 883 ? -21.014 10.872 4.232 1.00 95.00 883 MET A CA 1
ATOM 7285 C C . MET A 1 883 ? -21.342 11.383 2.835 1.00 95.00 883 MET A C 1
ATOM 7287 O O . MET A 1 883 ? -21.968 12.426 2.666 1.00 95.00 883 MET A O 1
ATOM 7291 N N . LYS A 1 884 ? -20.917 10.644 1.824 1.00 93.69 884 LYS A N 1
ATOM 7292 C CA . LYS A 1 884 ? -21.134 10.936 0.413 1.00 93.69 884 LYS A CA 1
ATOM 7293 C C . LYS A 1 884 ? -22.236 10.033 -0.120 1.00 93.69 884 LYS A C 1
ATOM 7295 O O . LYS A 1 884 ? -22.193 8.828 0.103 1.00 93.69 884 LYS A O 1
ATOM 7300 N N . ASP A 1 885 ? -23.199 10.584 -0.850 1.00 93.56 885 ASP A N 1
ATOM 7301 C CA . ASP A 1 885 ? -24.143 9.757 -1.610 1.00 93.56 885 ASP A CA 1
ATOM 7302 C C . ASP A 1 885 ? -23.417 9.143 -2.810 1.00 93.56 885 ASP A C 1
ATOM 7304 O O . ASP A 1 885 ? -23.088 9.849 -3.764 1.00 93.56 885 ASP A O 1
ATOM 7308 N N . GLU A 1 886 ? -23.154 7.837 -2.767 1.00 91.94 886 GLU A N 1
ATOM 7309 C CA . GLU A 1 886 ? -22.334 7.130 -3.759 1.00 91.94 886 GLU A CA 1
ATOM 7310 C C . GLU A 1 886 ? -22.905 7.242 -5.182 1.00 91.94 886 GLU A C 1
ATOM 7312 O O . GLU A 1 886 ? -22.157 7.257 -6.161 1.00 91.94 886 GLU A O 1
ATOM 7317 N N . TYR A 1 887 ? -24.225 7.403 -5.299 1.00 91.31 887 TYR A N 1
ATOM 7318 C CA . TYR A 1 887 ? -24.936 7.468 -6.572 1.00 91.31 887 TYR A CA 1
ATOM 7319 C C . TYR A 1 887 ? -25.270 8.890 -7.036 1.00 91.31 887 TYR A C 1
ATOM 7321 O O . TYR A 1 887 ? -25.900 9.040 -8.087 1.00 91.31 887 TYR A O 1
ATOM 7329 N N . ALA A 1 888 ? -24.831 9.919 -6.302 1.00 90.31 888 ALA A N 1
ATOM 7330 C CA . ALA A 1 888 ? -24.972 11.334 -6.660 1.00 90.31 888 ALA A CA 1
ATOM 7331 C C . ALA A 1 888 ? -26.392 11.709 -7.137 1.00 90.31 888 ALA A C 1
ATOM 7333 O O . ALA A 1 888 ? -26.577 12.308 -8.200 1.00 90.31 888 ALA A O 1
ATOM 7334 N N . GLY A 1 889 ? -27.415 11.301 -6.383 1.00 86.94 889 GLY A N 1
ATOM 7335 C CA . GLY A 1 889 ? -28.814 11.597 -6.685 1.00 86.94 889 GLY A CA 1
ATOM 7336 C C . GLY A 1 889 ? -29.518 10.592 -7.600 1.00 86.94 889 GLY A C 1
ATOM 7337 O O . GLY A 1 889 ? -30.719 10.733 -7.849 1.00 86.94 889 GLY A O 1
ATOM 7338 N N . LYS A 1 890 ? -28.828 9.559 -8.103 1.00 90.38 890 LYS A N 1
ATOM 7339 C CA . LYS A 1 890 ? -29.493 8.473 -8.834 1.00 90.38 890 LYS A CA 1
ATOM 7340 C C . LYS A 1 890 ? -30.295 7.605 -7.859 1.00 90.38 890 LYS A C 1
ATOM 7342 O O . LYS A 1 890 ? -29.769 7.075 -6.887 1.00 90.38 890 LYS A O 1
ATOM 7347 N N . ILE A 1 891 ? -31.581 7.447 -8.159 1.00 90.19 891 ILE A N 1
ATOM 7348 C CA . ILE A 1 891 ? -32.543 6.793 -7.270 1.00 90.19 891 ILE A CA 1
ATOM 7349 C C . ILE A 1 891 ? -32.295 5.283 -7.216 1.00 90.19 891 ILE A C 1
ATOM 7351 O O . ILE A 1 891 ? -32.272 4.615 -8.253 1.00 90.19 891 ILE A O 1
ATOM 7355 N N . LEU A 1 892 ? -32.194 4.741 -6.002 1.00 92.00 892 LEU A N 1
ATOM 7356 C CA . LEU A 1 892 ? -32.191 3.304 -5.736 1.00 92.00 892 LEU A CA 1
ATOM 7357 C C . LEU A 1 892 ? -33.628 2.813 -5.538 1.00 92.00 892 LEU A C 1
ATOM 7359 O O . LEU A 1 892 ? -34.343 3.302 -4.667 1.00 92.00 892 LEU A O 1
ATOM 7363 N N . TRP A 1 893 ? -34.062 1.873 -6.380 1.00 91.06 893 TRP A N 1
ATOM 7364 C CA . TRP A 1 893 ? -35.458 1.420 -6.421 1.00 91.06 893 TRP A CA 1
ATOM 7365 C C . TRP A 1 893 ? -35.719 0.322 -5.393 1.00 91.06 893 TRP A C 1
ATOM 7367 O O . TRP A 1 893 ? -36.731 0.322 -4.694 1.00 91.06 893 TRP A O 1
ATOM 7377 N N . GLU A 1 894 ? -34.782 -0.611 -5.296 1.00 93.50 894 GLU A N 1
ATOM 7378 C CA . GLU A 1 894 ? -34.886 -1.800 -4.471 1.00 93.50 894 GLU A CA 1
ATOM 7379 C C . GLU A 1 894 ? -33.496 -2.268 -4.043 1.00 93.50 894 GLU A C 1
ATOM 7381 O O . GLU A 1 894 ? -32.501 -2.063 -4.739 1.00 93.50 894 GLU A O 1
ATOM 7386 N N . PHE A 1 895 ? -33.443 -2.892 -2.874 1.00 94.12 895 PHE A N 1
ATOM 7387 C CA . PHE A 1 895 ? -32.257 -3.505 -2.300 1.00 94.12 895 PHE A CA 1
ATOM 7388 C C . PHE A 1 895 ? -32.551 -4.977 -2.008 1.00 94.12 895 PHE A C 1
ATOM 7390 O O . PHE A 1 895 ? -33.580 -5.288 -1.403 1.00 94.12 895 PHE A O 1
ATOM 7397 N N . TYR A 1 896 ? -31.630 -5.864 -2.395 1.00 93.50 896 TYR A N 1
ATOM 7398 C CA . TYR A 1 896 ? -31.679 -7.297 -2.100 1.00 93.50 896 TYR A CA 1
ATOM 7399 C C . TYR A 1 896 ? -30.354 -7.757 -1.490 1.00 93.50 896 TYR A C 1
ATOM 7401 O O . TYR A 1 896 ? -29.314 -7.726 -2.145 1.00 93.50 896 TYR A O 1
ATOM 7409 N N . GLY A 1 897 ? -30.399 -8.218 -0.242 1.00 87.50 897 GLY A N 1
ATOM 7410 C CA . GLY A 1 897 ? -29.242 -8.727 0.489 1.00 87.50 897 GLY A CA 1
ATOM 7411 C C . GLY A 1 897 ? -29.092 -10.241 0.341 1.00 87.50 897 GLY A C 1
ATOM 7412 O O . GLY A 1 897 ? -29.856 -11.013 0.929 1.00 87.50 897 GLY A O 1
ATOM 7413 N N . THR A 1 898 ? -28.088 -10.695 -0.410 1.00 78.69 898 THR A N 1
ATOM 7414 C CA . THR A 1 898 ? -27.859 -12.128 -0.673 1.00 78.69 898 THR A CA 1
ATOM 7415 C C . THR A 1 898 ? -27.019 -12.829 0.408 1.00 78.69 898 THR A C 1
ATOM 7417 O O . THR A 1 898 ? -27.186 -14.032 0.600 1.00 78.69 898 THR A O 1
ATOM 7420 N N . GLY A 1 899 ? -26.258 -12.107 1.241 1.00 63.19 899 GLY A N 1
ATOM 7421 C CA . GLY A 1 899 ? -25.636 -12.635 2.471 1.00 63.19 899 GLY A CA 1
ATOM 7422 C C . GLY A 1 899 ? -24.442 -11.813 2.980 1.00 63.19 899 GLY A C 1
ATOM 7423 O O . GLY A 1 899 ? -23.875 -11.044 2.212 1.00 63.19 899 GLY A O 1
ATOM 7424 N N . GLY A 1 900 ? -24.086 -11.995 4.263 1.00 45.66 900 GLY A N 1
ATOM 7425 C CA . GLY A 1 900 ? -22.887 -11.468 4.942 1.00 45.66 900 GLY A CA 1
ATOM 7426 C C . GLY A 1 900 ? -22.062 -12.572 5.602 1.00 45.66 900 GLY A C 1
ATOM 7427 O O . GLY A 1 900 ? -22.632 -13.618 5.998 1.00 45.66 900 GLY A O 1
#

Foldseek 3Di:
DKWWFWKAQPVPRDIDIDMQDDDDDDDDPPDDPVVVVVVRVVSSVVVVVVCVPPPVSIDTDGTDDDDDDDDDDPPDQQAAFDDDDPVVVVVVPDQGAHGPGSCSVLQRVQCVVQPDPVVVVSNYSVSRVVVSVLADPDADEFAQAFDQALLRDGHGSQKDFQRPLLLLDDQFKAKFKDFQWAWAFDDDDPVVPDPVPDPDDDGTDTFTFKMKMWIQGDPDRVLIDIDMDGGHPRLLVVVVVVLVSVLVCCVPAVVAFDAADDDDPVQVVQQVPDQAAPRPRHGDDPPFDWDFAAHRRPNYTDYIHTPSRSVSNGNDLEYEYEYAPCQPPVCLNRVVVLQQDPWDKDFFCPDPRGTLKIKTWRFNDWDPPVPDDIDTDTRIYIYAHCCLQFVDDLQQLLVQDDLVLLPQLCVVVVDPVLSVLLSGQAQALNQLRNDPVQQAAQDDDDQQSNQDPVVRDGDDPVNVVSLVVLCVVVVPRGNNVSVRSNNVSSSSSVVSSQVVVQVVLCVQQSGGCSVDSGLLVSLQSSLSRLLVAIARHDRDPVVVVLLVQQDDFFDWDFLAFKDFAAAPPDPPHDPVDFHKAWFKWFFQLLLLLLLQFKFFRDDKDWDDPVRVVVDPLLPDDSADQKWKKFFFKKAQDPVCCVVCVQPAADWDQAADPPHPGTDGGRDRHIDHRHIATSLSVSVNVVSPIDTPDTPIMIMGGIHSSSNSVSVSLLVQLLPDPGPSSVVSSSCSSVSNLCQLQDDQQSRWDKDKAFAQCDDPPRHHPVRLCPRPQWDDKDDSDPRIIITTGHDSYGYRSHNNSRSSSSRNSSVSLVCCCVNVPVCVVQPVQKHFRIDTRRITTIMHRDNDVLVVCQVPVVQEALQPADCPHPSNRHHDRGDGSHIYRPVNPPGDGMDGDPGD

Organism: Sitophilus oryzae (NCBI:txid7048)

Radius of gyration: 33.7 Å; Cα contacts (8 Å, |Δi|>4): 1546; chains: 1; bounding box: 98×93×88 Å

pLDDT: mean 86.64, std 10.45, range [44.78, 98.25]

Secondary structure (DSSP, 8-state):
-EEEEEEEETTTTEEEEEEEEPPP----TT--HHHHHHHHHHHHHHHHHHHHHSS--EEEEEEEEEE----------S-S--PPPHHHHHTT-S---B-SSS-HHHHHHHHHHSPPPGGG-TTBGGGTGGGGGG-----B---SSEEE-TTS-EEETTEE----GGGGSPPSEEEEEEEEEEEEEP---GGG--TTT-S----EEEEEEEEEEEEEESS-GGG-EEEEEESTTHHHHHHHHHHHHHHHHIIIIISSPPPPPPPPHHHHHHHHH--B-TTT--BPPTT--EEEEE-TTT--EEEEEEHHHHHH----SEEEEEESSTTTTTHHHHHHHHTTSSSEEEEEESSSS-EEEEEEEEEEEEE--TTS--EEEEEEEEEEEGGGTS-S-HHHHHHTS-TTT-HHHHHH--SHHHHHHHTS-----GGG--SGGGGG-SSPPPGGGG-BTTTTBPPPHHHHHHHHHHHHHTT--SHHHHHHHHHHHHHHHHHHHHHHHHHHHHHHHS--GGG-SSHHHHHHHHHHHHH---EEPP--HHHHHHHHHH-----EEE--SEEE-B-TTSTT--TTSPPEEEEEEEETTHHHHHHTS-EEEEEEEEPPHHHHHH--GGG--TT-SEEEEEEEEEE--GGGHHHHTTS-SS-EEE--TT-SS-EEE---SPEEEEEEEHHHHHHHHHTT-EEEEEEEEEEEEEE-TTHHHHHHHHHHHHH-SSHHHHHHHHHHHHHHHHHHT--GGG--EEEEE--SS-BTTB--HHHHHTSTTEEEEEEEETTEEEEEE--S--B--S-HHHHHHHHHHHHHHHHIIIIIIIHHHHGGGEEEEEEETTEEEEEEE-S-HHHHHHHTTTTEE-TTS-TT-TT-PPP----TTPEEETTTTPPP-EEE----

Sequence (900 aa):
MELFGRFLLQTKEVEETKSFGSRFRGASQGTDLEELFDQFTTIIKRRFQEFNEKDSGWTLQQLLHVDVRVNKINPLKASSYIPLPKEIEAKRAVLNIQNTDQKCFVWSVLAAFHPVPRTQNANRVQNYQSFEQELDVSVETPSDNLKKNKYGENIPENILKFTNFERKLKVPFVVYADFETILEPIQTEQNELDPEISYTVKTHQHVPYSFAYYIKCDFDNSQSIFKTFRGPDAHKVFIDWLETDCKSIYNRFMKNIVSMSPLSSVQEAEFYQMTHCHICERPFNVEDERVRDHCHLTGKYRGAAHSVCNLNFKVPNFIPVFFHNMSNFDSHLFIKELAVEEERLDVIPQNKERYISFTKYIMVGDDNDQEKRQQKIFLKLRFLDSFRFMASSLDKLSQNLTSQQCREVRKYFPNEEEFKVIRMKGVFPYSYVDSFSKLDDTKLPPIDGFYNELRKEAIKQGDYERALNVWNLFKCQTLGEYSDIYLKSDVLLLTDVFENFREVCLQTYGLDPCQYFTAPSLSFDAALKTTSIELKLLTDLDMIHFFKHGIRGGVSQCSVRKAIANNKFMSIYDASKPTSYIMYLDATNLYGAAMSQYLPTGNFTWLTEEEISNLNFMNIDKNSNIGYVFEVDLEYPEHLHDLHNELPFCPESVQPEGSKVSKLIPNFNSKVRYVIHYQNLQQALNHGLKLAKIHRILSFNQSPWLKTYIDLNTAKRNNAENKFEKDFFKLMNNAVFGKTMENVEKRVNIKLVTHWENIGRKLGAEAYISKPHFKDLTIFSENLVAIHMAKQKIVYNKPIYVGFSILEISKTIMYDFLYSYIKPKYGNKASLLYTDTDSLILQIQTDNFYDDMRENLDRFDTSNYSQNNPHDIPVNSSVLGRMKDEYAGKILWEFYGTGG

Mean predicted aligned error: 12.9 Å

Solvent-accessible surface area (backbone atoms only — not comparable to full-atom values): 50704 Å² total; per-residue (Å²): 71,33,41,33,31,36,28,34,28,72,91,72,77,44,76,46,81,48,75,42,69,49,78,93,75,94,74,61,100,83,50,63,65,65,62,53,46,52,54,48,49,51,54,33,50,48,56,52,48,56,53,56,70,61,80,64,60,50,43,81,75,45,78,74,53,72,49,78,78,86,76,89,81,74,81,78,67,75,32,44,54,74,82,68,59,69,77,53,53,73,64,65,76,69,88,66,60,60,40,89,50,68,48,45,59,61,53,54,53,44,47,67,77,56,73,57,60,72,93,70,55,53,35,44,53,78,83,46,55,89,53,52,82,76,62,69,84,66,74,49,49,39,42,83,54,71,38,69,46,88,63,68,48,76,40,37,55,21,54,50,54,63,75,69,57,47,36,50,52,72,72,54,50,40,34,25,36,49,74,45,58,30,42,31,76,45,88,69,65,82,86,72,69,41,80,92,79,41,93,74,82,74,57,59,44,79,44,51,35,24,38,31,36,36,38,45,33,72,91,44,68,87,71,38,46,78,51,71,52,76,43,83,61,28,49,55,55,48,53,57,51,50,50,54,51,50,48,47,47,35,66,72,50,70,70,53,72,40,66,66,55,85,74,50,77,65,55,51,50,49,49,73,68,54,59,45,18,72,71,81,67,42,69,67,53,96,87,55,58,79,37,82,32,51,38,45,78,74,7,45,75,74,42,37,20,42,54,51,44,47,74,56,58,52,85,70,77,53,37,42,34,34,26,78,50,24,50,82,56,59,50,76,70,35,51,64,61,73,40,72,51,95,60,54,63,49,66,43,47,70,53,98,86,32,41,59,33,44,33,42,43,45,81,71,51,72,46,84,52,95,88,52,82,78,45,77,38,64,42,32,42,34,42,35,27,48,33,54,64,45,85,61,55,67,49,69,51,38,67,58,53,52,84,81,54,37,55,56,45,40,72,79,33,71,50,70,72,58,31,66,58,54,57,41,69,70,72,79,44,58,72,55,32,41,46,77,71,52,34,64,30,67,57,82,72,60,73,77,42,39,36,36,76,91,76,71,41,72,62,55,69,71,56,53,53,49,40,52,48,51,39,59,74,73,60,47,63,25,39,40,55,46,47,54,53,42,50,49,37,51,31,30,44,50,42,24,50,50,54,52,53,34,50,53,35,35,74,74,60,50,33,29,60,81,72,47,76,36,38,43,62,45,27,39,47,39,43,26,56,73,50,68,47,68,31,51,43,61,54,49,65,66,60,50,48,50,44,60,72,38,53,58,81,67,57,55,44,59,65,40,57,69,51,74,41,34,35,91,89,45,97,82,45,52,89,92,49,76,38,20,43,45,44,52,33,32,30,36,55,32,62,53,36,30,42,45,35,54,38,67,36,31,75,76,43,76,58,51,76,66,55,55,74,69,55,67,69,86,76,61,56,79,81,39,56,61,47,47,37,36,29,25,27,35,41,52,56,73,89,47,46,82,80,34,67,70,69,34,68,84,57,40,82,44,62,51,90,95,49,97,54,70,41,63,42,60,44,70,68,61,40,73,69,41,46,42,43,47,71,47,48,46,52,42,44,76,72,63,39,41,83,73,42,80,79,50,42,37,36,26,34,25,42,46,61,48,25,66,45,48,50,52,34,50,52,52,30,71,69,40,90,40,71,63,53,32,53,47,36,52,47,43,53,57,22,36,50,55,53,24,57,55,64,71,82,77,61,60,47,60,46,72,33,53,44,57,62,63,59,89,89,46,74,12,44,54,66,50,64,71,36,94,48,46,72,52,74,47,78,80,48,100,52,33,34,40,38,33,36,57,79,74,70,59,68,56,86,50,50,44,60,43,30,36,49,30,44,42,47,35,46,45,56,56,49,40,52,46,63,70,42,47,38,71,75,44,42,92,38,43,45,57,33,33,34,50,61,49,34,42,30,33,38,37,54,47,96,50,67,62,59,58,45,65,80,39,52,92,53,42,26,33,47,79,39,50,86,83,38,97,71,74,52,75,61,47,74,81,46,69,49,18,37,20,54,76,58,52,85,60,84,48,60,66,47,76,51,92,79,113

Nearest PDB structures (foldseek):
  2pyj-assembly1_A  TM=6.992E-01  e=5.216E-18  Salasvirus phi29
  2pyj-assembly2_B  TM=6.866E-01  e=2.480E-18  Salasvirus phi29
  1xhx-assembly3_C  TM=6.777E-01  e=7.825E-17  Salasvirus phi29
  2pzs-assembly4_D  TM=6.864E-01  e=1.893E-15  Salasvirus phi29
  8t3x-assembly1_A  TM=4.790E-01  e=4.927E-04  Thermococcus kodakarensis

InterPro domains:
  IPR004211 Recombination endonuclease VII [PF02945] (273-311)
  IPR012337 Ribonuclease H-like superfamily [SSF53098] (315-504)
  IPR017964 DNA-directed DNA polymerase, family B, conserved site [PS00116] (834-842)
  IPR038563 Recombination endonuclease VII superfamily [G3DSA:3.40.1800.10] (264-326)
  IPR043502 DNA/RNA polymerase superfamily [SSF56672] (514-896)
  IPR044925 His-Me finger superfamily [SSF54060] (272-333)